Protein AF-0000000075757326 (afdb_homodimer)

Radius of gyration: 32.88 Å; Cα contacts (8 Å, |Δi|>4): 2123; chains: 2; bounding box: 96×133×119 Å

Solvent-accessible surface area (backbone atoms only — not comparable to full-atom values): 61876 Å² total; per-residue (Å²): 136,83,80,77,79,77,77,77,76,76,74,75,72,78,69,84,73,74,74,49,75,66,53,58,54,49,49,59,73,68,46,40,68,60,66,75,79,49,46,74,39,74,35,37,30,35,28,36,17,28,16,50,65,23,31,49,50,50,47,60,54,40,72,42,75,88,36,33,36,39,31,36,15,53,28,46,88,50,70,83,51,45,55,54,41,22,29,61,89,37,59,64,66,44,55,80,26,86,49,27,64,45,48,57,43,31,49,20,68,77,74,65,43,60,50,67,46,84,36,31,32,20,43,6,13,43,53,52,58,54,76,40,75,51,77,45,67,41,35,69,66,42,31,36,41,25,76,72,69,61,39,78,75,42,27,39,83,63,45,48,61,55,60,23,51,43,20,22,49,48,80,75,52,70,68,45,39,74,68,42,47,42,80,56,70,90,49,54,19,67,80,34,61,41,36,26,20,64,86,75,90,79,62,59,65,16,57,55,58,51,48,52,41,51,57,38,40,74,72,72,38,53,51,57,44,50,38,53,65,35,62,40,62,25,29,26,34,60,38,23,30,16,41,96,88,50,39,45,46,23,33,32,63,46,34,35,60,82,47,59,80,42,86,34,54,44,45,36,28,62,25,34,67,52,24,52,36,69,42,81,33,80,40,99,67,92,59,73,40,78,40,66,42,29,35,35,31,33,82,41,96,88,46,61,44,43,33,32,23,72,65,42,73,44,80,32,48,47,86,74,44,34,39,49,22,36,33,64,46,11,34,18,43,61,73,64,27,53,75,32,52,33,68,72,75,40,87,43,85,52,49,43,55,47,69,64,73,51,73,49,75,49,76,44,82,48,58,76,82,46,50,45,44,68,51,36,38,34,28,28,26,45,53,68,70,41,48,92,44,27,67,62,51,49,51,45,65,75,66,38,47,65,60,53,25,46,50,32,30,73,69,43,6,40,92,46,46,68,64,43,32,53,51,48,50,51,49,49,51,38,39,73,69,55,36,59,45,35,38,37,35,42,37,62,46,83,71,25,32,37,38,39,40,35,38,76,50,88,60,41,22,18,52,41,51,82,67,82,76,73,80,76,83,71,76,81,82,61,76,50,49,87,62,58,72,30,31,29,51,43,68,56,86,62,84,75,69,79,70,74,92,79,74,83,71,69,90,76,97,62,72,83,76,80,89,89,78,87,69,86,73,79,72,80,81,77,83,90,75,78,73,63,59,64,52,53,54,47,31,63,74,61,67,58,76,79,79,68,83,69,73,84,77,75,82,80,78,134,136,82,79,77,78,77,77,75,76,76,74,77,71,79,67,84,72,74,72,49,75,66,52,57,55,50,49,59,73,66,46,40,67,59,66,76,79,50,47,75,38,75,34,38,30,35,28,36,17,28,16,51,66,23,30,49,50,51,46,60,53,39,70,43,73,89,35,33,37,39,32,36,16,53,27,46,87,51,71,82,52,46,54,54,40,22,29,61,89,37,59,64,66,46,55,81,25,87,47,27,65,43,48,56,43,31,49,21,66,77,74,66,43,62,51,67,47,82,38,31,32,19,43,6,14,44,53,52,58,53,78,40,76,53,77,45,67,41,34,69,66,42,30,36,42,24,77,74,69,61,39,80,76,42,26,41,81,64,44,46,61,55,60,22,51,43,22,23,49,49,79,75,53,71,69,44,40,73,69,44,47,42,81,56,69,88,49,54,20,68,80,32,61,41,36,24,20,63,86,74,88,80,64,59,66,17,56,54,57,50,48,52,41,51,56,38,40,76,71,69,38,55,52,56,44,50,38,54,65,36,64,40,61,26,30,26,35,62,39,22,30,15,41,95,89,50,39,44,47,22,33,32,64,46,34,35,62,81,48,59,80,42,87,35,53,44,46,35,28,62,26,35,67,52,24,51,37,70,42,81,33,82,41,91,71,92,50,74,42,76,41,64,42,28,35,34,32,31,81,42,97,88,46,61,44,45,33,32,23,72,66,42,74,45,79,31,48,48,88,75,43,36,37,49,22,37,33,65,46,11,34,19,43,60,72,63,26,54,75,35,52,35,68,72,76,39,87,42,86,52,45,41,54,47,68,64,74,50,72,49,75,50,75,43,82,48,59,77,82,45,49,44,44,67,50,35,37,34,29,28,24,44,53,66,70,41,49,92,45,27,66,60,52,49,50,47,64,73,68,39,48,64,59,52,26,45,50,32,30,74,70,42,6,39,92,46,45,69,65,43,32,53,52,50,50,50,50,50,50,39,41,72,68,54,35,58,45,35,38,36,35,43,36,59,46,82,69,24,33,37,38,39,39,36,38,77,52,87,62,41,25,18,54,40,51,81,68,77,78,74,76,77,82,70,77,81,80,61,75,51,46,89,63,62,74,34,31,31,52,44,70,60,88,67,87,80,19,73,47,76,86,76,74,77,85,80,87,74,86,74,76,78,84,73,52,34,75,76,75,83,84,69,88,71,81,72,81,86,73,77,73,58,56,63,52,52,52,47,29,61,73,60,68,59,77,78,81,72,78,72,74,84,79,75,84,72,84,123

Structure (mmCIF, N/CA/C/O backbone):
data_AF-0000000075757326-model_v1
#
loop_
_entity.id
_entity.type
_entity.pdbx_description
1 polymer 'glucose oxidase'
#
loop_
_atom_site.group_PDB
_atom_site.id
_atom_site.type_symbol
_atom_site.label_atom_id
_atom_site.label_alt_id
_atom_site.label_comp_id
_atom_site.label_asym_id
_atom_site.label_entity_id
_atom_site.label_seq_id
_atom_site.pdbx_PDB_ins_code
_atom_site.Cartn_x
_atom_site.Cartn_y
_atom_site.Cartn_z
_atom_site.occupancy
_atom_site.B_iso_or_equiv
_atom_site.auth_seq_id
_atom_site.auth_comp_id
_atom_site.auth_asym_id
_atom_site.auth_atom_id
_atom_site.pdbx_PDB_model_num
ATOM 1 N N . MET A 1 1 ? 18.641 56.812 50.531 1 30.91 1 MET A N 1
ATOM 2 C CA . MET A 1 1 ? 19.438 55.875 49.781 1 30.91 1 MET A CA 1
ATOM 3 C C . MET A 1 1 ? 18.578 54.719 49.281 1 30.91 1 MET A C 1
ATOM 5 O O . MET A 1 1 ? 18.234 53.812 50.062 1 30.91 1 MET A O 1
ATOM 9 N N . ASN A 1 2 ? 17.531 54.969 48.5 1 35.75 2 ASN A N 1
ATOM 10 C CA . ASN A 1 2 ? 16.469 54.156 47.875 1 35.75 2 ASN A CA 1
ATOM 11 C C . ASN A 1 2 ? 17.047 53.094 46.969 1 35.75 2 ASN A C 1
ATOM 13 O O . ASN A 1 2 ? 17.75 53.406 46 1 35.75 2 ASN A O 1
ATOM 17 N N . SER A 1 3 ? 17.344 51.906 47.5 1 34.06 3 SER A N 1
ATOM 18 C CA . SER A 1 3 ? 17.875 50.688 46.875 1 34.06 3 SER A CA 1
ATOM 19 C C . SER A 1 3 ? 17.016 50.25 45.688 1 34.06 3 SER A C 1
ATOM 21 O O . SER A 1 3 ? 15.828 49.969 45.844 1 34.06 3 SER A O 1
ATOM 23 N N . LEU A 1 4 ? 17.281 50.812 44.469 1 35.19 4 LEU A N 1
ATOM 24 C CA . LEU A 1 4 ? 16.766 50.375 43.188 1 35.19 4 LEU A CA 1
ATOM 25 C C . LEU A 1 4 ? 17.016 48.875 42.969 1 35.19 4 LEU A C 1
ATOM 27 O O . LEU A 1 4 ? 18.172 48.438 42.906 1 35.19 4 LEU A O 1
ATOM 31 N N . ILE A 1 5 ? 16.156 48 43.469 1 34.69 5 ILE A N 1
ATOM 32 C CA . ILE A 1 5 ? 16.156 46.562 43.219 1 34.69 5 ILE A CA 1
ATOM 33 C C . ILE A 1 5 ? 16.031 46.344 41.719 1 34.69 5 ILE A C 1
ATOM 35 O O . ILE A 1 5 ? 15.008 46.688 41.094 1 34.69 5 ILE A O 1
ATOM 39 N N . LEU A 1 6 ? 17.109 46.344 40.906 1 31.98 6 LEU A N 1
ATOM 40 C CA . LEU A 1 6 ? 17.203 45.906 39.531 1 31.98 6 LEU A CA 1
ATOM 41 C C . LEU A 1 6 ? 16.734 44.469 39.375 1 31.98 6 LEU A C 1
ATOM 43 O O . LEU A 1 6 ? 17.375 43.562 39.938 1 31.98 6 LEU A O 1
ATOM 47 N N . SER A 1 7 ? 15.445 44.219 39.281 1 30.33 7 SER A N 1
ATOM 48 C CA . SER A 1 7 ? 14.914 42.906 38.875 1 30.33 7 SER A CA 1
ATOM 49 C C . SER A 1 7 ? 15.508 42.438 37.562 1 30.33 7 SER A C 1
ATOM 51 O O . SER A 1 7 ? 15.344 43.094 36.531 1 30.33 7 SER A O 1
ATOM 53 N N . LEU A 1 8 ? 16.594 41.781 37.531 1 30.27 8 LEU A N 1
ATOM 54 C CA . LEU A 1 8 ? 17.156 41.094 36.406 1 30.27 8 LEU A CA 1
ATOM 55 C C . LEU A 1 8 ? 16.156 40.094 35.812 1 30.27 8 LEU A C 1
ATOM 57 O O . LEU A 1 8 ? 15.734 39.156 36.5 1 30.27 8 LEU A O 1
ATOM 61 N N . PHE A 1 9 ? 15.297 40.5 34.938 1 31.66 9 PHE A N 1
ATOM 62 C CA . PHE A 1 9 ? 14.523 39.625 34.062 1 31.66 9 PHE A CA 1
ATOM 63 C C . PHE A 1 9 ? 15.445 38.688 33.281 1 31.66 9 PHE A C 1
ATOM 65 O O . PHE A 1 9 ? 16.25 39.125 32.469 1 31.66 9 PHE A O 1
ATOM 72 N N . PHE A 1 10 ? 15.844 37.594 33.875 1 30.41 10 PHE A N 1
ATOM 73 C CA . PHE A 1 10 ? 16.469 36.5 33.125 1 30.41 10 PHE A CA 1
ATOM 74 C C . PHE A 1 10 ? 15.609 36.094 31.922 1 30.41 10 PHE A C 1
ATOM 76 O O . PHE A 1 10 ? 14.492 35.625 32.094 1 30.41 10 PHE A O 1
ATOM 83 N N . ILE A 1 11 ? 15.727 36.75 30.828 1 30.27 11 ILE A N 1
ATOM 84 C CA . ILE A 1 11 ? 15.266 36.281 29.547 1 30.27 11 ILE A CA 1
ATOM 85 C C . ILE A 1 11 ? 15.82 34.875 29.297 1 30.27 11 ILE A C 1
ATOM 87 O O . ILE A 1 11 ? 17.031 34.688 29.172 1 30.27 11 ILE A O 1
ATOM 91 N N . SER A 1 12 ? 15.211 33.875 29.844 1 31.25 12 SER A N 1
ATOM 92 C CA . SER A 1 12 ? 15.5 32.5 29.422 1 31.25 12 SER A CA 1
ATOM 93 C C . SER A 1 12 ? 15.5 32.406 27.891 1 31.25 12 SER A C 1
ATOM 95 O O . SER A 1 12 ? 14.461 32.562 27.25 1 31.25 12 SER A O 1
ATOM 97 N N . ALA A 1 13 ? 16.531 32.812 27.266 1 33.31 13 ALA A N 1
ATOM 98 C CA . ALA A 1 13 ? 16.75 32.438 25.875 1 33.31 13 ALA A CA 1
ATOM 99 C C . ALA A 1 13 ? 16.516 30.938 25.688 1 33.31 13 ALA A C 1
ATOM 101 O O . ALA A 1 13 ? 17.297 30.109 26.172 1 33.31 13 ALA A O 1
ATOM 102 N N . ALA A 1 14 ? 15.328 30.531 25.5 1 35.59 14 ALA A N 1
ATOM 103 C CA . ALA A 1 14 ? 15.117 29.188 24.953 1 35.59 14 ALA A CA 1
ATOM 104 C C . ALA A 1 14 ? 16 28.938 23.734 1 35.59 14 ALA A C 1
ATOM 106 O O . ALA A 1 14 ? 15.75 29.484 22.656 1 35.59 14 ALA A O 1
ATOM 107 N N . ALA A 1 15 ? 17.297 28.641 23.844 1 34.75 15 ALA A N 1
ATOM 108 C CA . ALA A 1 15 ? 18.188 28.172 22.781 1 34.75 15 ALA A CA 1
ATOM 109 C C . ALA A 1 15 ? 17.547 27.062 21.969 1 34.75 15 ALA A C 1
ATOM 111 O O . ALA A 1 15 ? 16.938 26.141 22.516 1 34.75 15 ALA A O 1
ATOM 112 N N . SER A 1 16 ? 17.266 27.297 20.719 1 41.59 16 SER A N 1
ATOM 113 C CA . SER A 1 16 ? 16.875 26.297 19.719 1 41.59 16 SER A CA 1
ATOM 114 C C . SER A 1 16 ? 17.75 25.047 19.812 1 41.59 16 SER A C 1
ATOM 116 O O . SER A 1 16 ? 18.922 25.078 19.453 1 41.59 16 SER A O 1
ATOM 118 N N . GLN A 1 17 ? 17.625 24.203 20.797 1 42.41 17 GLN A N 1
ATOM 119 C CA . GLN A 1 17 ? 18.453 23 20.984 1 42.41 17 GLN A CA 1
ATOM 120 C C . GLN A 1 17 ? 18.359 22.078 19.781 1 42.41 17 GLN A C 1
ATOM 122 O O . GLN A 1 17 ? 17.281 21.547 19.469 1 42.41 17 GLN A O 1
ATOM 127 N N . SER A 1 18 ? 19.172 22.312 18.781 1 49.62 18 SER A N 1
ATOM 128 C CA . SER A 1 18 ? 19.406 21.25 17.812 1 49.62 18 SER A CA 1
ATOM 129 C C . SER A 1 18 ? 19.719 19.922 18.5 1 49.62 18 SER A C 1
ATOM 131 O O . SER A 1 18 ? 20.578 19.859 19.375 1 49.62 18 SER A O 1
ATOM 133 N N . TYR A 1 19 ? 18.75 19.125 18.484 1 57.66 19 TYR A N 1
ATOM 134 C CA . TYR A 1 19 ? 19.016 17.828 19.125 1 57.66 19 TYR A CA 1
ATOM 135 C C . TYR A 1 19 ? 20.141 17.094 18.406 1 57.66 19 TYR A C 1
ATOM 137 O O . TYR A 1 19 ? 20.188 17.062 17.172 1 57.66 19 TYR A O 1
ATOM 145 N N . LEU A 1 20 ? 21.156 16.75 19.094 1 56.41 20 LEU A N 1
ATOM 146 C CA . LEU A 1 20 ? 22.297 16 18.594 1 56.41 20 LEU A CA 1
ATOM 147 C C . LEU A 1 20 ? 21.875 14.633 18.078 1 56.41 20 LEU A C 1
ATOM 149 O O . LEU A 1 20 ? 20.859 14.086 18.531 1 56.41 20 LEU A O 1
ATOM 153 N N . PRO A 1 21 ? 22.5 14.203 17 1 57.59 21 PRO A N 1
ATOM 154 C CA . PRO A 1 21 ? 22.266 12.836 16.547 1 57.59 21 PRO A CA 1
ATOM 155 C C . PRO A 1 21 ? 22.172 11.828 17.688 1 57.59 21 PRO A C 1
ATOM 157 O O . PRO A 1 21 ? 21.406 10.867 17.609 1 57.59 21 PRO A O 1
ATOM 160 N N . SER A 1 22 ? 22.781 12.148 18.75 1 54.59 22 SER A N 1
ATOM 161 C CA . SER A 1 22 ? 22.766 11.242 19.906 1 54.59 22 SER A CA 1
ATOM 162 C C . SER A 1 22 ? 21.391 11.195 20.547 1 54.59 22 SER A C 1
ATOM 164 O O . SER A 1 22 ? 20.969 10.148 21.047 1 54.59 22 SER A O 1
ATOM 166 N N . GLU A 1 23 ? 20.75 12.281 20.5 1 61.53 23 GLU A N 1
ATOM 167 C CA . GLU A 1 23 ? 19.422 12.32 21.109 1 61.53 23 GLU A CA 1
ATOM 168 C C . GLU A 1 23 ? 18.406 11.547 20.281 1 61.53 23 GLU A C 1
ATOM 170 O O . GLU A 1 23 ? 17.5 10.914 20.828 1 61.53 23 GLU A O 1
ATOM 175 N N . GLN A 1 24 ? 18.656 11.516 19.078 1 67.88 24 GLN A N 1
ATOM 176 C CA . GLN A 1 24 ? 17.797 10.742 18.203 1 67.88 24 GLN A CA 1
ATOM 177 C C . GLN A 1 24 ? 17.922 9.242 18.469 1 67.88 24 GLN A C 1
ATOM 179 O O . GLN A 1 24 ? 16.938 8.508 18.422 1 67.88 24 GLN A O 1
ATOM 184 N N . ILE A 1 25 ? 19.047 8.844 18.734 1 64.94 25 ILE A N 1
ATOM 185 C CA . ILE A 1 25 ? 19.328 7.449 19.078 1 64.94 25 ILE A CA 1
ATOM 186 C C . ILE A 1 25 ? 18.656 7.109 20.406 1 64.94 25 ILE A C 1
ATOM 188 O O . ILE A 1 25 ? 18.078 6.031 20.562 1 64.94 25 ILE A O 1
ATOM 192 N N . ASP A 1 26 ? 18.594 8.055 21.219 1 73 26 ASP A N 1
ATOM 193 C CA . ASP A 1 26 ? 18.047 7.816 22.562 1 73 26 ASP A CA 1
ATOM 194 C C . ASP A 1 26 ? 16.531 7.652 22.516 1 73 26 ASP A C 1
ATOM 196 O O . ASP A 1 26 ? 15.984 6.785 23.188 1 73 26 ASP A O 1
ATOM 200 N N . VAL A 1 27 ? 15.945 8.305 21.656 1 84.44 27 VAL A N 1
ATOM 201 C CA . VAL A 1 27 ? 14.492 8.188 21.562 1 84.44 27 VAL A CA 1
ATOM 202 C C . VAL A 1 27 ? 14.109 6.797 21.062 1 84.44 27 VAL A C 1
ATOM 204 O O . VAL A 1 27 ? 13.195 6.168 21.594 1 84.44 27 VAL A O 1
ATOM 207 N N . GLN A 1 28 ? 14.859 6.316 20.188 1 86.44 28 GLN A N 1
ATOM 208 C CA . GLN A 1 28 ? 14.594 4.996 19.625 1 86.44 28 GLN A CA 1
ATOM 209 C C . GLN A 1 28 ? 14.672 3.91 20.688 1 86.44 28 GLN A C 1
ATOM 211 O O . GLN A 1 28 ? 13.828 3.008 20.719 1 86.44 28 GLN A O 1
ATOM 216 N N . SER A 1 29 ? 15.562 4.031 21.562 1 87.38 29 SER A N 1
ATOM 217 C CA . SER A 1 29 ? 15.789 3.023 22.594 1 87.38 29 SER A CA 1
ATOM 218 C C . SER A 1 29 ? 14.695 3.07 23.656 1 87.38 29 SER A C 1
ATOM 220 O O . SER A 1 29 ? 14.492 2.1 24.391 1 87.38 29 SER A O 1
ATOM 222 N N . SER A 1 30 ? 14.031 4.176 23.734 1 92.94 30 SER A N 1
ATOM 223 C CA . SER A 1 30 ? 12.992 4.348 24.75 1 92.94 30 SER A CA 1
ATOM 224 C C . SER A 1 30 ? 11.648 3.84 24.25 1 92.94 30 SER A C 1
ATOM 226 O O . SER A 1 30 ? 10.719 3.652 25.031 1 92.94 30 SER A O 1
ATOM 228 N N . LEU A 1 31 ? 11.531 3.576 23.016 1 96.56 31 LEU A N 1
ATOM 229 C CA . LEU A 1 31 ? 10.281 3.137 22.406 1 96.56 31 LEU A CA 1
ATOM 230 C C . LEU A 1 31 ? 10.07 1.641 22.609 1 96.56 31 LEU A C 1
ATOM 232 O O . LEU A 1 31 ? 11.023 0.86 22.562 1 96.56 31 LEU A O 1
ATOM 236 N N . LEU A 1 32 ? 8.867 1.3 22.875 1 97.31 32 LEU A N 1
ATOM 237 C CA . LEU A 1 32 ? 8.5 -0.107 23 1 97.31 32 LEU A CA 1
ATOM 238 C C . LEU A 1 32 ? 8.141 -0.688 21.625 1 97.31 32 LEU A C 1
ATOM 240 O O . LEU A 1 32 ? 7.605 0.017 20.766 1 97.31 32 LEU A O 1
ATOM 244 N N . SER A 1 33 ? 8.461 -1.974 21.422 1 95.81 33 SER A N 1
ATOM 245 C CA . SER A 1 33 ? 8.062 -2.674 20.219 1 95.81 33 SER A CA 1
ATOM 246 C C . SER A 1 33 ? 7.461 -4.039 20.531 1 95.81 33 SER A C 1
ATOM 248 O O . SER A 1 33 ? 6.891 -4.691 19.656 1 95.81 33 SER A O 1
ATOM 250 N N . ASP A 1 34 ? 7.609 -4.477 21.766 1 96 34 ASP A N 1
ATOM 251 C CA . ASP A 1 34 ? 7.016 -5.723 22.234 1 96 34 ASP A CA 1
ATOM 252 C C . ASP A 1 34 ? 5.656 -5.477 22.875 1 96 34 ASP A C 1
ATOM 254 O O . ASP A 1 34 ? 5.574 -4.871 23.953 1 96 34 ASP A O 1
ATOM 258 N N . PRO A 1 35 ? 4.586 -5.965 22.266 1 97.44 35 PRO A N 1
ATOM 259 C CA . PRO A 1 35 ? 3.242 -5.695 22.781 1 97.44 35 PRO A CA 1
ATOM 260 C C . PRO A 1 35 ? 3.025 -6.262 24.188 1 97.44 35 PRO A C 1
ATOM 262 O O . PRO A 1 35 ? 2.174 -5.766 24.922 1 97.44 35 PRO A O 1
ATOM 265 N N . ASN A 1 36 ? 3.787 -7.258 24.547 1 96.31 36 ASN A N 1
ATOM 266 C CA . ASN A 1 36 ? 3.625 -7.895 25.859 1 96.31 36 ASN A CA 1
ATOM 267 C C . ASN A 1 36 ? 3.996 -6.945 26.984 1 96.31 36 ASN A C 1
ATOM 269 O O . ASN A 1 36 ? 3.639 -7.18 28.141 1 96.31 36 ASN A O 1
ATOM 273 N N . GLN A 1 37 ? 4.66 -5.949 26.656 1 97.25 37 GLN A N 1
ATOM 274 C CA . GLN A 1 37 ? 5.09 -4.996 27.688 1 97.25 37 GLN A CA 1
ATOM 275 C C . GLN A 1 37 ? 3.93 -4.125 28.141 1 97.25 37 GLN A C 1
ATOM 277 O O . GLN A 1 37 ? 4.004 -3.492 29.203 1 97.25 37 GLN A O 1
ATOM 282 N N . VAL A 1 38 ? 2.865 -4.074 27.312 1 98.31 38 VAL A N 1
ATOM 283 C CA . VAL A 1 38 ? 1.761 -3.203 27.703 1 98.31 38 VAL A CA 1
ATOM 284 C C . VAL A 1 38 ? 0.472 -4.016 27.797 1 98.31 38 VAL A C 1
ATOM 286 O O . VAL A 1 38 ? -0.519 -3.557 28.375 1 98.31 38 VAL A O 1
ATOM 289 N N . ALA A 1 39 ? 0.442 -5.219 27.25 1 98.44 39 ALA A N 1
ATOM 290 C CA . ALA A 1 39 ? -0.746 -6.066 27.234 1 98.44 39 ALA A CA 1
ATOM 291 C C . ALA A 1 39 ? -1.291 -6.273 28.641 1 98.44 39 ALA A C 1
ATOM 293 O O . ALA A 1 39 ? -0.538 -6.598 29.562 1 98.44 39 ALA A O 1
ATOM 294 N N . GLY A 1 40 ? -2.568 -6.055 28.828 1 98.56 40 GLY A N 1
ATOM 295 C CA . GLY A 1 40 ? -3.25 -6.324 30.094 1 98.56 40 GLY A CA 1
ATOM 296 C C . GLY A 1 40 ? -3.074 -5.219 31.109 1 98.56 40 GLY A C 1
ATOM 297 O O . GLY A 1 40 ? -3.701 -5.238 32.156 1 98.56 40 GLY A O 1
ATOM 298 N N . LYS A 1 41 ? -2.303 -4.219 30.828 1 98.56 41 LYS A N 1
ATOM 299 C CA . LYS A 1 41 ? -2.045 -3.135 31.781 1 98.56 41 LYS A CA 1
ATOM 300 C C . LYS A 1 41 ? -3.139 -2.072 31.719 1 98.56 41 LYS A C 1
ATOM 302 O O . LYS A 1 41 ? -4.004 -2.121 30.828 1 98.56 41 LYS A O 1
ATOM 307 N N . THR A 1 42 ? -3.107 -1.177 32.688 1 98.75 42 THR A N 1
ATOM 308 C CA . THR A 1 42 ? -4.027 -0.045 32.75 1 98.75 42 THR A CA 1
ATOM 309 C C . THR A 1 42 ? -3.262 1.268 32.875 1 98.75 42 THR A C 1
ATOM 311 O O . THR A 1 42 ? -2.357 1.382 33.719 1 98.75 42 THR A O 1
ATOM 314 N N . VAL A 1 43 ? -3.559 2.197 32.125 1 98.88 43 VAL A N 1
ATOM 315 C CA . VAL A 1 43 ? -3.006 3.547 32.188 1 98.88 43 VAL A CA 1
ATOM 316 C C . VAL A 1 43 ? -4.141 4.566 32.281 1 98.88 43 VAL A C 1
ATOM 318 O O . VAL A 1 43 ? -5.316 4.207 32.219 1 98.88 43 VAL A O 1
ATOM 321 N N . ASP A 1 44 ? -3.77 5.848 32.5 1 98.81 44 ASP A N 1
ATOM 322 C CA . ASP A 1 44 ? -4.809 6.871 32.625 1 98.81 44 ASP A CA 1
ATOM 323 C C . ASP A 1 44 ? -5.445 7.141 31.25 1 98.81 44 ASP A C 1
ATOM 325 O O . ASP A 1 44 ? -6.672 7.184 31.141 1 98.81 44 ASP A O 1
ATOM 329 N N . TYR A 1 45 ? -4.59 7.332 30.219 1 98.88 45 TYR A N 1
ATOM 330 C CA . TYR A 1 45 ? -5.074 7.621 28.875 1 98.88 45 TYR A CA 1
ATOM 331 C C . TYR A 1 45 ? -4.391 6.727 27.844 1 98.88 45 TYR A C 1
ATOM 333 O O . TYR A 1 45 ? -3.188 6.473 27.938 1 98.88 45 TYR A O 1
ATOM 341 N N . ILE A 1 46 ? -5.113 6.242 26.891 1 98.94 46 ILE A N 1
ATOM 342 C CA . ILE A 1 46 ? -4.586 5.562 25.719 1 98.94 46 ILE A CA 1
ATOM 343 C C . ILE A 1 46 ? -4.836 6.414 24.469 1 98.94 46 ILE A C 1
ATOM 345 O O . ILE A 1 46 ? -5.938 6.938 24.281 1 98.94 46 ILE A O 1
ATOM 349 N N . ILE A 1 47 ? -3.83 6.59 23.703 1 98.94 47 ILE A N 1
ATOM 350 C CA . ILE A 1 47 ? -3.951 7.324 22.453 1 98.94 47 ILE A CA 1
ATOM 351 C C . ILE A 1 47 ? -3.672 6.387 21.266 1 98.94 47 ILE A C 1
ATOM 353 O O . ILE A 1 47 ? -2.584 5.812 21.172 1 98.94 47 ILE A O 1
ATOM 357 N N . ALA A 1 48 ? -4.641 6.223 20.406 1 98.88 48 ALA A N 1
ATOM 358 C CA . ALA A 1 48 ? -4.469 5.465 19.172 1 98.88 48 ALA A CA 1
ATOM 359 C C . ALA A 1 48 ? -3.91 6.348 18.062 1 98.88 48 ALA A C 1
ATOM 361 O O . ALA A 1 48 ? -4.629 7.172 17.5 1 98.88 48 ALA A O 1
ATOM 362 N N . GLY A 1 49 ? -2.641 6.121 17.766 1 98.81 49 GLY A N 1
ATOM 363 C CA . GLY A 1 49 ? -1.983 6.91 16.734 1 98.81 49 GLY A CA 1
ATOM 364 C C . GLY A 1 49 ? -0.975 7.895 17.297 1 98.81 49 GLY A C 1
ATOM 365 O O . GLY A 1 49 ? -1.312 8.719 18.141 1 98.81 49 GLY A O 1
ATOM 366 N N . GLY A 1 50 ? 0.199 7.789 16.844 1 98.75 50 GLY A N 1
ATOM 367 C CA . GLY A 1 50 ? 1.266 8.703 17.219 1 98.75 50 GLY A CA 1
ATOM 368 C C . GLY A 1 50 ? 1.582 9.727 16.141 1 98.75 50 GLY A C 1
ATOM 369 O O . GLY A 1 50 ? 2.752 9.984 15.852 1 98.75 50 GLY A O 1
ATOM 370 N N . GLY A 1 51 ? 0.541 10.242 15.477 1 98.5 51 GLY A N 1
ATOM 371 C CA . GLY A 1 51 ? 0.7 11.344 14.539 1 98.5 51 GLY A CA 1
ATOM 372 C C . GLY A 1 51 ? 0.732 12.703 15.219 1 98.5 51 GLY A C 1
ATOM 373 O O . GLY A 1 51 ? 1.073 12.805 16.406 1 98.5 51 GLY A O 1
ATOM 374 N N . LEU A 1 52 ? 0.394 13.742 14.477 1 98.12 52 LEU A N 1
ATOM 375 C CA . LEU A 1 52 ? 0.45 15.117 14.961 1 98.12 52 LEU A CA 1
ATOM 376 C C . LEU A 1 52 ? -0.432 15.297 16.188 1 98.12 52 LEU A C 1
ATOM 378 O O . LEU A 1 52 ? 0.045 15.719 17.25 1 98.12 52 LEU A O 1
ATOM 382 N N . THR A 1 53 ? -1.675 14.906 16.078 1 98.12 53 THR A N 1
ATOM 383 C CA . THR A 1 53 ? -2.625 15.109 17.156 1 98.12 53 THR A CA 1
ATOM 384 C C . THR A 1 53 ? -2.264 14.242 18.359 1 98.12 53 THR A C 1
ATOM 386 O O . THR A 1 53 ? -2.232 14.727 19.5 1 98.12 53 THR A O 1
ATOM 389 N N . GLY A 1 54 ? -1.915 12.992 18.109 1 98.75 54 GLY A N 1
ATOM 390 C CA . GLY A 1 54 ? -1.624 12.062 19.188 1 98.75 54 GLY A CA 1
ATOM 391 C C . GLY A 1 54 ? -0.416 12.469 20.016 1 98.75 54 GLY A C 1
ATOM 392 O O . GLY A 1 54 ? -0.472 12.477 21.234 1 98.75 54 GLY A O 1
ATOM 393 N N . LEU A 1 55 ? 0.61 12.852 19.375 1 98.75 55 LEU A N 1
ATOM 394 C CA . LEU A 1 55 ? 1.838 13.195 20.078 1 98.75 55 LEU A CA 1
ATOM 395 C C . LEU A 1 55 ? 1.696 14.523 20.812 1 98.75 55 LEU A C 1
ATOM 397 O O . LEU A 1 55 ? 2.268 14.719 21.875 1 98.75 55 LEU A O 1
ATOM 401 N N . THR A 1 56 ? 0.928 15.484 20.219 1 98.38 56 THR A N 1
ATOM 402 C CA . THR A 1 56 ? 0.668 16.766 20.891 1 98.38 56 THR A CA 1
ATOM 403 C C . THR A 1 56 ? -0.083 16.547 22.203 1 98.38 56 THR A C 1
ATOM 405 O O . THR A 1 56 ? 0.328 17.047 23.25 1 98.38 56 THR A O 1
ATOM 408 N N . VAL A 1 57 ? -1.109 15.734 22.141 1 98.5 57 VAL A N 1
ATOM 409 C CA . VAL A 1 57 ? -1.938 15.477 23.312 1 98.5 57 VAL A CA 1
ATOM 410 C C . VAL A 1 57 ? -1.133 14.703 24.344 1 98.5 57 VAL A C 1
ATOM 412 O O . VAL A 1 57 ? -1.208 14.992 25.547 1 98.5 57 VAL A O 1
ATOM 415 N N . ALA A 1 58 ? -0.386 13.734 23.875 1 98.81 58 ALA A N 1
ATOM 416 C CA . ALA A 1 58 ? 0.445 12.953 24.781 1 98.81 58 ALA A CA 1
ATOM 417 C C . ALA A 1 58 ? 1.418 13.844 25.547 1 98.81 58 ALA A C 1
ATOM 419 O O . ALA A 1 58 ? 1.559 13.727 26.766 1 98.81 58 ALA A O 1
ATOM 420 N N . ALA A 1 59 ? 2.055 14.75 24.812 1 98.38 59 ALA A N 1
ATOM 421 C CA . ALA A 1 59 ? 3.02 15.664 25.438 1 98.38 59 ALA A CA 1
ATOM 422 C C . ALA A 1 59 ? 2.344 16.562 26.453 1 98.38 59 ALA A C 1
ATOM 424 O O . ALA A 1 59 ? 2.881 16.781 27.547 1 98.38 59 ALA A O 1
ATOM 425 N N . LYS A 1 60 ? 1.18 17.047 26.156 1 98 60 LYS A N 1
ATOM 426 C CA . LYS A 1 60 ? 0.483 17.969 27.047 1 98 60 LYS A CA 1
ATOM 427 C C . LYS A 1 60 ? -0.06 17.25 28.281 1 98 60 LYS A C 1
ATOM 429 O O . LYS A 1 60 ? 0.054 17.75 29.406 1 98 60 LYS A O 1
ATOM 434 N N . LEU A 1 61 ? -0.603 16.078 28.078 1 98.5 61 LEU A N 1
ATOM 435 C CA . LEU A 1 61 ? -1.156 15.32 29.188 1 98.5 61 LEU A CA 1
ATOM 436 C C . LEU A 1 61 ? -0.059 14.922 30.172 1 98.5 61 LEU A C 1
ATOM 438 O O . LEU A 1 61 ? -0.254 14.992 31.391 1 98.5 61 LEU A O 1
ATOM 442 N N . THR A 1 62 ? 1.096 14.602 29.766 1 98.62 62 THR A N 1
ATOM 443 C CA . THR A 1 62 ? 2.139 14.031 30.609 1 98.62 62 THR A CA 1
ATOM 444 C C . THR A 1 62 ? 2.943 15.133 31.297 1 98.62 62 THR A C 1
ATOM 446 O O . THR A 1 62 ? 3.871 14.852 32.062 1 98.62 62 THR A O 1
ATOM 449 N N . GLU A 1 63 ? 2.633 16.422 30.969 1 97.88 63 GLU A N 1
ATOM 450 C CA . GLU A 1 63 ? 3.188 17.5 31.797 1 97.88 63 GLU A CA 1
ATOM 451 C C . GLU A 1 63 ? 2.873 17.281 33.281 1 97.88 63 GLU A C 1
ATOM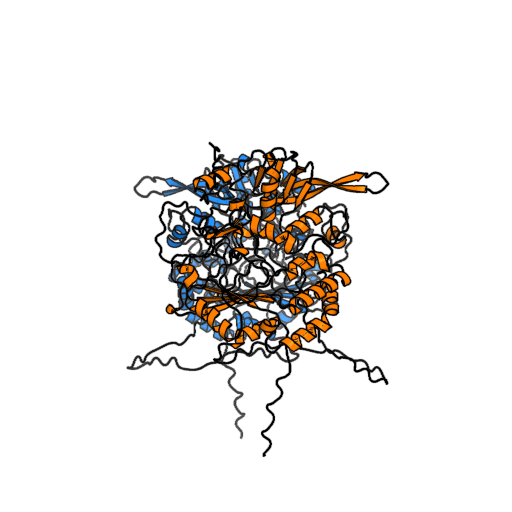 453 O O . GLU A 1 63 ? 3.648 17.688 34.125 1 97.88 63 GLU A O 1
ATOM 458 N N . ASN A 1 64 ? 1.743 16.703 33.5 1 98.44 64 ASN A N 1
ATOM 459 C CA . ASN A 1 64 ? 1.407 16.266 34.844 1 98.44 64 ASN A CA 1
ATOM 460 C C . ASN A 1 64 ? 1.968 14.875 35.125 1 98.44 64 ASN A C 1
ATOM 462 O O . ASN A 1 64 ? 1.512 13.883 34.562 1 98.44 64 ASN A O 1
ATOM 466 N N . PRO A 1 65 ? 2.883 14.773 35.969 1 98 65 PRO A N 1
ATOM 467 C CA . PRO A 1 65 ? 3.566 13.5 36.188 1 98 65 PRO A CA 1
ATOM 468 C C . PRO A 1 65 ? 2.637 12.422 36.75 1 98 65 PRO A C 1
ATOM 470 O O . PRO A 1 65 ? 2.992 11.242 36.781 1 98 65 PRO A O 1
ATOM 473 N N . ASN A 1 66 ? 1.45 12.781 37.219 1 98.12 66 ASN A N 1
ATOM 474 C CA . ASN A 1 66 ? 0.514 11.82 37.812 1 98.12 66 ASN A CA 1
ATOM 475 C C . ASN A 1 66 ? -0.393 11.211 36.75 1 98.12 66 ASN A C 1
ATOM 477 O O . ASN A 1 66 ? -1.216 10.344 37.031 1 98.12 66 ASN A O 1
ATOM 481 N N . ILE A 1 67 ? -0.255 11.641 35.531 1 98.75 67 ILE A N 1
ATOM 482 C CA . ILE A 1 67 ? -1.063 11.133 34.438 1 98.75 67 ILE A CA 1
ATOM 483 C C . ILE A 1 67 ? -0.216 10.219 33.562 1 98.75 67 ILE A C 1
ATOM 485 O O . ILE A 1 67 ? 0.761 10.664 32.938 1 98.75 67 ILE A O 1
ATOM 489 N N . THR A 1 68 ? -0.595 8.961 33.5 1 98.81 68 THR A N 1
ATOM 490 C CA . THR A 1 68 ? 0.114 8.008 32.656 1 98.81 68 THR A CA 1
ATOM 491 C C . THR A 1 68 ? -0.559 7.887 31.297 1 98.81 68 THR A C 1
ATOM 493 O O . THR A 1 68 ? -1.786 7.809 31.203 1 98.81 68 THR A O 1
ATOM 496 N N . VAL A 1 69 ? 0.287 7.926 30.234 1 98.94 69 VAL A N 1
ATOM 497 C CA . VAL A 1 69 ? -0.232 7.906 28.875 1 98.94 69 VAL A CA 1
ATOM 498 C C . VAL A 1 69 ? 0.471 6.816 28.078 1 98.94 69 VAL A C 1
ATOM 500 O O . VAL A 1 69 ? 1.692 6.664 28.156 1 98.94 69 VAL A O 1
ATOM 503 N N . LEU A 1 70 ? -0.286 6.02 27.328 1 98.94 70 LEU A N 1
ATOM 504 C CA . LEU A 1 70 ? 0.233 5.078 26.344 1 98.94 70 LEU A CA 1
ATOM 505 C C . LEU A 1 70 ? -0.186 5.477 24.938 1 98.94 70 LEU A C 1
ATOM 507 O O . LEU A 1 70 ? -1.379 5.605 24.656 1 98.94 70 LEU A O 1
ATOM 511 N N . VAL A 1 71 ? 0.795 5.73 24.078 1 98.94 71 VAL A N 1
ATOM 512 C CA . VAL A 1 71 ? 0.56 5.934 22.656 1 98.94 71 VAL A CA 1
ATOM 513 C C . VAL A 1 71 ? 0.825 4.633 21.891 1 98.94 71 VAL A C 1
ATOM 515 O O . VAL A 1 71 ? 1.857 3.99 22.094 1 98.94 71 VAL A O 1
ATOM 518 N N . ILE A 1 72 ? -0.063 4.211 21.047 1 98.94 72 ILE A N 1
ATOM 519 C CA . ILE A 1 72 ? 0.118 3.045 20.188 1 98.94 72 ILE A CA 1
ATOM 520 C C . ILE A 1 72 ? 0.188 3.488 18.734 1 98.94 72 ILE A C 1
ATOM 522 O O . ILE A 1 72 ? -0.75 4.102 18.219 1 98.94 72 ILE A O 1
ATOM 526 N N . GLU A 1 73 ? 1.283 3.211 18.094 1 98.75 73 GLU A N 1
ATOM 527 C CA . GLU A 1 73 ? 1.547 3.656 16.734 1 98.75 73 GLU A CA 1
ATOM 528 C C . GLU A 1 73 ? 1.876 2.477 15.82 1 98.75 73 GLU A C 1
ATOM 530 O O . GLU A 1 73 ? 2.703 1.63 16.172 1 98.75 73 GLU A O 1
ATOM 535 N N . ASN A 1 74 ? 1.167 2.438 14.656 1 97.75 74 ASN A N 1
ATOM 536 C CA . ASN A 1 74 ? 1.372 1.399 13.648 1 97.75 74 ASN A CA 1
ATOM 537 C C . ASN A 1 74 ? 2.801 1.412 13.109 1 97.75 74 ASN A C 1
ATOM 539 O O . ASN A 1 74 ? 3.41 0.356 12.93 1 97.75 74 ASN A O 1
ATOM 543 N N . GLY A 1 75 ? 3.266 2.572 12.805 1 97.94 75 GLY A N 1
ATOM 544 C CA . GLY A 1 75 ? 4.602 2.723 12.25 1 97.94 75 GLY A CA 1
ATOM 545 C C . GLY A 1 75 ? 5.676 2.844 13.312 1 97.94 75 GLY A C 1
ATOM 546 O O . GLY A 1 75 ? 5.508 2.361 14.438 1 97.94 75 GLY A O 1
ATOM 547 N N . PHE A 1 76 ? 6.844 3.434 12.969 1 97.69 76 PHE A N 1
ATOM 548 C CA . PHE A 1 76 ? 8.023 3.502 13.828 1 97.69 76 PHE A CA 1
ATOM 549 C C . PHE A 1 76 ? 8.578 4.922 13.867 1 97.69 76 PHE A C 1
ATOM 551 O O . PHE A 1 76 ? 7.93 5.859 13.398 1 97.69 76 PHE A O 1
ATOM 558 N N . TYR A 1 77 ? 9.672 5.125 14.609 1 97.38 77 TYR A N 1
ATOM 559 C CA . TYR A 1 77 ? 10.352 6.418 14.633 1 97.38 77 TYR A CA 1
ATOM 560 C C . TYR A 1 77 ? 11.203 6.609 13.391 1 97.38 77 TYR A C 1
ATOM 562 O O . TYR A 1 77 ? 12.219 5.926 13.211 1 97.38 77 TYR A O 1
ATOM 570 N N . GLU A 1 78 ? 10.789 7.59 12.539 1 96.44 78 GLU A N 1
ATOM 571 C CA . GLU A 1 78 ? 11.406 7.723 11.219 1 96.44 78 GLU A CA 1
ATOM 572 C C . GLU A 1 78 ? 12.016 9.109 11.031 1 96.44 78 GLU A C 1
ATOM 574 O O . GLU A 1 78 ? 12.602 9.398 9.984 1 96.44 78 GLU A O 1
ATOM 579 N N . SER A 1 79 ? 11.906 9.945 12.031 1 96 79 SER A N 1
ATOM 580 C CA . SER A 1 79 ? 12.297 11.352 11.914 1 96 79 SER A CA 1
ATOM 581 C C . SER A 1 79 ? 13.773 11.484 11.562 1 96 79 SER A C 1
ATOM 583 O O . SER A 1 79 ? 14.18 12.461 10.938 1 96 79 SER A O 1
ATOM 585 N N . ALA A 1 80 ? 14.57 10.484 11.938 1 92.88 80 ALA A N 1
ATOM 586 C CA . ALA A 1 80 ? 16.016 10.578 11.758 1 92.88 80 ALA A CA 1
ATOM 587 C C . ALA A 1 80 ? 16.469 9.742 10.555 1 92.88 80 ALA A C 1
ATOM 589 O O . ALA A 1 80 ? 17.594 9.258 10.516 1 92.88 80 ALA A O 1
ATOM 590 N N . ASP A 1 81 ? 15.594 9.562 9.586 1 91.62 81 ASP A N 1
ATOM 591 C CA . ASP A 1 81 ? 15.906 8.711 8.445 1 91.62 81 ASP A CA 1
ATOM 592 C C . ASP A 1 81 ? 16.594 9.508 7.336 1 91.62 81 ASP A C 1
ATOM 594 O O . ASP A 1 81 ? 16.375 9.25 6.148 1 91.62 81 ASP A O 1
ATOM 598 N N . GLY A 1 82 ? 17.25 10.562 7.688 1 93.31 82 GLY A N 1
ATOM 599 C CA . GLY A 1 82 ? 18.062 11.305 6.734 1 93.31 82 GLY A CA 1
ATOM 600 C C . GLY A 1 82 ? 17.25 12.281 5.902 1 93.31 82 GLY A C 1
ATOM 601 O O . GLY A 1 82 ? 16.141 12.672 6.293 1 93.31 82 GLY A O 1
ATOM 602 N N . ALA A 1 83 ? 17.812 12.633 4.73 1 94.25 83 ALA A N 1
ATOM 603 C CA . ALA A 1 83 ? 17.297 13.727 3.898 1 94.25 83 ALA A CA 1
ATOM 604 C C . ALA A 1 83 ? 15.938 13.375 3.305 1 94.25 83 ALA A C 1
ATOM 606 O O . ALA A 1 83 ? 15.109 14.258 3.07 1 94.25 83 ALA A O 1
ATOM 607 N N . ILE A 1 84 ? 15.727 12.102 3.148 1 94.88 84 ILE A N 1
ATOM 608 C CA . ILE A 1 84 ? 14.477 11.68 2.512 1 94.88 84 ILE A CA 1
ATOM 609 C C . ILE A 1 84 ? 13.289 12.148 3.348 1 94.88 84 ILE A C 1
ATOM 611 O O . ILE A 1 84 ? 12.211 12.414 2.811 1 94.88 84 ILE A O 1
ATOM 615 N N . ILE A 1 85 ? 13.461 12.305 4.699 1 96.31 85 ILE A N 1
ATOM 616 C CA . ILE A 1 85 ? 12.438 12.812 5.609 1 96.31 85 ILE A CA 1
ATOM 617 C C . ILE A 1 85 ? 12.789 14.234 6.043 1 96.31 85 ILE A C 1
ATOM 619 O O . ILE A 1 85 ? 11.953 15.133 5.984 1 96.31 85 ILE A O 1
ATOM 623 N N . GLU A 1 86 ? 14 14.539 6.312 1 96.75 86 GLU A N 1
ATOM 624 C CA . GLU A 1 86 ? 14.445 15.758 6.988 1 96.75 86 GLU A CA 1
ATOM 625 C C . GLU A 1 86 ? 14.461 16.938 6.031 1 96.75 86 GLU A C 1
ATOM 627 O O . GLU A 1 86 ? 14.242 18.078 6.445 1 96.75 86 GLU A O 1
ATOM 632 N N . ASP A 1 87 ? 14.75 16.656 4.785 1 96.69 87 ASP A N 1
ATOM 633 C CA . ASP A 1 87 ? 14.883 17.734 3.809 1 96.69 87 ASP A CA 1
ATOM 634 C C . ASP A 1 87 ? 13.562 18 3.088 1 96.69 87 ASP A C 1
ATOM 636 O O . ASP A 1 87 ? 13.133 17.188 2.266 1 96.69 87 ASP A O 1
ATOM 640 N N . LEU A 1 88 ? 12.992 19.109 3.244 1 96 88 LEU A N 1
ATOM 641 C CA . LEU A 1 88 ? 11.711 19.438 2.631 1 96 88 LEU A CA 1
ATOM 642 C C . LEU A 1 88 ? 11.852 19.594 1.121 1 96 88 LEU A C 1
ATOM 644 O O . LEU A 1 88 ? 10.859 19.547 0.39 1 96 88 LEU A O 1
ATOM 648 N N . ASN A 1 89 ? 13.078 19.828 0.675 1 93.31 89 ASN A N 1
ATOM 649 C CA . ASN A 1 89 ? 13.297 19.938 -0.764 1 93.31 89 ASN A CA 1
ATOM 650 C C . ASN A 1 89 ? 13.266 18.562 -1.44 1 93.31 89 ASN A C 1
ATOM 652 O O . ASN A 1 89 ? 13.18 18.484 -2.666 1 93.31 89 ASN A O 1
ATOM 656 N N . ALA A 1 90 ? 13.273 17.516 -0.672 1 93.5 90 ALA A N 1
ATOM 657 C CA . ALA A 1 90 ? 13.156 16.141 -1.189 1 93.5 90 ALA A CA 1
ATOM 658 C C . ALA A 1 90 ? 11.711 15.664 -1.144 1 93.5 90 ALA A C 1
ATOM 660 O O . ALA A 1 90 ? 11.453 14.461 -1.203 1 93.5 90 ALA A O 1
ATOM 661 N N . TYR A 1 91 ? 10.797 16.547 -1.1 1 92.19 91 TYR A N 1
ATOM 662 C CA . TYR A 1 91 ? 9.383 16.219 -0.995 1 92.19 91 TYR A CA 1
ATOM 663 C C . TYR A 1 91 ? 8.977 15.195 -2.051 1 92.19 91 TYR A C 1
ATOM 665 O O . TYR A 1 91 ? 9.281 15.367 -3.234 1 92.19 91 TYR A O 1
ATOM 673 N N . GLY A 1 92 ? 8.312 14.164 -1.584 1 91.69 92 GLY A N 1
ATOM 674 C CA . GLY A 1 92 ? 7.789 13.148 -2.482 1 91.69 92 GLY A CA 1
ATOM 675 C C . GLY A 1 92 ? 8.68 11.922 -2.584 1 91.69 92 GLY A C 1
ATOM 676 O O . GLY A 1 92 ? 8.219 10.844 -2.965 1 91.69 92 GLY A O 1
ATOM 677 N N . ASP A 1 93 ? 9.977 12.086 -2.271 1 92.06 93 ASP A N 1
ATOM 678 C CA . ASP A 1 93 ? 10.898 10.961 -2.363 1 92.06 93 ASP A CA 1
ATOM 679 C C . ASP A 1 93 ? 10.5 9.836 -1.414 1 92.06 93 ASP A C 1
ATOM 681 O O . ASP A 1 93 ? 10.727 8.656 -1.706 1 92.06 93 ASP A O 1
ATOM 685 N N . ILE A 1 94 ? 9.852 10.156 -0.325 1 95.62 94 ILE A N 1
ATOM 686 C CA . ILE A 1 94 ? 9.508 9.211 0.729 1 95.62 94 ILE A CA 1
ATOM 687 C C . ILE A 1 94 ? 8.242 8.445 0.345 1 95.62 94 ILE A C 1
ATOM 689 O O . ILE A 1 94 ? 7.902 7.441 0.976 1 95.62 94 ILE A O 1
ATOM 693 N N . PHE A 1 95 ? 7.547 8.93 -0.656 1 93.69 95 PHE A N 1
ATOM 694 C CA . PHE A 1 95 ? 6.336 8.234 -1.086 1 93.69 95 PHE A CA 1
ATOM 695 C C . PHE A 1 95 ? 6.664 6.82 -1.543 1 93.69 95 PHE A C 1
ATOM 697 O O . PHE A 1 95 ? 7.785 6.539 -1.965 1 93.69 95 PHE A O 1
ATOM 704 N N . ARG A 1 96 ? 5.703 5.871 -1.353 1 91.25 96 ARG A N 1
ATOM 705 C CA . ARG A 1 96 ? 5.789 4.488 -1.814 1 91.25 96 ARG A CA 1
ATOM 706 C C . ARG A 1 96 ? 6.715 3.672 -0.924 1 91.25 96 ARG A C 1
ATOM 708 O O . ARG A 1 96 ? 7.109 2.559 -1.284 1 91.25 96 ARG A O 1
ATOM 715 N N . THR A 1 97 ? 7.156 4.27 0.181 1 93.44 97 THR A N 1
ATOM 716 C CA . THR A 1 97 ? 7.934 3.531 1.169 1 93.44 97 THR A CA 1
ATOM 717 C C . THR A 1 97 ? 7.047 3.08 2.328 1 93.44 97 THR A C 1
ATOM 719 O O . THR A 1 97 ? 5.84 3.326 2.324 1 93.44 97 THR A O 1
ATOM 722 N N . THR A 1 98 ? 7.672 2.484 3.336 1 93.69 98 THR A N 1
ATOM 723 C CA . THR A 1 98 ? 6.945 1.992 4.5 1 93.69 98 THR A CA 1
ATOM 724 C C . THR A 1 98 ? 6.477 3.152 5.375 1 93.69 98 THR A C 1
ATOM 726 O O . THR A 1 98 ? 5.668 2.963 6.289 1 93.69 98 THR A O 1
ATOM 729 N N . VAL A 1 99 ? 6.883 4.387 5.082 1 97.56 99 VAL A N 1
ATOM 730 C CA . VAL A 1 99 ? 6.516 5.562 5.863 1 97.56 99 VAL A CA 1
ATOM 731 C C . VAL A 1 99 ? 5.297 6.238 5.238 1 97.56 99 VAL A C 1
ATOM 733 O O . VAL A 1 99 ? 4.848 7.285 5.715 1 97.56 99 VAL A O 1
ATOM 736 N N . ASP A 1 100 ? 4.801 5.625 4.164 1 97 100 ASP A N 1
ATOM 737 C CA . ASP A 1 100 ? 3.619 6.09 3.439 1 97 100 ASP A CA 1
ATOM 738 C C . ASP A 1 100 ? 2.537 5.012 3.41 1 97 100 ASP A C 1
ATOM 740 O O . ASP A 1 100 ? 2.707 3.969 2.775 1 97 100 ASP A O 1
ATOM 744 N N . HIS A 1 101 ? 1.405 5.273 4.09 1 95.88 101 HIS A N 1
ATOM 745 C CA . HIS A 1 101 ? 0.31 4.309 4.043 1 95.88 101 HIS A CA 1
ATOM 746 C C . HIS A 1 101 ? -0.198 4.117 2.617 1 95.88 101 HIS A C 1
ATOM 748 O O . HIS A 1 101 ? -0.501 2.996 2.207 1 95.88 101 HIS A O 1
ATOM 754 N N . ALA A 1 102 ? -0.255 5.227 1.872 1 94.38 102 ALA A N 1
ATOM 755 C CA . ALA A 1 102 ? -0.712 5.219 0.485 1 94.38 102 ALA A CA 1
ATOM 756 C C . ALA A 1 102 ? -2.051 4.5 0.352 1 94.38 102 ALA A C 1
ATOM 758 O O . ALA A 1 102 ? -2.189 3.582 -0.46 1 94.38 102 ALA A O 1
ATOM 759 N N . TYR A 1 103 ? -3.027 4.977 1.072 1 93.06 103 TYR A N 1
ATOM 760 C CA . TYR A 1 103 ? -4.336 4.34 1.017 1 93.06 103 TYR A CA 1
ATOM 761 C C . TYR A 1 103 ? -4.914 4.402 -0.392 1 93.06 103 TYR A C 1
ATOM 763 O O . TYR A 1 103 ? -5.016 5.484 -0.979 1 93.06 103 TYR A O 1
ATOM 771 N N . GLU A 1 104 ? -5.273 3.27 -0.954 1 91.62 104 GLU A N 1
ATOM 772 C CA . GLU A 1 104 ? -5.84 3.199 -2.299 1 91.62 104 GLU A CA 1
ATOM 773 C C . GLU A 1 104 ? -7.352 3.396 -2.273 1 91.62 104 GLU A C 1
ATOM 775 O O . GLU A 1 104 ? -8.055 2.736 -1.509 1 91.62 104 GLU A O 1
ATOM 780 N N . THR A 1 105 ? -7.852 4.266 -3.086 1 88.12 105 THR A N 1
ATOM 781 C CA . THR A 1 105 ? -9.289 4.52 -3.178 1 88.12 105 THR A CA 1
ATOM 782 C C . THR A 1 105 ? -9.984 3.422 -3.973 1 88.12 105 THR A C 1
ATOM 784 O O . THR A 1 105 ? -9.328 2.609 -4.625 1 88.12 105 THR A O 1
ATOM 787 N N . VAL A 1 106 ? -11.281 3.365 -3.877 1 83.25 106 VAL A N 1
ATOM 788 C CA . VAL A 1 106 ? -12.062 2.605 -4.84 1 83.25 106 VAL A CA 1
ATOM 789 C C . VAL A 1 106 ? -11.992 3.271 -6.211 1 83.25 106 VAL A C 1
ATOM 791 O O . VAL A 1 106 ? -11.633 4.449 -6.32 1 83.25 106 VAL A O 1
ATOM 794 N N . PRO A 1 107 ? -12.273 2.486 -7.238 1 78.88 107 PRO A N 1
ATOM 795 C CA . PRO A 1 107 ? -12.289 3.141 -8.547 1 78.88 107 PRO A CA 1
ATOM 796 C C . PRO A 1 107 ? -13.289 4.293 -8.617 1 78.88 107 PRO A C 1
ATOM 798 O O . PRO A 1 107 ? -14.43 4.156 -8.172 1 78.88 107 PRO A O 1
ATOM 801 N N . HIS A 1 108 ? -12.727 5.371 -9.102 1 75.94 108 HIS A N 1
ATOM 802 C CA . HIS A 1 108 ? -13.602 6.527 -9.297 1 75.94 108 HIS A CA 1
ATOM 803 C C . HIS A 1 108 ? -14.5 6.344 -10.516 1 75.94 108 HIS A C 1
ATOM 805 O O . HIS A 1 108 ? -14.062 5.809 -11.531 1 75.94 108 HIS A O 1
ATOM 811 N N . ALA A 1 109 ? -15.664 6.84 -10.375 1 66.81 109 ALA A N 1
ATOM 812 C CA . ALA A 1 109 ? -16.641 6.688 -11.445 1 66.81 109 ALA A CA 1
ATOM 813 C C . ALA A 1 109 ? -16.219 7.465 -12.688 1 66.81 109 ALA A C 1
ATOM 815 O O . ALA A 1 109 ? -16.531 7.062 -13.812 1 66.81 109 ALA A O 1
ATOM 816 N N . ILE A 1 110 ? -15.469 8.5 -12.461 1 64.69 110 ILE A N 1
ATOM 817 C CA . ILE A 1 110 ? -15.172 9.43 -13.555 1 64.69 110 ILE A CA 1
ATOM 818 C C . ILE A 1 110 ? -14.188 8.781 -14.523 1 64.69 110 ILE A C 1
ATOM 820 O O . ILE A 1 110 ? -14.227 9.039 -15.727 1 64.69 110 ILE A O 1
ATOM 824 N N . ASN A 1 111 ? -13.367 7.945 -14.109 1 66.38 111 ASN A N 1
ATOM 825 C CA . ASN A 1 111 ? -12.344 7.391 -15 1 66.38 111 ASN A CA 1
ATOM 826 C C . ASN A 1 111 ? -12.07 5.926 -14.688 1 66.38 111 ASN A C 1
ATOM 828 O O . ASN A 1 111 ? -11.211 5.301 -15.312 1 66.38 111 ASN A O 1
ATOM 832 N N . ASN A 1 112 ? -12.812 5.402 -13.688 1 74 112 ASN A N 1
ATOM 833 C CA . ASN A 1 112 ? -12.703 4.004 -13.289 1 74 112 ASN A CA 1
ATOM 834 C C . ASN A 1 112 ? -11.289 3.662 -12.828 1 74 112 ASN A C 1
ATOM 836 O O . ASN A 1 112 ? -10.781 2.582 -13.125 1 74 112 ASN A O 1
ATOM 840 N N . ARG A 1 113 ? -10.664 4.656 -12.273 1 77.44 113 ARG A N 1
ATOM 841 C CA . ARG A 1 113 ? -9.312 4.453 -11.773 1 77.44 113 ARG A CA 1
ATOM 842 C C . ARG A 1 113 ? -9.242 4.664 -10.266 1 77.44 113 ARG A C 1
ATOM 844 O O . ARG A 1 113 ? -10.109 5.328 -9.688 1 77.44 113 ARG A O 1
ATOM 851 N N . THR A 1 114 ? -8.312 4.043 -9.703 1 84.44 114 THR A N 1
ATOM 852 C CA . THR A 1 114 ? -8.031 4.266 -8.297 1 84.44 114 THR A CA 1
ATOM 853 C C . THR A 1 114 ? -6.938 5.32 -8.117 1 84.44 114 THR A C 1
ATOM 855 O O . THR A 1 114 ? -6.219 5.637 -9.07 1 84.44 114 THR A O 1
ATOM 858 N N . GLU A 1 115 ? -6.965 5.941 -7.004 1 85.94 115 GLU A N 1
ATOM 859 C CA . GLU A 1 115 ? -5.918 6.871 -6.59 1 85.94 115 GLU A CA 1
ATOM 860 C C . GLU A 1 115 ? -5.348 6.484 -5.227 1 85.94 115 GLU A C 1
ATOM 862 O O . GLU A 1 115 ? -5.941 5.68 -4.504 1 85.94 115 GLU A O 1
ATOM 867 N N . ASN A 1 116 ? -4.18 7.012 -4.973 1 89.62 116 ASN A N 1
ATOM 868 C CA . ASN A 1 116 ? -3.562 6.793 -3.666 1 89.62 116 ASN A CA 1
ATOM 869 C C . ASN A 1 116 ? -3.611 8.055 -2.807 1 89.62 116 ASN A C 1
ATOM 871 O O . ASN A 1 116 ? -3.221 9.133 -3.258 1 89.62 116 ASN A O 1
ATOM 875 N N . ILE A 1 117 ? -4.117 7.934 -1.635 1 92 117 ILE A N 1
ATOM 876 C CA . ILE A 1 117 ? -4.082 9.016 -0.658 1 92 117 ILE A CA 1
ATOM 877 C C . ILE A 1 117 ? -2.83 8.891 0.206 1 92 117 ILE A C 1
ATOM 879 O O . ILE A 1 117 ? -2.689 7.934 0.969 1 92 117 ILE A O 1
ATOM 883 N N . ARG A 1 118 ? -1.979 9.914 0.079 1 93.94 118 ARG A N 1
ATOM 884 C CA . ARG A 1 118 ? -0.741 9.914 0.851 1 93.94 118 ARG A CA 1
ATOM 885 C C . ARG A 1 118 ? -1.012 10.234 2.318 1 93.94 118 ARG A C 1
ATOM 887 O O . ARG A 1 118 ? -1.728 11.188 2.633 1 93.94 118 ARG A O 1
ATOM 894 N N . SER A 1 119 ? -0.52 9.383 3.154 1 95.94 119 SER A N 1
ATOM 895 C CA . SER A 1 119 ? -0.637 9.531 4.602 1 95.94 119 SER A CA 1
ATOM 896 C C . SER A 1 119 ? 0.58 8.953 5.316 1 95.94 119 SER A C 1
ATOM 898 O O . SER A 1 119 ? 1.023 7.844 5.004 1 95.94 119 SER A O 1
ATOM 900 N N . GLY A 1 120 ? 1.088 9.703 6.219 1 98.19 120 GLY A N 1
ATOM 901 C CA . GLY A 1 120 ? 2.293 9.273 6.91 1 98.19 120 GLY A CA 1
ATOM 902 C C . GLY A 1 120 ? 2.068 8.07 7.812 1 98.19 120 GLY A C 1
ATOM 903 O O . GLY A 1 120 ? 1.039 7.98 8.484 1 98.19 120 GLY A O 1
ATOM 904 N N . ASN A 1 121 ? 3.002 7.133 7.805 1 98.06 121 ASN A N 1
ATOM 905 C CA . ASN A 1 121 ? 3.049 5.965 8.672 1 98.06 121 ASN A CA 1
ATOM 906 C C . ASN A 1 121 ? 4.258 6.004 9.602 1 98.06 121 ASN A C 1
ATOM 908 O O . ASN A 1 121 ? 5.375 5.676 9.195 1 98.06 121 ASN A O 1
ATOM 912 N N . GLY A 1 122 ? 4.055 6.316 10.852 1 98.31 122 GLY A N 1
ATOM 913 C CA . GLY A 1 122 ? 5.105 6.453 11.844 1 98.31 122 GLY A CA 1
ATOM 914 C C . GLY A 1 122 ? 4.82 7.539 12.867 1 98.31 122 GLY A C 1
ATOM 915 O O . GLY A 1 122 ? 3.844 8.273 12.742 1 98.31 122 GLY A O 1
ATOM 916 N N . LEU A 1 123 ? 5.676 7.613 13.82 1 98.62 123 LEU A N 1
ATOM 917 C CA . LEU A 1 123 ? 5.586 8.695 14.797 1 98.62 123 LEU A CA 1
ATOM 918 C C . LEU A 1 123 ? 5.805 10.047 14.117 1 98.62 123 LEU A C 1
ATOM 920 O O . LEU A 1 123 ? 6.836 10.273 13.492 1 98.62 123 LEU A O 1
ATOM 924 N N . GLY A 1 124 ? 4.816 10.867 14.234 1 98.44 124 GLY A N 1
ATOM 925 C CA . GLY A 1 124 ? 4.766 12.125 13.508 1 98.44 124 GLY A CA 1
ATOM 926 C C . GLY A 1 124 ? 3.688 12.156 12.438 1 98.44 124 GLY A C 1
ATOM 927 O O . GLY A 1 124 ? 3.277 13.227 11.992 1 98.44 124 GLY A O 1
ATOM 928 N N . GLY A 1 125 ? 3.254 10.938 12.039 1 98.38 125 GLY A N 1
ATOM 929 C CA . GLY A 1 125 ? 2.186 10.836 11.055 1 98.38 125 GLY A CA 1
ATOM 930 C C . GLY A 1 125 ? 2.496 11.555 9.758 1 98.38 125 GLY A C 1
ATOM 931 O O . GLY A 1 125 ? 3.604 11.445 9.227 1 98.38 125 GLY A O 1
ATOM 932 N N . SER A 1 126 ? 1.506 12.281 9.289 1 98 126 SER A N 1
ATOM 933 C CA . SER A 1 126 ? 1.63 12.906 7.977 1 98 126 SER A CA 1
ATOM 934 C C . SER A 1 126 ? 2.631 14.055 8 1 98 126 SER A C 1
ATOM 936 O O . SER A 1 126 ? 3.07 14.523 6.949 1 98 126 SER A O 1
ATOM 938 N N . THR A 1 127 ? 3.088 14.5 9.141 1 98.38 127 THR A N 1
ATOM 939 C CA . THR A 1 127 ? 4.109 15.539 9.203 1 98.38 127 THR A CA 1
ATOM 940 C C . THR A 1 127 ? 5.469 14.992 8.773 1 98.38 127 THR A C 1
ATOM 942 O O . THR A 1 127 ? 6.395 15.75 8.5 1 98.38 127 THR A O 1
ATOM 945 N N . LEU A 1 128 ? 5.582 13.648 8.68 1 98.25 128 LEU A N 1
ATOM 946 C CA . LEU A 1 128 ? 6.801 13.008 8.195 1 98.25 128 LEU A CA 1
ATOM 947 C C . LEU A 1 128 ? 6.941 13.18 6.684 1 98.25 128 LEU A C 1
ATOM 949 O O . LEU A 1 128 ? 8.047 13.117 6.145 1 98.25 128 LEU A O 1
ATOM 953 N N . ILE A 1 129 ? 5.734 13.414 6.031 1 97.88 129 ILE A N 1
ATOM 954 C CA . ILE A 1 129 ? 5.824 13.219 4.59 1 97.88 129 ILE A CA 1
ATOM 955 C C . ILE A 1 129 ? 5.172 14.398 3.869 1 97.88 129 ILE A C 1
ATOM 957 O O . ILE A 1 129 ? 5.281 14.523 2.646 1 97.88 129 ILE A O 1
ATOM 961 N N . ASN A 1 130 ? 4.473 15.289 4.562 1 96.19 130 ASN A N 1
ATOM 962 C CA . ASN A 1 130 ? 3.791 16.391 3.904 1 96.19 130 ASN A CA 1
ATOM 963 C C . ASN A 1 130 ? 4.781 17.422 3.348 1 96.19 130 ASN A C 1
ATOM 965 O O . ASN A 1 130 ? 5.992 17.25 3.508 1 96.19 130 ASN A O 1
ATOM 969 N N . GLY A 1 131 ? 4.293 18.469 2.697 1 94.5 131 GLY A N 1
ATOM 970 C CA . GLY A 1 131 ? 5.133 19.453 2.029 1 94.5 131 GLY A CA 1
ATOM 971 C C . GLY A 1 131 ? 5.695 20.5 2.975 1 94.5 131 GLY A C 1
ATOM 972 O O . GLY A 1 131 ? 6.543 21.312 2.582 1 94.5 131 GLY A O 1
ATOM 973 N N . GLY A 1 132 ? 5.23 20.547 4.18 1 96 132 GLY A N 1
ATOM 974 C CA . GLY A 1 132 ? 5.805 21.391 5.223 1 96 132 GLY A CA 1
ATOM 975 C C . GLY A 1 132 ? 5.324 22.828 5.16 1 96 132 GLY A C 1
ATOM 976 O O . GLY A 1 132 ? 5.883 23.703 5.828 1 96 132 GLY A O 1
ATOM 977 N N . SER A 1 133 ? 4.316 23.141 4.312 1 94.88 133 SER A N 1
ATOM 978 C CA . SER A 1 133 ? 3.793 24.516 4.277 1 94.88 133 SER A CA 1
ATOM 979 C C . SER A 1 133 ? 3.211 24.906 5.629 1 94.88 133 SER A C 1
ATOM 981 O O . SER A 1 133 ? 2.426 24.172 6.219 1 94.88 133 SER A O 1
ATOM 983 N N . TRP A 1 134 ? 3.674 25.984 6.105 1 96.56 134 TRP A N 1
ATOM 984 C CA . TRP A 1 134 ? 3.197 26.516 7.379 1 96.56 134 TRP A CA 1
ATOM 985 C C . TRP A 1 134 ? 2.371 27.781 7.164 1 96.56 134 TRP A C 1
ATOM 987 O O . TRP A 1 134 ? 2.922 28.875 6.992 1 96.56 134 TRP A O 1
ATOM 997 N N . THR A 1 135 ? 1.072 27.656 7.094 1 93.69 135 THR A N 1
ATOM 998 C CA . THR A 1 135 ? 0.131 28.75 6.891 1 93.69 135 THR A CA 1
ATOM 999 C C . THR A 1 135 ? -1.071 28.609 7.816 1 93.69 135 THR A C 1
ATOM 1001 O O . THR A 1 135 ? -1.144 27.672 8.609 1 93.69 135 THR A O 1
ATOM 1004 N N . ARG A 1 136 ? -1.933 29.656 7.844 1 95 136 ARG A N 1
ATOM 1005 C CA . ARG A 1 136 ? -3.117 29.625 8.695 1 95 136 ARG A CA 1
ATOM 1006 C C . ARG A 1 136 ? -4.387 29.844 7.879 1 95 136 ARG A C 1
ATOM 1008 O O . ARG A 1 136 ? -4.34 30.438 6.797 1 95 136 ARG A O 1
ATOM 1015 N N . PRO A 1 137 ? -5.461 29.359 8.375 1 93.38 137 PRO A N 1
ATOM 1016 C CA . PRO A 1 137 ? -6.73 29.547 7.672 1 93.38 137 PRO A CA 1
ATOM 1017 C C . PRO A 1 137 ? -7.227 30.984 7.738 1 93.38 137 PRO A C 1
ATOM 1019 O O . PRO A 1 137 ? -6.719 31.781 8.531 1 93.38 137 PRO A O 1
ATOM 1022 N N . HIS A 1 138 ? -8.164 31.297 6.859 1 95.12 138 HIS A N 1
ATOM 1023 C CA . HIS A 1 138 ? -8.867 32.562 6.922 1 95.12 138 HIS A CA 1
ATOM 1024 C C . HIS A 1 138 ? -9.703 32.688 8.195 1 95.12 138 HIS A C 1
ATOM 1026 O O . HIS A 1 138 ? -10.328 31.703 8.617 1 95.12 138 HIS A O 1
ATOM 1032 N N . LYS A 1 139 ? -9.727 33.844 8.836 1 95.94 139 LYS A N 1
ATOM 1033 C CA . LYS A 1 139 ? -10.438 34.062 10.094 1 95.94 139 LYS A CA 1
ATOM 1034 C C . LYS A 1 139 ? -11.922 33.719 9.938 1 95.94 139 LYS A C 1
ATOM 1036 O O . LYS A 1 139 ? -12.555 33.219 10.867 1 95.94 139 LYS A O 1
ATOM 1041 N N . ALA A 1 140 ? -12.469 34 8.742 1 95 140 ALA A N 1
ATOM 1042 C CA . ALA A 1 140 ? -13.883 33.719 8.5 1 95 140 ALA A CA 1
ATOM 1043 C C . ALA A 1 140 ? -14.188 32.25 8.625 1 95 140 ALA A C 1
ATOM 1045 O O . ALA A 1 140 ? -15.273 31.859 9.07 1 95 140 ALA A O 1
ATOM 1046 N N . GLN A 1 141 ? -13.297 31.406 8.18 1 94.81 141 GLN A N 1
ATOM 1047 C CA . GLN A 1 141 ? -13.477 29.953 8.281 1 94.81 141 GLN A CA 1
ATOM 1048 C C . GLN A 1 141 ? -13.5 29.516 9.742 1 94.81 141 GLN A C 1
ATOM 1050 O O . GLN A 1 141 ? -14.375 28.734 10.141 1 94.81 141 GLN A O 1
ATOM 1055 N N . ILE A 1 142 ? -12.633 30.016 10.5 1 96 142 ILE A N 1
ATOM 1056 C CA . ILE A 1 142 ? -12.555 29.656 11.914 1 96 142 ILE A CA 1
ATOM 1057 C C . ILE A 1 142 ? -13.781 30.219 12.648 1 96 142 ILE A C 1
ATOM 1059 O O . ILE A 1 142 ? -14.406 29.5 13.438 1 96 142 ILE A O 1
ATOM 1063 N N . ASP A 1 143 ? -14.109 31.422 12.375 1 96.75 143 ASP A N 1
ATOM 1064 C CA . ASP A 1 143 ? -15.234 32.094 13.047 1 96.75 143 ASP A CA 1
ATOM 1065 C C . ASP A 1 143 ? -16.547 31.344 12.758 1 96.75 143 ASP A C 1
ATOM 1067 O O . ASP A 1 143 ? -17.469 31.375 13.578 1 96.75 143 ASP A O 1
ATOM 1071 N N . SER A 1 144 ? -16.625 30.703 11.672 1 95.62 144 SER A N 1
ATOM 1072 C CA . SER A 1 144 ? -17.859 30 11.297 1 95.62 144 SER A CA 1
ATOM 1073 C C . SER A 1 144 ? -18.125 28.828 12.242 1 95.62 144 SER A C 1
ATOM 1075 O O . SER A 1 144 ? -19.266 28.375 12.359 1 95.62 144 SER A O 1
ATOM 1077 N N . TRP A 1 145 ? -17.094 28.328 12.883 1 95.94 145 TRP A N 1
ATOM 1078 C CA . TRP A 1 145 ? -17.312 27.25 13.844 1 95.94 145 TRP A CA 1
ATOM 1079 C C . TRP A 1 145 ? -18.25 27.703 14.969 1 95.94 145 TRP A C 1
ATOM 1081 O O . TRP A 1 145 ? -19.078 26.922 15.438 1 95.94 145 TRP A O 1
ATOM 1091 N N . GLU A 1 146 ? -18.078 28.906 15.383 1 96.12 146 GLU A N 1
ATOM 1092 C CA . GLU A 1 146 ? -18.969 29.469 16.406 1 96.12 146 GLU A CA 1
ATOM 1093 C C . GLU A 1 146 ? -20.25 30.016 15.789 1 96.12 146 GLU A C 1
ATOM 1095 O O . GLU A 1 146 ? -21.359 29.641 16.219 1 96.12 146 GLU A O 1
ATOM 1100 N N . ARG A 1 147 ? -20.172 30.812 14.758 1 95.62 147 ARG A N 1
ATOM 1101 C CA . ARG A 1 147 ? -21.297 31.562 14.211 1 95.62 147 ARG A CA 1
ATOM 1102 C C . ARG A 1 147 ? -22.297 30.641 13.523 1 95.62 147 ARG A C 1
ATOM 1104 O O . ARG A 1 147 ? -23.5 30.844 13.617 1 95.62 147 ARG A O 1
ATOM 1111 N N . VAL A 1 148 ? -21.797 29.641 12.828 1 94.31 148 VAL A N 1
ATOM 1112 C CA . VAL A 1 148 ? -22.672 28.812 12.008 1 94.31 148 VAL A CA 1
ATOM 1113 C C . VAL A 1 148 ? -22.984 27.516 12.734 1 94.31 148 VAL A C 1
ATOM 1115 O O . VAL A 1 148 ? -24.125 27.047 12.719 1 94.31 148 VAL A O 1
ATOM 1118 N N . PHE A 1 149 ? -22 26.953 13.469 1 92.62 149 PHE A N 1
ATOM 1119 C CA . PHE A 1 149 ? -22.188 25.609 14 1 92.62 149 PHE A CA 1
ATOM 1120 C C . PHE A 1 149 ? -22.406 25.656 15.508 1 92.62 149 PHE A C 1
ATOM 1122 O O . PHE A 1 149 ? -22.656 24.625 16.141 1 92.62 149 PHE A O 1
ATOM 1129 N N . GLY A 1 150 ? -22.25 26.75 16.125 1 94.69 150 GLY A N 1
ATOM 1130 C CA . GLY A 1 150 ? -22.656 26.953 17.516 1 94.69 150 GLY A CA 1
ATOM 1131 C C . GLY A 1 150 ? -21.594 26.547 18.516 1 94.69 150 GLY A C 1
ATOM 1132 O O . GLY A 1 150 ? -21.875 26.438 19.719 1 94.69 150 GLY A O 1
ATOM 1133 N N . ASN A 1 151 ? -20.406 26.359 18.094 1 95.56 151 ASN A N 1
ATOM 1134 C CA . ASN A 1 151 ? -19.328 26 19.016 1 95.56 151 ASN A CA 1
ATOM 1135 C C . ASN A 1 151 ? -18.781 27.234 19.719 1 95.56 151 ASN A C 1
ATOM 1137 O O . ASN A 1 151 ? -17.766 27.797 19.297 1 95.56 151 ASN A O 1
ATOM 1141 N N . LYS A 1 152 ? -19.359 27.484 20.812 1 95.81 152 LYS A N 1
ATOM 1142 C CA . LYS A 1 152 ? -19.031 28.719 21.516 1 95.81 152 LYS A CA 1
ATOM 1143 C C . LYS A 1 152 ? -17.562 28.766 21.891 1 95.81 152 LYS A C 1
ATOM 1145 O O . LYS A 1 152 ? -17.016 27.812 22.453 1 95.81 152 LYS A O 1
ATOM 1150 N N . GLY A 1 153 ? -16.953 29.844 21.562 1 95.12 153 GLY A N 1
ATOM 1151 C CA . GLY A 1 153 ? -15.562 30.047 21.906 1 95.12 153 GLY A CA 1
ATOM 1152 C C . GLY A 1 153 ? -14.602 29.594 20.828 1 95.12 153 GLY A C 1
ATOM 1153 O O . GLY A 1 153 ? -13.414 29.922 20.875 1 95.12 153 GLY A O 1
ATOM 1154 N N . TRP A 1 154 ? -15.078 28.938 19.844 1 96.44 154 TRP A N 1
ATOM 1155 C CA . TRP A 1 154 ? -14.234 28.5 18.75 1 96.44 154 TRP A CA 1
ATOM 1156 C C . TRP A 1 154 ? -14.25 29.516 17.609 1 96.44 154 TRP A C 1
ATOM 1158 O O . TRP A 1 154 ? -14.953 29.328 16.609 1 96.44 154 TRP A O 1
ATOM 1168 N N . ASN A 1 155 ? -13.477 30.531 17.797 1 96.19 155 ASN A N 1
ATOM 1169 C CA . ASN A 1 155 ? -13.336 31.609 16.812 1 96.19 155 ASN A CA 1
ATOM 1170 C C . ASN A 1 155 ? -11.898 32.094 16.719 1 96.19 155 ASN A C 1
ATOM 1172 O O . ASN A 1 155 ? -11.039 31.656 17.484 1 96.19 155 ASN A O 1
ATOM 1176 N N . TRP A 1 156 ? -11.664 32.938 15.75 1 97.38 156 TRP A N 1
ATOM 1177 C CA . TRP A 1 156 ? -10.312 33.375 15.438 1 97.38 156 TRP A CA 1
ATOM 1178 C C . TRP A 1 156 ? -9.68 34.094 16.641 1 97.38 156 TRP A C 1
ATOM 1180 O O . TRP A 1 156 ? -8.539 33.781 17.016 1 97.38 156 TRP A O 1
ATOM 1190 N N . ASP A 1 157 ? -10.367 34.938 17.297 1 96.94 157 ASP A N 1
ATOM 1191 C CA . ASP A 1 157 ? -9.812 35.75 18.375 1 96.94 157 ASP A CA 1
ATOM 1192 C C . ASP A 1 157 ? -9.367 34.875 19.547 1 96.94 157 ASP A C 1
ATOM 1194 O O . ASP A 1 157 ? -8.367 35.188 20.203 1 96.94 157 ASP A O 1
ATOM 1198 N N . TYR A 1 158 ? -10.141 33.875 19.781 1 97 158 TYR A N 1
ATOM 1199 C CA . TYR A 1 158 ? -9.82 32.969 20.891 1 97 158 TYR A CA 1
ATOM 1200 C C . TYR A 1 158 ? -8.703 32.031 20.516 1 97 158 TYR A C 1
ATOM 1202 O O . TYR A 1 158 ? -7.887 31.641 21.359 1 97 158 TYR A O 1
ATOM 1210 N N . LEU A 1 159 ? -8.609 31.562 19.266 1 96.81 159 LEU A N 1
ATOM 1211 C CA . LEU A 1 159 ? -7.676 30.516 18.844 1 96.81 159 LEU A CA 1
ATOM 1212 C C . LEU A 1 159 ? -6.332 31.125 18.453 1 96.81 159 LEU A C 1
ATOM 1214 O O . LEU A 1 159 ? -5.297 30.469 18.562 1 96.81 159 LEU A O 1
ATOM 1218 N N . PHE A 1 160 ? -6.32 32.344 18.031 1 96.81 160 PHE A N 1
ATOM 1219 C CA . PHE A 1 160 ? -5.129 33 17.484 1 96.81 160 PHE A CA 1
ATOM 1220 C C . PHE A 1 160 ? -3.996 33 18.5 1 96.81 160 PHE A C 1
ATOM 1222 O O . PHE A 1 160 ? -2.863 32.625 18.172 1 96.81 160 PHE A O 1
ATOM 1229 N N . PRO A 1 161 ? -4.25 33.344 19.781 1 96.44 161 PRO A N 1
ATOM 1230 C CA . PRO A 1 161 ? -3.164 33.281 20.75 1 96.44 161 PRO A CA 1
ATOM 1231 C C . PRO A 1 161 ? -2.574 31.859 20.891 1 96.44 161 PRO A C 1
ATOM 1233 O O . PRO A 1 161 ? -1.375 31.719 21.141 1 96.44 161 PRO A O 1
ATOM 1236 N N . TYR A 1 162 ? -3.391 30.828 20.734 1 95.62 162 TYR A N 1
ATOM 1237 C CA . TYR A 1 162 ? -2.891 29.453 20.812 1 95.62 162 TYR A CA 1
ATOM 1238 C C . TYR A 1 162 ? -2.062 29.109 19.594 1 95.62 162 TYR A C 1
ATOM 1240 O O . TYR A 1 162 ? -1.084 28.359 19.688 1 95.62 162 TYR A O 1
ATOM 1248 N N . MET A 1 163 ? -2.455 29.672 18.469 1 96.69 163 MET A N 1
ATOM 1249 C CA . MET A 1 163 ? -1.656 29.484 17.25 1 96.69 163 MET A CA 1
ATOM 1250 C C . MET A 1 163 ? -0.264 30.078 17.422 1 96.69 163 MET A C 1
ATOM 1252 O O . MET A 1 163 ? 0.73 29.484 17.016 1 96.69 163 MET A O 1
ATOM 1256 N N . GLN A 1 164 ? -0.219 31.219 18.062 1 96.94 164 GLN A N 1
ATOM 1257 C CA . GLN A 1 164 ? 1.06 31.859 18.328 1 96.94 164 GLN A CA 1
ATOM 1258 C C . GLN A 1 164 ? 1.859 31.109 19.391 1 96.94 164 GLN A C 1
ATOM 1260 O O . GLN A 1 164 ? 3.072 30.938 19.25 1 96.94 164 GLN A O 1
ATOM 1265 N N . LYS A 1 165 ? 1.199 30.578 20.375 1 95.81 165 LYS A N 1
ATOM 1266 C CA . LYS A 1 165 ? 1.833 29.906 21.5 1 95.81 165 LYS A CA 1
ATOM 1267 C C . LYS A 1 165 ? 2.549 28.641 21.047 1 95.81 165 LYS A C 1
ATOM 1269 O O . LYS A 1 165 ? 3.553 28.234 21.641 1 95.81 165 LYS A O 1
ATOM 1274 N N . VAL A 1 166 ? 2.109 27.984 20.047 1 96.38 166 VAL A N 1
ATOM 1275 C CA . VAL A 1 166 ? 2.664 26.703 19.641 1 96.38 166 VAL A CA 1
ATOM 1276 C C . VAL A 1 166 ? 3.898 26.922 18.766 1 96.38 166 VAL A C 1
ATOM 1278 O O . VAL A 1 166 ? 4.777 26.062 18.688 1 96.38 166 VAL A O 1
ATOM 1281 N N . GLU A 1 167 ? 4.117 28.062 18.297 1 97 167 GLU A N 1
ATOM 1282 C CA . GLU A 1 167 ? 5.055 28.312 17.203 1 97 167 GLU A CA 1
ATOM 1283 C C . GLU A 1 167 ? 6.359 28.906 17.719 1 97 167 GLU A C 1
ATOM 1285 O O . GLU A 1 167 ? 6.348 29.734 18.641 1 97 167 GLU A O 1
ATOM 1290 N N . THR A 1 168 ? 7.449 28.484 17.219 1 98.06 168 THR A N 1
ATOM 1291 C CA . THR A 1 168 ? 8.734 29.172 17.234 1 98.06 168 THR A CA 1
ATOM 1292 C C . THR A 1 168 ? 9.141 29.594 15.836 1 98.06 168 THR A C 1
ATOM 1294 O O . THR A 1 168 ? 9.836 28.859 15.133 1 98.06 168 THR A O 1
ATOM 1297 N N . SER A 1 169 ? 8.719 30.797 15.531 1 98.06 169 SER A N 1
ATOM 1298 C CA . SER A 1 169 ? 8.898 31.297 14.172 1 98.06 169 SER A CA 1
ATOM 1299 C C . SER A 1 169 ? 10.227 32.031 14.023 1 98.06 169 SER A C 1
ATOM 1301 O O . SER A 1 169 ? 10.578 32.875 14.852 1 98.06 169 SER A O 1
ATOM 1303 N N . ARG A 1 170 ? 10.891 31.719 12.977 1 97.69 170 ARG A N 1
ATOM 1304 C CA . ARG A 1 170 ? 12.141 32.406 12.648 1 97.69 170 ARG A CA 1
ATOM 1305 C C . ARG A 1 170 ? 11.898 33.5 11.602 1 97.69 170 ARG A C 1
ATOM 1307 O O . ARG A 1 170 ? 11.492 33.219 10.477 1 97.69 170 ARG A O 1
ATOM 1314 N N . PRO A 1 171 ? 12.219 34.75 11.914 1 96.81 171 PRO A N 1
ATOM 1315 C CA . PRO A 1 171 ? 12.102 35.812 10.906 1 96.81 171 PRO A CA 1
ATOM 1316 C C . PRO A 1 171 ? 13.102 35.656 9.758 1 96.81 171 PRO A C 1
ATOM 1318 O O . PRO A 1 171 ? 14.156 35.031 9.938 1 96.81 171 PRO A O 1
ATOM 1321 N N . PRO A 1 172 ? 12.734 36.188 8.617 1 96.75 172 PRO A N 1
ATOM 1322 C CA . PRO A 1 172 ? 13.664 36.094 7.492 1 96.75 172 PRO A CA 1
ATOM 1323 C C . PRO A 1 172 ? 14.906 36.969 7.676 1 96.75 172 PRO A C 1
ATOM 1325 O O . PRO A 1 172 ? 14.836 38.031 8.289 1 96.75 172 PRO A O 1
ATOM 1328 N N . ASN A 1 173 ? 16.016 36.562 7.145 1 96.12 173 ASN A N 1
ATOM 1329 C CA . ASN A 1 173 ? 17.234 37.375 7.094 1 96.12 173 ASN A CA 1
ATOM 1330 C C . ASN A 1 173 ? 17.234 38.281 5.875 1 96.12 173 ASN A C 1
ATOM 1332 O O . ASN A 1 173 ? 16.281 38.312 5.098 1 96.12 173 ASN A O 1
ATOM 1336 N N . ASP A 1 174 ? 18.297 39 5.688 1 96 174 ASP A N 1
ATOM 1337 C CA . ASP A 1 174 ? 18.359 40 4.641 1 96 174 ASP A CA 1
ATOM 1338 C C . ASP A 1 174 ? 18.266 39.375 3.254 1 96 174 ASP A C 1
ATOM 1340 O O . ASP A 1 174 ? 17.609 39.906 2.365 1 96 174 ASP A O 1
ATOM 1344 N N . VAL A 1 175 ? 18.938 38.312 3.102 1 95.12 175 VAL A N 1
ATOM 1345 C CA . VAL A 1 175 ? 18.938 37.625 1.815 1 95.12 175 VAL A CA 1
ATOM 1346 C C . VAL A 1 175 ? 17.531 37.125 1.485 1 95.12 175 VAL A C 1
ATOM 1348 O O . VAL A 1 175 ? 17.078 37.25 0.345 1 95.12 175 VAL A O 1
ATOM 1351 N N . GLU A 1 176 ? 16.875 36.562 2.445 1 95.69 176 GLU A N 1
ATOM 1352 C CA . GLU A 1 176 ? 15.516 36.062 2.283 1 95.69 176 GLU A CA 1
ATOM 1353 C C . GLU A 1 176 ? 14.531 37.188 2.002 1 95.69 176 GLU A C 1
ATOM 1355 O O . GLU A 1 176 ? 13.648 37.062 1.147 1 95.69 176 GLU A O 1
ATOM 1360 N N . ILE A 1 177 ? 14.695 38.312 2.682 1 95.25 177 ILE A N 1
ATOM 1361 C CA . ILE A 1 177 ? 13.867 39.5 2.455 1 95.25 177 ILE A CA 1
ATOM 1362 C C . ILE A 1 177 ? 14.062 40 1.028 1 95.25 177 ILE A C 1
ATOM 1364 O O . ILE A 1 177 ? 13.094 40.281 0.329 1 95.25 177 ILE A O 1
ATOM 1368 N N . ALA A 1 178 ? 15.281 40.031 0.603 1 93.69 178 ALA A N 1
ATOM 1369 C CA . ALA A 1 178 ? 15.594 40.5 -0.747 1 93.69 178 ALA A CA 1
ATOM 1370 C C . ALA A 1 178 ? 14.969 39.594 -1.798 1 93.69 178 ALA A C 1
ATOM 1372 O O . ALA A 1 178 ? 14.594 40.031 -2.883 1 93.69 178 ALA A O 1
ATOM 1373 N N . ALA A 1 179 ? 14.836 38.344 -1.464 1 92.88 179 ALA A N 1
ATOM 1374 C CA . ALA A 1 179 ? 14.273 37.375 -2.389 1 92.88 179 ALA A CA 1
ATOM 1375 C C . ALA A 1 179 ? 12.758 37.5 -2.486 1 92.88 179 ALA A C 1
ATOM 1377 O O . ALA A 1 179 ? 12.141 37.031 -3.445 1 92.88 179 ALA A O 1
ATOM 1378 N N . GLY A 1 180 ? 12.156 38.094 -1.475 1 92.19 180 GLY A N 1
ATOM 1379 C CA . GLY A 1 180 ? 10.719 38.344 -1.566 1 92.19 180 GLY A CA 1
ATOM 1380 C C . GLY A 1 180 ? 9.953 37.812 -0.365 1 92.19 180 GLY A C 1
ATOM 1381 O O . GLY A 1 180 ? 8.727 37.938 -0.31 1 92.19 180 GLY A O 1
ATOM 1382 N N . HIS A 1 181 ? 10.641 37.219 0.597 1 95 181 HIS A N 1
ATOM 1383 C CA . HIS A 1 181 ? 9.953 36.812 1.811 1 95 181 HIS A CA 1
ATOM 1384 C C . HIS A 1 181 ? 9.43 38 2.596 1 95 181 HIS A C 1
ATOM 1386 O O . HIS A 1 181 ? 10.055 39.062 2.609 1 95 181 HIS A O 1
ATOM 1392 N N . TYR A 1 182 ? 8.312 37.812 3.184 1 95.38 182 TYR A N 1
ATOM 1393 C CA . TYR A 1 182 ? 7.664 38.844 3.986 1 95.38 182 TYR A CA 1
ATOM 1394 C C . TYR A 1 182 ? 7.219 38.312 5.336 1 95.38 182 TYR A C 1
ATOM 1396 O O . TYR A 1 182 ? 6.781 37.156 5.43 1 95.38 182 TYR A O 1
ATOM 1404 N N . TYR A 1 183 ? 7.371 39.156 6.352 1 96.69 183 TYR A N 1
ATOM 1405 C CA . TYR A 1 183 ? 7.16 38.688 7.719 1 96.69 183 TYR A CA 1
ATOM 1406 C C . TYR A 1 183 ? 6.551 39.781 8.578 1 96.69 183 TYR A C 1
ATOM 1408 O O . TYR A 1 183 ? 7.133 40.875 8.711 1 96.69 183 TYR A O 1
ATOM 1416 N N . ASP A 1 184 ? 5.352 39.562 9.094 1 97.5 184 ASP A N 1
ATOM 1417 C CA . ASP A 1 184 ? 4.723 40.406 10.102 1 97.5 184 ASP A CA 1
ATOM 1418 C C . ASP A 1 184 ? 4.84 39.812 11.492 1 97.5 184 ASP A C 1
ATOM 1420 O O . ASP A 1 184 ? 4.094 38.875 11.844 1 97.5 184 ASP A O 1
ATOM 1424 N N . SER A 1 185 ? 5.641 40.344 12.297 1 96.75 185 SER A N 1
ATOM 1425 C CA . SER A 1 185 ? 5.973 39.75 13.594 1 96.75 185 SER A CA 1
ATOM 1426 C C . SER A 1 185 ? 4.738 39.656 14.477 1 96.75 185 SER A C 1
ATOM 1428 O O . SER A 1 185 ? 4.664 38.781 15.344 1 96.75 185 SER A O 1
ATOM 1430 N N . ALA A 1 186 ? 3.766 40.5 14.281 1 96.69 186 ALA A N 1
ATOM 1431 C CA . ALA A 1 186 ? 2.566 40.5 15.117 1 96.69 186 ALA A CA 1
ATOM 1432 C C . ALA A 1 186 ? 1.747 39.219 14.906 1 96.69 186 ALA A C 1
ATOM 1434 O O . ALA A 1 186 ? 0.917 38.875 15.742 1 96.69 186 ALA A O 1
ATOM 1435 N N . CYS A 1 187 ? 1.975 38.562 13.844 1 97.56 187 CYS A N 1
ATOM 1436 C CA . CYS A 1 187 ? 1.158 37.406 13.492 1 97.56 187 CYS A CA 1
ATOM 1437 C C . CYS A 1 187 ? 1.832 36.125 13.93 1 97.56 187 CYS A C 1
ATOM 1439 O O . CYS A 1 187 ? 1.279 35.031 13.742 1 97.56 187 CYS A O 1
ATOM 1441 N N . HIS A 1 188 ? 2.979 36.156 14.531 1 98 188 HIS A N 1
ATOM 1442 C CA . HIS A 1 188 ? 3.754 34.938 14.797 1 98 188 HIS A CA 1
ATOM 1443 C C . HIS A 1 188 ? 4.125 34.844 16.266 1 98 188 HIS A C 1
ATOM 1445 O O . HIS A 1 188 ? 4.18 35.844 16.984 1 98 188 HIS A O 1
ATOM 1451 N N . GLY A 1 189 ? 4.176 33.562 16.75 1 97.75 189 GLY A N 1
ATOM 1452 C CA . GLY A 1 189 ? 4.836 33.281 18.016 1 97.75 189 GLY A CA 1
ATOM 1453 C C . GLY A 1 189 ? 6.293 32.906 17.859 1 97.75 189 GLY A C 1
ATOM 1454 O O . GLY A 1 189 ? 6.684 32.344 16.828 1 97.75 189 GLY A O 1
ATOM 1455 N N . THR A 1 190 ? 7.109 33.188 18.891 1 97.06 190 THR A N 1
ATOM 1456 C CA . THR A 1 190 ? 8.539 32.938 18.75 1 97.06 190 THR A CA 1
ATOM 1457 C C . THR A 1 190 ? 9.062 32.125 19.922 1 97.06 190 THR A C 1
ATOM 1459 O O . THR A 1 190 ? 10.273 31.938 20.078 1 97.06 190 THR A O 1
ATOM 1462 N N . ASN A 1 191 ? 8.219 31.625 20.766 1 96 191 ASN A N 1
ATOM 1463 C CA . ASN A 1 191 ? 8.641 30.922 21.969 1 96 191 ASN A CA 1
ATOM 1464 C C . ASN A 1 191 ? 7.824 29.656 22.203 1 96 191 ASN A C 1
ATOM 1466 O O . ASN A 1 191 ? 7.527 29.297 23.344 1 96 191 ASN A O 1
ATOM 1470 N N . GLY A 1 192 ? 7.395 28.984 21.188 1 96.81 192 GLY A N 1
ATOM 1471 C CA . GLY A 1 192 ? 6.59 27.781 21.297 1 96.81 192 GLY A CA 1
ATOM 1472 C C . GLY A 1 192 ? 7.375 26.5 21.016 1 96.81 192 GLY A C 1
ATOM 1473 O O . GLY A 1 192 ? 8.594 26.469 21.188 1 96.81 192 GLY A O 1
ATOM 1474 N N . THR A 1 193 ? 6.699 25.453 20.672 1 96.19 193 THR A N 1
ATOM 1475 C CA . THR A 1 193 ? 7.27 24.109 20.516 1 96.19 193 THR A CA 1
ATOM 1476 C C . THR A 1 193 ? 7.652 23.859 19.062 1 96.19 193 THR A C 1
ATOM 1478 O O . THR A 1 193 ? 8.734 23.328 18.797 1 96.19 193 THR A O 1
ATOM 1481 N N . VAL A 1 194 ? 6.844 24.25 18.141 1 97.94 194 VAL A N 1
ATOM 1482 C CA . VAL A 1 194 ? 6.98 23.844 16.75 1 97.94 194 VAL A CA 1
ATOM 1483 C C . VAL A 1 194 ? 7.781 24.891 15.984 1 97.94 194 VAL A C 1
ATOM 1485 O O . VAL A 1 194 ? 7.367 26.062 15.898 1 97.94 194 VAL A O 1
ATOM 1488 N N . HIS A 1 195 ? 8.859 24.516 15.398 1 98.38 195 HIS A N 1
ATOM 1489 C CA . HIS A 1 195 ? 9.719 25.438 14.648 1 98.38 195 HIS A CA 1
ATOM 1490 C C . HIS A 1 195 ? 9.164 25.688 13.25 1 98.38 195 HIS A C 1
ATOM 1492 O O . HIS A 1 195 ? 8.695 24.766 12.586 1 98.38 195 HIS A O 1
ATOM 1498 N N . SER A 1 196 ? 9.203 26.875 12.883 1 97.94 196 SER A N 1
ATOM 1499 C CA . SER A 1 196 ? 8.859 27.297 11.523 1 97.94 196 SER A CA 1
ATOM 1500 C C . SER A 1 196 ? 9.805 28.375 11.023 1 97.94 196 SER A C 1
ATOM 1502 O O . SER A 1 196 ? 10.383 29.125 11.812 1 97.94 196 SER A O 1
ATOM 1504 N N . GLY A 1 197 ? 9.992 28.391 9.719 1 96.94 197 GLY A N 1
ATOM 1505 C CA . GLY A 1 197 ? 10.867 29.375 9.094 1 96.94 197 GLY A CA 1
ATOM 1506 C C . GLY A 1 197 ? 10.906 29.25 7.586 1 96.94 197 GLY A C 1
ATOM 1507 O O . GLY A 1 197 ? 10.18 28.453 6.996 1 96.94 197 GLY A O 1
ATOM 1508 N N . PHE A 1 198 ? 11.75 30.062 7.02 1 96.25 198 PHE A N 1
ATOM 1509 C CA . PHE A 1 198 ? 11.82 30.125 5.566 1 96.25 198 PHE A CA 1
ATOM 1510 C C . PHE A 1 198 ? 12.867 29.156 5.035 1 96.25 198 PHE A C 1
ATOM 1512 O O . PHE A 1 198 ? 13.945 29 5.625 1 96.25 198 PHE A O 1
ATOM 1519 N N . ARG A 1 199 ? 12.5 28.484 3.963 1 94.19 199 ARG A N 1
ATOM 1520 C CA . ARG A 1 199 ? 13.461 27.609 3.299 1 94.19 199 ARG A CA 1
ATOM 1521 C C . ARG A 1 199 ? 14.617 28.422 2.715 1 94.19 199 ARG A C 1
ATOM 1523 O O . ARG A 1 199 ? 14.414 29.484 2.145 1 94.19 199 ARG A O 1
ATOM 1530 N N . ASN A 1 200 ? 15.797 27.906 2.955 1 95.25 200 ASN A N 1
ATOM 1531 C CA . ASN A 1 200 ? 17.016 28.531 2.445 1 95.25 200 ASN A CA 1
ATOM 1532 C C . ASN A 1 200 ? 18.141 27.5 2.305 1 95.25 200 ASN A C 1
ATOM 1534 O O . ASN A 1 200 ? 18.812 27.188 3.283 1 95.25 200 ASN A O 1
ATOM 1538 N N . THR A 1 201 ? 18.391 27.078 1.094 1 92.38 201 THR A N 1
ATOM 1539 C CA . THR A 1 201 ? 19.406 26.078 0.827 1 92.38 201 THR A CA 1
ATOM 1540 C C . THR A 1 201 ? 20.781 26.719 0.69 1 92.38 201 THR A C 1
ATOM 1542 O O . THR A 1 201 ? 21.797 26.031 0.566 1 92.38 201 THR A O 1
ATOM 1545 N N . GLY A 1 202 ? 20.781 28 0.733 1 93.19 202 GLY A N 1
ATOM 1546 C CA . GLY A 1 202 ? 22.016 28.719 0.48 1 93.19 202 GLY A CA 1
ATOM 1547 C C . GLY A 1 202 ? 22.234 29.031 -0.989 1 93.19 202 GLY A C 1
ATOM 1548 O O . GLY A 1 202 ? 23.094 29.859 -1.334 1 93.19 202 GLY A O 1
ATOM 1549 N N . GLU A 1 203 ? 21.453 28.453 -1.854 1 91.62 203 GLU A N 1
ATOM 1550 C CA . GLU A 1 203 ? 21.547 28.734 -3.287 1 91.62 203 GLU A CA 1
ATOM 1551 C C . GLU A 1 203 ? 20.797 30.016 -3.646 1 91.62 203 GLU A C 1
ATOM 1553 O O . GLU A 1 203 ? 20.047 30.547 -2.832 1 91.62 203 GLU A O 1
ATOM 1558 N N . VAL A 1 204 ? 21.047 30.438 -4.859 1 92.31 204 VAL A N 1
ATOM 1559 C CA . VAL A 1 204 ? 20.344 31.609 -5.355 1 92.31 204 VAL A CA 1
ATOM 1560 C C . VAL A 1 204 ? 18.875 31.297 -5.539 1 92.31 204 VAL A C 1
ATOM 1562 O O . VAL A 1 204 ? 18.5 30.172 -5.871 1 92.31 204 VAL A O 1
ATOM 1565 N N . TYR A 1 205 ? 18.062 32.312 -5.293 1 93.56 205 TYR A N 1
ATOM 1566 C CA . TYR A 1 205 ? 16.625 32.156 -5.539 1 93.56 205 TYR A CA 1
ATOM 1567 C C . TYR A 1 205 ? 16.328 32.219 -7.031 1 93.56 205 TYR A C 1
ATOM 1569 O O . TYR A 1 205 ? 16.906 33 -7.766 1 93.56 205 TYR A O 1
ATOM 1577 N N . SER A 1 206 ? 15.391 31.391 -7.453 1 91.81 206 SER A N 1
ATOM 1578 C CA . SER A 1 206 ? 14.992 31.344 -8.852 1 91.81 206 SER A CA 1
ATOM 1579 C C . SER A 1 206 ? 14.344 32.656 -9.289 1 91.81 206 SER A C 1
ATOM 1581 O O . SER A 1 206 ? 13.445 33.156 -8.609 1 91.81 206 SER A O 1
ATOM 1583 N N . PRO A 1 207 ? 14.711 33.156 -10.461 1 90.81 207 PRO A N 1
ATOM 1584 C CA . PRO A 1 207 ? 14.031 34.344 -10.977 1 90.81 207 PRO A CA 1
ATOM 1585 C C . PRO A 1 207 ? 12.562 34.094 -11.305 1 90.81 207 PRO A C 1
ATOM 1587 O O . PRO A 1 207 ? 11.789 35.031 -11.438 1 90.81 207 PRO A O 1
ATOM 1590 N N . ILE A 1 208 ? 12.195 32.844 -11.438 1 89.19 208 ILE A N 1
ATOM 1591 C CA . ILE A 1 208 ? 10.82 32.469 -11.773 1 89.19 208 ILE A CA 1
ATOM 1592 C C . ILE A 1 208 ? 9.891 32.875 -10.633 1 89.19 208 ILE A C 1
ATOM 1594 O O . ILE A 1 208 ? 8.75 33.281 -10.875 1 89.19 208 ILE A O 1
ATOM 1598 N N . ILE A 1 209 ? 10.391 32.812 -9.445 1 90.06 209 ILE A N 1
ATOM 1599 C CA . ILE A 1 209 ? 9.578 33.156 -8.281 1 90.06 209 ILE A CA 1
ATOM 1600 C C . ILE A 1 209 ? 9.25 34.656 -8.312 1 90.06 209 ILE A C 1
ATOM 1602 O O . ILE A 1 209 ? 8.102 35.031 -8.117 1 90.06 209 ILE A O 1
ATOM 1606 N N . LYS A 1 210 ? 10.227 35.375 -8.523 1 88.69 210 LYS A N 1
ATOM 1607 C CA . LYS A 1 210 ? 10.023 36.844 -8.625 1 88.69 210 LYS A CA 1
ATOM 1608 C C . LYS A 1 210 ? 9.109 37.188 -9.797 1 88.69 210 LYS A C 1
ATOM 1610 O O . LYS A 1 210 ? 8.266 38.062 -9.688 1 88.69 210 LYS A O 1
ATOM 1615 N N . ALA A 1 211 ? 9.344 36.531 -10.891 1 89.44 211 ALA A N 1
ATOM 1616 C CA . ALA A 1 211 ? 8.5 36.75 -12.062 1 89.44 211 ALA A CA 1
ATOM 1617 C C . ALA A 1 211 ? 7.043 36.438 -11.766 1 89.44 211 ALA A C 1
ATOM 1619 O O . ALA A 1 211 ? 6.137 37.125 -12.219 1 89.44 211 ALA A O 1
ATOM 1620 N N . PHE A 1 212 ? 6.848 35.375 -11.117 1 90.31 212 PHE A N 1
ATOM 1621 C CA . PHE A 1 212 ? 5.508 34.938 -10.734 1 90.31 212 PHE A CA 1
ATOM 1622 C C . PHE A 1 212 ? 4.828 36 -9.875 1 90.31 212 PHE A C 1
ATOM 1624 O O . PHE A 1 212 ? 3.688 36.375 -10.141 1 90.31 212 PHE A O 1
ATOM 1631 N N . MET A 1 213 ? 5.52 36.562 -8.883 1 91.81 213 MET A N 1
ATOM 1632 C CA . MET A 1 213 ? 4.973 37.562 -7.992 1 91.81 213 MET A CA 1
ATOM 1633 C C . MET A 1 213 ? 4.742 38.875 -8.734 1 91.81 213 MET A C 1
ATOM 1635 O O . MET A 1 213 ? 3.684 39.5 -8.602 1 91.81 213 MET A O 1
ATOM 1639 N N . ASN A 1 214 ? 5.715 39.219 -9.539 1 91.62 214 ASN A N 1
ATOM 1640 C CA . ASN A 1 214 ? 5.594 40.469 -10.289 1 91.62 214 ASN A CA 1
ATOM 1641 C C . ASN A 1 214 ? 4.414 40.406 -11.258 1 91.62 214 ASN A C 1
ATOM 1643 O O . ASN A 1 214 ? 3.658 41.375 -11.359 1 91.62 214 ASN A O 1
ATOM 1647 N N . SER A 1 215 ? 4.348 39.312 -11.961 1 91.62 215 SER A N 1
ATOM 1648 C CA . SER A 1 215 ? 3.256 39.156 -12.914 1 91.62 215 SER A CA 1
ATOM 1649 C C . SER A 1 215 ? 1.899 39.219 -12.219 1 91.62 215 SER A C 1
ATOM 1651 O O . SER A 1 215 ? 0.936 39.75 -12.758 1 91.62 215 SER A O 1
ATOM 1653 N N . SER A 1 216 ? 1.794 38.656 -11.062 1 92.25 216 SER A N 1
ATOM 1654 C CA . SER A 1 216 ? 0.56 38.688 -10.281 1 92.25 216 SER A CA 1
ATOM 1655 C C . SER A 1 216 ? 0.237 40.094 -9.812 1 92.25 216 SER A C 1
ATOM 1657 O O . SER A 1 216 ? -0.915 40.531 -9.875 1 92.25 216 SER A O 1
ATOM 1659 N N . GLU A 1 217 ? 1.219 40.75 -9.359 1 93.06 217 GLU A N 1
ATOM 1660 C CA . GLU A 1 217 ? 1.047 42.156 -8.914 1 93.06 217 GLU A CA 1
ATOM 1661 C C . GLU A 1 217 ? 0.531 43.031 -10.039 1 93.06 217 GLU A C 1
ATOM 1663 O O . GLU A 1 217 ? -0.322 43.906 -9.812 1 93.06 217 GLU A O 1
ATOM 1668 N N . GLU A 1 218 ? 1.01 42.812 -11.156 1 93.31 218 GLU A N 1
ATOM 1669 C CA . GLU A 1 218 ? 0.593 43.562 -12.328 1 93.31 218 GLU A CA 1
ATOM 1670 C C . GLU A 1 218 ? -0.881 43.344 -12.641 1 93.31 218 GLU A C 1
ATOM 1672 O O . GLU A 1 218 ? -1.533 44.188 -13.258 1 93.31 218 GLU A O 1
ATOM 1677 N N . ARG A 1 219 ? -1.326 42.219 -12.211 1 90.62 219 ARG A N 1
ATOM 1678 C CA . ARG A 1 219 ? -2.721 41.875 -12.477 1 90.62 219 ARG A CA 1
ATOM 1679 C C . ARG A 1 219 ? -3.611 42.281 -11.305 1 90.62 219 ARG A C 1
ATOM 1681 O O . ARG A 1 219 ? -4.781 41.875 -11.25 1 90.62 219 ARG A O 1
ATOM 1688 N N . GLY A 1 220 ? -3.021 42.938 -10.297 1 91.81 220 GLY A N 1
ATOM 1689 C CA . GLY A 1 220 ? -3.809 43.469 -9.203 1 91.81 220 GLY A CA 1
ATOM 1690 C C . GLY A 1 220 ? -3.906 42.562 -8.016 1 91.81 220 GLY A C 1
ATOM 1691 O O . GLY A 1 220 ? -4.676 42.812 -7.082 1 91.81 220 GLY A O 1
ATOM 1692 N N . VAL A 1 221 ? -3.221 41.5 -8.023 1 93.62 221 VAL A N 1
ATOM 1693 C CA . VAL A 1 221 ? -3.191 40.594 -6.902 1 93.62 221 VAL A CA 1
ATOM 1694 C C . VAL A 1 221 ? -2.127 41 -5.898 1 93.62 221 VAL A C 1
ATOM 1696 O O . VAL A 1 221 ? -0.972 41.25 -6.266 1 93.62 221 VAL A O 1
ATOM 1699 N N . PRO A 1 222 ? -2.52 41.188 -4.68 1 94.75 222 PRO A N 1
ATOM 1700 C CA . PRO A 1 222 ? -1.504 41.562 -3.699 1 94.75 222 PRO A CA 1
ATOM 1701 C C . PRO A 1 222 ? -0.393 40.531 -3.553 1 94.75 222 PRO A C 1
ATOM 1703 O O . PRO A 1 222 ? -0.656 39.344 -3.613 1 94.75 222 PRO A O 1
ATOM 1706 N N . THR A 1 223 ? 0.832 41 -3.395 1 95.12 223 THR A N 1
ATOM 1707 C CA . THR A 1 223 ? 1.978 40.125 -3.205 1 95.12 223 THR A CA 1
ATOM 1708 C C . THR A 1 223 ? 2.738 40.469 -1.934 1 95.12 223 THR A C 1
ATOM 1710 O O . THR A 1 223 ? 2.453 41.5 -1.306 1 95.12 223 THR A O 1
ATOM 1713 N N . LYS A 1 224 ? 3.66 39.625 -1.516 1 92.56 224 LYS A N 1
ATOM 1714 C CA . LYS A 1 224 ? 4.512 39.844 -0.351 1 92.56 224 LYS A CA 1
ATOM 1715 C C . LYS A 1 224 ? 3.674 40.094 0.898 1 92.56 224 LYS A C 1
ATOM 1717 O O . LYS A 1 224 ? 3.775 41.188 1.507 1 92.56 224 LYS A O 1
ATOM 1722 N N . LEU A 1 225 ? 2.957 39.062 1.227 1 93.44 225 LEU A N 1
ATOM 1723 C CA . LEU A 1 225 ? 2.029 39.094 2.354 1 93.44 225 LEU A CA 1
ATOM 1724 C C . LEU A 1 225 ? 2.398 38.031 3.381 1 93.44 225 LEU A C 1
ATOM 1726 O O . LEU A 1 225 ? 3.055 37.031 3.049 1 93.44 225 LEU A O 1
ATOM 1730 N N . ASP A 1 226 ? 2.072 38.312 4.613 1 96.44 226 ASP A N 1
ATOM 1731 C CA . ASP A 1 226 ? 2.1 37.281 5.637 1 96.44 226 ASP A CA 1
ATOM 1732 C C . ASP A 1 226 ? 0.737 36.594 5.77 1 96.44 226 ASP A C 1
ATOM 1734 O O . ASP A 1 226 ? -0.207 37.188 6.297 1 96.44 226 ASP A O 1
ATOM 1738 N N . PHE A 1 227 ? 0.631 35.375 5.34 1 95.31 227 PHE A N 1
ATOM 1739 C CA . PHE A 1 227 ? -0.627 34.625 5.258 1 95.31 227 PHE A CA 1
ATOM 1740 C C . PHE A 1 227 ? -1.066 34.156 6.637 1 95.31 227 PHE A C 1
ATOM 1742 O O . PHE A 1 227 ? -2.078 33.469 6.77 1 95.31 227 PHE A O 1
ATOM 1749 N N . HIS A 1 228 ? -0.358 34.531 7.723 1 96.62 228 HIS A N 1
ATOM 1750 C CA . HIS A 1 228 ? -0.668 34.062 9.07 1 96.62 228 HIS A CA 1
ATOM 1751 C C . HIS A 1 228 ? -1.548 35.062 9.812 1 96.62 228 HIS A C 1
ATOM 1753 O O . HIS A 1 228 ? -1.962 34.812 10.945 1 96.62 228 HIS A O 1
ATOM 1759 N N . CYS A 1 229 ? -1.903 36.156 9.203 1 96 229 CYS A N 1
ATOM 1760 C CA . CYS A 1 229 ? -2.551 37.25 9.898 1 96 229 CYS A CA 1
ATOM 1761 C C . CYS A 1 229 ? -4.059 37.219 9.695 1 96 229 CYS A C 1
ATOM 1763 O O . CYS A 1 229 ? -4.738 38.25 9.867 1 96 229 CYS A O 1
ATOM 1765 N N . GLY A 1 230 ? -4.57 36.125 9.242 1 95.44 230 GLY A N 1
ATOM 1766 C CA . GLY A 1 230 ? -6.012 35.938 9.273 1 95.44 230 GLY A CA 1
ATOM 1767 C C . GLY A 1 230 ? -6.664 36.125 7.914 1 95.44 230 GLY A C 1
ATOM 1768 O O . GLY A 1 230 ? -7.824 35.75 7.723 1 95.44 230 GLY A O 1
ATOM 1769 N N . VAL A 1 231 ? -5.965 36.656 6.91 1 94.44 231 VAL A N 1
ATOM 1770 C CA . VAL A 1 231 ? -6.504 36.844 5.57 1 94.44 231 VAL A CA 1
ATOM 1771 C C . VAL A 1 231 ? -5.484 36.375 4.531 1 94.44 231 VAL A C 1
ATOM 1773 O O . VAL A 1 231 ? -4.852 37.188 3.865 1 94.44 231 VAL A O 1
ATOM 1776 N N . PRO A 1 232 ? -5.434 35.062 4.266 1 94.06 232 PRO A N 1
ATOM 1777 C CA . PRO A 1 232 ? -4.441 34.562 3.324 1 94.06 232 PRO A CA 1
ATOM 1778 C C . PRO A 1 232 ? -4.891 34.656 1.87 1 94.06 232 PRO A C 1
ATOM 1780 O O . PRO A 1 232 ? -5.316 33.688 1.273 1 94.06 232 PRO A O 1
ATOM 1783 N N . ARG A 1 233 ? -4.918 35.812 1.273 1 93.56 233 ARG A N 1
ATOM 1784 C CA . ARG A 1 233 ? -5.18 36.062 -0.142 1 93.56 233 ARG A CA 1
ATOM 1785 C C . ARG A 1 233 ? -3.984 36.719 -0.806 1 93.56 233 ARG A C 1
ATOM 1787 O O . ARG A 1 233 ? -3.447 37.719 -0.283 1 93.56 233 ARG A O 1
ATOM 1794 N N . GLY A 1 234 ? -3.658 36.156 -1.933 1 95.56 234 GLY A N 1
ATOM 1795 C CA . GLY A 1 234 ? -2.584 36.75 -2.695 1 95.56 234 GLY A CA 1
ATOM 1796 C C . GLY A 1 234 ? -1.445 35.812 -2.998 1 95.56 234 GLY A C 1
ATOM 1797 O O . GLY A 1 234 ? -1.631 34.594 -2.982 1 95.56 234 GLY A O 1
ATOM 1798 N N . VAL A 1 235 ? -0.318 36.438 -3.477 1 95.19 235 VAL A N 1
ATOM 1799 C CA . VAL A 1 235 ? 0.849 35.625 -3.824 1 95.19 235 VAL A CA 1
ATOM 1800 C C . VAL A 1 235 ? 2.012 35.969 -2.896 1 95.19 235 VAL A C 1
ATOM 1802 O O . VAL A 1 235 ? 2.355 37.156 -2.736 1 95.19 235 VAL A O 1
ATOM 1805 N N . SER A 1 236 ? 2.57 35.031 -2.354 1 95.81 236 SER A N 1
ATOM 1806 C CA . SER A 1 236 ? 3.717 35.25 -1.48 1 95.81 236 SER A CA 1
ATOM 1807 C C . SER A 1 236 ? 4.52 33.969 -1.279 1 95.81 236 SER A C 1
ATOM 1809 O O . SER A 1 236 ? 4.004 32.875 -1.475 1 95.81 236 SER A O 1
ATOM 1811 N N . MET A 1 237 ? 5.789 34.156 -0.992 1 95.06 237 MET A N 1
ATOM 1812 C CA . MET A 1 237 ? 6.535 33.031 -0.418 1 95.06 237 MET A CA 1
ATOM 1813 C C . MET A 1 237 ? 6.105 32.781 1.022 1 95.06 237 MET A C 1
ATOM 1815 O O . MET A 1 237 ? 5.617 33.688 1.7 1 95.06 237 MET A O 1
ATOM 1819 N N . ILE A 1 238 ? 6.227 31.547 1.48 1 94.69 238 ILE A N 1
ATOM 1820 C CA . ILE A 1 238 ? 5.664 31.203 2.783 1 94.69 238 ILE A CA 1
ATOM 1821 C C . ILE A 1 238 ? 6.734 30.531 3.648 1 94.69 238 ILE A C 1
ATOM 1823 O O . ILE A 1 238 ? 7.684 29.953 3.127 1 94.69 238 ILE A O 1
ATOM 1827 N N . PRO A 1 239 ? 6.578 30.672 4.992 1 96.38 239 PRO A N 1
ATOM 1828 C CA . PRO A 1 239 ? 7.379 29.812 5.871 1 96.38 239 PRO A CA 1
ATOM 1829 C C . PRO A 1 239 ? 6.988 28.344 5.781 1 96.38 239 PRO A C 1
ATOM 1831 O O . PRO A 1 239 ? 5.922 28.016 5.25 1 96.38 239 PRO A O 1
ATOM 1834 N N . ASN A 1 240 ? 7.891 27.547 6.238 1 97.5 240 ASN A N 1
ATOM 1835 C CA . ASN A 1 240 ? 7.703 26.094 6.309 1 97.5 240 ASN A CA 1
ATOM 1836 C C . ASN A 1 240 ? 8.016 25.562 7.703 1 97.5 240 ASN A C 1
ATOM 1838 O O . ASN A 1 240 ? 8.586 26.266 8.531 1 97.5 240 ASN A O 1
ATOM 1842 N N . SER A 1 241 ? 7.547 24.359 7.984 1 97.62 241 SER A N 1
ATOM 1843 C CA . SER A 1 241 ? 7.867 23.672 9.234 1 97.62 241 SER A CA 1
ATOM 1844 C C . SER A 1 241 ? 9.305 23.156 9.227 1 97.62 241 SER A C 1
ATOM 1846 O O . SER A 1 241 ? 9.539 21.969 8.961 1 97.62 241 SER A O 1
ATOM 1848 N N . LEU A 1 242 ? 10.172 24.016 9.523 1 95.81 242 LEU A N 1
ATOM 1849 C CA . LEU A 1 242 ? 11.562 23.594 9.5 1 95.81 242 LEU A CA 1
ATOM 1850 C C . LEU A 1 242 ? 12.383 24.359 10.531 1 95.81 242 LEU A C 1
ATOM 1852 O O . LEU A 1 242 ? 12.008 25.469 10.93 1 95.81 242 LEU A O 1
ATOM 1856 N N . HIS A 1 243 ? 13.43 23.844 10.938 1 96.69 243 HIS A N 1
ATOM 1857 C CA . HIS A 1 243 ? 14.43 24.422 11.828 1 96.69 243 HIS A CA 1
ATOM 1858 C C . HIS A 1 243 ? 15.375 25.344 11.062 1 96.69 243 HIS A C 1
ATOM 1860 O O . HIS A 1 243 ? 15.344 25.391 9.828 1 96.69 243 HIS A O 1
ATOM 1866 N N . LYS A 1 244 ? 16.141 26.047 11.844 1 95.31 244 LYS A N 1
ATOM 1867 C CA . LYS A 1 244 ? 17.109 26.969 11.258 1 95.31 244 LYS A CA 1
ATOM 1868 C C . LYS A 1 244 ? 18.094 26.234 10.344 1 95.31 244 LYS A C 1
ATOM 1870 O O . LYS A 1 244 ? 18.516 26.766 9.32 1 95.31 244 LYS A O 1
ATOM 1875 N N . ASP A 1 245 ? 18.453 25 10.719 1 95.5 245 ASP A N 1
ATOM 1876 C CA . ASP A 1 245 ? 19.391 24.234 9.922 1 95.5 245 ASP A CA 1
ATOM 1877 C C . ASP A 1 245 ? 18.688 23.531 8.766 1 95.5 245 ASP A C 1
ATOM 1879 O O . ASP A 1 245 ? 19.266 22.656 8.117 1 95.5 245 ASP A O 1
ATOM 1883 N N . GLN A 1 246 ? 17.422 23.828 8.586 1 96.19 246 GLN A N 1
ATOM 1884 C CA . GLN A 1 246 ? 16.609 23.406 7.445 1 96.19 246 GLN A CA 1
ATOM 1885 C C . GLN A 1 246 ? 16.094 21.984 7.641 1 96.19 246 GLN A C 1
ATOM 1887 O O . GLN A 1 246 ? 15.555 21.375 6.711 1 96.19 246 GLN A O 1
ATOM 1892 N N . THR A 1 247 ? 16.266 21.438 8.836 1 97.19 247 THR A N 1
ATOM 1893 C CA . THR A 1 247 ? 15.688 20.141 9.156 1 97.19 247 THR A CA 1
ATOM 1894 C C . THR A 1 247 ? 14.18 20.25 9.359 1 97.19 247 THR A C 1
ATOM 1896 O O . THR A 1 247 ? 13.703 21.156 10.047 1 97.19 247 THR A O 1
ATOM 1899 N N . ARG A 1 248 ? 13.453 19.328 8.766 1 97.81 248 ARG A N 1
ATOM 1900 C CA . ARG A 1 248 ? 12 19.297 8.891 1 97.81 248 ARG A CA 1
ATOM 1901 C C . ARG A 1 248 ? 11.586 19.297 10.359 1 97.81 248 ARG A C 1
ATOM 1903 O O . ARG A 1 248 ? 12.18 18.594 11.18 1 97.81 248 ARG A O 1
ATOM 1910 N N . SER A 1 249 ? 10.625 20.094 10.633 1 97.88 249 SER A N 1
ATOM 1911 C CA . SER A 1 249 ? 9.977 20.109 11.938 1 97.88 249 SER A CA 1
ATOM 1912 C C . SER A 1 249 ? 8.75 19.188 11.961 1 97.88 249 SER A C 1
ATOM 1914 O O . SER A 1 249 ? 7.617 19.672 11.898 1 97.88 249 SER A O 1
ATOM 1916 N N . ASP A 1 250 ? 8.977 17.859 12.07 1 98 250 ASP A N 1
ATOM 1917 C CA . ASP A 1 250 ? 7.848 16.938 12.164 1 98 250 ASP A CA 1
ATOM 1918 C C . ASP A 1 250 ? 7.406 16.766 13.617 1 98 250 ASP A C 1
ATOM 1920 O O . ASP A 1 250 ? 8.125 17.156 14.539 1 98 250 ASP A O 1
ATOM 1924 N N . ALA A 1 251 ? 6.246 16.203 13.82 1 98.38 251 ALA A N 1
ATOM 1925 C CA . ALA A 1 251 ? 5.613 16.156 15.141 1 98.38 251 ALA A CA 1
ATOM 1926 C C . ALA A 1 251 ? 6.418 15.297 16.109 1 98.38 251 ALA A C 1
ATOM 1928 O O . ALA A 1 251 ? 6.438 15.555 17.312 1 98.38 251 ALA A O 1
ATOM 1929 N N . ALA A 1 252 ? 7.035 14.234 15.633 1 98.31 252 ALA A N 1
ATOM 1930 C CA . ALA A 1 252 ? 7.844 13.414 16.531 1 98.31 252 ALA A CA 1
ATOM 1931 C C . ALA A 1 252 ? 9.055 14.195 17.031 1 98.31 252 ALA A C 1
ATOM 1933 O O . ALA A 1 252 ? 9.414 14.109 18.219 1 98.31 252 ALA A O 1
ATOM 1934 N N . ARG A 1 253 ? 9.664 14.969 16.203 1 96.56 253 ARG A N 1
ATOM 1935 C CA . ARG A 1 253 ? 10.805 15.797 16.578 1 96.56 253 ARG A CA 1
ATOM 1936 C C . ARG A 1 253 ? 10.391 16.875 17.562 1 96.56 253 ARG A C 1
ATOM 1938 O O . ARG A 1 253 ? 11.125 17.188 18.5 1 96.56 253 ARG A O 1
ATOM 1945 N N . GLU A 1 254 ? 9.258 17.422 17.359 1 97.5 254 GLU A N 1
ATOM 1946 C CA . GLU A 1 254 ? 8.867 18.609 18.109 1 97.5 254 GLU A CA 1
ATOM 1947 C C . GLU A 1 254 ? 8.219 18.219 19.438 1 97.5 254 GLU A C 1
ATOM 1949 O O . GLU A 1 254 ? 8.375 18.922 20.438 1 97.5 254 GLU A O 1
ATOM 1954 N N . TRP A 1 255 ? 7.484 17.141 19.422 1 97.81 255 TRP A N 1
ATOM 1955 C CA . TRP A 1 255 ? 6.656 16.859 20.594 1 97.81 255 TRP A CA 1
ATOM 1956 C C . TRP A 1 255 ? 7.156 15.633 21.344 1 97.81 255 TRP A C 1
ATOM 1958 O O . TRP A 1 255 ? 7.012 15.539 22.562 1 97.81 255 TRP A O 1
ATOM 1968 N N . LEU A 1 256 ? 7.688 14.664 20.672 1 97.81 256 LEU A N 1
ATOM 1969 C CA . LEU A 1 256 ? 8.117 13.438 21.328 1 97.81 256 LEU A CA 1
ATOM 1970 C C . LEU A 1 256 ? 9.57 13.555 21.797 1 97.81 256 LEU A C 1
ATOM 1972 O O . LEU A 1 256 ? 9.867 13.32 22.969 1 97.81 256 LEU A O 1
ATOM 1976 N N . LEU A 1 257 ? 10.43 13.953 20.922 1 95.81 257 LEU A N 1
ATOM 1977 C CA . LEU A 1 257 ? 11.859 13.984 21.188 1 95.81 257 LEU A CA 1
ATOM 1978 C C . LEU A 1 257 ? 12.18 14.797 22.438 1 95.81 257 LEU A C 1
ATOM 1980 O O . LEU A 1 257 ? 12.938 14.352 23.297 1 95.81 257 LEU A O 1
ATOM 1984 N N . PRO A 1 258 ? 11.539 15.969 22.641 1 94.69 258 PRO A N 1
ATOM 1985 C CA . PRO A 1 258 ? 11.859 16.734 23.859 1 94.69 258 PRO A CA 1
ATOM 1986 C C . PRO A 1 258 ? 11.273 16.109 25.125 1 94.69 258 PRO A C 1
ATOM 1988 O O . PRO A 1 258 ? 11.656 16.484 26.234 1 94.69 258 PRO A O 1
ATOM 1991 N N . ASN A 1 259 ? 10.391 15.148 25.016 1 95.81 259 ASN A N 1
ATOM 1992 C CA . ASN A 1 259 ? 9.617 14.719 26.172 1 95.81 259 ASN A CA 1
ATOM 1993 C C . ASN A 1 259 ? 9.711 13.211 26.375 1 95.81 259 ASN A C 1
ATOM 1995 O O . ASN A 1 259 ? 9.086 12.664 27.297 1 95.81 259 ASN A O 1
ATOM 1999 N N . TYR A 1 260 ? 10.461 12.5 25.562 1 94.94 260 TYR A N 1
ATOM 2000 C CA . TYR A 1 260 ? 10.445 11.047 25.516 1 94.94 260 TYR A CA 1
ATOM 2001 C C . TYR A 1 260 ? 10.961 10.453 26.828 1 94.94 260 TYR A C 1
ATOM 2003 O O . TYR A 1 260 ? 10.711 9.289 27.141 1 94.94 260 TYR A O 1
ATOM 2011 N N . LYS A 1 261 ? 11.594 11.195 27.672 1 95.19 261 LYS A N 1
ATOM 2012 C CA . LYS A 1 261 ? 12.219 10.688 28.891 1 95.19 261 LYS A CA 1
ATOM 2013 C C . LYS A 1 261 ? 11.227 10.695 30.062 1 95.19 261 LYS A C 1
ATOM 2015 O O . LYS A 1 261 ? 11.531 10.18 31.141 1 95.19 261 LYS A O 1
ATOM 2020 N N . ARG A 1 262 ? 10.102 11.305 29.891 1 97.19 262 ARG A N 1
ATOM 2021 C CA . ARG A 1 262 ? 9.102 11.297 30.953 1 97.19 262 ARG A CA 1
ATOM 2022 C C . ARG A 1 262 ? 8.672 9.875 31.297 1 97.19 262 ARG A C 1
ATOM 2024 O O . ARG A 1 262 ? 8.234 9.125 30.422 1 97.19 262 ARG A O 1
ATOM 2031 N N . PRO A 1 263 ? 8.734 9.477 32.531 1 97.06 263 PRO A N 1
ATOM 2032 C CA . PRO A 1 263 ? 8.43 8.094 32.906 1 97.06 263 PRO A CA 1
ATOM 2033 C C . PRO A 1 263 ? 6.945 7.758 32.781 1 97.06 263 PRO A C 1
ATOM 2035 O O . PRO A 1 263 ? 6.574 6.582 32.719 1 97.06 263 PRO A O 1
ATOM 2038 N N . ASN A 1 264 ? 6.145 8.82 32.781 1 98.5 264 ASN A N 1
ATOM 2039 C CA . ASN A 1 264 ? 4.707 8.586 32.688 1 98.5 264 ASN A CA 1
ATOM 2040 C C . ASN A 1 264 ? 4.23 8.57 31.234 1 98.5 264 ASN A C 1
ATOM 2042 O O . ASN A 1 264 ? 3.027 8.602 30.969 1 98.5 264 ASN A O 1
ATOM 2046 N N . LEU A 1 265 ? 5.145 8.539 30.25 1 98.62 265 LEU A N 1
ATOM 2047 C CA . LEU A 1 265 ? 4.828 8.422 28.844 1 98.62 265 LEU A CA 1
ATOM 2048 C C . LEU A 1 265 ? 5.387 7.121 28.266 1 98.62 265 LEU A C 1
ATOM 2050 O O . LEU A 1 265 ? 6.594 6.875 28.328 1 98.62 265 LEU A O 1
ATOM 2054 N N . GLN A 1 266 ? 4.535 6.316 27.766 1 98.5 266 GLN A N 1
ATOM 2055 C CA . GLN A 1 266 ? 4.941 5.125 27.031 1 98.5 266 GLN A CA 1
ATOM 2056 C C . GLN A 1 266 ? 4.457 5.176 25.578 1 98.5 266 GLN A C 1
ATOM 2058 O O . GLN A 1 266 ? 3.332 5.598 25.312 1 98.5 266 GLN A O 1
ATOM 2063 N N . VAL A 1 267 ? 5.359 4.801 24.672 1 98.75 267 VAL A N 1
ATOM 2064 C CA . VAL A 1 267 ? 5.039 4.77 23.25 1 98.75 267 VAL A CA 1
ATOM 2065 C C . VAL A 1 267 ? 5.332 3.383 22.672 1 98.75 267 VAL A C 1
ATOM 2067 O O . VAL A 1 267 ? 6.477 2.928 22.688 1 98.75 267 VAL A O 1
ATOM 2070 N N . LEU A 1 268 ? 4.312 2.697 22.25 1 98.75 268 LEU A N 1
ATOM 2071 C CA . LEU A 1 268 ? 4.414 1.392 21.609 1 98.75 268 LEU A CA 1
ATOM 2072 C C . LEU A 1 268 ? 4.344 1.524 20.078 1 98.75 268 LEU A C 1
ATOM 2074 O O . LEU A 1 268 ? 3.373 2.061 19.547 1 98.75 268 LEU A O 1
ATOM 2078 N N . THR A 1 269 ? 5.379 1.053 19.391 1 98.5 269 THR A N 1
ATOM 2079 C CA . THR A 1 269 ? 5.453 1.157 17.938 1 98.5 269 THR A CA 1
ATOM 2080 C C . THR A 1 269 ? 5.223 -0.203 17.281 1 98.5 269 THR A C 1
ATOM 2082 O O . THR A 1 269 ? 5.262 -1.235 17.953 1 98.5 269 THR A O 1
ATOM 2085 N N . GLY A 1 270 ? 4.855 -0.173 15.977 1 97.75 270 GLY A N 1
ATOM 2086 C CA . GLY A 1 270 ? 4.684 -1.381 15.18 1 97.75 270 GLY A CA 1
ATOM 2087 C C . GLY A 1 270 ? 3.395 -2.119 15.492 1 97.75 270 GLY A C 1
ATOM 2088 O O . GLY A 1 270 ? 3.293 -3.326 15.266 1 97.75 270 GLY A O 1
ATOM 2089 N N . GLN A 1 271 ? 2.473 -1.445 16.156 1 97.88 271 GLN A N 1
ATOM 2090 C CA . GLN A 1 271 ? 1.179 -1.999 16.531 1 97.88 271 GLN A CA 1
ATOM 2091 C C . GLN A 1 271 ? 0.038 -1.082 16.109 1 97.88 271 GLN A C 1
ATOM 2093 O O . GLN A 1 271 ? 0.156 0.143 16.188 1 97.88 271 GLN A O 1
ATOM 2098 N N . PHE A 1 272 ? -1.041 -1.623 15.68 1 96.38 272 PHE A N 1
ATOM 2099 C CA . PHE A 1 272 ? -2.168 -0.755 15.367 1 96.38 272 PHE A CA 1
ATOM 2100 C C . PHE A 1 272 ? -3.365 -1.076 16.25 1 96.38 272 PHE A C 1
ATOM 2102 O O . PHE A 1 272 ? -3.508 -2.205 16.719 1 96.38 272 PHE A O 1
ATOM 2109 N N . VAL A 1 273 ? -4.199 -0.128 16.5 1 98.75 273 VAL A N 1
ATOM 2110 C CA . VAL A 1 273 ? -5.434 -0.282 17.266 1 98.75 273 VAL A CA 1
ATOM 2111 C C . VAL A 1 273 ? -6.57 -0.706 16.344 1 98.75 273 VAL A C 1
ATOM 2113 O O . VAL A 1 273 ? -6.82 -0.06 15.328 1 98.75 273 VAL A O 1
ATOM 2116 N N . GLY A 1 274 ? -7.199 -1.757 16.75 1 97.88 274 GLY A N 1
ATOM 2117 C CA . GLY A 1 274 ? -8.281 -2.271 15.914 1 97.88 274 GLY A CA 1
ATOM 2118 C C . GLY A 1 274 ? -9.656 -1.865 16.406 1 97.88 274 GLY A C 1
ATOM 2119 O O . GLY A 1 274 ? -10.562 -1.626 15.617 1 97.88 274 GLY A O 1
ATOM 2120 N N . LYS A 1 275 ? -9.844 -1.79 17.688 1 97.69 275 LYS A N 1
ATOM 2121 C CA . LYS A 1 275 ? -11.148 -1.386 18.203 1 97.69 275 LYS A CA 1
ATOM 2122 C C . LYS A 1 275 ? -11.031 -0.877 19.641 1 97.69 275 LYS A C 1
ATOM 2124 O O . LYS A 1 275 ? -10.055 -1.172 20.328 1 97.69 275 LYS A O 1
ATOM 2129 N N . VAL A 1 276 ? -11.992 -0.121 20.031 1 98.62 276 VAL A N 1
ATOM 2130 C CA . VAL A 1 276 ? -12.164 0.337 21.406 1 98.62 276 VAL A CA 1
ATOM 2131 C C . VAL A 1 276 ? -12.984 -0.685 22.188 1 98.62 276 VAL A C 1
ATOM 2133 O O . VAL A 1 276 ? -13.984 -1.206 21.688 1 98.62 276 VAL A O 1
ATOM 2136 N N . LEU A 1 277 ? -12.461 -1.009 23.328 1 98.25 277 LEU A N 1
ATOM 2137 C CA . LEU A 1 277 ? -13.227 -1.85 24.25 1 98.25 277 LEU A CA 1
ATOM 2138 C C . LEU A 1 277 ? -14.289 -1.032 24.969 1 98.25 277 LEU A C 1
ATOM 2140 O O . LEU A 1 277 ? -13.969 -0.047 25.641 1 98.25 277 LEU A O 1
ATOM 2144 N N . ILE A 1 278 ? -15.562 -1.441 24.906 1 96.06 278 ILE A N 1
ATOM 2145 C CA . ILE A 1 278 ? -16.672 -0.649 25.438 1 96.06 278 ILE A CA 1
ATOM 2146 C C . ILE A 1 278 ? -17.484 -1.489 26.422 1 96.06 278 ILE A C 1
ATOM 2148 O O . ILE A 1 278 ? -17.859 -2.623 26.109 1 96.06 278 ILE A O 1
ATOM 2152 N N . ASN A 1 279 ? -17.688 -0.969 27.531 1 92.94 279 ASN A N 1
ATOM 2153 C CA . ASN A 1 279 ? -18.578 -1.574 28.516 1 92.94 279 ASN A CA 1
ATOM 2154 C C . ASN A 1 279 ? -19.906 -0.84 28.578 1 92.94 279 ASN A C 1
ATOM 2156 O O . ASN A 1 279 ? -19.953 0.383 28.438 1 92.94 279 ASN A O 1
ATOM 2160 N N . GLN A 1 280 ? -20.891 -1.653 28.812 1 89 280 GLN A N 1
ATOM 2161 C CA . GLN A 1 280 ? -22.188 -1.056 29.109 1 89 280 GLN A CA 1
ATOM 2162 C C . GLN A 1 280 ? -22.234 -0.514 30.531 1 89 280 GLN A C 1
ATOM 2164 O O . GLN A 1 280 ? -21.719 -1.147 31.453 1 89 280 GLN A O 1
ATOM 2169 N N . THR A 1 281 ? -22.641 0.711 30.594 1 83.75 281 THR A N 1
ATOM 2170 C CA . THR A 1 281 ? -22.734 1.294 31.922 1 83.75 281 THR A CA 1
ATOM 2171 C C . THR A 1 281 ? -24.188 1.557 32.281 1 83.75 281 THR A C 1
ATOM 2173 O O . THR A 1 281 ? -25.031 1.713 31.422 1 83.75 281 THR A O 1
ATOM 2176 N N . THR A 1 282 ? -24.578 1.089 33.531 1 74.69 282 THR A N 1
ATOM 2177 C CA . THR A 1 282 ? -25.906 1.4 34.031 1 74.69 282 THR A CA 1
ATOM 2178 C C . THR A 1 282 ? -25.938 2.801 34.625 1 74.69 282 THR A C 1
ATOM 2180 O O . THR A 1 282 ? -25.109 3.139 35.5 1 74.69 282 THR A O 1
ATOM 2183 N N . ILE A 1 283 ? -26.203 3.711 33.906 1 60.53 283 ILE A N 1
ATOM 2184 C CA . ILE A 1 283 ? -26.391 5.012 34.531 1 60.53 283 ILE A CA 1
ATOM 2185 C C . ILE A 1 283 ? -27.688 5.008 35.344 1 60.53 283 ILE A C 1
ATOM 2187 O O . ILE A 1 283 ? -28.656 4.328 34.969 1 60.53 283 ILE A O 1
ATOM 2191 N N . SER A 1 284 ? -27.484 5.508 36.656 1 53.56 284 SER A N 1
ATOM 2192 C CA . SER A 1 284 ? -28.688 5.684 37.469 1 53.56 284 SER A CA 1
ATOM 2193 C C . SER A 1 284 ? -29.844 6.219 36.625 1 53.56 284 SER A C 1
ATOM 2195 O O . SER A 1 284 ? -29.703 7.238 35.969 1 53.56 284 SER A O 1
ATOM 2197 N N . GLY A 1 285 ? -30.828 5.305 36.469 1 56.06 285 GLY A N 1
ATOM 2198 C CA . GLY A 1 285 ? -32.031 5.305 35.656 1 56.06 285 GLY A CA 1
ATOM 2199 C C . GLY A 1 285 ? -31.891 4.516 34.375 1 56.06 285 GLY A C 1
ATOM 2200 O O . GLY A 1 285 ? -30.812 4.035 34.031 1 56.06 285 GLY A O 1
ATOM 2201 N N . HIS A 1 286 ? -32.938 4.246 33.344 1 53.16 286 HIS A N 1
ATOM 2202 C CA . HIS A 1 286 ? -33.25 3.264 32.312 1 53.16 286 HIS A CA 1
ATOM 2203 C C . HIS A 1 286 ? -32.188 3.252 31.234 1 53.16 286 HIS A C 1
ATOM 2205 O O . HIS A 1 286 ? -32.219 2.391 30.344 1 53.16 286 HIS A O 1
ATOM 2211 N N . LYS A 1 287 ? -31.422 4.391 31 1 56.81 287 LYS A N 1
ATOM 2212 C CA . LYS A 1 287 ? -30.719 4.273 29.719 1 56.81 287 LYS A CA 1
ATOM 2213 C C . LYS A 1 287 ? -29.328 3.686 29.922 1 56.81 287 LYS A C 1
ATOM 2215 O O . LYS A 1 287 ? -28.594 4.098 30.812 1 56.81 287 LYS A O 1
ATOM 2220 N N . THR A 1 288 ? -29.031 2.521 29.422 1 70.75 288 THR A N 1
ATOM 2221 C CA . THR A 1 288 ? -27.734 1.855 29.359 1 70.75 288 THR A CA 1
ATOM 2222 C C . THR A 1 288 ? -26.75 2.676 28.547 1 70.75 288 THR A C 1
ATOM 2224 O O . THR A 1 288 ? -27.078 3.164 27.469 1 70.75 288 THR A O 1
ATOM 2227 N N . GLY A 1 289 ? -25.703 3.406 29.344 1 85.06 289 GLY A N 1
ATOM 2228 C CA . GLY A 1 289 ? -24.656 4.109 28.625 1 85.06 289 GLY A CA 1
ATOM 2229 C C . GLY A 1 289 ? -23.5 3.209 28.234 1 85.06 289 GLY A C 1
ATOM 2230 O O . GLY A 1 289 ? -23.562 1.992 28.422 1 85.06 289 GLY A O 1
ATOM 2231 N N . HIS A 1 290 ? -22.672 3.705 27.406 1 91.25 290 HIS A N 1
ATOM 2232 C CA . HIS A 1 290 ? -21.469 3.004 26.969 1 91.25 290 HIS A CA 1
ATOM 2233 C C . HIS A 1 290 ? -20.219 3.781 27.344 1 91.25 290 HIS A C 1
ATOM 2235 O O . HIS A 1 290 ? -20.188 5.008 27.25 1 91.25 290 HIS A O 1
ATOM 2241 N N . LYS A 1 291 ? -19.281 3.033 27.906 1 94.19 291 LYS A N 1
ATOM 2242 C CA . LYS A 1 291 ? -18.031 3.648 28.297 1 94.19 291 LYS A CA 1
ATOM 2243 C C . LYS A 1 291 ? -16.828 2.926 27.672 1 94.19 291 LYS A C 1
ATOM 2245 O O . LYS A 1 291 ? -16.75 1.697 27.719 1 94.19 291 LYS A O 1
ATOM 2250 N N . ALA A 1 292 ? -15.953 3.684 27.109 1 97.19 292 ALA A N 1
ATOM 2251 C CA . ALA A 1 292 ? -14.688 3.133 26.625 1 97.19 292 ALA A CA 1
ATOM 2252 C C . ALA A 1 292 ? -13.773 2.768 27.797 1 97.19 292 ALA A C 1
ATOM 2254 O O . ALA A 1 292 ? -13.531 3.588 28.688 1 97.19 292 ALA A O 1
ATOM 2255 N N . VAL A 1 293 ? -13.156 1.561 27.797 1 98 293 VAL A N 1
ATOM 2256 C CA . VAL A 1 293 ? -12.375 1.124 28.953 1 98 293 VAL A CA 1
ATOM 2257 C C . VAL A 1 293 ? -10.984 0.687 28.5 1 98 293 VAL A C 1
ATOM 2259 O O . VAL A 1 293 ? -10.141 0.308 29.312 1 98 293 VAL A O 1
ATOM 2262 N N . GLY A 1 294 ? -10.75 0.693 27.266 1 98.75 294 GLY A N 1
ATOM 2263 C CA . GLY A 1 294 ? -9.469 0.301 26.703 1 98.75 294 GLY A CA 1
ATOM 2264 C C . GLY A 1 294 ? -9.508 0.114 25.203 1 98.75 294 GLY A C 1
ATOM 2265 O O . GLY A 1 294 ? -10.43 0.589 24.531 1 98.75 294 GLY A O 1
ATOM 2266 N N . VAL A 1 295 ? -8.43 -0.504 24.688 1 98.94 295 VAL A N 1
ATOM 2267 C CA . VAL A 1 295 ? -8.391 -0.799 23.25 1 98.94 295 VAL A CA 1
ATOM 2268 C C . VAL A 1 295 ? -7.863 -2.215 23.031 1 98.94 295 VAL A C 1
ATOM 2270 O O . VAL A 1 295 ? -7.172 -2.768 23.891 1 98.94 295 VAL A O 1
ATOM 2273 N N . ASN A 1 296 ? -8.312 -2.812 21.984 1 98.88 296 ASN A N 1
ATOM 2274 C CA . ASN A 1 296 ? -7.672 -3.977 21.375 1 98.88 296 ASN A CA 1
ATOM 2275 C C . ASN A 1 296 ? -6.699 -3.572 20.281 1 98.88 296 ASN A C 1
ATOM 2277 O O . ASN A 1 296 ? -7.039 -2.768 19.406 1 98.88 296 ASN A O 1
ATOM 2281 N N . PHE A 1 297 ? -5.457 -4.031 20.375 1 98.75 297 PHE A N 1
ATOM 2282 C CA . PHE A 1 297 ? -4.422 -3.676 19.422 1 98.75 297 PHE A CA 1
ATOM 2283 C C . PHE A 1 297 ? -3.611 -4.902 19.016 1 98.75 297 PHE A C 1
ATOM 2285 O O . PHE A 1 297 ? -3.711 -5.953 19.656 1 98.75 297 PHE A O 1
ATOM 2292 N N . GLY A 1 298 ? -2.881 -4.812 17.891 1 98.12 298 GLY A N 1
ATOM 2293 C CA . GLY A 1 298 ? -2.025 -5.902 17.453 1 98.12 298 GLY A CA 1
ATOM 2294 C C . GLY A 1 298 ? -1.546 -5.738 16.016 1 98.12 298 GLY A C 1
ATOM 2295 O O . GLY A 1 298 ? -1.575 -4.633 15.469 1 98.12 298 GLY A O 1
ATOM 2296 N N . THR A 1 299 ? -1.011 -6.812 15.453 1 96.94 299 THR A N 1
ATOM 2297 C CA . THR A 1 299 ? -0.504 -6.801 14.078 1 96.94 299 THR A CA 1
ATOM 2298 C C . THR A 1 299 ? -1.438 -7.57 13.156 1 96.94 299 THR A C 1
ATOM 2300 O O . THR A 1 299 ? -1.323 -7.473 11.93 1 96.94 299 THR A O 1
ATOM 2303 N N . ASN A 1 300 ? -2.33 -8.297 13.703 1 95.44 300 ASN A N 1
ATOM 2304 C CA . ASN A 1 300 ? -3.305 -9.117 12.992 1 95.44 300 ASN A CA 1
ATOM 2305 C C . ASN A 1 300 ? -4.477 -9.5 13.891 1 95.44 300 ASN A C 1
ATOM 2307 O O . ASN A 1 300 ? -4.348 -9.516 15.117 1 95.44 300 ASN A O 1
ATOM 2311 N N . LYS A 1 301 ? -5.598 -9.789 13.297 1 92.12 301 LYS A N 1
ATOM 2312 C CA . LYS A 1 301 ? -6.785 -10.148 14.062 1 92.12 301 LYS A CA 1
ATOM 2313 C C . LYS A 1 301 ? -6.516 -11.344 14.969 1 92.12 301 LYS A C 1
ATOM 2315 O O . LYS A 1 301 ? -7.145 -11.492 16.016 1 92.12 301 LYS A O 1
ATOM 2320 N N . HIS A 1 302 ? -5.48 -12.18 14.609 1 92.12 302 HIS A N 1
ATOM 2321 C CA . HIS A 1 302 ? -5.184 -13.367 15.406 1 92.12 302 HIS A CA 1
ATOM 2322 C C . HIS A 1 302 ? -3.961 -13.148 16.281 1 92.12 302 HIS A C 1
ATOM 2324 O O . HIS A 1 302 ? -3.576 -14.031 17.047 1 92.12 302 HIS A O 1
ATOM 2330 N N . VAL A 1 303 ? -3.322 -12.109 16.125 1 95.25 303 VAL A N 1
ATOM 2331 C CA . VAL A 1 303 ? -2.207 -11.68 16.969 1 95.25 303 VAL A CA 1
ATOM 2332 C C . VAL A 1 303 ? -2.512 -10.312 17.578 1 95.25 303 VAL A C 1
ATOM 2334 O O . VAL A 1 303 ? -2.066 -9.281 17.062 1 95.25 303 VAL A O 1
ATOM 2337 N N . ASN A 1 304 ? -3.232 -10.336 18.688 1 96.81 304 ASN A N 1
ATOM 2338 C CA . ASN A 1 304 ? -3.738 -9.086 19.25 1 96.81 304 ASN A CA 1
ATOM 2339 C C . ASN A 1 304 ? -3.783 -9.148 20.781 1 96.81 304 ASN A C 1
ATOM 2341 O O . ASN A 1 304 ? -3.643 -10.227 21.359 1 96.81 304 ASN A O 1
ATOM 2345 N N . PHE A 1 305 ? -3.932 -8.008 21.406 1 98.38 305 PHE A N 1
ATOM 2346 C CA . PHE A 1 305 ? -3.84 -7.793 22.844 1 98.38 305 PHE A CA 1
ATOM 2347 C C . PHE A 1 305 ? -4.824 -6.723 23.297 1 98.38 305 PHE A C 1
ATOM 2349 O O . PHE A 1 305 ? -5.293 -5.922 22.5 1 98.38 305 PHE A O 1
ATOM 2356 N N . ASN A 1 306 ? -5.129 -6.758 24.562 1 98.81 306 ASN A N 1
ATOM 2357 C CA . ASN A 1 306 ? -5.93 -5.703 25.172 1 98.81 306 ASN A CA 1
ATOM 2358 C C . ASN A 1 306 ? -5.105 -4.863 26.156 1 98.81 306 ASN A C 1
ATOM 2360 O O . ASN A 1 306 ? -4.188 -5.375 26.797 1 98.81 306 ASN A O 1
ATOM 2364 N N . VAL A 1 307 ? -5.371 -3.621 26.203 1 98.88 307 VAL A N 1
ATOM 2365 C CA . VAL A 1 307 ? -4.855 -2.705 27.219 1 98.88 307 VAL A CA 1
ATOM 2366 C C . VAL A 1 307 ? -5.969 -1.774 27.688 1 98.88 307 VAL A C 1
ATOM 2368 O O . VAL A 1 307 ? -6.906 -1.49 26.938 1 98.88 307 VAL A O 1
ATOM 2371 N N . TYR A 1 308 ? -5.844 -1.239 28.891 1 98.81 308 TYR A N 1
ATOM 2372 C CA . TYR A 1 308 ? -7 -0.595 29.5 1 98.81 308 TYR A CA 1
ATOM 2373 C C . TYR A 1 308 ? -6.68 0.843 29.891 1 98.81 308 TYR A C 1
ATOM 2375 O O . TYR A 1 308 ? -5.52 1.182 30.141 1 98.81 308 TYR A O 1
ATOM 2383 N N . ALA A 1 309 ? -7.73 1.685 29.906 1 98.69 309 ALA A N 1
ATOM 2384 C CA . ALA A 1 309 ? -7.633 3.098 30.266 1 98.69 309 ALA A CA 1
ATOM 2385 C C . ALA A 1 309 ? -8.531 3.422 31.469 1 98.69 309 ALA A C 1
ATOM 2387 O O . ALA A 1 309 ? -9.703 3.039 31.5 1 98.69 309 ALA A O 1
ATOM 2388 N N . LYS A 1 310 ? -8 4.176 32.375 1 98 310 LYS A N 1
ATOM 2389 C CA . LYS A 1 310 ? -8.773 4.613 33.531 1 98 310 LYS A CA 1
ATOM 2390 C C . LYS A 1 310 ? -9.719 5.75 33.156 1 98 310 LYS A C 1
ATOM 2392 O O . LYS A 1 310 ? -10.852 5.809 33.656 1 98 310 LYS A O 1
ATOM 2397 N N . HIS A 1 311 ? -9.266 6.668 32.344 1 97.31 311 HIS A N 1
ATOM 2398 C CA . HIS A 1 311 ? -10.039 7.871 32.062 1 97.31 311 HIS A CA 1
ATOM 2399 C C . HIS A 1 311 ? -10.594 7.855 30.641 1 97.31 311 HIS A C 1
ATOM 2401 O O . HIS A 1 311 ? -11.805 7.699 30.438 1 97.31 311 HIS A O 1
ATOM 2407 N N . GLU A 1 312 ? -9.695 8.023 29.594 1 97.62 312 GLU A N 1
ATOM 2408 C CA . GLU A 1 312 ? -10.227 8.172 28.234 1 97.62 312 GLU A CA 1
ATOM 2409 C C . GLU A 1 312 ? -9.352 7.426 27.234 1 97.62 312 GLU A C 1
ATOM 2411 O O . GLU A 1 312 ? -8.164 7.219 27.469 1 97.62 312 GLU A O 1
ATOM 2416 N N . VAL A 1 313 ? -9.984 7.008 26.219 1 98.62 313 VAL A N 1
ATOM 2417 C CA . VAL A 1 313 ? -9.344 6.578 24.969 1 98.62 313 VAL A CA 1
ATOM 2418 C C . VAL A 1 313 ? -9.461 7.676 23.922 1 98.62 313 VAL A C 1
ATOM 2420 O O . VAL A 1 313 ? -10.562 8.156 23.641 1 98.62 313 VAL A O 1
ATOM 2423 N N . LEU A 1 314 ? -8.344 8.102 23.406 1 98.62 314 LEU A N 1
ATOM 2424 C CA . LEU A 1 314 ? -8.328 9.141 22.375 1 98.62 314 LEU A CA 1
ATOM 2425 C C . LEU A 1 314 ? -7.977 8.555 21.016 1 98.62 314 LEU A C 1
ATOM 2427 O O . LEU A 1 314 ? -6.945 7.895 20.859 1 98.62 314 LEU A O 1
ATOM 2431 N N . LEU A 1 315 ? -8.805 8.766 20.047 1 98.5 315 LEU A N 1
ATOM 2432 C CA . LEU A 1 315 ? -8.539 8.312 18.688 1 98.5 315 LEU A CA 1
ATOM 2433 C C . LEU A 1 315 ? -7.855 9.406 17.875 1 98.5 315 LEU A C 1
ATOM 2435 O O . LEU A 1 315 ? -8.445 10.461 17.625 1 98.5 315 LEU A O 1
ATOM 2439 N N . ALA A 1 316 ? -6.66 9.172 17.484 1 98.56 316 ALA A N 1
ATOM 2440 C CA . ALA A 1 316 ? -5.844 10.07 16.688 1 98.56 316 ALA A CA 1
ATOM 2441 C C . ALA A 1 316 ? -5.148 9.312 15.555 1 98.56 316 ALA A C 1
ATOM 2443 O O . ALA A 1 316 ? -3.971 9.547 15.273 1 98.56 316 ALA A O 1
ATOM 2444 N N . ALA A 1 317 ? -5.855 8.391 14.961 1 97.75 317 ALA A N 1
ATOM 2445 C CA . ALA A 1 317 ? -5.277 7.492 13.969 1 97.75 317 ALA A CA 1
ATOM 2446 C C . ALA A 1 317 ? -5.488 8.031 12.555 1 97.75 317 ALA A C 1
ATOM 2448 O O . ALA A 1 317 ? -5.227 7.34 11.57 1 97.75 317 ALA A O 1
ATOM 2449 N N . GLY A 1 318 ? -5.945 9.258 12.438 1 95.12 318 GLY A N 1
ATOM 2450 C CA . GLY A 1 318 ? -6.172 9.859 11.133 1 95.12 318 GLY A CA 1
ATOM 2451 C C . GLY A 1 318 ? -7.609 9.742 10.664 1 95.12 318 GLY A C 1
ATOM 2452 O O . GLY A 1 318 ? -8.375 8.93 11.188 1 95.12 318 GLY A O 1
ATOM 2453 N N . SER A 1 319 ? -7.977 10.477 9.695 1 91.88 319 SER A N 1
ATOM 2454 C CA . SER A 1 319 ? -9.352 10.617 9.227 1 91.88 319 SER A CA 1
ATOM 2455 C C . SER A 1 319 ? -9.859 9.328 8.594 1 91.88 319 SER A C 1
ATOM 2457 O O . SER A 1 319 ? -11.062 9.055 8.602 1 91.88 319 SER A O 1
ATOM 2459 N N . ALA A 1 320 ? -8.969 8.539 8.109 1 91.31 320 ALA A N 1
ATOM 2460 C CA . ALA A 1 320 ? -9.383 7.301 7.457 1 91.31 320 ALA A CA 1
ATOM 2461 C C . ALA A 1 320 ? -9.492 6.16 8.469 1 91.31 320 ALA A C 1
ATOM 2463 O O . ALA A 1 320 ? -10.383 5.312 8.359 1 91.31 320 ALA A O 1
ATOM 2464 N N . VAL A 1 321 ? -8.672 6.16 9.453 1 96.5 321 VAL A N 1
ATOM 2465 C CA . VAL A 1 321 ? -8.523 4.977 10.297 1 96.5 321 VAL A CA 1
ATOM 2466 C C . VAL A 1 321 ? -9.344 5.148 11.57 1 96.5 321 VAL A C 1
ATOM 2468 O O . VAL A 1 321 ? -9.922 4.184 12.086 1 96.5 321 VAL A O 1
ATOM 2471 N N . SER A 1 322 ? -9.453 6.352 12.117 1 97.75 322 SER A N 1
ATOM 2472 C CA . SER A 1 322 ? -10.211 6.574 13.344 1 97.75 322 SER A CA 1
ATOM 2473 C C . SER A 1 322 ? -11.656 6.113 13.188 1 97.75 322 SER A C 1
ATOM 2475 O O . SER A 1 322 ? -12.188 5.414 14.055 1 97.75 322 SER A O 1
ATOM 2477 N N . PRO A 1 323 ? -12.352 6.496 12.031 1 96.69 323 PRO A N 1
ATOM 2478 C CA . PRO A 1 323 ? -13.719 5.984 11.852 1 96.69 323 PRO A CA 1
ATOM 2479 C C . PRO A 1 323 ? -13.766 4.461 11.758 1 96.69 323 PRO A C 1
ATOM 2481 O O . PRO A 1 323 ? -14.711 3.838 12.25 1 96.69 323 PRO A O 1
ATOM 2484 N N . ARG A 1 324 ? -12.766 3.891 11.141 1 95.75 324 ARG A N 1
ATOM 2485 C CA . ARG A 1 324 ? -12.719 2.438 11.031 1 95.75 324 ARG A CA 1
ATOM 2486 C C . ARG A 1 324 ? -12.648 1.785 12.406 1 95.75 324 ARG A C 1
ATOM 2488 O O . ARG A 1 324 ? -13.32 0.782 12.664 1 95.75 324 ARG A O 1
ATOM 2495 N N . ILE A 1 325 ? -11.82 2.35 13.281 1 98.12 325 ILE A N 1
ATOM 2496 C CA . ILE A 1 325 ? -11.719 1.848 14.648 1 98.12 325 ILE A CA 1
ATOM 2497 C C . ILE A 1 325 ? -13.078 1.926 15.336 1 98.12 325 ILE A C 1
ATOM 2499 O O . ILE A 1 325 ? -13.508 0.974 15.992 1 98.12 325 ILE A O 1
ATOM 2503 N N . LEU A 1 326 ? -13.773 3.023 15.148 1 98.19 326 LEU A N 1
ATOM 2504 C CA . LEU A 1 326 ? -15.102 3.184 15.742 1 98.19 326 LEU A CA 1
ATOM 2505 C C . LEU A 1 326 ? -16.062 2.141 15.195 1 98.19 326 LEU A C 1
ATOM 2507 O O . LEU A 1 326 ? -16.828 1.534 15.953 1 98.19 326 LEU A O 1
ATOM 2511 N N . GLU A 1 327 ? -16.016 1.954 13.914 1 97.5 327 GLU A N 1
ATOM 2512 C CA . GLU A 1 327 ? -16.906 0.985 13.281 1 97.5 327 GLU A CA 1
ATOM 2513 C C . GLU A 1 327 ? -16.672 -0.421 13.82 1 97.5 327 GLU A C 1
ATOM 2515 O O . GLU A 1 327 ? -17.609 -1.123 14.188 1 97.5 327 GLU A O 1
ATOM 2520 N N . TYR A 1 328 ? -15.469 -0.785 13.953 1 97.25 328 TYR A N 1
ATOM 2521 C CA . TYR A 1 328 ? -15.156 -2.104 14.492 1 97.25 328 TYR A CA 1
ATOM 2522 C C . TYR A 1 328 ? -15.492 -2.18 15.977 1 97.25 328 TYR A C 1
ATOM 2524 O O . TYR A 1 328 ? -15.531 -3.268 16.562 1 97.25 328 TYR A O 1
ATOM 2532 N N . SER A 1 329 ? -15.727 -1.059 16.641 1 98.06 329 SER A N 1
ATOM 2533 C CA . SER A 1 329 ? -16.109 -0.997 18.047 1 98.06 329 SER A CA 1
ATOM 2534 C C . SER A 1 329 ? -17.625 -1.062 18.203 1 98.06 329 SER A C 1
ATOM 2536 O O . SER A 1 329 ? -18.141 -0.959 19.328 1 98.06 329 SER A O 1
ATOM 2538 N N . GLY A 1 330 ? -18.359 -1.129 17.078 1 97.31 330 GLY A N 1
ATOM 2539 C CA . GLY A 1 330 ? -19.812 -1.183 17.109 1 97.31 330 GLY A CA 1
ATOM 2540 C C . GLY A 1 330 ? -20.469 0.186 17.031 1 97.31 330 GLY A C 1
ATOM 2541 O O . GLY A 1 330 ? -21.656 0.334 17.344 1 97.31 330 GLY A O 1
ATOM 2542 N N . ILE A 1 331 ? -19.734 1.189 16.688 1 97.31 331 ILE A N 1
ATOM 2543 C CA . ILE A 1 331 ? -20.25 2.553 16.578 1 97.31 331 ILE A CA 1
ATOM 2544 C C . ILE A 1 331 ? -20.297 2.955 15.102 1 97.31 331 ILE A C 1
ATOM 2546 O O . ILE A 1 331 ? -19.266 3.152 14.461 1 97.31 331 ILE A O 1
ATOM 2550 N N . GLY A 1 332 ? -21.406 3.033 14.5 1 96.5 332 GLY A N 1
ATOM 2551 C CA . GLY A 1 332 ? -21.562 3.365 13.094 1 96.5 332 GLY A CA 1
ATOM 2552 C C . GLY A 1 332 ? -22.922 3.01 12.531 1 96.5 332 GLY A C 1
ATOM 2553 O O . GLY A 1 332 ? -23.844 2.678 13.281 1 96.5 332 GLY A O 1
ATOM 2554 N N . LEU A 1 333 ? -23.031 3.09 11.273 1 94.94 333 LEU A N 1
ATOM 2555 C CA . LEU A 1 333 ? -24.281 2.799 10.578 1 94.94 333 LEU A CA 1
ATOM 2556 C C . LEU A 1 333 ? -24.547 1.298 10.555 1 94.94 333 LEU A C 1
ATOM 2558 O O . LEU A 1 333 ? -23.656 0.5 10.289 1 94.94 333 LEU A O 1
ATOM 2562 N N . LYS A 1 334 ? -25.719 0.903 10.766 1 95.44 334 LYS A N 1
ATOM 2563 C CA . LYS A 1 334 ? -26.109 -0.5 10.898 1 95.44 334 LYS A CA 1
ATOM 2564 C C . LYS A 1 334 ? -25.75 -1.286 9.633 1 95.44 334 LYS A C 1
ATOM 2566 O O . LYS A 1 334 ? -25.156 -2.363 9.711 1 95.44 334 LYS A O 1
ATOM 2571 N N . PRO A 1 335 ? -26.109 -0.703 8.43 1 91.94 335 PRO A N 1
ATOM 2572 C CA . PRO A 1 335 ? -25.797 -1.499 7.242 1 91.94 335 PRO A CA 1
ATOM 2573 C C . PRO A 1 335 ? -24.297 -1.775 7.098 1 91.94 335 PRO A C 1
ATOM 2575 O O . PRO A 1 335 ? -23.906 -2.863 6.672 1 91.94 335 PRO A O 1
ATOM 2578 N N . VAL A 1 336 ? -23.516 -0.81 7.438 1 92 336 VAL A N 1
ATOM 2579 C CA . VAL A 1 336 ? -22.062 -0.948 7.344 1 92 336 VAL A CA 1
ATOM 2580 C C . VAL A 1 336 ? -21.578 -1.987 8.352 1 92 336 VAL A C 1
ATOM 2582 O O . VAL A 1 336 ? -20.797 -2.883 8.008 1 92 336 VAL A O 1
ATOM 2585 N N . LEU A 1 337 ? -22.016 -1.904 9.547 1 95.94 337 LEU A N 1
ATOM 2586 C CA . LEU A 1 337 ? -21.578 -2.795 10.617 1 95.94 337 LEU A CA 1
ATOM 2587 C C . LEU A 1 337 ? -22.062 -4.219 10.367 1 95.94 337 LEU A C 1
ATOM 2589 O O . LEU A 1 337 ? -21.312 -5.176 10.562 1 95.94 337 LEU A O 1
ATOM 2593 N N . ASP A 1 338 ? -23.297 -4.375 9.875 1 94.81 338 ASP A N 1
ATOM 2594 C CA . ASP A 1 338 ? -23.844 -5.691 9.555 1 94.81 338 ASP A CA 1
ATOM 2595 C C . ASP A 1 338 ? -23 -6.383 8.477 1 94.81 338 ASP A C 1
ATOM 2597 O O . ASP A 1 338 ? -22.719 -7.578 8.578 1 94.81 338 ASP A O 1
ATOM 2601 N N . ALA A 1 339 ? -22.672 -5.645 7.551 1 88.06 339 ALA A N 1
ATOM 2602 C CA . ALA A 1 339 ? -21.875 -6.188 6.453 1 88.06 339 ALA A CA 1
ATOM 2603 C C . ALA A 1 339 ? -20.531 -6.699 6.949 1 88.06 339 ALA A C 1
ATOM 2605 O O . ALA A 1 339 ? -19.969 -7.633 6.375 1 88.06 339 ALA A O 1
ATOM 2606 N N . ALA A 1 340 ? -20.031 -6.141 8.023 1 90.75 340 ALA A N 1
ATOM 2607 C CA . ALA A 1 340 ? -18.734 -6.531 8.586 1 90.75 340 ALA A CA 1
ATOM 2608 C C . ALA A 1 340 ? -18.922 -7.551 9.711 1 90.75 340 ALA A C 1
ATOM 2610 O O . ALA A 1 340 ? -17.938 -7.992 10.32 1 90.75 340 ALA A O 1
ATOM 2611 N N . GLY A 1 341 ? -20.125 -7.816 10.055 1 92.5 341 GLY A N 1
ATOM 2612 C CA . GLY A 1 341 ? -20.406 -8.75 11.133 1 92.5 341 GLY A CA 1
ATOM 2613 C C . GLY A 1 341 ? -20.172 -8.164 12.508 1 92.5 341 GLY A C 1
ATOM 2614 O O . GLY A 1 341 ? -19.781 -8.875 13.438 1 92.5 341 GLY A O 1
ATOM 2615 N N . VAL A 1 342 ? -20.312 -6.867 12.656 1 95.75 342 VAL A N 1
ATOM 2616 C CA . VAL A 1 342 ? -20.094 -6.176 13.922 1 95.75 342 VAL A CA 1
ATOM 2617 C C . VAL A 1 342 ? -21.422 -5.758 14.531 1 95.75 342 VAL A C 1
ATOM 2619 O O . VAL A 1 342 ? -22.266 -5.148 13.852 1 95.75 342 VAL A O 1
ATOM 2622 N N . GLN A 1 343 ? -21.688 -6.066 15.773 1 95.94 343 GLN A N 1
ATOM 2623 C CA . GLN A 1 343 ? -22.906 -5.641 16.469 1 95.94 343 GLN A CA 1
ATOM 2624 C C . GLN A 1 343 ? -22.891 -4.137 16.719 1 95.94 343 GLN A C 1
ATOM 2626 O O . GLN A 1 343 ? -21.922 -3.605 17.281 1 95.94 343 GLN A O 1
ATOM 2631 N N . GLN A 1 344 ? -24.016 -3.52 16.359 1 96.5 344 GLN A N 1
ATOM 2632 C CA . GLN A 1 344 ? -24.109 -2.084 16.594 1 96.5 344 GLN A CA 1
ATOM 2633 C C . GLN A 1 344 ? -24.406 -1.784 18.062 1 96.5 344 GLN A C 1
ATOM 2635 O O . GLN A 1 344 ? -25.359 -2.326 18.625 1 96.5 344 GLN A O 1
ATOM 2640 N N . ILE A 1 345 ? -23.688 -0.946 18.625 1 94.19 345 ILE A N 1
ATOM 2641 C CA . ILE A 1 345 ? -23.906 -0.525 20 1 94.19 345 ILE A CA 1
ATOM 2642 C C . ILE A 1 345 ? -24.391 0.922 20.031 1 94.19 345 ILE A C 1
ATOM 2644 O O . ILE A 1 345 ? -25.188 1.301 20.891 1 94.19 345 ILE A O 1
ATOM 2648 N N . VAL A 1 346 ? -23.828 1.761 19.156 1 94.19 346 VAL A N 1
ATOM 2649 C CA . VAL A 1 346 ? -24.234 3.156 19.031 1 94.19 346 VAL A CA 1
ATOM 2650 C C . VAL A 1 346 ? -24.484 3.5 17.562 1 94.19 346 VAL A C 1
ATOM 2652 O O . VAL A 1 346 ? -23.641 3.207 16.703 1 94.19 346 VAL A O 1
ATOM 2655 N N . ASP A 1 347 ? -25.594 4.059 17.312 1 94.75 347 ASP A N 1
ATOM 2656 C CA . ASP A 1 347 ? -25.922 4.504 15.969 1 94.75 347 ASP A CA 1
ATOM 2657 C C . ASP A 1 347 ? -25.438 5.938 15.734 1 94.75 347 ASP A C 1
ATOM 2659 O O . ASP A 1 347 ? -26.078 6.891 16.188 1 94.75 347 ASP A O 1
ATOM 2663 N N . LEU A 1 348 ? -24.359 6.094 15.094 1 94.69 348 LEU A N 1
ATOM 2664 C CA . LEU A 1 348 ? -23.797 7.379 14.703 1 94.69 348 LEU A CA 1
ATOM 2665 C C . LEU A 1 348 ? -23.312 7.344 13.258 1 94.69 348 LEU A C 1
ATOM 2667 O O . LEU A 1 348 ? -22.922 6.289 12.758 1 94.69 348 LEU A O 1
ATOM 2671 N N . PRO A 1 349 ? -23.328 8.469 12.539 1 94.44 349 PRO A N 1
ATOM 2672 C CA . PRO A 1 349 ? -22.906 8.492 11.141 1 94.44 349 PRO A CA 1
ATOM 2673 C C . PRO A 1 349 ? -21.391 8.5 10.977 1 94.44 349 PRO A C 1
ATOM 2675 O O . PRO A 1 349 ? -20.828 9.438 10.406 1 94.44 349 PRO A O 1
ATOM 2678 N N . VAL A 1 350 ? -20.812 7.457 11.375 1 94.75 350 VAL A N 1
ATOM 2679 C CA . VAL A 1 350 ? -19.375 7.27 11.289 1 94.75 350 VAL A CA 1
ATOM 2680 C C . VAL A 1 350 ? -19 6.785 9.891 1 94.75 350 VAL A C 1
ATOM 2682 O O . VAL A 1 350 ? -19.734 5.996 9.281 1 94.75 350 VAL A O 1
ATOM 2685 N N . GLY A 1 351 ? -17.859 7.293 9.406 1 92.19 351 GLY A N 1
ATOM 2686 C CA . GLY A 1 351 ? -17.312 6.785 8.148 1 92.19 351 GLY A CA 1
ATOM 2687 C C . GLY A 1 351 ? -17.828 7.539 6.938 1 92.19 351 GLY A C 1
ATOM 2688 O O . GLY A 1 351 ? -17.609 7.113 5.801 1 92.19 351 GLY A O 1
ATOM 2689 N N . LEU A 1 352 ? -18.516 8.656 7.176 1 90.88 352 LEU A N 1
ATOM 2690 C CA . LEU A 1 352 ? -19.016 9.523 6.117 1 90.88 352 LEU A CA 1
ATOM 2691 C C . LEU A 1 352 ? -18.266 10.859 6.117 1 90.88 352 LEU A C 1
ATOM 2693 O O . LEU A 1 352 ? -17.453 11.125 7.004 1 90.88 352 LEU A O 1
ATOM 2697 N N . ASN A 1 353 ? -18.422 11.602 5.078 1 89.81 353 ASN A N 1
ATOM 2698 C CA . ASN A 1 353 ? -17.984 12.992 4.992 1 89.81 353 ASN A CA 1
ATOM 2699 C C . ASN A 1 353 ? -16.469 13.086 4.824 1 89.81 353 ASN A C 1
ATOM 2701 O O . ASN A 1 353 ? -15.836 14.016 5.34 1 89.81 353 ASN A O 1
ATOM 2705 N N . MET A 1 354 ? -15.852 12.062 4.266 1 88 354 MET A N 1
ATOM 2706 C CA . MET A 1 354 ? -14.422 12.164 3.969 1 88 354 MET A CA 1
ATOM 2707 C C . MET A 1 354 ? -14.172 13.18 2.855 1 88 354 MET A C 1
ATOM 2709 O O . MET A 1 354 ? -14.828 13.133 1.813 1 88 354 MET A O 1
ATOM 2713 N N . GLN A 1 355 ? -13.297 14.109 3.133 1 84.81 355 GLN A N 1
ATOM 2714 C CA . GLN A 1 355 ? -12.898 15.133 2.172 1 84.81 355 GLN A CA 1
ATOM 2715 C C . GLN A 1 355 ? -11.391 15.133 1.962 1 84.81 355 GLN A C 1
ATOM 2717 O O . GLN A 1 355 ? -10.625 14.984 2.918 1 84.81 355 GLN A O 1
ATOM 2722 N N . ASP A 1 356 ? -11.047 15.117 0.729 1 81.06 356 ASP A N 1
ATOM 2723 C CA . ASP A 1 356 ? -9.633 15.242 0.402 1 81.06 356 ASP A CA 1
ATOM 2724 C C . ASP A 1 356 ? -9.414 16.234 -0.742 1 81.06 356 ASP A C 1
ATOM 2726 O O . ASP A 1 356 ? -10.242 16.328 -1.651 1 81.06 356 ASP A O 1
ATOM 2730 N N . GLN A 1 357 ? -8.32 16.906 -0.575 1 77 357 GLN A N 1
ATOM 2731 C CA . GLN A 1 357 ? -7.961 17.844 -1.634 1 77 357 GLN A CA 1
ATOM 2732 C C . GLN A 1 357 ? -7.309 17.109 -2.809 1 77 357 GLN A C 1
ATOM 2734 O O . GLN A 1 357 ? -6.438 16.266 -2.613 1 77 357 GLN A O 1
ATOM 2739 N N . THR A 1 358 ? -7.859 17.438 -3.955 1 75.25 358 THR A N 1
ATOM 2740 C CA . THR A 1 358 ? -7.242 16.875 -5.152 1 75.25 358 THR A CA 1
ATOM 2741 C C . THR A 1 358 ? -6.16 17.812 -5.691 1 75.25 358 THR A C 1
ATOM 2743 O O . THR A 1 358 ? -6.324 19.031 -5.668 1 75.25 358 THR A O 1
ATOM 2746 N N . THR A 1 359 ? -5.121 17.219 -6.074 1 76.75 359 THR A N 1
ATOM 2747 C CA . THR A 1 359 ? -4.004 18 -6.602 1 76.75 359 THR A CA 1
ATOM 2748 C C . THR A 1 359 ? -3.623 17.516 -8 1 76.75 359 THR A C 1
ATOM 2750 O O . THR A 1 359 ? -3.637 16.312 -8.273 1 76.75 359 THR A O 1
ATOM 2753 N N . THR A 1 360 ? -3.453 18.5 -8.836 1 73.94 360 THR A N 1
ATOM 2754 C CA . THR A 1 360 ? -2.859 18.219 -10.141 1 73.94 360 THR A CA 1
ATOM 2755 C C . THR A 1 360 ? -1.599 19.047 -10.352 1 73.94 360 THR A C 1
ATOM 2757 O O . THR A 1 360 ? -1.388 20.047 -9.664 1 73.94 360 THR A O 1
ATOM 2760 N N . THR A 1 361 ? -0.719 18.516 -11.195 1 74.25 361 THR A N 1
ATOM 2761 C CA . THR A 1 361 ? 0.55 19.188 -11.445 1 74.25 361 THR A CA 1
ATOM 2762 C C . THR A 1 361 ? 0.699 19.547 -12.922 1 74.25 361 THR A C 1
ATOM 2764 O O . THR A 1 361 ? 0.394 18.719 -13.789 1 74.25 361 THR A O 1
ATOM 2767 N N . VAL A 1 362 ? 1.032 20.766 -13.102 1 69.81 362 VAL A N 1
ATOM 2768 C CA . VAL A 1 362 ? 1.449 21.203 -14.43 1 69.81 362 VAL A CA 1
ATOM 2769 C C . VAL A 1 362 ? 2.963 21.406 -14.453 1 69.81 362 VAL A C 1
ATOM 2771 O O . VAL A 1 362 ? 3.498 22.203 -13.688 1 69.81 362 VAL A O 1
ATOM 2774 N N . ALA A 1 363 ? 3.6 20.641 -15.32 1 73.56 363 ALA A N 1
ATOM 2775 C CA . ALA A 1 363 ? 5.059 20.719 -15.383 1 73.56 363 ALA A CA 1
ATOM 2776 C C . ALA A 1 363 ? 5.52 21.391 -16.672 1 73.56 363 ALA A C 1
ATOM 2778 O O . ALA A 1 363 ? 4.898 21.234 -17.719 1 73.56 363 ALA A O 1
ATOM 2779 N N . SER A 1 364 ? 6.504 22.25 -16.484 1 71.75 364 SER A N 1
ATOM 2780 C CA . SER A 1 364 ? 7.141 22.891 -17.625 1 71.75 364 SER A CA 1
ATOM 2781 C C . SER A 1 364 ? 8.656 22.75 -17.578 1 71.75 364 SER A C 1
ATOM 2783 O O . SER A 1 364 ? 9.234 22.625 -16.5 1 71.75 364 SER A O 1
ATOM 2785 N N . ARG A 1 365 ? 9.242 22.75 -18.719 1 76.25 365 ARG A N 1
ATOM 2786 C CA . ARG A 1 365 ? 10.703 22.734 -18.781 1 76.25 365 ARG A CA 1
ATOM 2787 C C . ARG A 1 365 ? 11.266 24.156 -18.672 1 76.25 365 ARG A C 1
ATOM 2789 O O . ARG A 1 365 ? 10.695 25.094 -19.219 1 76.25 365 ARG A O 1
ATOM 2796 N N . THR A 1 366 ? 12.266 24.266 -17.859 1 79.5 366 THR A N 1
ATOM 2797 C CA . THR A 1 366 ? 12.875 25.578 -17.688 1 79.5 366 THR A CA 1
ATOM 2798 C C . THR A 1 366 ? 14.32 25.578 -18.188 1 79.5 366 THR A C 1
ATOM 2800 O O . THR A 1 366 ? 14.977 24.531 -18.203 1 79.5 366 THR A O 1
ATOM 2803 N N . LYS A 1 367 ? 14.773 26.719 -18.688 1 83.62 367 LYS A N 1
ATOM 2804 C CA . LYS A 1 367 ? 16.188 26.922 -18.953 1 83.62 367 LYS A CA 1
ATOM 2805 C C . LYS A 1 367 ? 17 27 -17.656 1 83.62 367 LYS A C 1
ATOM 2807 O O . LYS A 1 367 ? 16.453 27.328 -16.609 1 83.62 367 LYS A O 1
ATOM 2812 N N . PRO A 1 368 ? 18.25 26.719 -17.828 1 85.06 368 PRO A N 1
ATOM 2813 C CA . PRO A 1 368 ? 19.109 26.766 -16.625 1 85.06 368 PRO A CA 1
ATOM 2814 C C . PRO A 1 368 ? 19.078 28.125 -15.945 1 85.06 368 PRO A C 1
ATOM 2816 O O . PRO A 1 368 ? 19.266 28.219 -14.727 1 85.06 368 PRO A O 1
ATOM 2819 N N . SER A 1 369 ? 18.828 29.156 -16.656 1 87.38 369 SER A N 1
ATOM 2820 C CA . SER A 1 369 ? 18.781 30.5 -16.094 1 87.38 369 SER A CA 1
ATOM 2821 C C . SER A 1 369 ? 17.609 30.656 -15.133 1 87.38 369 SER A C 1
ATOM 2823 O O . SER A 1 369 ? 17.562 31.594 -14.344 1 87.38 369 SER A O 1
ATOM 2825 N N . GLY A 1 370 ? 16.734 29.766 -15.227 1 86.94 370 GLY A N 1
ATOM 2826 C CA . GLY A 1 370 ? 15.57 29.797 -14.352 1 86.94 370 GLY A CA 1
ATOM 2827 C C . GLY A 1 370 ? 15.75 28.984 -13.094 1 86.94 370 GLY A C 1
ATOM 2828 O O . GLY A 1 370 ? 14.883 28.984 -12.211 1 86.94 370 GLY A O 1
ATOM 2829 N N . ASN A 1 371 ? 16.906 28.344 -12.969 1 86.62 371 ASN A N 1
ATOM 2830 C CA . ASN A 1 371 ? 17.125 27.469 -11.836 1 86.62 371 ASN A CA 1
ATOM 2831 C C . ASN A 1 371 ? 17.328 28.25 -10.539 1 86.62 371 ASN A C 1
ATOM 2833 O O . ASN A 1 371 ? 17.672 29.422 -10.57 1 86.62 371 ASN A O 1
ATOM 2837 N N . GLY A 1 372 ? 17.062 27.594 -9.375 1 89.75 372 GLY A N 1
ATOM 2838 C CA . GLY A 1 372 ? 17.234 28.172 -8.055 1 89.75 372 GLY A CA 1
ATOM 2839 C C . GLY A 1 372 ? 16.234 27.672 -7.035 1 89.75 372 GLY A C 1
ATOM 2840 O O . GLY A 1 372 ? 15.375 26.844 -7.359 1 89.75 372 GLY A O 1
ATOM 2841 N N . GLN A 1 373 ? 16.406 28.234 -5.828 1 91.56 373 GLN A N 1
ATOM 2842 C CA . GLN A 1 373 ? 15.492 27.828 -4.766 1 91.56 373 GLN A CA 1
ATOM 2843 C C . GLN A 1 373 ? 14.266 28.734 -4.719 1 91.56 373 GLN A C 1
ATOM 2845 O O . GLN A 1 373 ? 14.164 29.688 -5.488 1 91.56 373 GLN A O 1
ATOM 2850 N N . GLY A 1 374 ? 13.352 28.391 -3.83 1 90.25 374 GLY A N 1
ATOM 2851 C CA . GLY A 1 374 ? 12.188 29.234 -3.58 1 90.25 374 GLY A CA 1
ATOM 2852 C C . GLY A 1 374 ? 10.875 28.516 -3.828 1 90.25 374 GLY A C 1
ATOM 2853 O O . GLY A 1 374 ? 10.82 27.562 -4.625 1 90.25 374 GLY A O 1
ATOM 2854 N N . GLN A 1 375 ? 9.867 28.984 -3.131 1 90.31 375 GLN A N 1
ATOM 2855 C CA . GLN A 1 375 ? 8.492 28.516 -3.268 1 90.31 375 GLN A CA 1
ATOM 2856 C C . GLN A 1 375 ? 7.496 29.625 -2.957 1 90.31 375 GLN A C 1
ATOM 2858 O O . GLN A 1 375 ? 7.633 30.328 -1.952 1 90.31 375 GLN A O 1
ATOM 2863 N N . ALA A 1 376 ? 6.594 29.781 -3.879 1 92.62 376 ALA A N 1
ATOM 2864 C CA . ALA A 1 376 ? 5.539 30.766 -3.654 1 92.62 376 ALA A CA 1
ATOM 2865 C C . ALA A 1 376 ? 4.16 30.172 -3.893 1 92.62 376 ALA A C 1
ATOM 2867 O O . ALA A 1 376 ? 4.008 29.25 -4.711 1 92.62 376 ALA A O 1
ATOM 2868 N N . ILE A 1 377 ? 3.205 30.672 -3.176 1 93.5 377 ILE A N 1
ATOM 2869 C CA . ILE A 1 377 ? 1.831 30.188 -3.305 1 93.5 377 ILE A CA 1
ATOM 2870 C C . ILE A 1 377 ? 0.931 31.344 -3.756 1 93.5 377 ILE A C 1
ATOM 2872 O O . ILE A 1 377 ? 1.09 32.469 -3.303 1 93.5 377 ILE A O 1
ATOM 2876 N N . TYR A 1 378 ? 0.079 31.047 -4.664 1 93.25 378 TYR A N 1
ATOM 2877 C CA . TYR A 1 378 ? -1.048 31.906 -4.984 1 93.25 378 TYR A CA 1
ATOM 2878 C C . TYR A 1 378 ? -2.334 31.391 -4.352 1 93.25 378 TYR A C 1
ATOM 2880 O O . TYR A 1 378 ? -2.902 30.406 -4.812 1 93.25 378 TYR A O 1
ATOM 2888 N N . TYR A 1 379 ? -2.729 32.062 -3.303 1 93.81 379 TYR A N 1
ATOM 2889 C CA . TYR A 1 379 ? -4.066 31.812 -2.773 1 93.81 379 TYR A CA 1
ATOM 2890 C C . TYR A 1 379 ? -5.102 32.656 -3.512 1 93.81 379 TYR A C 1
ATOM 2892 O O . TYR 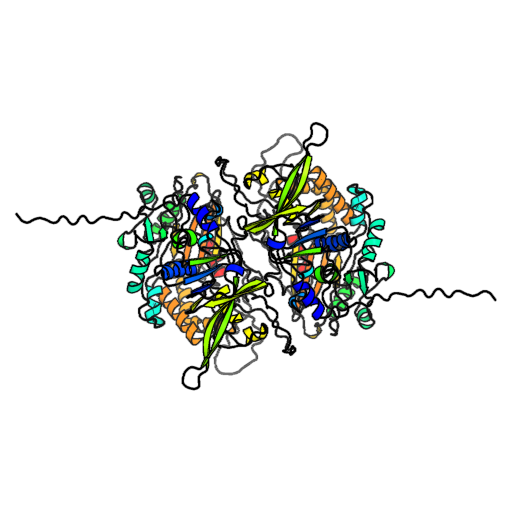A 1 379 ? -5.297 33.844 -3.188 1 93.81 379 TYR A O 1
ATOM 2900 N N . ALA A 1 380 ? -5.828 31.984 -4.375 1 92 380 ALA A N 1
ATOM 2901 C CA . ALA A 1 380 ? -6.738 32.688 -5.277 1 92 380 ALA A CA 1
ATOM 2902 C C . ALA A 1 380 ? -8.18 32.594 -4.793 1 92 380 ALA A C 1
ATOM 2904 O O . ALA A 1 380 ? -8.609 31.531 -4.328 1 92 380 ALA A O 1
ATOM 2905 N N . THR A 1 381 ? -8.828 33.719 -4.902 1 92 381 THR A N 1
ATOM 2906 C CA . THR A 1 381 ? -10.242 33.75 -4.547 1 92 381 THR A CA 1
ATOM 2907 C C . THR A 1 381 ? -11.086 33.094 -5.633 1 92 381 THR A C 1
ATOM 2909 O O . THR A 1 381 ? -10.578 32.719 -6.691 1 92 381 THR A O 1
ATOM 2912 N N . PHE A 1 382 ? -12.398 32.969 -5.273 1 91 382 PHE A N 1
ATOM 2913 C CA . PHE A 1 382 ? -13.367 32.406 -6.207 1 91 382 PHE A CA 1
ATOM 2914 C C . PHE A 1 382 ? -13.383 33.188 -7.512 1 91 382 PHE A C 1
ATOM 2916 O O . PHE A 1 382 ? -13.328 32.625 -8.594 1 91 382 PHE A O 1
ATOM 2923 N N . ASN A 1 383 ? -13.414 34.469 -7.43 1 90.38 383 ASN A N 1
ATOM 2924 C CA . ASN A 1 383 ? -13.453 35.312 -8.609 1 90.38 383 ASN A CA 1
ATOM 2925 C C . ASN A 1 383 ? -12.156 35.25 -9.406 1 90.38 383 ASN A C 1
ATOM 2927 O O . ASN A 1 383 ? -12.18 35.25 -10.633 1 90.38 383 ASN A O 1
ATOM 2931 N N . GLU A 1 384 ? -11.109 35.188 -8.719 1 87.94 384 GLU A N 1
ATOM 2932 C CA . GLU A 1 384 ? -9.82 35.094 -9.391 1 87.94 384 GLU A CA 1
ATOM 2933 C C . GLU A 1 384 ? -9.641 33.75 -10.07 1 87.94 384 GLU A C 1
ATOM 2935 O O . GLU A 1 384 ? -8.992 33.656 -11.109 1 87.94 384 GLU A O 1
ATOM 2940 N N . THR A 1 385 ? -10.188 32.719 -9.492 1 87.44 385 THR A N 1
ATOM 2941 C CA . THR A 1 385 ? -10.094 31.375 -10.031 1 87.44 385 THR A CA 1
ATOM 2942 C C . THR A 1 385 ? -10.898 31.25 -11.328 1 87.44 385 THR A C 1
ATOM 2944 O O . THR A 1 385 ? -10.406 30.703 -12.32 1 87.44 385 THR A O 1
ATOM 2947 N N . PHE A 1 386 ? -12.031 31.875 -11.32 1 88.81 386 PHE A N 1
ATOM 2948 C CA . PHE A 1 386 ? -12.93 31.656 -12.445 1 88.81 386 PHE A CA 1
ATOM 2949 C C . PHE A 1 386 ? -12.805 32.781 -13.477 1 88.81 386 PHE A C 1
ATOM 2951 O O . PHE A 1 386 ? -13.25 32.625 -14.617 1 88.81 386 PHE A O 1
ATOM 2958 N N . GLY A 1 387 ? -12.242 33.906 -13.117 1 89.62 387 GLY A N 1
ATOM 2959 C CA . GLY A 1 387 ? -12.047 35 -14.039 1 89.62 387 GLY A CA 1
ATOM 2960 C C . GLY A 1 387 ? -13.328 35.438 -14.742 1 89.62 387 GLY A C 1
ATOM 2961 O O . GLY A 1 387 ? -14.336 35.688 -14.094 1 89.62 387 GLY A O 1
ATOM 2962 N N . ASP A 1 388 ? -13.297 35.219 -16.031 1 86.94 388 ASP A N 1
ATOM 2963 C CA . ASP A 1 388 ? -14.414 35.625 -16.875 1 86.94 388 ASP A CA 1
ATOM 2964 C C . ASP A 1 388 ? -15.641 34.75 -16.641 1 86.94 388 ASP A C 1
ATOM 2966 O O . ASP A 1 388 ? -16.766 35.125 -16.984 1 86.94 388 ASP A O 1
ATOM 2970 N N . PHE A 1 389 ? -15.414 33.688 -16 1 89 389 PHE A N 1
ATOM 2971 C CA . PHE A 1 389 ? -16.516 32.781 -15.781 1 89 389 PHE A CA 1
ATOM 2972 C C . PHE A 1 389 ? -17.094 32.938 -14.383 1 89 389 PHE A C 1
ATOM 2974 O O . PHE A 1 389 ? -17.984 32.188 -13.977 1 89 389 PHE A O 1
ATOM 2981 N N . ALA A 1 390 ? -16.672 33.906 -13.609 1 90.06 390 ALA A N 1
ATOM 2982 C CA . ALA A 1 390 ? -17.094 34.125 -12.219 1 90.06 390 ALA A CA 1
ATOM 2983 C C . ALA A 1 390 ? -18.594 34.312 -12.125 1 90.06 390 ALA A C 1
ATOM 2985 O O . ALA A 1 390 ? -19.25 33.75 -11.25 1 90.06 390 ALA A O 1
ATOM 2986 N N . PRO A 1 391 ? -19.234 35.094 -13.055 1 91.88 391 PRO A N 1
ATOM 2987 C CA . PRO A 1 391 ? -20.688 35.281 -12.945 1 91.88 391 PRO A CA 1
ATOM 2988 C C . PRO A 1 391 ? -21.453 33.969 -13.094 1 91.88 391 PRO A C 1
ATOM 2990 O O . PRO A 1 391 ? -22.391 33.688 -12.336 1 91.88 391 PRO A O 1
ATOM 2993 N N . GLN A 1 392 ? -21.031 33.188 -14.039 1 89.94 392 GLN A N 1
ATOM 2994 C CA . GLN A 1 392 ? -21.656 31.875 -14.234 1 89.94 392 GLN A CA 1
ATOM 2995 C C . GLN A 1 392 ? -21.453 30.984 -13.016 1 89.94 392 GLN A C 1
ATOM 2997 O O . GLN A 1 392 ? -22.375 30.281 -12.594 1 89.94 392 GLN A O 1
ATOM 3002 N N . ALA A 1 393 ? -20.266 31.031 -12.484 1 89.62 393 ALA A N 1
ATOM 3003 C CA . ALA A 1 393 ? -19.953 30.203 -11.32 1 89.62 393 ALA A CA 1
ATOM 3004 C C . ALA A 1 393 ? -20.781 30.641 -10.109 1 89.62 393 ALA A C 1
ATOM 3006 O O . ALA A 1 393 ? -21.266 29.781 -9.359 1 89.62 393 ALA A O 1
ATOM 3007 N N . HIS A 1 394 ? -20.969 31.906 -9.938 1 91.31 394 HIS A N 1
ATOM 3008 C CA . HIS A 1 394 ? -21.797 32.406 -8.852 1 91.31 394 HIS A CA 1
ATOM 3009 C C . HIS A 1 394 ? -23.25 31.969 -9.016 1 91.31 394 HIS A C 1
ATOM 3011 O O . HIS A 1 394 ? -23.938 31.672 -8.023 1 91.31 394 HIS A O 1
ATOM 3017 N N . HIS A 1 395 ? -23.672 32 -10.242 1 91.56 395 HIS A N 1
ATOM 3018 C CA . HIS A 1 395 ? -25.031 31.547 -10.5 1 91.56 395 HIS A CA 1
ATOM 3019 C C . HIS A 1 395 ? -25.234 30.109 -10.055 1 91.56 395 HIS A C 1
ATOM 3021 O O . HIS A 1 395 ? -26.234 29.781 -9.422 1 91.56 395 HIS A O 1
ATOM 3027 N N . LEU A 1 396 ? -24.266 29.312 -10.367 1 88.31 396 LEU A N 1
ATOM 3028 C CA . LEU A 1 396 ? -24.344 27.906 -9.953 1 88.31 396 LEU A CA 1
ATOM 3029 C C . LEU A 1 396 ? -24.328 27.797 -8.43 1 88.31 396 LEU A C 1
ATOM 3031 O O . LEU A 1 396 ? -25.109 27.031 -7.855 1 88.31 396 LEU A O 1
ATOM 3035 N N . LEU A 1 397 ? -23.484 28.547 -7.766 1 88.75 397 LEU A N 1
ATOM 3036 C CA . LEU A 1 397 ? -23.375 28.547 -6.312 1 88.75 397 LEU A CA 1
ATOM 3037 C C . LEU A 1 397 ? -24.703 28.938 -5.664 1 88.75 397 LEU A C 1
ATOM 3039 O O . LEU A 1 397 ? -25.031 28.453 -4.586 1 88.75 397 LEU A O 1
ATOM 3043 N N . ASN A 1 398 ? -25.438 29.766 -6.324 1 91.75 398 ASN A N 1
ATOM 3044 C CA . ASN A 1 398 ? -26.641 30.312 -5.723 1 91.75 398 ASN A CA 1
ATOM 3045 C C . ASN A 1 398 ? -27.859 29.469 -6.047 1 91.75 398 ASN A C 1
ATOM 3047 O O . ASN A 1 398 ? -28.906 29.609 -5.398 1 91.75 398 ASN A O 1
ATOM 3051 N N . THR A 1 399 ? -27.719 28.531 -6.98 1 92.12 399 THR A N 1
ATOM 3052 C CA . THR A 1 399 ? -28.938 27.844 -7.422 1 92.12 399 THR A CA 1
ATOM 3053 C C . THR A 1 399 ? -28.828 26.344 -7.195 1 92.12 399 THR A C 1
ATOM 3055 O O . THR A 1 399 ? -29.844 25.641 -7.195 1 92.12 399 THR A O 1
ATOM 3058 N N . LYS A 1 400 ? -27.594 25.859 -7.043 1 92 400 LYS A N 1
ATOM 3059 C CA . LYS A 1 400 ? -27.453 24.422 -7.148 1 92 400 LYS A CA 1
ATOM 3060 C C . LYS A 1 400 ? -27.109 23.797 -5.789 1 92 400 LYS A C 1
ATOM 3062 O O . LYS A 1 400 ? -27 22.578 -5.672 1 92 400 LYS A O 1
ATOM 3067 N N . LEU A 1 401 ? -27.016 24.484 -4.73 1 92.5 401 LEU A N 1
ATOM 3068 C CA . LEU A 1 401 ? -26.531 23.969 -3.455 1 92.5 401 LEU A CA 1
ATOM 3069 C C . LEU A 1 401 ? -27.422 22.844 -2.951 1 92.5 401 LEU A C 1
ATOM 3071 O O . LEU A 1 401 ? -26.922 21.812 -2.473 1 92.5 401 LEU A O 1
ATOM 3075 N N . HIS A 1 402 ? -28.75 23.062 -3.039 1 93.75 402 HIS A N 1
ATOM 3076 C CA . HIS A 1 402 ? -29.672 22.016 -2.58 1 93.75 402 HIS A CA 1
ATOM 3077 C C . HIS A 1 402 ? -29.516 20.734 -3.389 1 93.75 402 HIS A C 1
ATOM 3079 O O . HIS A 1 402 ? -29.516 19.641 -2.828 1 93.75 402 HIS A O 1
ATOM 3085 N N . GLN A 1 403 ? -29.406 20.938 -4.641 1 92.06 403 GLN A N 1
ATOM 3086 C CA . GLN A 1 403 ? -29.219 19.781 -5.516 1 92.06 403 GLN A CA 1
ATOM 3087 C C . GLN A 1 403 ? -27.938 19.031 -5.176 1 92.06 403 GLN A C 1
ATOM 3089 O O . GLN A 1 403 ? -27.953 17.797 -5.074 1 92.06 403 GLN A O 1
ATOM 3094 N N . TRP A 1 404 ? -26.891 19.734 -5.012 1 90.88 404 TRP A N 1
ATOM 3095 C CA . TRP A 1 404 ? -25.594 19.125 -4.723 1 90.88 404 TRP A CA 1
ATOM 3096 C C . TRP A 1 404 ? -25.625 18.406 -3.377 1 90.88 404 TRP A C 1
ATOM 3098 O O . TRP A 1 404 ? -25.094 17.297 -3.24 1 90.88 404 TRP A O 1
ATOM 3108 N N . ALA A 1 405 ? -26.188 18.984 -2.389 1 92.5 405 ALA A N 1
ATOM 3109 C CA . ALA A 1 405 ? -26.297 18.375 -1.073 1 92.5 405 ALA A CA 1
ATOM 3110 C C . ALA A 1 405 ? -27.125 17.078 -1.148 1 92.5 405 ALA A C 1
ATOM 3112 O O . ALA A 1 405 ? -26.75 16.062 -0.57 1 92.5 405 ALA A O 1
ATOM 3113 N N . SER A 1 406 ? -28.203 17.156 -1.901 1 92.94 406 SER A N 1
ATOM 3114 C CA . SER A 1 406 ? -29.078 16 -2.049 1 92.94 406 SER A CA 1
ATOM 3115 C C . SER A 1 406 ? -28.375 14.852 -2.748 1 92.94 406 SER A C 1
ATOM 3117 O O . SER A 1 406 ? -28.5 13.695 -2.338 1 92.94 406 SER A O 1
ATOM 3119 N N . GLU A 1 407 ? -27.641 15.195 -3.734 1 87.75 407 GLU A N 1
ATOM 3120 C CA . GLU A 1 407 ? -26.891 14.18 -4.48 1 87.75 407 GLU A CA 1
ATOM 3121 C C . GLU A 1 407 ? -25.812 13.547 -3.621 1 87.75 407 GLU A C 1
ATOM 3123 O O . GLU A 1 407 ? -25.609 12.328 -3.666 1 87.75 407 GLU A O 1
ATOM 3128 N N . THR A 1 408 ? -25.141 14.328 -2.857 1 88.81 408 THR A N 1
ATOM 3129 C CA . THR A 1 408 ? -24.062 13.836 -1.99 1 88.81 408 THR A CA 1
ATOM 3130 C C . THR A 1 408 ? -24.609 12.852 -0.961 1 88.81 408 THR A C 1
ATOM 3132 O O . THR A 1 408 ? -24.031 11.797 -0.735 1 88.81 408 THR A O 1
ATOM 3135 N N . VAL A 1 409 ? -25.719 13.195 -0.4 1 91.06 409 VAL A N 1
ATOM 3136 C CA . VAL A 1 409 ? -26.328 12.328 0.597 1 91.06 409 VAL A CA 1
ATOM 3137 C C . VAL A 1 409 ? -26.844 11.047 -0.071 1 91.06 409 VAL A C 1
ATOM 3139 O O . VAL A 1 409 ? -26.656 9.953 0.453 1 91.06 409 VAL A O 1
ATOM 3142 N N . ALA A 1 410 ? -27.438 11.188 -1.249 1 89.44 410 ALA A N 1
ATOM 3143 C CA . ALA A 1 410 ? -27.953 10.039 -1.979 1 89.44 410 ALA A CA 1
ATOM 3144 C C . ALA A 1 410 ? -26.844 9.055 -2.332 1 89.44 410 ALA A C 1
ATOM 3146 O O . ALA A 1 410 ? -27.062 7.844 -2.352 1 89.44 410 ALA A O 1
ATOM 3147 N N . ARG A 1 411 ? -25.703 9.602 -2.48 1 83.44 411 ARG A N 1
ATOM 3148 C CA . ARG A 1 411 ? -24.578 8.766 -2.887 1 83.44 411 ARG A CA 1
ATOM 3149 C C . ARG A 1 411 ? -23.781 8.281 -1.673 1 83.44 411 ARG A C 1
ATOM 3151 O O . ARG A 1 411 ? -22.766 7.594 -1.817 1 83.44 411 ARG A O 1
ATOM 3158 N N . GLY A 1 412 ? -24.203 8.656 -0.543 1 86.56 412 GLY A N 1
ATOM 3159 C CA . GLY A 1 412 ? -23.625 8.109 0.678 1 86.56 412 GLY A CA 1
ATOM 3160 C C . GLY A 1 412 ? -22.5 8.953 1.238 1 86.56 412 GLY A C 1
ATOM 3161 O O . GLY A 1 412 ? -21.766 8.516 2.133 1 86.56 412 GLY A O 1
ATOM 3162 N N . GLY A 1 413 ? -22.312 10.148 0.716 1 88.25 413 GLY A N 1
ATOM 3163 C CA . GLY A 1 413 ? -21.219 10.992 1.15 1 88.25 413 GLY A CA 1
ATOM 3164 C C . GLY A 1 413 ? -21.484 11.688 2.473 1 88.25 413 GLY A C 1
ATOM 3165 O O . GLY A 1 413 ? -20.562 12.156 3.135 1 88.25 413 GLY A O 1
ATOM 3166 N N . PHE A 1 414 ? -22.75 11.836 2.832 1 91.25 414 PHE A N 1
ATOM 3167 C CA . PHE A 1 414 ? -23.188 12.469 4.074 1 91.25 414 PHE A CA 1
ATOM 3168 C C . PHE A 1 414 ? -24.531 11.898 4.523 1 91.25 414 PHE A C 1
ATOM 3170 O O . PHE A 1 414 ? -25.188 11.164 3.779 1 91.25 414 PHE A O 1
ATOM 3177 N N . HIS A 1 415 ? -25 12.227 5.727 1 91.88 415 HIS A N 1
ATOM 3178 C CA . HIS A 1 415 ? -26.141 11.508 6.262 1 91.88 415 HIS A CA 1
ATOM 3179 C C . HIS A 1 415 ? -27.391 12.383 6.266 1 91.88 415 HIS A C 1
ATOM 3181 O O . HIS A 1 415 ? -28.5 11.875 6.406 1 91.88 415 HIS A O 1
ATOM 3187 N N . ASN A 1 416 ? -27.188 13.734 6.129 1 94.44 416 ASN A N 1
ATOM 3188 C CA . ASN A 1 416 ? -28.297 14.672 6.344 1 94.44 416 ASN A CA 1
ATOM 3189 C C . ASN A 1 416 ? -28.25 15.828 5.352 1 94.44 416 ASN A C 1
ATOM 3191 O O . ASN A 1 416 ? -27.359 16.672 5.426 1 94.44 416 ASN A O 1
ATOM 3195 N N . VAL A 1 417 ? -29.297 15.961 4.527 1 94.94 417 VAL A N 1
ATOM 3196 C CA . VAL A 1 417 ? -29.312 16.938 3.447 1 94.94 417 VAL A CA 1
ATOM 3197 C C . VAL A 1 417 ? -29.344 18.359 4.035 1 94.94 417 VAL A C 1
ATOM 3199 O O . VAL A 1 417 ? -28.609 19.234 3.596 1 94.94 417 VAL A O 1
ATOM 3202 N N . THR A 1 418 ? -30.172 18.578 5.035 1 96.69 418 THR A N 1
ATOM 3203 C CA . THR A 1 418 ? -30.328 19.891 5.637 1 96.69 418 THR A CA 1
ATOM 3204 C C . THR A 1 418 ? -29.016 20.359 6.27 1 96.69 418 THR A C 1
ATOM 3206 O O . THR A 1 418 ? -28.578 21.5 6.062 1 96.69 418 THR A O 1
ATOM 3209 N N . ALA A 1 419 ? -28.406 19.5 6.988 1 94.75 419 ALA A N 1
ATOM 3210 C CA . ALA A 1 419 ? -27.141 19.828 7.641 1 94.75 419 ALA A CA 1
ATOM 3211 C C . ALA A 1 419 ? -26.062 20.125 6.609 1 94.75 419 ALA A C 1
ATOM 3213 O O . ALA A 1 419 ? -25.281 21.062 6.781 1 94.75 419 ALA A O 1
ATOM 3214 N N . LEU A 1 420 ? -26.047 19.344 5.531 1 93.94 420 LEU A N 1
ATOM 3215 C CA . LEU A 1 420 ? -25.047 19.547 4.5 1 93.94 420 LEU A CA 1
ATOM 3216 C C . LEU A 1 420 ? -25.281 20.859 3.752 1 93.94 420 LEU A C 1
ATOM 3218 O O . LEU A 1 420 ? -24.328 21.547 3.377 1 93.94 420 LEU A O 1
ATOM 3222 N N . GLU A 1 421 ? -26.531 21.125 3.553 1 93.62 421 GLU A N 1
ATOM 3223 C CA . GLU A 1 421 ? -26.859 22.375 2.889 1 93.62 421 GLU A CA 1
ATOM 3224 C C . GLU A 1 421 ? -26.406 23.578 3.709 1 93.62 421 GLU A C 1
ATOM 3226 O O . GLU A 1 421 ? -25.953 24.578 3.152 1 93.62 421 GLU A O 1
ATOM 3231 N N . ILE A 1 422 ? -26.562 23.516 4.996 1 95 422 ILE A N 1
ATOM 3232 C CA . ILE A 1 422 ? -26.062 24.578 5.871 1 95 422 ILE A CA 1
ATOM 3233 C C . ILE A 1 422 ? -24.562 24.734 5.688 1 95 422 ILE A C 1
ATOM 3235 O O . ILE A 1 422 ? -24.062 25.859 5.598 1 95 422 ILE A O 1
ATOM 3239 N N . GLN A 1 423 ? -23.844 23.672 5.609 1 93.69 423 GLN A N 1
ATOM 3240 C CA . GLN A 1 423 ? -22.406 23.734 5.379 1 93.69 423 GLN A CA 1
ATOM 3241 C C . GLN A 1 423 ? -22.078 24.359 4.027 1 93.69 423 GLN A C 1
ATOM 3243 O O . GLN A 1 423 ? -21.188 25.203 3.926 1 93.69 423 GLN A O 1
ATOM 3248 N N . TYR A 1 424 ? -22.844 23.953 3.021 1 93.44 424 TYR A N 1
ATOM 3249 C CA . TYR A 1 424 ? -22.609 24.469 1.682 1 93.44 424 TYR A CA 1
ATOM 3250 C C . TYR A 1 424 ? -22.906 25.969 1.623 1 93.44 424 TYR A C 1
ATOM 3252 O O . TYR A 1 424 ? -22.219 26.719 0.93 1 93.44 424 TYR A O 1
ATOM 3260 N N . GLN A 1 425 ? -23.922 26.328 2.301 1 95 425 GLN A N 1
ATOM 3261 C CA . GLN A 1 425 ? -24.234 27.766 2.373 1 95 425 GLN A CA 1
ATOM 3262 C C . GLN A 1 425 ? -23.109 28.531 3.057 1 95 425 GLN A C 1
ATOM 3264 O O . GLN A 1 425 ? -22.75 29.625 2.627 1 95 425 GLN A O 1
ATOM 3269 N N . ASN A 1 426 ? -22.625 27.984 4.07 1 94.5 426 ASN A N 1
ATOM 3270 C CA . ASN A 1 426 ? -21.469 28.594 4.734 1 94.5 426 ASN A CA 1
ATOM 3271 C C . ASN A 1 426 ? -20.281 28.719 3.785 1 94.5 426 ASN A C 1
ATOM 3273 O O . ASN A 1 426 ? -19.594 29.75 3.785 1 94.5 426 ASN A O 1
ATOM 3277 N N . TYR A 1 427 ? -20.047 27.688 2.977 1 92.5 427 TYR A N 1
ATOM 3278 C CA . TYR A 1 427 ? -18.969 27.734 1.992 1 92.5 427 TYR A CA 1
ATOM 3279 C C . TYR A 1 427 ? -19.203 28.844 0.978 1 92.5 427 TYR A C 1
ATOM 3281 O O . TYR A 1 427 ? -18.281 29.562 0.607 1 92.5 427 TYR A O 1
ATOM 3289 N N . ARG A 1 428 ? -20.422 28.891 0.539 1 91.81 428 ARG A N 1
ATOM 3290 C CA . ARG A 1 428 ? -20.75 29.969 -0.388 1 91.81 428 ARG A CA 1
ATOM 3291 C C . ARG A 1 428 ? -20.469 31.328 0.227 1 91.81 428 ARG A C 1
ATOM 3293 O O . ARG A 1 428 ? -19.938 32.219 -0.44 1 91.81 428 ARG A O 1
ATOM 3300 N N . ASP A 1 429 ? -20.828 31.484 1.444 1 93.56 429 ASP A N 1
ATOM 3301 C CA . ASP A 1 429 ? -20.594 32.75 2.125 1 93.56 429 ASP A CA 1
ATOM 3302 C C . ASP A 1 429 ? -19.094 33.062 2.215 1 93.56 429 ASP A C 1
ATOM 3304 O O . ASP A 1 429 ? -18.688 34.219 2.045 1 93.56 429 ASP A O 1
ATOM 3308 N N . TRP A 1 430 ? -18.281 32.031 2.51 1 93.69 430 TRP A N 1
ATOM 3309 C CA . TRP A 1 430 ? -16.828 32.188 2.494 1 93.69 430 TRP A CA 1
ATOM 3310 C C . TRP A 1 430 ? -16.359 32.719 1.142 1 93.69 430 TRP A C 1
ATOM 3312 O O . TRP A 1 430 ? -15.555 33.656 1.073 1 93.69 430 TRP A O 1
ATOM 3322 N N . LEU A 1 431 ? -16.859 32.062 0.126 1 91.06 431 LEU A N 1
ATOM 3323 C CA . LEU A 1 431 ? -16.422 32.406 -1.226 1 91.06 431 LEU A CA 1
ATOM 3324 C C . LEU A 1 431 ? -16.859 33.812 -1.598 1 91.06 431 LEU A C 1
ATOM 3326 O O . LEU A 1 431 ? -16.109 34.531 -2.283 1 91.06 431 LEU A O 1
ATOM 3330 N N . ASN A 1 432 ? -17.984 34.188 -1.097 1 89.25 432 ASN A N 1
ATOM 3331 C CA . ASN A 1 432 ? -18.469 35.562 -1.309 1 89.25 432 ASN A CA 1
ATOM 3332 C C . ASN A 1 432 ? -17.609 36.594 -0.558 1 89.25 432 ASN A C 1
ATOM 3334 O O . ASN A 1 432 ? -17.469 37.719 -0.994 1 89.25 432 ASN A O 1
ATOM 3338 N N . ASP A 1 433 ? -17.062 36.156 0.511 1 87.75 433 ASP A N 1
ATOM 3339 C CA . ASP A 1 433 ? -16.219 37 1.33 1 87.75 433 ASP A CA 1
ATOM 3340 C C . ASP A 1 433 ? -14.758 36.938 0.885 1 87.75 433 ASP A C 1
ATOM 3342 O O . ASP A 1 433 ? -13.852 37.312 1.645 1 87.75 433 ASP A O 1
ATOM 3346 N N . GLU A 1 434 ? -14.516 36.375 -0.227 1 88.31 434 GLU A N 1
ATOM 3347 C CA . GLU A 1 434 ? -13.227 36.344 -0.895 1 88.31 434 GLU A CA 1
ATOM 3348 C C . GLU A 1 434 ? -12.234 35.469 -0.121 1 88.31 434 GLU A C 1
ATOM 3350 O O . GLU A 1 434 ? -11.047 35.75 -0.067 1 88.31 434 GLU A O 1
ATOM 3355 N N . VAL A 1 435 ? -12.82 34.5 0.539 1 90.62 435 VAL A N 1
ATOM 3356 C CA . VAL A 1 435 ? -11.961 33.438 1.082 1 90.62 435 VAL A CA 1
ATOM 3357 C C . VAL A 1 435 ? -11.352 32.625 -0.059 1 90.62 435 VAL A C 1
ATOM 3359 O O . VAL A 1 435 ? -11.992 32.438 -1.09 1 90.62 435 VAL A O 1
ATOM 3362 N N . VAL A 1 436 ? -10.18 32.125 0.154 1 89.06 436 VAL A N 1
ATOM 3363 C CA . VAL A 1 436 ? -9.383 31.438 -0.854 1 89.06 436 VAL A CA 1
ATOM 3364 C C . VAL A 1 436 ? -10.125 30.188 -1.319 1 89.06 436 VAL A C 1
ATOM 3366 O O . VAL A 1 436 ? -10.711 29.469 -0.508 1 89.06 436 VAL A O 1
ATOM 3369 N N . MET A 1 437 ? -10.039 29.984 -2.621 1 85.5 437 MET A N 1
ATOM 3370 C CA . MET A 1 437 ? -10.641 28.797 -3.213 1 85.5 437 MET A CA 1
ATOM 3371 C C . MET A 1 437 ? -9.57 27.844 -3.75 1 85.5 437 MET A C 1
ATOM 3373 O O . MET A 1 437 ? -9.641 26.641 -3.533 1 85.5 437 MET A O 1
ATOM 3377 N N . THR A 1 438 ? -8.641 28.422 -4.418 1 85.06 438 THR A N 1
ATOM 3378 C CA . THR A 1 438 ? -7.629 27.609 -5.086 1 85.06 438 THR A CA 1
ATOM 3379 C C . THR A 1 438 ? -6.23 28.016 -4.625 1 85.06 438 THR A C 1
ATOM 3381 O O . THR A 1 438 ? -5.965 29.188 -4.367 1 85.06 438 THR A O 1
ATOM 3384 N N . ASP A 1 439 ? -5.438 27 -4.52 1 86.56 439 ASP A N 1
ATOM 3385 C CA . ASP A 1 439 ? -4.027 27.203 -4.215 1 86.56 439 ASP A CA 1
ATOM 3386 C C . ASP A 1 439 ? -3.145 26.781 -5.387 1 86.56 439 ASP A C 1
ATOM 3388 O O . ASP A 1 439 ? -3.268 25.672 -5.895 1 86.56 439 ASP A O 1
ATOM 3392 N N . LEU A 1 440 ? -2.35 27.656 -5.832 1 82.5 440 LEU A N 1
ATOM 3393 C CA . LEU A 1 440 ? -1.323 27.375 -6.832 1 82.5 440 LEU A CA 1
ATOM 3394 C C . LEU A 1 440 ? 0.072 27.5 -6.23 1 82.5 440 LEU A C 1
ATOM 3396 O O . LEU A 1 440 ? 0.466 28.578 -5.789 1 82.5 440 LEU A O 1
ATOM 3400 N N . MET A 1 441 ? 0.703 26.406 -6.18 1 81.31 441 MET A N 1
ATOM 3401 C CA . MET A 1 441 ? 2.053 26.422 -5.625 1 81.31 441 MET A CA 1
ATOM 3402 C C . MET A 1 441 ? 3.098 26.328 -6.73 1 81.31 441 MET A C 1
ATOM 3404 O O . MET A 1 441 ? 3.113 25.359 -7.488 1 81.31 441 MET A O 1
ATOM 3408 N N . GLU A 1 442 ? 3.92 27.297 -6.805 1 78.56 442 GLU A N 1
ATOM 3409 C CA . GLU A 1 442 ? 5.031 27.312 -7.75 1 78.56 442 GLU A CA 1
ATOM 3410 C C . GLU A 1 442 ? 6.348 26.969 -7.059 1 78.56 442 GLU A C 1
ATOM 3412 O O . GLU A 1 442 ? 6.746 27.641 -6.105 1 78.56 442 GLU A O 1
ATOM 3417 N N . ALA A 1 443 ? 6.902 25.891 -7.504 1 75.88 443 ALA A N 1
ATOM 3418 C CA . ALA A 1 443 ? 8.211 25.484 -6.992 1 75.88 443 ALA A CA 1
ATOM 3419 C C . ALA A 1 443 ? 9.117 25.016 -8.117 1 75.88 443 ALA A C 1
ATOM 3421 O O . ALA A 1 443 ? 8.789 24.062 -8.828 1 75.88 443 ALA A O 1
ATOM 3422 N N . PRO A 1 444 ? 10.234 25.656 -8.297 1 67.12 444 PRO A N 1
ATOM 3423 C CA . PRO A 1 444 ? 11.188 25.172 -9.297 1 67.12 444 PRO A CA 1
ATOM 3424 C C . PRO A 1 444 ? 11.805 23.828 -8.922 1 67.12 444 PRO A C 1
ATOM 3426 O O . PRO A 1 444 ? 12.078 23.578 -7.746 1 67.12 444 PRO A O 1
ATOM 3429 N N . SER A 1 445 ? 11.75 22.875 -9.805 1 63.78 445 SER A N 1
ATOM 3430 C CA . SER A 1 445 ? 12.422 21.578 -9.68 1 63.78 445 SER A CA 1
ATOM 3431 C C . SER A 1 445 ? 13.25 21.266 -10.914 1 63.78 445 SER A C 1
ATOM 3433 O O . SER A 1 445 ? 12.75 20.672 -11.867 1 63.78 445 SER A O 1
ATOM 3435 N N . PRO A 1 446 ? 14.438 21.719 -10.969 1 56.69 446 PRO A N 1
ATOM 3436 C CA . PRO A 1 446 ? 15.227 21.422 -12.172 1 56.69 446 PRO A CA 1
ATOM 3437 C C . PRO A 1 446 ? 15.195 19.953 -12.539 1 56.69 446 PRO A C 1
ATOM 3439 O O .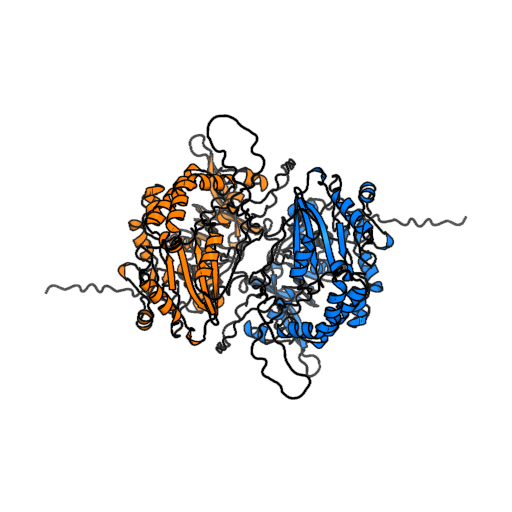 PRO A 1 446 ? 15.219 19.078 -11.656 1 56.69 446 PRO A O 1
ATOM 3442 N N . PRO A 1 447 ? 15.156 19.766 -13.875 1 54.34 447 PRO A N 1
ATOM 3443 C CA . PRO A 1 447 ? 15.234 20.734 -14.969 1 54.34 447 PRO A CA 1
ATOM 3444 C C . PRO A 1 447 ? 13.883 21.359 -15.305 1 54.34 447 PRO A C 1
ATOM 3446 O O . PRO A 1 447 ? 13.711 21.938 -16.375 1 54.34 447 PRO A O 1
ATOM 3449 N N . GLY A 1 448 ? 13.047 21.203 -14.391 1 58.28 448 GLY A N 1
ATOM 3450 C CA . GLY A 1 448 ? 11.742 21.766 -14.688 1 58.28 448 GLY A CA 1
ATOM 3451 C C . GLY A 1 448 ? 11.141 22.531 -13.523 1 58.28 448 GLY A C 1
ATOM 3452 O O . GLY A 1 448 ? 11.852 22.922 -12.594 1 58.28 448 GLY A O 1
ATOM 3453 N N . THR A 1 449 ? 10.008 23.25 -13.828 1 55.34 449 THR A N 1
ATOM 3454 C CA . THR A 1 449 ? 9.18 23.828 -12.781 1 55.34 449 THR A CA 1
ATOM 3455 C C . THR A 1 449 ? 7.773 23.25 -12.812 1 55.34 449 THR A C 1
ATOM 3457 O O . THR A 1 449 ? 7.348 22.688 -13.828 1 55.34 449 THR A O 1
ATOM 3460 N N . GLY A 1 450 ? 7.258 23.125 -11.57 1 56.31 450 GLY A N 1
ATOM 3461 C CA . GLY A 1 450 ? 5.895 22.625 -11.477 1 56.31 450 GLY A CA 1
ATOM 3462 C C . GLY A 1 450 ? 4.977 23.531 -10.68 1 56.31 450 GLY A C 1
ATOM 3463 O O . GLY A 1 450 ? 5.43 24.266 -9.797 1 56.31 450 GLY A O 1
ATOM 3464 N N . ILE A 1 451 ? 3.719 23.672 -11.188 1 56.03 451 ILE A N 1
ATOM 3465 C CA . ILE A 1 451 ? 2.656 24.328 -10.422 1 56.03 451 ILE A CA 1
ATOM 3466 C C . ILE A 1 451 ? 1.645 23.281 -9.953 1 56.03 451 ILE A C 1
ATOM 3468 O O . ILE A 1 451 ? 1.03 22.594 -10.773 1 56.03 451 ILE A O 1
ATOM 3472 N N . ASP A 1 452 ? 1.608 23.141 -8.672 1 61.06 452 ASP A N 1
ATOM 3473 C CA . ASP A 1 452 ? 0.562 22.312 -8.086 1 61.06 452 ASP A CA 1
ATOM 3474 C C . ASP A 1 452 ? -0.713 23.125 -7.848 1 61.06 452 ASP A C 1
ATOM 3476 O O . ASP A 1 452 ? -0.665 24.219 -7.293 1 61.06 452 ASP A O 1
ATOM 3480 N N . VAL A 1 453 ? -1.794 22.594 -8.328 1 57.16 453 VAL A N 1
ATOM 3481 C CA . VAL A 1 453 ? -3.092 23.234 -8.148 1 57.16 453 VAL A CA 1
ATOM 3482 C C . VAL A 1 453 ? -3.973 22.375 -7.242 1 57.16 453 VAL A C 1
ATOM 3484 O O . VAL A 1 453 ? -4.16 21.188 -7.5 1 57.16 453 VAL A O 1
ATOM 3487 N N . SER A 1 454 ? -4.355 22.953 -6.207 1 61.22 454 SER A N 1
ATOM 3488 C CA . SER A 1 454 ? -5.246 22.25 -5.281 1 61.22 454 SER A CA 1
ATOM 3489 C C . SER A 1 454 ? -6.543 23.031 -5.082 1 61.22 454 SER A C 1
ATOM 3491 O O . SER A 1 454 ? -6.535 24.266 -5.031 1 61.22 454 SER A O 1
ATOM 3493 N N . ALA A 1 455 ? -7.664 22.312 -5.16 1 53.38 455 ALA A N 1
ATOM 3494 C CA . ALA A 1 455 ? -8.969 22.938 -4.945 1 53.38 455 ALA A CA 1
ATOM 3495 C C . ALA A 1 455 ? -9.805 22.125 -3.959 1 53.38 455 ALA A C 1
ATOM 3497 O O . ALA A 1 455 ? -9.68 20.906 -3.889 1 53.38 455 ALA A O 1
ATOM 3498 N N . PRO A 1 456 ? -10.43 22.953 -3.1 1 50.22 456 PRO A N 1
ATOM 3499 C CA . PRO A 1 456 ? -11.336 22.219 -2.207 1 50.22 456 PRO A CA 1
ATOM 3500 C C . PRO A 1 456 ? -12.391 21.406 -2.965 1 50.22 456 PRO A C 1
ATOM 3502 O O . PRO A 1 456 ? -12.828 21.828 -4.043 1 50.22 456 PRO A O 1
ATOM 3505 N N . THR A 1 457 ? -12.484 20.156 -2.467 1 47.94 457 THR A N 1
ATOM 3506 C CA . THR A 1 457 ? -13.516 19.344 -3.109 1 47.94 457 THR A CA 1
ATOM 3507 C C . THR A 1 457 ? -14.836 19.469 -2.359 1 47.94 457 THR A C 1
ATOM 3509 O O . THR A 1 457 ? -14.875 19.375 -1.131 1 47.94 457 THR A O 1
ATOM 3512 N N . ILE A 1 458 ? -15.82 19.891 -3.008 1 41.94 458 ILE A N 1
ATOM 3513 C CA . ILE A 1 458 ? -17.172 19.891 -2.482 1 41.94 458 ILE A CA 1
ATOM 3514 C C . ILE A 1 458 ? -17.672 18.438 -2.363 1 41.94 458 ILE A C 1
ATOM 3516 O O . ILE A 1 458 ? -18.578 18.156 -1.571 1 41.94 458 ILE A O 1
ATOM 3520 N N . GLU A 1 459 ? -16.922 17.578 -2.986 1 41.75 459 GLU A N 1
ATOM 3521 C CA . GLU A 1 459 ? -17.375 16.188 -2.998 1 41.75 459 GLU A CA 1
ATOM 3522 C C . GLU A 1 459 ? -17.047 15.492 -1.685 1 41.75 459 GLU A C 1
ATOM 3524 O O . GLU A 1 459 ? -16.016 15.781 -1.064 1 41.75 459 GLU A O 1
ATOM 3529 N N . ARG A 1 460 ? -18.109 14.891 -1.151 1 59.25 460 ARG A N 1
ATOM 3530 C CA . ARG A 1 460 ? -17.984 14.086 0.059 1 59.25 460 ARG A CA 1
ATOM 3531 C C . ARG A 1 460 ? -18.094 12.594 -0.261 1 59.25 460 ARG A C 1
ATOM 3533 O O . ARG A 1 460 ? -18.891 12.195 -1.12 1 59.25 460 ARG A O 1
ATOM 3540 N N . GLU A 1 461 ? -17.125 11.844 0.25 1 50.56 461 GLU A N 1
ATOM 3541 C CA . GLU A 1 461 ? -17.141 10.414 -0.057 1 50.56 461 GLU A CA 1
ATOM 3542 C C . GLU A 1 461 ? -17.391 9.578 1.197 1 50.56 461 GLU A C 1
ATOM 3544 O O . GLU A 1 461 ? -17.188 10.062 2.316 1 50.56 461 GLU A O 1
ATOM 3549 N N . SER A 1 462 ? -18.188 8.508 0.999 1 51.06 462 SER A N 1
ATOM 3550 C CA . SER A 1 462 ? -18.297 7.5 2.051 1 51.06 462 SER A CA 1
ATOM 3551 C C . SER A 1 462 ? -17.141 6.516 2.008 1 51.06 462 SER A C 1
ATOM 3553 O O . SER A 1 462 ? -16.609 6.227 0.935 1 51.06 462 SER A O 1
ATOM 3555 N N . ARG A 1 463 ? -16.672 6.234 3.104 1 46.31 463 ARG A N 1
ATOM 3556 C CA . ARG A 1 463 ? -15.672 5.172 3.18 1 46.31 463 ARG A CA 1
ATOM 3557 C C . ARG A 1 463 ? -16.312 3.809 2.928 1 46.31 463 ARG A C 1
ATOM 3559 O O . ARG A 1 463 ? -16.359 2.967 3.828 1 46.31 463 ARG A O 1
ATOM 3566 N N . LYS A 1 464 ? -17.5 3.668 2.033 1 46.06 464 LYS A N 1
ATOM 3567 C CA . LYS A 1 464 ? -18.219 2.402 1.998 1 46.06 464 LYS A CA 1
ATOM 3568 C C . LYS A 1 464 ? -17.453 1.35 1.203 1 46.06 464 LYS A C 1
ATOM 3570 O O . LYS A 1 464 ? -16.766 1.677 0.241 1 46.06 464 LYS A O 1
ATOM 3575 N N . ARG A 1 465 ? -17.312 0.09 1.828 1 38.5 465 ARG A N 1
ATOM 3576 C CA . ARG A 1 465 ? -17 -1.164 1.153 1 38.5 465 ARG A CA 1
ATOM 3577 C C . ARG A 1 465 ? -18.047 -1.506 0.104 1 38.5 465 ARG A C 1
ATOM 3579 O O . ARG A 1 465 ? -19.25 -1.37 0.353 1 38.5 465 ARG A O 1
ATOM 3586 N N . SER A 1 466 ? -17.766 -1.563 -1.064 1 30.23 466 SER A N 1
ATOM 3587 C CA . SER A 1 466 ? -18.719 -1.899 -2.123 1 30.23 466 SER A CA 1
ATOM 3588 C C . SER A 1 466 ? -19.297 -3.293 -1.919 1 30.23 466 SER A C 1
ATOM 3590 O O . SER A 1 466 ? -18.594 -4.293 -2.037 1 30.23 466 SER A O 1
ATOM 3592 N N . ARG A 1 467 ? -20.047 -3.688 -0.933 1 31.58 467 ARG A N 1
ATOM 3593 C CA . ARG A 1 467 ? -20.672 -5 -1.068 1 31.58 467 ARG A CA 1
ATOM 3594 C C . ARG A 1 467 ? -21.75 -4.98 -2.145 1 31.58 467 ARG A C 1
ATOM 3596 O O . ARG A 1 467 ? -22.641 -4.117 -2.135 1 31.58 467 ARG A O 1
ATOM 3603 N N . ASP A 1 468 ? -21.469 -5.5 -3.26 1 28.45 468 ASP A N 1
ATOM 3604 C CA . ASP A 1 468 ? -22.656 -5.883 -4.031 1 28.45 468 ASP A CA 1
ATOM 3605 C C . ASP A 1 468 ? -23.594 -6.758 -3.205 1 28.45 468 ASP A C 1
ATOM 3607 O O . ASP A 1 468 ? -23.172 -7.801 -2.684 1 28.45 468 ASP A O 1
ATOM 3611 N N . ASP A 1 469 ? -24.531 -6.258 -2.574 1 28.28 469 ASP A N 1
ATOM 3612 C CA . ASP A 1 469 ? -25.609 -6.785 -1.756 1 28.28 469 ASP A CA 1
ATOM 3613 C C . ASP A 1 469 ? -26.328 -7.938 -2.463 1 28.28 469 ASP A C 1
ATOM 3615 O O . ASP A 1 469 ? -27.328 -7.73 -3.148 1 28.28 469 ASP A O 1
ATOM 3619 N N . ASP A 1 470 ? -25.719 -8.969 -3.129 1 28.02 470 ASP A N 1
ATOM 3620 C CA . ASP A 1 470 ? -26.781 -9.961 -3.328 1 28.02 470 ASP A CA 1
ATOM 3621 C C . ASP A 1 470 ? -27.266 -10.516 -1.992 1 28.02 470 ASP A C 1
ATOM 3623 O O . ASP A 1 470 ? -26.5 -10.656 -1.047 1 28.02 470 ASP A O 1
ATOM 3627 N N . GLY A 1 471 ? -28.578 -10.555 -1.62 1 26.66 471 GLY A N 1
ATOM 3628 C CA . GLY A 1 471 ? -29.484 -10.906 -0.541 1 26.66 471 GLY A CA 1
ATOM 3629 C C . GLY A 1 471 ? -29.172 -12.25 0.09 1 26.66 471 GLY A C 1
ATOM 3630 O O . GLY A 1 471 ? -30.031 -12.859 0.716 1 26.66 471 GLY A O 1
ATOM 3631 N N . GLU A 1 472 ? -28.188 -13.125 -0.368 1 28.86 472 GLU A N 1
ATOM 3632 C CA . GLU A 1 472 ? -28.422 -14.391 0.322 1 28.86 472 GLU A CA 1
ATOM 3633 C C . GLU A 1 472 ? -28.109 -14.273 1.81 1 28.86 472 GLU A C 1
ATOM 3635 O O . GLU A 1 472 ? -27.141 -13.625 2.193 1 28.86 472 GLU A O 1
ATOM 3640 N N . GLN A 1 473 ? -29.109 -14.57 2.67 1 26.31 473 GLN A N 1
ATOM 3641 C CA . GLN A 1 473 ? -29.203 -14.68 4.121 1 26.31 473 GLN A CA 1
ATOM 3642 C C . GLN A 1 473 ? -28.062 -15.492 4.699 1 26.31 473 GLN A C 1
ATOM 3644 O O . GLN A 1 473 ? -27.953 -16.703 4.461 1 26.31 473 GLN A O 1
ATOM 3649 N N . ASP A 1 474 ? -26.891 -14.961 4.84 1 28 474 ASP A N 1
ATOM 3650 C CA . ASP A 1 474 ? -25.781 -15.672 5.469 1 28 474 ASP A CA 1
ATOM 3651 C C . ASP A 1 474 ? -26.109 -16.016 6.922 1 28 474 ASP A C 1
ATOM 3653 O O . ASP A 1 474 ? -26.859 -15.297 7.578 1 28 474 ASP A O 1
ATOM 3657 N N . ASP A 1 475 ? -25.922 -17.297 7.266 1 27.69 475 ASP A N 1
ATOM 3658 C CA . ASP A 1 475 ? -25.984 -17.844 8.617 1 27.69 475 ASP A CA 1
ATOM 3659 C C . ASP A 1 475 ? -25.141 -17.016 9.578 1 27.69 475 ASP A C 1
ATOM 3661 O O . ASP A 1 475 ? -23.969 -16.703 9.289 1 27.69 475 ASP A O 1
ATOM 3665 N N . PRO A 1 476 ? -25.75 -16.375 10.648 1 29.3 476 PRO A N 1
ATOM 3666 C CA . PRO A 1 476 ? -25.25 -15.461 11.68 1 29.3 476 PRO A CA 1
ATOM 3667 C C . PRO A 1 476 ? -23.984 -15.977 12.367 1 29.3 476 PRO A C 1
ATOM 3669 O O . PRO A 1 476 ? -23.406 -15.273 13.195 1 29.3 476 PRO A O 1
ATOM 3672 N N . SER A 1 477 ? -23.828 -17.234 12.5 1 26.92 477 SER A N 1
ATOM 3673 C CA . SER A 1 477 ? -22.875 -17.688 13.492 1 26.92 477 SER A CA 1
ATOM 3674 C C . SER A 1 477 ? -21.438 -17.422 13.039 1 26.92 477 SER A C 1
ATOM 3676 O O . SER A 1 477 ? -20.484 -17.828 13.703 1 26.92 477 SER A O 1
ATOM 3678 N N . SER A 1 478 ? -21.25 -17.109 11.727 1 25.22 478 SER A N 1
ATOM 3679 C CA . SER A 1 478 ? -19.844 -17.141 11.32 1 25.22 478 SER A CA 1
ATOM 3680 C C . SER A 1 478 ? -19.125 -15.875 11.758 1 25.22 478 SER A C 1
ATOM 3682 O O . SER A 1 478 ? -19.672 -14.773 11.68 1 25.22 478 SER A O 1
ATOM 3684 N N . PRO A 1 479 ? -18.031 -16.047 12.609 1 27.22 479 PRO A N 1
ATOM 3685 C CA . PRO A 1 479 ? -17.281 -14.922 13.164 1 27.22 479 PRO A CA 1
ATOM 3686 C C . PRO A 1 479 ? -16.953 -13.852 12.117 1 27.22 479 PRO A C 1
ATOM 3688 O O . PRO A 1 479 ? -16.859 -14.164 10.922 1 27.22 479 PRO A O 1
ATOM 3691 N N . PRO A 1 480 ? -17.203 -12.578 12.492 1 26.38 480 PRO A N 1
ATOM 3692 C CA . PRO A 1 480 ? -17.156 -11.391 11.641 1 26.38 480 PRO A CA 1
ATOM 3693 C C . PRO A 1 480 ? -15.828 -11.25 10.898 1 26.38 480 PRO A C 1
ATOM 3695 O O . PRO A 1 480 ? -14.766 -11.375 11.508 1 26.38 480 PRO A O 1
ATOM 3698 N N . GLN A 1 481 ? -15.703 -11.734 9.672 1 24.59 481 GLN A N 1
ATOM 3699 C CA . GLN A 1 481 ? -14.539 -11.516 8.812 1 24.59 481 GLN A CA 1
ATOM 3700 C C . GLN A 1 481 ? -14.211 -10.031 8.688 1 24.59 481 GLN A C 1
ATOM 3702 O O . GLN A 1 481 ? -15.109 -9.203 8.508 1 24.59 481 GLN A O 1
ATOM 3707 N N . LYS A 1 482 ? -12.969 -9.648 9.156 1 26.55 482 LYS A N 1
ATOM 3708 C CA . LYS A 1 482 ? -12.453 -8.281 9.125 1 26.55 482 LYS A CA 1
ATOM 3709 C C . LYS A 1 482 ? -12.523 -7.699 7.715 1 26.55 482 LYS A C 1
ATOM 3711 O O . LYS A 1 482 ? -11.875 -8.203 6.793 1 26.55 482 LYS A O 1
ATOM 3716 N N . LYS A 1 483 ? -13.594 -7.066 7.449 1 28.25 483 LYS A N 1
ATOM 3717 C CA . LYS A 1 483 ? -13.977 -6.438 6.188 1 28.25 483 LYS A CA 1
ATOM 3718 C C . LYS A 1 483 ? -13.125 -5.207 5.906 1 28.25 483 LYS A C 1
ATOM 3720 O O . LYS A 1 483 ? -12.922 -4.371 6.789 1 28.25 483 LYS A O 1
ATOM 3725 N N . GLN A 1 484 ? -12.281 -5.367 4.93 1 25.34 484 GLN A N 1
ATOM 3726 C CA . GLN A 1 484 ? -11.391 -4.348 4.383 1 25.34 484 GLN A CA 1
ATOM 3727 C C . GLN A 1 484 ? -12.164 -3.088 4.004 1 25.34 484 GLN A C 1
ATOM 3729 O O . GLN A 1 484 ? -13.266 -3.172 3.445 1 25.34 484 GLN A O 1
ATOM 3734 N N . SER A 1 485 ? -11.883 -2.047 4.629 1 26.08 485 SER A N 1
ATOM 3735 C CA . SER A 1 485 ? -12.461 -0.729 4.387 1 26.08 485 SER A CA 1
ATOM 3736 C C . SER A 1 485 ? -12.234 -0.279 2.949 1 26.08 485 SER A C 1
ATOM 3738 O O . SER A 1 485 ? -11.094 -0.151 2.506 1 26.08 485 SER A O 1
ATOM 3740 N N . GLU A 1 486 ? -13.023 -0.831 2.117 1 27.92 486 GLU A N 1
ATOM 3741 C CA . GLU A 1 486 ? -12.945 -0.305 0.758 1 27.92 486 GLU A CA 1
ATOM 3742 C C . GLU A 1 486 ? -13.414 1.146 0.701 1 27.92 486 GLU A C 1
ATOM 3744 O O . GLU A 1 486 ? -14.383 1.519 1.362 1 27.92 486 GLU A O 1
ATOM 3749 N N . TRP A 1 487 ? -12.523 1.965 0.444 1 26.38 487 TRP A N 1
ATOM 3750 C CA . TRP A 1 487 ? -12.812 3.373 0.199 1 26.38 487 TRP A CA 1
ATOM 3751 C C . TRP A 1 487 ? -13.773 3.535 -0.974 1 26.38 487 TRP A C 1
ATOM 3753 O O . TRP A 1 487 ? -13.562 2.955 -2.041 1 26.38 487 TRP A O 1
ATOM 3763 N N . ALA A 1 488 ? -14.945 3.717 -0.686 1 26.56 488 ALA A N 1
ATOM 3764 C CA . ALA A 1 488 ? -16.062 3.846 -1.622 1 26.56 488 ALA A CA 1
ATOM 3765 C C . ALA A 1 488 ? -15.766 4.91 -2.676 1 26.56 488 ALA A C 1
ATOM 3767 O O . ALA A 1 488 ? -14.906 5.77 -2.479 1 26.56 488 ALA A O 1
ATOM 3768 N N . ASN A 1 489 ? -16.656 4.852 -3.75 1 25.33 489 ASN A N 1
ATOM 3769 C CA . ASN A 1 489 ? -16.734 5.516 -5.047 1 25.33 489 ASN A CA 1
ATOM 3770 C C . ASN A 1 489 ? -16.844 7.031 -4.895 1 25.33 489 ASN A C 1
ATOM 3772 O O . ASN A 1 489 ? -17.656 7.523 -4.117 1 25.33 489 ASN A O 1
ATOM 3776 N N . PHE A 1 490 ? -15.773 7.586 -5.191 1 24.52 490 PHE A N 1
ATOM 3777 C CA . PHE A 1 490 ? -15.844 9.016 -5.469 1 24.52 490 PHE A CA 1
ATOM 3778 C C . PHE A 1 490 ? -16.766 9.297 -6.648 1 24.52 490 PHE A C 1
ATOM 3780 O O . PHE A 1 490 ? -16.531 8.805 -7.758 1 24.52 490 PHE A O 1
ATOM 3787 N N . THR A 1 491 ? -18.016 9.297 -6.453 1 24.44 491 THR A N 1
ATOM 3788 C CA . THR A 1 491 ? -18.875 9.703 -7.562 1 24.44 491 THR A CA 1
ATOM 3789 C C . THR A 1 491 ? -18.578 11.141 -7.984 1 24.44 491 THR A C 1
ATOM 3791 O O . THR A 1 491 ? -18.688 12.062 -7.172 1 24.44 491 THR A O 1
ATOM 3794 N N . THR A 1 492 ? -17.75 11.227 -8.922 1 23.45 492 THR A N 1
ATOM 3795 C CA . THR A 1 492 ? -17.734 12.555 -9.531 1 23.45 492 THR A CA 1
ATOM 3796 C C . THR A 1 492 ? -19.125 12.945 -10 1 23.45 492 THR A C 1
ATOM 3798 O O . THR A 1 492 ? -19.875 12.109 -10.516 1 23.45 492 THR A O 1
ATOM 3801 N N . LEU A 1 493 ? -19.734 13.875 -9.406 1 23.41 493 LEU A N 1
ATOM 3802 C CA . LEU A 1 493 ? -21 14.43 -9.844 1 23.41 493 LEU A CA 1
ATOM 3803 C C . LEU A 1 493 ? -21 14.688 -11.352 1 23.41 493 LEU A C 1
ATOM 3805 O O . LEU A 1 493 ? -20.422 15.68 -11.812 1 23.41 493 LEU A O 1
ATOM 3809 N N . SER A 1 494 ? -20.641 13.734 -12.133 1 21.8 494 SER A N 1
ATOM 3810 C CA . SER A 1 494 ? -20.875 14.047 -13.539 1 21.8 494 SER A CA 1
ATOM 3811 C C . SER A 1 494 ? -22.375 14.195 -13.82 1 21.8 494 SER A C 1
ATOM 3813 O O . SER A 1 494 ? -23.203 13.617 -13.109 1 21.8 494 SER A O 1
ATOM 3815 N N . ASP A 1 495 ? -22.734 15.234 -14.57 1 22.05 495 ASP A N 1
ATOM 3816 C CA . ASP A 1 495 ? -24.062 15.5 -15.133 1 22.05 495 ASP A CA 1
ATOM 3817 C C . ASP A 1 495 ? -24.625 14.266 -15.836 1 22.05 495 ASP A C 1
ATOM 3819 O O . ASP A 1 495 ? -23.984 13.719 -16.75 1 22.05 495 ASP A O 1
ATOM 3823 N N . SER A 1 496 ? -25.312 13.422 -15.117 1 22.2 496 SER A N 1
ATOM 3824 C CA . SER A 1 496 ? -26.094 12.336 -15.695 1 22.2 496 SER A CA 1
ATOM 3825 C C . SER A 1 496 ? -27.016 12.836 -16.812 1 22.2 496 SER A C 1
ATOM 3827 O O . SER A 1 496 ? -28.188 13.141 -16.562 1 22.2 496 SER A O 1
ATOM 3829 N N . SER A 1 497 ? -26.594 13.531 -17.781 1 22.17 497 SER A N 1
ATOM 3830 C CA . SER A 1 497 ? -27.594 13.844 -18.797 1 22.17 497 SER A CA 1
ATOM 3831 C C . SER A 1 497 ? -28.062 12.586 -19.531 1 22.17 497 SER A C 1
ATOM 3833 O O . SER A 1 497 ? -28.609 12.656 -20.625 1 22.17 497 SER A O 1
ATOM 3835 N N . SER A 1 498 ? -28.031 11.367 -19 1 19.61 498 SER A N 1
ATOM 3836 C CA . SER A 1 498 ? -28.703 10.477 -19.938 1 19.61 498 SER A CA 1
ATOM 3837 C C . SER A 1 498 ? -30.203 10.734 -19.969 1 19.61 498 SER A C 1
ATOM 3839 O O . SER A 1 498 ? -30.859 10.727 -18.922 1 19.61 498 SER A O 1
ATOM 3841 N N . GLY A 1 499 ? -30.828 11.438 -20.984 1 21.22 499 GLY A N 1
ATOM 3842 C CA . GLY A 1 499 ? -32.156 11.711 -21.5 1 21.22 499 GLY A CA 1
ATOM 3843 C C . GLY A 1 499 ? -33.031 10.461 -21.609 1 21.22 499 GLY A C 1
ATOM 3844 O O . GLY A 1 499 ? -34.031 10.469 -22.312 1 21.22 499 GLY A O 1
ATOM 3845 N N . GLY A 1 500 ? -33.219 9.469 -20.922 1 20.92 500 GLY A N 1
ATOM 3846 C CA . GLY A 1 500 ? -34.344 8.75 -21.453 1 20.92 500 GLY A CA 1
ATOM 3847 C C . GLY A 1 500 ? -35.656 9.5 -21.266 1 20.92 500 GLY A C 1
ATOM 3848 O O . GLY A 1 500 ? -35.688 10.562 -20.625 1 20.92 500 GLY A O 1
ATOM 3849 N N . ASP A 1 501 ? -37.031 8.836 -21.328 1 21.28 501 ASP A N 1
ATOM 3850 C CA . ASP A 1 501 ? -38.438 9.133 -21.562 1 21.28 501 ASP A CA 1
ATOM 3851 C C . ASP A 1 501 ? -39 9.984 -20.438 1 21.28 501 ASP A C 1
ATOM 3853 O O . ASP A 1 501 ? -39.062 9.555 -19.281 1 21.28 501 ASP A O 1
ATOM 3857 N N . GLN A 1 502 ? -38.844 11.344 -20.453 1 20.86 502 GLN A N 1
ATOM 3858 C CA . GLN A 1 502 ? -39.719 12.492 -20.375 1 20.86 502 GLN A CA 1
ATOM 3859 C C . GLN A 1 502 ? -40.938 12.336 -21.312 1 20.86 502 GLN A C 1
ATOM 3861 O O . GLN A 1 502 ? -40.781 12.422 -22.531 1 20.86 502 GLN A O 1
ATOM 3866 N N . PRO A 1 503 ? -42.031 11.555 -21.047 1 23.86 503 PRO A N 1
ATOM 3867 C CA . PRO A 1 503 ? -43.375 11.719 -21.547 1 23.86 503 PRO A CA 1
ATOM 3868 C C . PRO A 1 503 ? -43.938 13.117 -21.297 1 23.86 503 PRO A C 1
ATOM 3870 O O . PRO A 1 503 ? -43.438 13.844 -20.422 1 23.86 503 PRO A O 1
ATOM 3873 N N . GLU A 1 504 ? -45.094 13.523 -22.141 1 21.81 504 GLU A N 1
ATOM 3874 C CA . GLU A 1 504 ? -45.875 14.75 -22.328 1 21.81 504 GLU A CA 1
ATOM 3875 C C . GLU A 1 504 ? -46.594 15.141 -21.031 1 21.81 504 GLU A C 1
ATOM 3877 O O . GLU A 1 504 ? -47.375 14.352 -20.469 1 21.81 504 GLU A O 1
ATOM 3882 N N . PRO A 1 505 ? -46.219 15.617 -19.922 1 23.33 505 PRO A N 1
ATOM 3883 C CA . PRO A 1 505 ? -47.312 16.375 -19.312 1 23.33 505 PRO A CA 1
ATOM 3884 C C . PRO A 1 505 ? -47.875 17.438 -20.25 1 23.33 505 PRO A C 1
ATOM 3886 O O . PRO A 1 505 ? -47.125 17.969 -21.094 1 23.33 505 PRO A O 1
ATOM 3889 N N . ASP A 1 506 ? -49.219 17.484 -20.797 1 22.98 506 ASP A N 1
ATOM 3890 C CA . ASP A 1 506 ? -50.219 18.344 -21.391 1 22.98 506 ASP A CA 1
ATOM 3891 C C . ASP A 1 506 ? -50.344 19.672 -20.625 1 22.98 506 ASP A C 1
ATOM 3893 O O . ASP A 1 506 ? -50.594 20.719 -21.219 1 22.98 506 ASP A O 1
ATOM 3897 N N . ALA A 1 507 ? -51.375 19.969 -19.781 1 21.66 507 ALA A N 1
ATOM 3898 C CA . ALA A 1 507 ? -51.812 21.359 -19.891 1 21.66 507 ALA A CA 1
ATOM 3899 C C . ALA A 1 507 ? -50.594 22.297 -20 1 21.66 507 ALA A C 1
ATOM 3901 O O . ALA A 1 507 ? -50.438 23.031 -20.984 1 21.66 507 ALA A O 1
ATOM 3902 N N . ASP A 1 508 ? -50.375 23.672 -19.344 1 20.92 508 ASP A N 1
ATOM 3903 C CA . ASP A 1 508 ? -49.562 24.844 -19.672 1 20.92 508 ASP A CA 1
ATOM 3904 C C . ASP A 1 508 ? -48.094 24.516 -19.609 1 20.92 508 ASP A C 1
ATOM 3906 O O . ASP A 1 508 ? -47.344 24.828 -20.531 1 20.92 508 ASP A O 1
ATOM 3910 N N . GLY A 1 509 ? -47.375 25.094 -18.578 1 22.27 509 GLY A N 1
ATOM 3911 C CA . GLY A 1 509 ? -45.969 25.438 -18.578 1 22.27 509 GLY A CA 1
ATOM 3912 C C . GLY A 1 509 ? -45.062 24.25 -18.797 1 22.27 509 GLY A C 1
ATOM 3913 O O . GLY A 1 509 ? -44.688 23.547 -17.844 1 22.27 509 GLY A O 1
ATOM 3914 N N . ASP A 1 510 ? -44.938 23.688 -19.891 1 20.17 510 ASP A N 1
ATOM 3915 C CA . ASP A 1 510 ? -44.688 22.422 -20.562 1 20.17 510 ASP A CA 1
ATOM 3916 C C . ASP A 1 510 ? -43.219 22.016 -20.438 1 20.17 510 ASP A C 1
ATOM 3918 O O . ASP A 1 510 ? -42.344 22.875 -20.281 1 20.17 510 ASP A O 1
ATOM 3922 N N . ILE A 1 511 ? -42.938 20.75 -20.625 1 23.12 511 ILE A N 1
ATOM 3923 C CA . ILE A 1 511 ? -41.844 19.859 -20.234 1 23.12 511 ILE A CA 1
ATOM 3924 C C . ILE A 1 511 ? -40.625 20.094 -21.125 1 23.12 511 ILE A C 1
ATOM 3926 O O . ILE A 1 511 ? -39.5 19.75 -20.75 1 23.12 511 ILE A O 1
ATOM 3930 N N . PRO A 1 512 ? -40.438 20.875 -22.344 1 21.72 512 PRO A N 1
ATOM 3931 C CA . PRO A 1 512 ? -39.812 20.062 -23.391 1 21.72 512 PRO A CA 1
ATOM 3932 C C . PRO A 1 512 ? -38.312 19.906 -23.188 1 21.72 512 PRO A C 1
ATOM 3934 O O . PRO A 1 512 ? -37.562 20.891 -23.219 1 21.72 512 PRO A O 1
ATOM 3937 N N . MET A 1 513 ? -37.844 19.266 -22.328 1 21.36 513 MET A N 1
ATOM 3938 C CA . MET A 1 513 ? -36.406 19.062 -22.188 1 21.36 513 MET A CA 1
ATOM 3939 C C . MET A 1 513 ? -35.875 18.328 -23.406 1 21.36 513 MET A C 1
ATOM 3941 O O . MET A 1 513 ? -36.031 17.109 -23.516 1 21.36 513 MET A O 1
ATOM 3945 N N . ASP A 1 514 ? -35.906 18.812 -24.703 1 19.3 514 ASP A N 1
ATOM 3946 C CA . ASP A 1 514 ? -35.438 18.203 -25.953 1 19.3 514 ASP A CA 1
ATOM 3947 C C . ASP A 1 514 ? -34.031 17.688 -25.812 1 19.3 514 ASP A C 1
ATOM 3949 O O . ASP A 1 514 ? -33.469 17.656 -24.719 1 19.3 514 ASP A O 1
ATOM 3953 N N . ASP A 1 515 ? -33 18.156 -27.031 1 19.88 515 ASP A N 1
ATOM 3954 C CA . ASP A 1 515 ? -32.375 17.641 -28.234 1 19.88 515 ASP A CA 1
ATOM 3955 C C . ASP A 1 515 ? -31 17.062 -27.938 1 19.88 515 ASP A C 1
ATOM 3957 O O . ASP A 1 515 ? -30.422 17.344 -26.875 1 19.88 515 ASP A O 1
ATOM 3961 N N . GLU A 1 516 ? -30 16.828 -29.219 1 20.11 516 GLU A N 1
ATOM 3962 C CA . GLU A 1 516 ? -29.047 15.836 -29.703 1 20.11 516 GLU A CA 1
ATOM 3963 C C . GLU A 1 516 ? -27.719 15.93 -28.953 1 20.11 516 GLU A C 1
ATOM 3965 O O . GLU A 1 516 ? -27.453 16.922 -28.281 1 20.11 516 GLU A O 1
ATOM 3970 N N . THR A 1 517 ? -26.438 15.328 -29.828 1 21.66 517 THR A N 1
ATOM 3971 C CA . THR A 1 517 ? -25.297 14.445 -29.562 1 21.66 517 THR A CA 1
ATOM 3972 C C . THR A 1 517 ? -24.062 15.258 -29.188 1 21.66 517 THR A C 1
ATOM 3974 O O . THR A 1 517 ? -22.938 14.766 -29.297 1 21.66 517 THR A O 1
ATOM 3977 N N . TYR A 1 518 ? -24.156 16.375 -28.844 1 19.22 518 TYR A N 1
ATOM 3978 C CA . TYR A 1 518 ? -22.844 17 -28.719 1 19.22 518 TYR A CA 1
ATOM 3979 C C . TYR A 1 518 ? -21.906 16.172 -27.844 1 19.22 518 TYR A C 1
ATOM 3981 O O . TYR A 1 518 ? -22.188 15.977 -26.656 1 19.22 518 TYR A O 1
ATOM 3989 N N . LYS A 1 519 ? -21.078 15.32 -28.75 1 22.44 519 LYS A N 1
ATOM 3990 C CA . LYS A 1 519 ? -19.859 14.711 -28.234 1 22.44 519 LYS A CA 1
ATOM 3991 C C . LYS A 1 519 ? -18.781 15.758 -28.016 1 22.44 519 LYS A C 1
ATOM 3993 O O . LYS A 1 519 ? -18.422 16.484 -28.938 1 22.44 519 LYS A O 1
ATOM 3998 N N . PRO A 1 520 ? -18.266 16.219 -27.109 1 22.03 520 PRO A N 1
ATOM 3999 C CA . PRO A 1 520 ? -17.297 17.312 -26.984 1 22.03 520 PRO A CA 1
ATOM 4000 C C . PRO A 1 520 ? -15.867 16.859 -27.312 1 22.03 520 PRO A C 1
ATOM 4002 O O . PRO A 1 520 ? -15.297 16.031 -26.625 1 22.03 520 PRO A O 1
ATOM 4005 N N . TYR A 1 521 ? -15.398 16.203 -28.688 1 23.16 521 TYR A N 1
ATOM 4006 C CA . TYR A 1 521 ? -14.008 15.758 -28.641 1 23.16 521 TYR A CA 1
ATOM 4007 C C . TYR A 1 521 ? -13.055 16.906 -28.938 1 23.16 521 TYR A C 1
ATOM 4009 O O . TYR A 1 521 ? -11.852 16.703 -29.094 1 23.16 521 TYR A O 1
ATOM 4017 N N . LYS A 1 522 ? -13 18.031 -28.594 1 21.05 522 LYS A N 1
ATOM 4018 C CA . LYS A 1 522 ? -12.062 19 -29.156 1 21.05 522 LYS A CA 1
ATOM 4019 C C . LYS A 1 522 ? -10.672 18.812 -28.562 1 21.05 522 LYS A C 1
ATOM 4021 O O . LYS A 1 522 ? -10.492 18.875 -27.359 1 21.05 522 LYS A O 1
ATOM 4026 N N . ILE A 1 523 ? -9.602 17.984 -28.797 1 22.38 523 ILE A N 1
ATOM 4027 C CA . ILE A 1 523 ? -8.43 18.438 -28.062 1 22.38 523 ILE A CA 1
ATOM 4028 C C . ILE A 1 523 ? -7.871 19.703 -28.703 1 22.38 523 ILE A C 1
ATOM 4030 O O . ILE A 1 523 ? -6.973 20.344 -28.156 1 22.38 523 ILE A O 1
ATOM 4034 N N . ALA A 1 524 ? -8.148 20.5 -29.484 1 22.23 524 ALA A N 1
ATOM 4035 C CA . ALA A 1 524 ? -7.254 20.938 -30.547 1 22.23 524 ALA A CA 1
ATOM 4036 C C . ALA A 1 524 ? -6.164 21.859 -30 1 22.23 524 ALA A C 1
ATOM 4038 O O . ALA A 1 524 ? -6.402 23.047 -29.75 1 22.23 524 ALA A O 1
ATOM 4039 N N . ASN A 1 525 ? -5.348 21.859 -28.781 1 22.59 525 ASN A N 1
ATOM 4040 C CA . ASN A 1 525 ? -4.559 23.078 -28.656 1 22.59 525 ASN A CA 1
ATOM 4041 C C . ASN A 1 525 ? -3.469 23.156 -29.719 1 22.59 525 ASN A C 1
ATOM 4043 O O . ASN A 1 525 ? -2.572 22.297 -29.75 1 22.59 525 ASN A O 1
ATOM 4047 N N . THR A 1 526 ? -3.617 23.688 -30.812 1 23 526 THR A N 1
ATOM 4048 C CA . THR A 1 526 ? -2.613 23.969 -31.828 1 23 526 THR A CA 1
ATOM 4049 C C . THR A 1 526 ? -1.443 24.75 -31.234 1 23 526 THR A C 1
ATOM 4051 O O . THR A 1 526 ? -0.286 24.344 -31.375 1 23 526 THR A O 1
ATOM 4054 N N . SER A 1 527 ? -1.236 26.141 -31.672 1 21.8 527 SER A N 1
ATOM 4055 C CA . SER A 1 527 ? -0.093 27.031 -31.859 1 21.8 527 SER A CA 1
ATOM 4056 C C . SER A 1 527 ? 0.537 27.422 -30.516 1 21.8 527 SER A C 1
ATOM 4058 O O . SER A 1 527 ? -0.05 27.172 -29.453 1 21.8 527 SER A O 1
ATOM 4060 N N . GLY A 1 528 ? 1.565 28.641 -30.453 1 23.02 528 GLY A N 1
ATOM 4061 C CA . GLY A 1 528 ? 2.598 29.281 -29.656 1 23.02 528 GLY A CA 1
ATOM 4062 C C . GLY A 1 528 ? 2.102 29.766 -28.297 1 23.02 528 GLY A C 1
ATOM 4063 O O . GLY A 1 528 ? 2.871 30.297 -27.5 1 23.02 528 GLY A O 1
ATOM 4064 N N . GLU A 1 529 ? 0.794 30.188 -28.25 1 23.44 529 GLU A N 1
ATOM 4065 C CA . GLU A 1 529 ? 0.538 31.078 -27.109 1 23.44 529 GLU A CA 1
ATOM 4066 C C . GLU A 1 529 ? 0.395 30.281 -25.812 1 23.44 529 GLU A C 1
ATOM 4068 O O . GLU A 1 529 ? -0.387 29.328 -25.734 1 23.44 529 GLU A O 1
ATOM 4073 N N . THR A 1 530 ? 1.342 30.328 -24.875 1 25.91 530 THR A N 1
ATOM 4074 C CA . THR A 1 530 ? 1.673 29.766 -23.578 1 25.91 530 THR A CA 1
ATOM 4075 C C . THR A 1 530 ? 0.469 29.828 -22.641 1 25.91 530 THR A C 1
ATOM 4077 O O . THR A 1 530 ? 0.432 29.141 -21.625 1 25.91 530 THR A O 1
ATOM 4080 N N . ASP A 1 531 ? -0.41 30.828 -22.719 1 25.81 531 ASP A N 1
ATOM 4081 C CA . ASP A 1 531 ? -1.064 31.234 -21.484 1 25.81 531 ASP A CA 1
ATOM 4082 C C . ASP A 1 5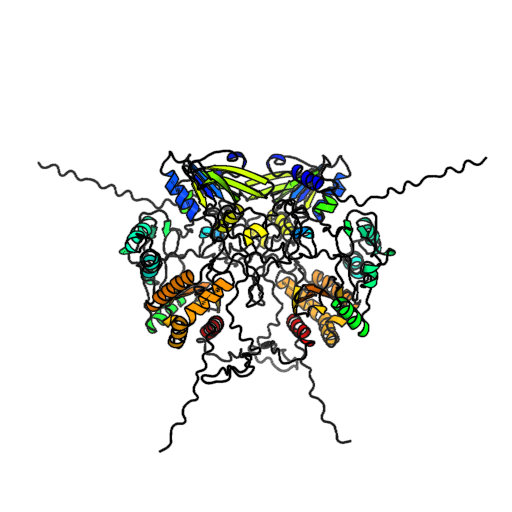31 ? -2.172 30.266 -21.094 1 25.81 531 ASP A C 1
ATOM 4084 O O . ASP A 1 531 ? -2.375 29.984 -19.906 1 25.81 531 ASP A O 1
ATOM 4088 N N . SER A 1 532 ? -3.133 30.016 -22.016 1 29.39 532 SER A N 1
ATOM 4089 C CA . SER A 1 532 ? -4.508 29.719 -21.641 1 29.39 532 SER A CA 1
ATOM 4090 C C . SER A 1 532 ? -4.68 28.234 -21.312 1 29.39 532 SER A C 1
ATOM 4092 O O . SER A 1 532 ? -5.805 27.75 -21.172 1 29.39 532 SER A O 1
ATOM 4094 N N . SER A 1 533 ? -3.625 27.5 -21.375 1 31.03 533 SER A N 1
ATOM 4095 C CA . SER A 1 533 ? -3.846 26.062 -21.375 1 31.03 533 SER A CA 1
ATOM 4096 C C . SER A 1 533 ? -4.207 25.562 -19.969 1 31.03 533 SER A C 1
ATOM 4098 O O . SER A 1 533 ? -4.953 24.594 -19.828 1 31.03 533 SER A O 1
ATOM 4100 N N . VAL A 1 534 ? -3.699 26.266 -19.109 1 28.89 534 VAL A N 1
ATOM 4101 C CA . VAL A 1 534 ? -3.98 25.766 -17.75 1 28.89 534 VAL A CA 1
ATOM 4102 C C . VAL A 1 534 ? -5.473 25.891 -17.469 1 28.89 534 VAL A C 1
ATOM 4104 O O . VAL A 1 534 ? -6.062 25.016 -16.828 1 28.89 534 VAL A O 1
ATOM 4107 N N . TRP A 1 535 ? -6.02 26.969 -18.094 1 27.75 535 TRP A N 1
ATOM 4108 C CA . TRP A 1 535 ? -7.43 27.234 -17.844 1 27.75 535 TRP A CA 1
ATOM 4109 C C . TRP A 1 535 ? -8.32 26.172 -18.453 1 27.75 535 TRP A C 1
ATOM 4111 O O . TRP A 1 535 ? -9.336 25.781 -17.875 1 27.75 535 TRP A O 1
ATOM 4121 N N . SER A 1 536 ? -7.867 25.734 -19.547 1 31.66 536 SER A N 1
ATOM 4122 C CA . SER A 1 536 ? -8.734 24.781 -20.25 1 31.66 536 SER A CA 1
ATOM 4123 C C . SER A 1 536 ? -8.859 23.469 -19.469 1 31.66 536 SER A C 1
ATOM 4125 O O . SER A 1 536 ? -9.945 22.906 -19.375 1 31.66 536 SER A O 1
ATOM 4127 N N . THR A 1 537 ? -7.773 23.234 -18.859 1 31.5 537 THR A N 1
ATOM 4128 C CA . THR A 1 537 ? -7.789 21.984 -18.109 1 31.5 537 THR A CA 1
ATOM 4129 C C . THR A 1 537 ? -8.617 22.125 -16.844 1 31.5 537 THR A C 1
ATOM 4131 O O . THR A 1 537 ? -9.398 21.25 -16.5 1 31.5 537 THR A O 1
ATOM 4134 N N . MET A 1 538 ? -8.492 23.359 -16.328 1 29.42 538 MET A N 1
ATOM 4135 C CA . MET A 1 538 ? -9.297 23.578 -15.141 1 29.42 538 MET A CA 1
ATOM 4136 C C . MET A 1 538 ? -10.781 23.625 -15.484 1 29.42 538 MET A C 1
ATOM 4138 O O . MET A 1 538 ? -11.617 23.219 -14.68 1 29.42 538 MET A O 1
ATOM 4142 N N . ARG A 1 539 ? -11.039 24.172 -16.688 1 32.69 539 ARG A N 1
ATOM 4143 C CA . ARG A 1 539 ? -12.43 24.234 -17.125 1 32.69 539 ARG A CA 1
ATOM 4144 C C . ARG A 1 539 ? -13.039 22.844 -17.234 1 32.69 539 ARG A C 1
ATOM 4146 O O . ARG A 1 539 ? -14.211 22.641 -16.891 1 32.69 539 ARG A O 1
ATOM 4153 N N . GLY A 1 540 ? -12.227 22 -17.781 1 32.41 540 GLY A N 1
ATOM 4154 C CA . GLY A 1 540 ? -12.68 20.625 -17.891 1 32.41 540 GLY A CA 1
ATOM 4155 C C . GLY A 1 540 ? -13.008 20 -16.547 1 32.41 540 GLY A C 1
ATOM 4156 O O . GLY A 1 540 ? -14.039 19.344 -16.391 1 32.41 540 GLY A O 1
ATOM 4157 N N . TYR A 1 541 ? -12.031 20.344 -15.719 1 30.48 541 TYR A N 1
ATOM 4158 C CA . TYR A 1 541 ? -12.242 19.766 -14.391 1 30.48 541 TYR A CA 1
ATOM 4159 C C . TYR A 1 541 ? -13.453 20.391 -13.719 1 30.48 541 TYR A C 1
ATOM 4161 O O . TYR A 1 541 ? -14.172 19.734 -12.969 1 30.48 541 TYR A O 1
ATOM 4169 N N . LEU A 1 542 ? -13.516 21.812 -14.078 1 28.97 542 LEU A N 1
ATOM 4170 C CA . LEU A 1 542 ? -14.609 22.5 -13.391 1 28.97 542 LEU A CA 1
ATOM 4171 C C . LEU A 1 542 ? -15.883 22.469 -14.227 1 28.97 542 LEU A C 1
ATOM 4173 O O . LEU A 1 542 ? -16.859 23.156 -13.906 1 28.97 542 LEU A O 1
ATOM 4177 N N . GLY A 1 543 ? -16.188 21.562 -15.039 1 29.56 543 GLY A N 1
ATOM 4178 C CA . GLY A 1 543 ? -17.391 21.344 -15.828 1 29.56 543 GLY A CA 1
ATOM 4179 C C . GLY A 1 543 ? -17.938 22.609 -16.438 1 29.56 543 GLY A C 1
ATOM 4180 O O . GLY A 1 543 ? -19.125 22.688 -16.75 1 29.56 543 GLY A O 1
ATOM 4181 N N . LEU A 1 544 ? -17.172 23.719 -16.453 1 26 544 LEU A N 1
ATOM 4182 C CA . LEU A 1 544 ? -17.75 24.969 -16.891 1 26 544 LEU A CA 1
ATOM 4183 C C . LEU A 1 544 ? -17.797 25.047 -18.422 1 26 544 LEU A C 1
ATOM 4185 O O . LEU A 1 544 ? -16.766 25.125 -19.078 1 26 544 LEU A O 1
ATOM 4189 N N . THR A 1 545 ? -18.672 24.359 -19.156 1 28.16 545 THR A N 1
ATOM 4190 C CA . THR A 1 545 ? -18.875 24.422 -20.594 1 28.16 545 THR A CA 1
ATOM 4191 C C . THR A 1 545 ? -19.547 25.734 -21 1 28.16 545 THR A C 1
ATOM 4193 O O . THR A 1 545 ? -20.719 25.953 -20.688 1 28.16 545 THR A O 1
ATOM 4196 N N . GLY A 1 546 ? -18.984 26.938 -20.828 1 21.84 546 GLY A N 1
ATOM 4197 C CA . GLY A 1 546 ? -19.719 28.141 -21.188 1 21.84 546 GLY A CA 1
ATOM 4198 C C . GLY A 1 546 ? -19.969 28.25 -22.688 1 21.84 546 GLY A C 1
ATOM 4199 O O . GLY A 1 546 ? -19.125 27.859 -23.484 1 21.84 546 GLY A O 1
ATOM 4200 N N . ARG A 1 547 ? -21.281 28.375 -23.156 1 24.14 547 ARG A N 1
ATOM 4201 C CA . ARG A 1 547 ? -21.938 28.547 -24.438 1 24.14 547 ARG A CA 1
ATOM 4202 C C . ARG A 1 547 ? -21.406 29.766 -25.172 1 24.14 547 ARG A C 1
ATOM 4204 O O . ARG A 1 547 ? -21.656 29.953 -26.359 1 24.14 547 ARG A O 1
ATOM 4211 N N . GLY A 1 548 ? -21 30.828 -24.531 1 22.44 548 GLY A N 1
ATOM 4212 C CA . GLY A 1 548 ? -21.516 32.094 -25 1 22.44 548 GLY A CA 1
ATOM 4213 C C . GLY A 1 548 ? -20.734 32.688 -26.141 1 22.44 548 GLY A C 1
ATOM 4214 O O . GLY A 1 548 ? -20.828 33.906 -26.422 1 22.44 548 GLY A O 1
ATOM 4215 N N . SER A 1 549 ? -19.844 32.062 -26.875 1 23.31 549 SER A N 1
ATOM 4216 C CA . SER A 1 549 ? -19.25 33.062 -27.75 1 23.31 549 SER A CA 1
ATOM 4217 C C . SER A 1 549 ? -20.25 33.562 -28.797 1 23.31 549 SER A C 1
ATOM 4219 O O . SER A 1 549 ? -20.703 32.781 -29.641 1 23.31 549 SER A O 1
ATOM 4221 N N . THR A 1 550 ? -21.141 34.5 -28.469 1 23.67 550 THR A N 1
ATOM 4222 C CA . THR A 1 550 ? -21.984 35.219 -29.422 1 23.67 550 THR A CA 1
ATOM 4223 C C . THR A 1 550 ? -21.156 35.719 -30.609 1 23.67 550 THR A C 1
ATOM 4225 O O . THR A 1 550 ? -20.047 36.25 -30.422 1 23.67 550 THR A O 1
ATOM 4228 N N . PRO A 1 551 ? -21.469 35.312 -31.828 1 25.19 551 PRO A N 1
ATOM 4229 C CA . PRO A 1 551 ? -20.781 35.719 -33.062 1 25.19 551 PRO A CA 1
ATOM 4230 C C . PRO A 1 551 ? -20.609 37.219 -33.188 1 25.19 551 PRO A C 1
ATOM 4232 O O . PRO A 1 551 ? -21.391 38 -32.594 1 25.19 551 PRO A O 1
ATOM 4235 N N . PRO A 1 552 ? -19.422 37.75 -33.5 1 24.02 552 PRO A N 1
ATOM 4236 C CA . PRO A 1 552 ? -19.188 39.188 -33.656 1 24.02 552 PRO A CA 1
ATOM 4237 C C . PRO A 1 552 ? -20.266 39.875 -34.5 1 24.02 552 PRO A C 1
ATOM 4239 O O . PRO A 1 552 ? -20.797 39.281 -35.438 1 24.02 552 PRO A O 1
ATOM 4242 N N . GLU A 1 553 ? -21.219 40.656 -33.875 1 23.38 553 GLU A N 1
ATOM 4243 C CA . GLU A 1 553 ? -22.219 41.5 -34.562 1 23.38 553 GLU A CA 1
ATOM 4244 C C . GLU A 1 553 ? -21.594 42.25 -35.75 1 23.38 553 GLU A C 1
ATOM 4246 O O . GLU A 1 553 ? -20.484 42.75 -35.625 1 23.38 553 GLU A O 1
ATOM 4251 N N . GLN A 1 554 ? -22.031 41.938 -36.969 1 24.06 554 GLN A N 1
ATOM 4252 C CA . GLN A 1 554 ? -21.766 42.562 -38.25 1 24.06 554 GLN A CA 1
ATOM 4253 C C . GLN A 1 554 ? -21.875 44.062 -38.156 1 24.06 554 GLN A C 1
ATOM 4255 O O . GLN A 1 554 ? -22.828 44.594 -37.594 1 24.06 554 GLN A O 1
ATOM 4260 N N . PRO A 1 555 ? -20.75 44.875 -38.156 1 24.73 555 PRO A N 1
ATOM 4261 C CA . PRO A 1 555 ? -20.812 46.344 -38.188 1 24.73 555 PRO A CA 1
ATOM 4262 C C . PRO A 1 555 ? -21.859 46.875 -39.156 1 24.73 555 PRO A C 1
ATOM 4264 O O . PRO A 1 555 ? -22 46.344 -40.281 1 24.73 555 PRO A O 1
ATOM 4267 N N . GLU A 1 556 ? -23.078 47.281 -38.719 1 21.66 556 GLU A N 1
ATOM 4268 C CA . GLU A 1 556 ? -24.109 48 -39.469 1 21.66 556 GLU A CA 1
ATOM 4269 C C . GLU A 1 556 ? -23.516 49.094 -40.344 1 21.66 556 GLU A C 1
ATOM 4271 O O . GLU A 1 556 ? -22.672 49.875 -39.875 1 21.66 556 GLU A O 1
ATOM 4276 N N . GLU A 1 557 ? -23.562 49 -41.656 1 24.17 557 GLU A N 1
ATOM 4277 C CA . GLU A 1 557 ? -23.312 50 -42.719 1 24.17 557 GLU A CA 1
ATOM 4278 C C . GLU A 1 557 ? -24 51.312 -42.375 1 24.17 557 GLU A C 1
ATOM 4280 O O . GLU A 1 557 ? -25.125 51.344 -41.906 1 24.17 557 GLU A O 1
ATOM 4285 N N . LEU A 1 558 ? -23.453 52.594 -42.594 1 20.73 558 LEU A N 1
ATOM 4286 C CA . LEU A 1 558 ? -24.156 53.719 -43.188 1 20.73 558 LEU A CA 1
ATOM 4287 C C . LEU A 1 558 ? -24.578 53.406 -44.625 1 20.73 558 LEU A C 1
ATOM 4289 O O . LEU A 1 558 ? -23.812 52.844 -45.375 1 20.73 558 LEU A O 1
ATOM 4293 N N . MET B 1 1 ? -2.643 -77.75 -5.391 1 31.34 1 MET B N 1
ATOM 4294 C CA . MET B 1 1 ? -3.412 -76.75 -4.633 1 31.34 1 MET B CA 1
ATOM 4295 C C . MET B 1 1 ? -2.666 -75.438 -4.551 1 31.34 1 MET B C 1
ATOM 4297 O O . MET B 1 1 ? -1.711 -75.312 -3.785 1 31.34 1 MET B O 1
ATOM 4301 N N . ASN B 1 2 ? -2.367 -74.812 -5.707 1 35.59 2 ASN B N 1
ATOM 4302 C CA . ASN B 1 2 ? -1.65 -73.562 -6.027 1 35.59 2 ASN B CA 1
ATOM 4303 C C . ASN B 1 2 ? -2.307 -72.375 -5.379 1 35.59 2 ASN B C 1
ATOM 4305 O O . ASN B 1 2 ? -3.477 -72.062 -5.637 1 35.59 2 ASN B O 1
ATOM 4309 N N . SER B 1 3 ? -1.934 -72 -4.145 1 34.69 3 SER B N 1
ATOM 4310 C CA . SER B 1 3 ? -2.373 -70.938 -3.311 1 34.69 3 SER B CA 1
ATOM 4311 C C . SER B 1 3 ? -2.209 -69.562 -4.039 1 34.69 3 SER B C 1
ATOM 4313 O O . SER B 1 3 ? -1.096 -69.188 -4.406 1 34.69 3 SER B O 1
ATOM 4315 N N . LEU B 1 4 ? -3.205 -69.188 -4.863 1 36.66 4 LEU B N 1
ATOM 4316 C CA . LEU B 1 4 ? -3.365 -67.812 -5.457 1 36.66 4 LEU B CA 1
ATOM 4317 C C . LEU B 1 4 ? -3.32 -66.75 -4.387 1 36.66 4 LEU B C 1
ATOM 4319 O O . LEU B 1 4 ? -4.18 -66.688 -3.5 1 36.66 4 LEU B O 1
ATOM 4323 N N . ILE B 1 5 ? -2.123 -66.312 -3.977 1 36.09 5 ILE B N 1
ATOM 4324 C CA . ILE B 1 5 ? -1.917 -65.125 -3.113 1 36.09 5 ILE B CA 1
ATOM 4325 C C . ILE B 1 5 ? -2.564 -63.906 -3.74 1 36.09 5 ILE B C 1
ATOM 4327 O O . ILE B 1 5 ? -2.154 -63.438 -4.816 1 36.09 5 ILE B O 1
ATOM 4331 N N . LEU B 1 6 ? -3.879 -63.656 -3.584 1 32.94 6 LEU B N 1
ATOM 4332 C CA . LEU B 1 6 ? -4.578 -62.406 -3.906 1 32.94 6 LEU B CA 1
ATOM 4333 C C . LEU B 1 6 ? -3.939 -61.219 -3.197 1 32.94 6 LEU B C 1
ATOM 4335 O O . LEU B 1 6 ? -3.953 -61.156 -1.966 1 32.94 6 LEU B O 1
ATOM 4339 N N . SER B 1 7 ? -2.871 -60.688 -3.768 1 31.12 7 SER B N 1
ATOM 4340 C CA . SER B 1 7 ? -2.328 -59.406 -3.305 1 31.12 7 SER B CA 1
ATOM 4341 C C . SER B 1 7 ? -3.393 -58.312 -3.318 1 31.12 7 SER B C 1
ATOM 4343 O O . SER B 1 7 ? -3.967 -58 -4.367 1 31.12 7 SER B O 1
ATOM 4345 N N . LEU B 1 8 ? -4.129 -58.094 -2.295 1 31.08 8 LEU B N 1
ATOM 4346 C CA . LEU B 1 8 ? -5.02 -56.969 -2.064 1 31.08 8 LEU B CA 1
ATOM 4347 C C . LEU B 1 8 ? -4.266 -55.656 -2.209 1 31.08 8 LEU B C 1
ATOM 4349 O O . LEU B 1 8 ? -3.336 -55.375 -1.447 1 31.08 8 LEU B O 1
ATOM 4353 N N . PHE B 1 9 ? -4.137 -55.125 -3.389 1 32.62 9 PHE B N 1
ATOM 4354 C CA . PHE B 1 9 ? -3.736 -53.75 -3.611 1 32.62 9 PHE B CA 1
ATOM 4355 C C . PHE B 1 9 ? -4.656 -52.781 -2.863 1 32.62 9 PHE B C 1
ATOM 4357 O O . PHE B 1 9 ? -5.852 -52.719 -3.15 1 32.62 9 PHE B O 1
ATOM 4364 N N . PHE B 1 10 ? -4.395 -52.531 -1.586 1 32.19 10 PHE B N 1
ATOM 4365 C CA . PHE B 1 10 ? -5.035 -51.438 -0.879 1 32.19 10 PHE B CA 1
ATOM 4366 C C . PHE B 1 10 ? -4.887 -50.125 -1.656 1 32.19 10 PHE B C 1
ATOM 4368 O O . PHE B 1 10 ? -3.773 -49.625 -1.841 1 32.19 10 PHE B O 1
ATOM 4375 N N . ILE B 1 11 ? -5.738 -49.844 -2.584 1 31.28 11 ILE B N 1
ATOM 4376 C CA . ILE B 1 11 ? -5.922 -48.531 -3.139 1 31.28 11 ILE B CA 1
ATOM 4377 C C . ILE B 1 11 ? -6.141 -47.531 -2.008 1 31.28 11 ILE B C 1
ATOM 4379 O O . ILE B 1 11 ? -7.141 -47.594 -1.29 1 31.28 11 ILE B O 1
ATOM 4383 N N . SER B 1 12 ? -5.094 -47.094 -1.396 1 31.78 12 SER B N 1
ATOM 4384 C CA . SER B 1 12 ? -5.211 -45.938 -0.516 1 31.78 12 SER B CA 1
ATOM 4385 C C . SER B 1 12 ? -5.984 -44.812 -1.188 1 31.78 12 SER B C 1
ATOM 4387 O O . SER B 1 12 ? -5.516 -44.219 -2.168 1 31.78 12 SER B O 1
ATOM 4389 N N . ALA B 1 13 ? -7.25 -44.938 -1.24 1 34.25 13 ALA B N 1
ATOM 4390 C CA . ALA B 1 13 ? -8.062 -43.781 -1.559 1 34.25 13 ALA B CA 1
ATOM 4391 C C . ALA B 1 13 ? -7.602 -42.562 -0.762 1 34.25 13 ALA B C 1
ATOM 4393 O O . ALA B 1 13 ? -7.801 -42.469 0.453 1 34.25 13 ALA B O 1
ATOM 4394 N N . ALA B 1 14 ? -6.652 -41.844 -1.231 1 36.38 14 ALA B N 1
ATOM 4395 C CA . ALA B 1 14 ? -6.422 -40.5 -0.712 1 36.38 14 ALA B CA 1
ATOM 4396 C C . ALA B 1 14 ? -7.719 -39.719 -0.686 1 36.38 14 ALA B C 1
ATOM 4398 O O . ALA B 1 14 ? -8.188 -39.25 -1.727 1 36.38 14 ALA B O 1
ATOM 4399 N N . ALA B 1 15 ? -8.648 -39.875 0.25 1 36.12 15 ALA B N 1
ATOM 4400 C CA . ALA B 1 15 ? -9.82 -39.031 0.515 1 36.12 15 ALA B CA 1
ATOM 4401 C C . ALA B 1 15 ? -9.453 -37.562 0.55 1 36.12 15 ALA B C 1
ATOM 4403 O O . ALA B 1 15 ? -8.453 -37.188 1.171 1 36.12 15 ALA B O 1
ATOM 4404 N N . SER B 1 16 ? -9.945 -36.781 -0.35 1 42.44 16 SER B N 1
ATOM 4405 C CA . SER B 1 16 ? -9.922 -35.312 -0.34 1 42.44 16 SER B CA 1
ATOM 4406 C C . SER B 1 16 ? -10.289 -34.75 1.035 1 42.44 16 SER B C 1
ATOM 4408 O O . SER B 1 16 ? -11.445 -34.812 1.443 1 42.44 16 SER B O 1
ATOM 4410 N N . GLN B 1 17 ? -9.469 -34.844 2.039 1 42.94 17 GLN B N 1
ATOM 4411 C CA . GLN B 1 17 ? -9.766 -34.406 3.395 1 42.94 17 GLN B CA 1
ATOM 4412 C C . GLN B 1 17 ? -10.094 -32.906 3.418 1 42.94 17 GLN B C 1
ATOM 4414 O O . GLN B 1 17 ? -9.242 -32.062 3.111 1 42.94 17 GLN B O 1
ATOM 4419 N N . SER B 1 18 ? -11.336 -32.562 3.182 1 50.25 18 SER B N 1
ATOM 4420 C CA . SER B 1 18 ? -11.781 -31.234 3.576 1 50.25 18 SER B CA 1
ATOM 4421 C C . SER B 1 18 ? -11.367 -30.922 5.012 1 50.25 18 SER B C 1
ATOM 4423 O O . SER B 1 18 ? -11.609 -31.703 5.922 1 50.25 18 SER B O 1
ATOM 4425 N N . TYR B 1 19 ? -10.383 -30.141 5.082 1 58.03 19 TYR B N 1
ATOM 4426 C CA . TYR B 1 19 ? -9.969 -29.781 6.438 1 58.03 19 TYR B CA 1
ATOM 4427 C C . TYR B 1 19 ? -11.086 -29.062 7.18 1 58.03 19 TYR B C 1
ATOM 4429 O O . TYR B 1 19 ? -11.742 -28.188 6.621 1 58.03 19 TYR B O 1
ATOM 4437 N N . LEU B 1 20 ? -11.469 -29.562 8.273 1 56.53 20 LEU B N 1
ATOM 4438 C CA . LEU B 1 20 ? -12.484 -28.984 9.148 1 56.53 20 LEU B CA 1
ATOM 4439 C C . LEU B 1 20 ? -12.07 -27.609 9.641 1 56.53 20 LEU B C 1
ATOM 4441 O O . LEU B 1 20 ? -10.875 -27.312 9.734 1 56.53 20 LEU B O 1
ATOM 4445 N N . PRO B 1 21 ? -13.047 -26.719 9.719 1 57.53 21 PRO B N 1
ATOM 4446 C CA . PRO B 1 21 ? -12.766 -25.422 10.336 1 57.53 21 PRO B CA 1
ATOM 4447 C C . PRO B 1 21 ? -11.859 -25.531 11.562 1 57.53 21 PRO B C 1
ATOM 4449 O O . PRO B 1 21 ? -11.039 -24.641 11.812 1 57.53 21 PRO B O 1
ATOM 4452 N N . SER B 1 22 ? -11.891 -26.641 12.164 1 54.91 22 SER B N 1
ATOM 4453 C CA . SER B 1 22 ? -11.086 -26.844 13.367 1 54.91 22 SER B CA 1
ATOM 4454 C C . SER B 1 22 ? -9.602 -26.938 13.023 1 54.91 22 SER B C 1
ATOM 4456 O O . SER B 1 22 ? -8.75 -26.469 13.797 1 54.91 22 SER B O 1
ATOM 4458 N N . GLU B 1 23 ? -9.375 -27.469 11.906 1 62.19 23 GLU B N 1
ATOM 4459 C CA . GLU B 1 23 ? -7.977 -27.609 11.508 1 62.19 23 GLU B CA 1
ATOM 4460 C C . GLU B 1 23 ? -7.379 -26.25 11.117 1 62.19 23 GLU B C 1
ATOM 4462 O O . GLU B 1 23 ? -6.199 -26 11.375 1 62.19 23 GLU B O 1
ATOM 4467 N N . GLN B 1 24 ? -8.195 -25.469 10.68 1 67.75 24 GLN B N 1
ATOM 4468 C CA . GLN B 1 24 ? -7.742 -24.109 10.344 1 67.75 24 GLN B CA 1
ATOM 4469 C C . GLN B 1 24 ? -7.371 -23.328 11.594 1 67.75 24 GLN B C 1
ATOM 4471 O O . GLN B 1 24 ? -6.406 -22.562 11.586 1 67.75 24 GLN B O 1
ATOM 4476 N N . ILE B 1 25 ? -8.062 -23.516 12.586 1 64.81 25 ILE B N 1
ATOM 4477 C CA . ILE B 1 25 ? -7.785 -22.891 13.875 1 64.81 25 ILE B CA 1
ATOM 4478 C C . ILE B 1 25 ? -6.473 -23.438 14.438 1 64.81 25 ILE B C 1
ATOM 4480 O O . ILE B 1 25 ? -5.66 -22.688 14.977 1 64.81 25 ILE B O 1
ATOM 4484 N N . ASP B 1 26 ? -6.246 -24.625 14.148 1 72.75 26 ASP B N 1
ATOM 4485 C CA . ASP B 1 26 ? -5.07 -25.281 14.711 1 72.75 26 ASP B CA 1
ATOM 4486 C C . ASP B 1 26 ? -3.791 -24.781 14.039 1 72.75 26 ASP B C 1
ATOM 4488 O O . ASP B 1 26 ? -2.777 -24.562 14.703 1 72.75 26 ASP B O 1
ATOM 4492 N N . VAL B 1 27 ? -3.873 -24.484 12.852 1 84.81 27 VAL B N 1
ATOM 4493 C CA . VAL B 1 27 ? -2.686 -24 12.156 1 84.81 27 VAL B CA 1
ATOM 4494 C C . VAL B 1 27 ? -2.285 -22.641 12.695 1 84.81 27 VAL B C 1
ATOM 4496 O O . VAL B 1 27 ? -1.104 -22.375 12.938 1 84.81 27 VAL B O 1
ATOM 4499 N N . GLN B 1 28 ? -3.225 -21.875 12.977 1 86.25 28 GLN B N 1
ATOM 4500 C CA . GLN B 1 28 ? -2.975 -20.531 13.5 1 86.25 28 GLN B CA 1
ATOM 4501 C C . GLN B 1 28 ? -2.234 -20.594 14.828 1 86.25 28 GLN B C 1
ATOM 4503 O O . GLN B 1 28 ? -1.306 -19.812 15.062 1 86.25 28 GLN B O 1
ATOM 4508 N N . SER B 1 29 ? -2.559 -21.5 15.625 1 87.5 29 SER B N 1
ATOM 4509 C CA . SER B 1 29 ? -1.975 -21.609 16.953 1 87.5 29 SER B CA 1
ATOM 4510 C C . SER B 1 29 ? -0.545 -22.141 16.891 1 87.5 29 SER B C 1
ATOM 4512 O O . SER B 1 29 ? 0.229 -21.969 17.844 1 87.5 29 SER B O 1
ATOM 4514 N N . SER B 1 30 ? -0.227 -22.766 15.812 1 92.94 30 SER B N 1
ATOM 4515 C CA . SER B 1 30 ? 1.101 -23.359 15.656 1 92.94 30 SER B CA 1
ATOM 4516 C C . SER B 1 30 ? 2.09 -22.344 15.086 1 92.94 30 SER B C 1
ATOM 4518 O O . SER B 1 30 ? 3.303 -22.562 15.133 1 92.94 30 SER B O 1
ATOM 4520 N N . LEU B 1 31 ? 1.624 -21.266 14.609 1 96.62 31 LEU B N 1
ATOM 4521 C CA . LEU B 1 31 ? 2.459 -20.234 13.992 1 96.62 31 LEU B CA 1
ATOM 4522 C C . LEU B 1 31 ? 3.1 -19.344 15.039 1 96.62 31 LEU B C 1
ATOM 4524 O O . LEU B 1 31 ? 2.471 -19.016 16.047 1 96.62 31 LEU B O 1
ATOM 4528 N N . LEU B 1 32 ? 4.301 -19.016 14.797 1 97.38 32 LEU B N 1
ATOM 4529 C CA . LEU B 1 32 ? 5.004 -18.062 15.664 1 97.38 32 LEU B CA 1
ATOM 4530 C C . LEU B 1 32 ? 4.754 -16.625 15.219 1 97.38 32 LEU B C 1
ATOM 4532 O O . LEU B 1 32 ? 4.578 -16.359 14.023 1 97.38 32 LEU B O 1
ATOM 4536 N N . SER B 1 33 ? 4.707 -15.711 16.188 1 95.88 33 SER B N 1
ATOM 4537 C CA . SER B 1 33 ? 4.586 -14.289 15.883 1 95.88 33 SER B CA 1
ATOM 4538 C C . SER B 1 33 ? 5.57 -13.461 16.703 1 95.88 33 SER B C 1
ATOM 4540 O O . SER B 1 33 ? 5.762 -12.273 16.422 1 95.88 33 SER B O 1
ATOM 4542 N N . ASP B 1 34 ? 6.18 -14.078 17.688 1 96.06 34 ASP B N 1
ATOM 4543 C CA . ASP B 1 34 ? 7.207 -13.438 18.516 1 96.06 34 ASP B CA 1
ATOM 4544 C C . ASP B 1 34 ? 8.602 -13.727 17.969 1 96.06 34 ASP B C 1
ATOM 4546 O O . ASP B 1 34 ? 9.07 -14.867 18.016 1 96.06 34 ASP B O 1
ATOM 4550 N N . PRO B 1 35 ? 9.289 -12.711 17.453 1 97.5 35 PRO B N 1
ATOM 4551 C CA . PRO B 1 35 ? 10.602 -12.93 16.844 1 97.5 35 PRO B CA 1
ATOM 4552 C C . PRO B 1 35 ? 11.625 -13.5 17.828 1 97.5 35 PRO B C 1
ATOM 4554 O O . PRO B 1 35 ? 12.586 -14.148 17.406 1 97.5 35 PRO B O 1
ATOM 4557 N N . ASN B 1 36 ? 11.414 -13.281 19.109 1 96.31 36 ASN B N 1
ATOM 4558 C CA . ASN B 1 36 ? 12.359 -13.742 20.109 1 96.31 36 ASN B CA 1
ATOM 4559 C C . ASN B 1 36 ? 12.398 -15.266 20.188 1 96.31 36 ASN B C 1
ATOM 4561 O O . ASN B 1 36 ? 13.336 -15.844 20.75 1 96.31 36 ASN B O 1
ATOM 4565 N N . GLN B 1 37 ? 11.438 -15.852 19.656 1 97.31 37 GLN B N 1
ATOM 4566 C CA . GLN B 1 37 ? 11.367 -17.312 19.703 1 97.31 37 GLN B CA 1
ATOM 4567 C C . GLN B 1 37 ? 12.359 -17.938 18.719 1 97.31 37 GLN B C 1
ATOM 4569 O O . GLN B 1 37 ? 12.68 -19.125 18.828 1 97.31 37 GLN B O 1
ATOM 4574 N N . VAL B 1 38 ? 12.812 -17.125 17.734 1 98.31 38 VAL B N 1
ATOM 4575 C CA . VAL B 1 38 ? 13.719 -17.719 16.75 1 98.31 38 VAL B CA 1
ATOM 4576 C C . VAL B 1 38 ? 15.031 -16.922 16.719 1 98.31 38 VAL B C 1
ATOM 4578 O O . VAL B 1 38 ? 16.031 -17.391 16.172 1 98.31 38 VAL B O 1
ATOM 4581 N N . ALA B 1 39 ? 15.062 -15.734 17.281 1 98.44 39 ALA B N 1
ATOM 4582 C CA . ALA B 1 39 ? 16.25 -14.875 17.281 1 98.44 39 ALA B CA 1
ATOM 4583 C C . ALA B 1 39 ? 17.469 -15.602 17.844 1 98.44 39 ALA B C 1
ATOM 4585 O O . ALA B 1 39 ? 17.391 -16.219 18.906 1 98.44 39 ALA B O 1
ATOM 4586 N N . GLY B 1 40 ? 18.547 -15.586 17.125 1 98.56 40 GLY B N 1
ATOM 4587 C CA . GLY B 1 40 ? 19.812 -16.125 17.594 1 98.56 40 GLY B CA 1
ATOM 4588 C C . GLY B 1 40 ? 19.922 -17.625 17.391 1 98.56 40 GLY B C 1
ATOM 4589 O O . GLY B 1 40 ? 20.984 -18.219 17.609 1 98.56 40 GLY B O 1
ATOM 4590 N N . LYS B 1 41 ? 18.906 -18.281 16.938 1 98.56 41 LYS B N 1
ATOM 4591 C CA . LYS B 1 41 ? 18.906 -19.734 16.781 1 98.56 41 LYS B CA 1
ATOM 4592 C C . LYS B 1 41 ? 19.531 -20.141 15.438 1 98.56 41 LYS B C 1
ATOM 4594 O O . LYS B 1 41 ? 19.812 -19.281 14.602 1 98.56 41 LYS B O 1
ATOM 4599 N N . THR B 1 42 ? 19.781 -21.438 15.305 1 98.75 42 THR B N 1
ATOM 4600 C CA . THR B 1 42 ? 20.297 -22.016 14.07 1 98.75 42 THR B CA 1
ATOM 4601 C C . THR B 1 42 ? 19.422 -23.172 13.594 1 98.75 42 THR B C 1
ATOM 4603 O O . THR B 1 42 ? 19.078 -24.047 14.383 1 98.75 42 THR B O 1
ATOM 4606 N N . VAL B 1 43 ? 19.062 -23.172 12.406 1 98.88 43 VAL B N 1
ATOM 4607 C CA . VAL B 1 43 ? 18.312 -24.234 11.766 1 98.88 43 VAL B CA 1
ATOM 4608 C C . VAL B 1 43 ? 19.047 -24.719 10.523 1 98.88 43 VAL B C 1
ATOM 4610 O O . VAL B 1 43 ? 20.062 -24.125 10.133 1 98.88 43 VAL B O 1
ATOM 4613 N N . ASP B 1 44 ? 18.547 -25.812 9.906 1 98.81 44 ASP B N 1
ATOM 4614 C CA . ASP B 1 44 ? 19.219 -26.312 8.703 1 98.81 44 ASP B CA 1
ATOM 4615 C C . ASP B 1 44 ? 18.984 -25.375 7.52 1 98.81 44 ASP B C 1
ATOM 4617 O O . ASP B 1 44 ? 19.938 -25.031 6.812 1 98.81 44 ASP B O 1
ATOM 4621 N N . TYR B 1 45 ? 17.703 -24.984 7.316 1 98.88 45 TYR B N 1
ATOM 4622 C CA . TYR B 1 45 ? 17.359 -24.109 6.207 1 98.88 45 TYR B CA 1
ATOM 4623 C C . TYR B 1 45 ? 16.484 -22.953 6.68 1 98.88 45 TYR B C 1
ATOM 4625 O O . TYR B 1 45 ? 15.594 -23.141 7.516 1 98.88 45 TYR B O 1
ATOM 4633 N N . ILE B 1 46 ? 16.719 -21.781 6.195 1 98.94 46 ILE B N 1
ATOM 4634 C CA . ILE B 1 46 ? 15.852 -20.625 6.363 1 98.94 46 ILE B CA 1
ATOM 4635 C C . ILE B 1 46 ? 15.219 -20.25 5.023 1 98.94 46 ILE B C 1
ATOM 4637 O O . ILE B 1 46 ? 15.906 -20.203 4 1 98.94 46 ILE B O 1
ATOM 4641 N N . ILE B 1 47 ? 13.953 -20.062 5.027 1 98.94 47 ILE B N 1
ATOM 4642 C CA . ILE B 1 47 ? 13.242 -19.625 3.83 1 98.94 47 ILE B CA 1
ATOM 4643 C C . ILE B 1 47 ? 12.633 -18.25 4.059 1 98.94 47 ILE B C 1
ATOM 4645 O O . ILE B 1 47 ? 11.828 -18.062 4.969 1 98.94 47 ILE B O 1
ATOM 4649 N N . ALA B 1 48 ? 13.039 -17.297 3.26 1 98.88 48 ALA B N 1
ATOM 4650 C CA . ALA B 1 48 ? 12.445 -15.961 3.277 1 98.88 48 ALA B CA 1
ATOM 4651 C C . ALA B 1 48 ? 11.211 -15.898 2.385 1 98.88 48 ALA B C 1
ATOM 4653 O O . ALA B 1 48 ? 11.32 -15.867 1.158 1 98.88 48 ALA B O 1
ATOM 4654 N N . GLY B 1 49 ? 10.07 -15.836 3.041 1 98.81 49 GLY B N 1
ATOM 4655 C CA . GLY B 1 49 ? 8.812 -15.789 2.307 1 98.81 49 GLY B CA 1
ATOM 4656 C C . GLY B 1 49 ? 8.023 -17.078 2.398 1 98.81 49 GLY B C 1
ATOM 4657 O O . GLY B 1 49 ? 8.531 -18.156 2.068 1 98.81 49 GLY B O 1
ATOM 4658 N N . GLY B 1 50 ? 6.848 -16.969 2.844 1 98.81 50 GLY B N 1
ATOM 4659 C CA . GLY B 1 50 ? 5.938 -18.094 2.93 1 98.81 50 GLY B CA 1
ATOM 4660 C C . GLY B 1 50 ? 4.883 -18.094 1.837 1 98.81 50 GLY B C 1
ATOM 4661 O O . GLY B 1 50 ? 3.705 -18.344 2.104 1 98.81 50 GLY B O 1
ATOM 4662 N N . GLY B 1 51 ? 5.285 -17.703 0.622 1 98.5 51 GLY B N 1
ATOM 4663 C CA . GLY B 1 51 ? 4.41 -17.812 -0.538 1 98.5 51 GLY B CA 1
ATOM 4664 C C . GLY B 1 51 ? 4.398 -19.203 -1.146 1 98.5 51 GLY B C 1
ATOM 4665 O O . GLY B 1 51 ? 4.68 -20.188 -0.462 1 98.5 51 GLY B O 1
ATOM 4666 N N . LEU B 1 52 ? 4.047 -19.297 -2.422 1 98.06 52 LEU B N 1
ATOM 4667 C CA . LEU B 1 52 ? 3.91 -20.562 -3.125 1 98.06 52 LEU B CA 1
ATOM 4668 C C . LEU B 1 52 ? 5.219 -21.344 -3.094 1 98.06 52 LEU B C 1
ATOM 4670 O O . LEU B 1 52 ? 5.254 -22.484 -2.629 1 98.06 52 LEU B O 1
ATOM 4674 N N . THR B 1 53 ? 6.285 -20.703 -3.512 1 98.12 53 THR B N 1
ATOM 4675 C CA . THR B 1 53 ? 7.574 -21.375 -3.605 1 98.12 53 THR B CA 1
ATOM 4676 C C . THR B 1 53 ? 8.094 -21.734 -2.217 1 98.12 53 THR B C 1
ATOM 4678 O O . THR B 1 53 ? 8.523 -22.875 -1.984 1 98.12 53 THR B O 1
ATOM 4681 N N . GLY B 1 54 ? 7.988 -20.812 -1.281 1 98.75 54 GLY B N 1
ATOM 4682 C CA . GLY B 1 54 ? 8.523 -21.031 0.054 1 98.75 54 GLY B CA 1
ATOM 4683 C C . GLY B 1 54 ? 7.84 -22.172 0.79 1 98.75 54 GLY B C 1
ATOM 4684 O O . GLY B 1 54 ? 8.508 -23.031 1.364 1 98.75 54 GLY B O 1
ATOM 4685 N N . LEU B 1 55 ? 6.57 -22.219 0.725 1 98.75 55 LEU B N 1
ATOM 4686 C CA . LEU B 1 55 ? 5.836 -23.234 1.459 1 98.75 55 LEU B CA 1
ATOM 4687 C C . LEU B 1 55 ? 5.996 -24.609 0.799 1 98.75 55 LEU B C 1
ATOM 4689 O O . LEU B 1 55 ? 6.023 -25.625 1.482 1 98.75 55 LEU B O 1
ATOM 4693 N N . THR B 1 56 ? 6.105 -24.656 -0.554 1 98.31 56 THR B N 1
ATOM 4694 C CA . THR B 1 56 ? 6.348 -25.906 -1.26 1 98.31 56 THR B CA 1
ATOM 4695 C C . THR B 1 56 ? 7.688 -26.516 -0.844 1 98.31 56 THR B C 1
ATOM 4697 O O . THR B 1 56 ? 7.754 -27.688 -0.472 1 98.31 56 THR B O 1
ATOM 4700 N N . VAL B 1 57 ? 8.695 -25.688 -0.829 1 98.5 57 VAL B N 1
ATOM 4701 C CA . VAL B 1 57 ? 10.039 -26.141 -0.49 1 98.5 57 VAL B CA 1
ATOM 4702 C C . VAL B 1 57 ? 10.086 -26.562 0.979 1 98.5 57 VAL B C 1
ATOM 4704 O O . VAL B 1 57 ? 10.68 -27.578 1.322 1 98.5 57 VAL B O 1
ATOM 4707 N N . ALA B 1 58 ? 9.469 -25.75 1.809 1 98.81 58 ALA B N 1
ATOM 4708 C CA . ALA B 1 58 ? 9.43 -26.078 3.232 1 98.81 58 ALA B CA 1
ATOM 4709 C C . ALA B 1 58 ? 8.789 -27.453 3.467 1 98.81 58 ALA B C 1
ATOM 4711 O O . ALA B 1 58 ? 9.32 -28.266 4.223 1 98.81 58 ALA B O 1
ATOM 4712 N N . ALA B 1 59 ? 7.676 -27.688 2.797 1 98.38 59 ALA B N 1
ATOM 4713 C CA . ALA B 1 59 ? 6.969 -28.969 2.945 1 98.38 59 ALA B CA 1
ATOM 4714 C C . ALA B 1 59 ? 7.832 -30.125 2.471 1 98.38 59 ALA B C 1
ATOM 4716 O O . ALA B 1 59 ? 7.883 -31.172 3.125 1 98.38 59 ALA B O 1
ATOM 4717 N N . LYS B 1 60 ? 8.523 -29.953 1.397 1 98 60 LYS B N 1
ATOM 4718 C CA . LYS B 1 60 ? 9.328 -31.031 0.824 1 98 60 LYS B CA 1
ATOM 4719 C C . LYS B 1 60 ? 10.578 -31.297 1.66 1 98 60 LYS B C 1
ATOM 4721 O O . LYS B 1 60 ? 10.922 -32.438 1.918 1 98 60 LYS B O 1
ATOM 4726 N N . LEU B 1 61 ? 11.211 -30.234 2.107 1 98.56 61 LEU B N 1
ATOM 4727 C CA . LEU B 1 61 ? 12.414 -30.391 2.91 1 98.56 61 LEU B CA 1
ATOM 4728 C C . LEU B 1 61 ? 12.102 -31.078 4.23 1 98.56 61 LEU B C 1
ATOM 4730 O O . LEU B 1 61 ? 12.867 -31.938 4.684 1 98.56 61 LEU B O 1
ATOM 4734 N N . THR B 1 62 ? 11.008 -30.859 4.844 1 98.62 62 THR B N 1
ATOM 4735 C CA . THR B 1 62 ? 10.711 -31.312 6.195 1 98.62 62 THR B CA 1
ATOM 4736 C C . THR B 1 62 ? 10.133 -32.719 6.168 1 98.62 62 THR B C 1
ATOM 4738 O O . THR B 1 62 ? 9.82 -33.312 7.215 1 98.62 62 THR B O 1
ATOM 4741 N N . GLU B 1 63 ? 9.914 -33.281 4.945 1 97.88 63 GLU B N 1
ATOM 4742 C CA . GLU B 1 63 ? 9.609 -34.719 4.871 1 97.88 63 GLU B CA 1
ATOM 4743 C C . GLU B 1 63 ? 10.672 -35.531 5.582 1 97.88 63 GLU B C 1
ATOM 4745 O O . GLU B 1 63 ? 10.375 -36.625 6.121 1 97.88 63 GLU B O 1
ATOM 4750 N N . ASN B 1 64 ? 11.859 -35.031 5.52 1 98.44 64 ASN B N 1
ATOM 4751 C CA . ASN B 1 64 ? 12.93 -35.625 6.324 1 98.44 64 ASN B CA 1
ATOM 4752 C C . ASN B 1 64 ? 12.953 -35.031 7.734 1 98.44 64 ASN B C 1
ATOM 4754 O O . ASN B 1 64 ? 13.273 -33.844 7.922 1 98.44 64 ASN B O 1
ATOM 4758 N N . PRO B 1 65 ? 12.648 -35.781 8.688 1 98 65 PRO B N 1
ATOM 4759 C CA . PRO B 1 65 ? 12.5 -35.25 10.047 1 98 65 PRO B CA 1
ATOM 4760 C C . PRO B 1 65 ? 13.812 -34.719 10.609 1 98 65 PRO B C 1
ATOM 4762 O O . PRO B 1 65 ? 13.812 -34.031 11.625 1 98 65 PRO B O 1
ATOM 4765 N N . ASN B 1 66 ? 14.953 -35 10 1 98.12 66 ASN B N 1
ATOM 4766 C CA . ASN B 1 66 ? 16.25 -34.531 10.484 1 98.12 66 ASN B CA 1
ATOM 4767 C C . ASN B 1 66 ? 16.609 -33.156 9.93 1 98.12 66 ASN B C 1
ATOM 4769 O O . ASN B 1 66 ? 17.656 -32.594 10.266 1 98.12 66 ASN B O 1
ATOM 4773 N N . ILE B 1 67 ? 15.781 -32.625 9.102 1 98.75 67 ILE B N 1
ATOM 4774 C CA . ILE B 1 67 ? 16.016 -31.312 8.5 1 98.75 67 ILE B CA 1
ATOM 4775 C C . ILE B 1 67 ? 15.094 -30.281 9.141 1 98.75 67 ILE B C 1
ATOM 4777 O O . ILE B 1 67 ? 13.867 -30.375 9.016 1 98.75 67 ILE B O 1
ATOM 4781 N N . THR B 1 68 ? 15.672 -29.328 9.82 1 98.81 68 THR B N 1
ATOM 4782 C CA . THR B 1 68 ? 14.891 -28.266 10.438 1 98.81 68 THR B CA 1
ATOM 4783 C C . THR B 1 68 ? 14.789 -27.062 9.508 1 98.81 68 THR B C 1
ATOM 4785 O O . THR B 1 68 ? 15.773 -26.656 8.898 1 98.81 68 THR B O 1
ATOM 4788 N N . VAL B 1 69 ? 13.539 -26.562 9.391 1 98.94 69 VAL B N 1
ATOM 4789 C CA . VAL B 1 69 ? 13.281 -25.453 8.469 1 98.94 69 VAL B CA 1
ATOM 4790 C C . VAL B 1 69 ? 12.555 -24.328 9.203 1 98.94 69 VAL B C 1
ATOM 4792 O O . VAL B 1 69 ? 11.625 -24.578 9.969 1 98.94 69 VAL B O 1
ATOM 4795 N N . LEU B 1 70 ? 13 -23.094 9.016 1 98.94 70 LEU B N 1
ATOM 4796 C CA . LEU B 1 70 ? 12.297 -21.906 9.469 1 98.94 70 LEU B CA 1
ATOM 4797 C C . LEU B 1 70 ? 11.828 -21.062 8.273 1 98.94 70 LEU B C 1
ATOM 4799 O O . LEU B 1 70 ? 12.641 -20.672 7.434 1 98.94 70 LEU B O 1
ATOM 4803 N N . VAL B 1 71 ? 10.523 -20.859 8.172 1 98.94 71 VAL B N 1
ATOM 4804 C CA . VAL B 1 71 ? 9.945 -19.938 7.207 1 98.94 71 VAL B CA 1
ATOM 4805 C C . VAL B 1 71 ? 9.648 -18.594 7.887 1 98.94 71 VAL B C 1
ATOM 4807 O O . VAL B 1 71 ? 9.055 -18.562 8.969 1 98.94 71 VAL B O 1
ATOM 4810 N N . ILE B 1 72 ? 10.062 -17.5 7.316 1 98.94 72 ILE B N 1
ATOM 4811 C CA . ILE B 1 72 ? 9.758 -16.172 7.812 1 98.94 72 ILE B CA 1
ATOM 4812 C C . ILE B 1 72 ? 8.852 -15.445 6.816 1 98.94 72 ILE B C 1
ATOM 4814 O O . ILE B 1 72 ? 9.219 -15.266 5.652 1 98.94 72 ILE B O 1
ATOM 4818 N N . GLU B 1 73 ? 7.691 -15.07 7.258 1 98.75 73 GLU B N 1
ATOM 4819 C CA . GLU B 1 73 ? 6.672 -14.461 6.406 1 98.75 73 GLU B CA 1
ATOM 4820 C C . GLU B 1 73 ? 6.219 -13.117 6.957 1 98.75 73 GLU B C 1
ATOM 4822 O O . GLU B 1 73 ? 5.918 -12.992 8.148 1 98.75 73 GLU B O 1
ATOM 4827 N N . ASN B 1 74 ? 6.223 -12.086 6.047 1 97.81 74 ASN B N 1
ATOM 4828 C CA . ASN B 1 74 ? 5.789 -10.734 6.387 1 97.81 74 ASN B CA 1
ATOM 4829 C C . ASN B 1 74 ? 4.332 -10.711 6.844 1 97.81 74 ASN B C 1
ATOM 4831 O O . ASN B 1 74 ? 3.99 -10.023 7.809 1 97.81 74 ASN B O 1
ATOM 4835 N N . GLY B 1 75 ? 3.514 -11.383 6.117 1 97.94 75 GLY B N 1
ATOM 4836 C CA . GLY B 1 75 ? 2.092 -11.414 6.418 1 97.94 75 GLY B CA 1
ATOM 4837 C C . GLY B 1 75 ? 1.715 -12.508 7.402 1 97.94 75 GLY B C 1
ATOM 4838 O O . GLY B 1 75 ? 2.543 -12.938 8.211 1 97.94 75 GLY B O 1
ATOM 4839 N N . PHE B 1 76 ? 0.434 -12.938 7.398 1 97.69 76 PHE B N 1
ATOM 4840 C CA . PHE B 1 76 ? -0.121 -13.875 8.367 1 97.69 76 PHE B CA 1
ATOM 4841 C C . PHE B 1 76 ? -0.9 -14.984 7.668 1 97.69 76 PHE B C 1
ATOM 4843 O O . PHE B 1 76 ? -0.827 -15.125 6.445 1 97.69 76 PHE B O 1
ATOM 4850 N N . TYR B 1 77 ? -1.489 -15.906 8.445 1 97.38 77 TYR B N 1
ATOM 4851 C CA . TYR B 1 77 ? -2.348 -16.953 7.887 1 97.38 77 TYR B CA 1
ATOM 4852 C C . TYR B 1 77 ? -3.734 -16.406 7.574 1 97.38 77 TYR B C 1
ATOM 4854 O O . TYR B 1 77 ? -4.5 -16.062 8.484 1 97.38 77 TYR B O 1
ATOM 4862 N N . GLU B 1 78 ? -4.059 -16.344 6.246 1 96.44 78 GLU B N 1
ATOM 4863 C CA . GLU B 1 78 ? -5.266 -15.641 5.82 1 96.44 78 GLU B CA 1
ATOM 4864 C C . GLU B 1 78 ? -6.199 -16.562 5.047 1 96.44 78 GLU B C 1
ATOM 4866 O O . GLU B 1 78 ? -7.281 -16.156 4.629 1 96.44 78 GLU B O 1
ATOM 4871 N N . SER B 1 79 ? -5.809 -17.812 4.906 1 96 79 SER B N 1
ATOM 4872 C CA . SER B 1 79 ? -6.527 -18.75 4.051 1 96 79 SER B CA 1
ATOM 4873 C C . SER B 1 79 ? -7.961 -18.953 4.535 1 96 79 SER B C 1
ATOM 4875 O O . SER B 1 79 ? -8.852 -19.25 3.738 1 96 79 SER B O 1
ATOM 4877 N N . ALA B 1 80 ? -8.188 -18.75 5.82 1 92.88 80 ALA B N 1
ATOM 4878 C CA . ALA B 1 80 ? -9.5 -19.016 6.398 1 92.88 80 ALA B CA 1
ATOM 4879 C C . ALA B 1 80 ? -10.281 -17.734 6.625 1 92.88 80 ALA B C 1
ATOM 4881 O O . ALA B 1 80 ? -11.125 -17.656 7.523 1 92.88 80 ALA B O 1
ATOM 4882 N N . ASP B 1 81 ? -10.008 -16.719 5.836 1 91.56 81 ASP B N 1
ATOM 4883 C CA . ASP B 1 81 ? -10.641 -15.422 6.039 1 91.56 81 ASP B CA 1
ATOM 4884 C C . ASP B 1 81 ? -11.961 -15.328 5.273 1 91.56 81 ASP B C 1
ATOM 4886 O O . ASP B 1 81 ? -12.305 -14.266 4.754 1 91.56 81 ASP B O 1
ATOM 4890 N N . GLY B 1 82 ? -12.586 -16.438 5.051 1 93.19 82 GLY B N 1
ATOM 4891 C CA . GLY B 1 82 ? -13.914 -16.438 4.461 1 93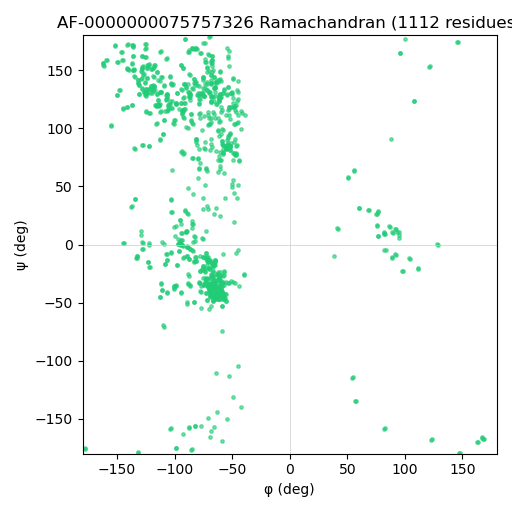.19 82 GLY B CA 1
ATOM 4892 C C . GLY B 1 82 ? -13.898 -16.297 2.949 1 93.19 82 GLY B C 1
ATOM 4893 O O . GLY B 1 82 ? -12.875 -16.562 2.309 1 93.19 82 GLY B O 1
ATOM 4894 N N . ALA B 1 83 ? -15.031 -15.852 2.4 1 94.25 83 ALA B N 1
ATOM 4895 C CA . ALA B 1 83 ? -15.297 -15.859 0.963 1 94.25 83 ALA B CA 1
ATOM 4896 C C . ALA B 1 83 ? -14.391 -14.875 0.23 1 94.25 83 ALA B C 1
ATOM 4898 O O . ALA B 1 83 ? -14.031 -15.102 -0.93 1 94.25 83 ALA B O 1
ATOM 4899 N N . ILE B 1 84 ? -13.984 -13.867 0.944 1 94.88 84 ILE B N 1
ATOM 4900 C CA . ILE B 1 84 ? -13.172 -12.836 0.296 1 94.88 84 ILE B CA 1
ATOM 4901 C C . ILE B 1 84 ? -11.883 -13.453 -0.224 1 94.88 84 ILE B C 1
ATOM 4903 O O . ILE B 1 84 ? -11.32 -12.992 -1.217 1 94.88 84 ILE B O 1
ATOM 4907 N N . ILE B 1 85 ? -11.383 -14.555 0.423 1 96.31 85 ILE B N 1
ATOM 4908 C CA . ILE B 1 85 ? -10.195 -15.289 -0.004 1 96.31 85 ILE B CA 1
ATOM 4909 C C . ILE B 1 85 ? -10.609 -16.625 -0.621 1 96.31 85 ILE B C 1
ATOM 4911 O O . ILE B 1 85 ? -10.156 -16.984 -1.712 1 96.31 85 ILE B O 1
ATOM 4915 N N . GLU B 1 86 ? -11.539 -17.328 -0.094 1 96.75 86 GLU B N 1
ATOM 4916 C CA . GLU B 1 86 ? -11.867 -18.719 -0.394 1 96.75 86 GLU B CA 1
ATOM 4917 C C . GLU B 1 86 ? -12.648 -18.828 -1.7 1 96.75 86 GLU B C 1
ATOM 4919 O O . GLU B 1 86 ? -12.531 -19.828 -2.412 1 96.75 86 GLU B O 1
ATOM 4924 N N . ASP B 1 87 ? -13.445 -17.828 -1.966 1 96.69 87 ASP B N 1
ATOM 4925 C CA . ASP B 1 87 ? -14.312 -17.891 -3.141 1 96.69 87 ASP B CA 1
ATOM 4926 C C . ASP B 1 87 ? -13.648 -17.219 -4.344 1 96.69 87 ASP B C 1
ATOM 4928 O O . ASP B 1 87 ? -13.516 -16 -4.395 1 96.69 87 ASP B O 1
ATOM 4932 N N . LEU B 1 88 ? -13.367 -17.938 -5.348 1 95.94 88 LEU B N 1
ATOM 4933 C CA . LEU B 1 88 ? -12.695 -17.422 -6.535 1 95.94 88 LEU B CA 1
ATOM 4934 C C . LEU B 1 88 ? -13.625 -16.484 -7.312 1 95.94 88 LEU B C 1
ATOM 4936 O O . LEU B 1 88 ? -13.164 -15.695 -8.133 1 95.94 88 LEU B O 1
ATOM 4940 N N . ASN B 1 89 ? -14.922 -16.625 -7.07 1 93.31 89 ASN B N 1
ATOM 4941 C CA . ASN B 1 89 ? -15.852 -15.727 -7.742 1 93.31 89 ASN B CA 1
ATOM 4942 C C . ASN B 1 89 ? -15.844 -14.328 -7.121 1 93.31 89 ASN B C 1
ATOM 4944 O O . ASN B 1 89 ? -16.375 -13.383 -7.699 1 93.31 89 ASN B O 1
ATOM 4948 N N . ALA B 1 90 ? -15.211 -14.18 -5.988 1 93.56 90 ALA B N 1
ATOM 4949 C CA . ALA B 1 90 ? -15.055 -12.883 -5.336 1 93.56 90 ALA B CA 1
ATOM 4950 C C . ALA B 1 90 ? -13.719 -12.242 -5.707 1 93.56 90 ALA B C 1
ATOM 4952 O O . ALA B 1 90 ? -13.242 -11.336 -5.016 1 93.56 90 ALA B O 1
ATOM 4953 N N . TYR B 1 91 ? -13.148 -12.641 -6.777 1 92.31 91 TYR B N 1
ATOM 4954 C CA . TYR B 1 91 ? -11.844 -12.156 -7.219 1 92.31 91 TYR B CA 1
ATOM 4955 C C . TYR B 1 91 ? -11.797 -10.633 -7.215 1 92.31 91 TYR B C 1
ATOM 4957 O O . TYR B 1 91 ? -12.695 -9.977 -7.754 1 92.31 91 TYR B O 1
ATOM 4965 N N . GLY B 1 92 ? -10.766 -10.109 -6.602 1 91.81 92 GLY B N 1
ATOM 4966 C CA . GLY B 1 92 ? -10.539 -8.672 -6.586 1 91.81 92 GLY B CA 1
ATOM 4967 C C . GLY B 1 92 ? -11.031 -8.008 -5.316 1 91.81 92 GLY B C 1
ATOM 4968 O O . GLY B 1 92 ? -10.586 -6.91 -4.973 1 91.81 92 GLY B O 1
ATOM 4969 N N . ASP B 1 93 ? -11.984 -8.648 -4.625 1 92.12 93 ASP B N 1
ATOM 4970 C CA . ASP B 1 93 ? -12.531 -8.062 -3.402 1 92.12 93 ASP B CA 1
ATOM 4971 C C . ASP B 1 93 ? -11.438 -7.887 -2.346 1 92.12 93 ASP B C 1
ATOM 4973 O O . ASP B 1 93 ? -11.492 -6.953 -1.542 1 92.12 93 ASP B O 1
ATOM 4977 N N . ILE B 1 94 ? -10.43 -8.719 -2.367 1 95.56 94 ILE B N 1
ATOM 4978 C CA . ILE B 1 94 ? -9.383 -8.75 -1.354 1 95.56 94 ILE B CA 1
ATOM 4979 C C . ILE B 1 94 ? -8.352 -7.668 -1.645 1 95.56 94 ILE B C 1
ATOM 4981 O O . ILE B 1 94 ? -7.504 -7.367 -0.799 1 95.56 94 ILE B O 1
ATOM 4985 N N . PHE B 1 95 ? -8.391 -7.109 -2.836 1 93.75 95 PHE B N 1
ATOM 4986 C CA . PHE B 1 95 ? -7.441 -6.055 -3.17 1 93.75 95 PHE B CA 1
ATOM 4987 C C . PHE B 1 95 ? -7.594 -4.871 -2.225 1 93.75 95 PHE B C 1
ATOM 4989 O O . PHE B 1 95 ? -8.672 -4.645 -1.67 1 93.75 95 PHE B O 1
ATOM 4996 N N . ARG B 1 96 ? -6.465 -4.148 -1.947 1 91.31 96 ARG B N 1
ATOM 4997 C CA . ARG B 1 96 ? -6.434 -2.924 -1.155 1 91.31 96 ARG B CA 1
ATOM 4998 C C . ARG B 1 96 ? -6.555 -3.23 0.333 1 91.31 96 ARG B C 1
ATOM 5000 O O . ARG B 1 96 ? -6.785 -2.33 1.142 1 91.31 96 ARG B O 1
ATOM 5007 N N . THR B 1 97 ? -6.512 -4.512 0.676 1 93.5 97 THR B N 1
ATOM 5008 C CA . THR B 1 97 ? -6.48 -4.906 2.08 1 93.5 97 THR B CA 1
ATOM 5009 C C . THR B 1 97 ? -5.051 -5.215 2.521 1 93.5 97 THR B C 1
ATOM 5011 O O . THR B 1 97 ? -4.113 -5.086 1.733 1 93.5 97 THR B O 1
ATOM 5014 N N . THR B 1 98 ? -4.918 -5.68 3.756 1 93.69 98 THR B N 1
ATOM 5015 C CA . THR B 1 98 ? -3.607 -6.004 4.309 1 93.69 98 THR B CA 1
ATOM 5016 C C . THR B 1 98 ? -3.057 -7.281 3.68 1 93.69 98 THR B C 1
ATOM 5018 O O . THR B 1 98 ? -1.878 -7.602 3.846 1 93.69 98 THR B O 1
ATOM 5021 N N . VAL B 1 99 ? -3.834 -7.992 2.867 1 97.56 99 VAL B N 1
ATOM 5022 C CA . VAL B 1 99 ? -3.416 -9.234 2.232 1 97.56 99 VAL B CA 1
ATOM 5023 C C . VAL B 1 99 ? -2.895 -8.953 0.827 1 97.56 99 VAL B C 1
ATOM 5025 O O . VAL B 1 99 ? -2.541 -9.875 0.09 1 97.56 99 VAL B O 1
ATOM 5028 N N . ASP B 1 100 ? -2.867 -7.664 0.482 1 96.94 100 ASP B N 1
ATOM 5029 C CA . ASP B 1 100 ? -2.377 -7.172 -0.801 1 96.94 100 ASP B CA 1
ATOM 5030 C C . ASP B 1 100 ? -1.238 -6.172 -0.606 1 96.94 100 ASP B C 1
ATOM 5032 O O . ASP B 1 100 ? -1.452 -5.074 -0.093 1 96.94 100 ASP B O 1
ATOM 5036 N N . HIS B 1 101 ? -0.025 -6.547 -1.028 1 95.94 101 HIS B N 1
ATOM 5037 C CA . HIS B 1 101 ? 1.088 -5.609 -0.925 1 95.94 101 HIS B CA 1
ATOM 5038 C C . HIS B 1 101 ? 0.828 -4.352 -1.749 1 95.94 101 HIS B C 1
ATOM 5040 O O . HIS B 1 101 ? 1.136 -3.24 -1.311 1 95.94 101 HIS B O 1
ATOM 5046 N N . ALA B 1 102 ? 0.235 -4.555 -2.936 1 94.31 102 ALA B N 1
ATOM 5047 C CA . ALA B 1 102 ? -0.089 -3.461 -3.844 1 94.31 102 ALA B CA 1
ATOM 5048 C C . ALA B 1 102 ? 1.125 -2.566 -4.078 1 94.31 102 ALA B C 1
ATOM 5050 O O . ALA B 1 102 ? 1.051 -1.349 -3.9 1 94.31 102 ALA B O 1
ATOM 5051 N N . TYR B 1 103 ? 2.188 -3.152 -4.559 1 93.12 103 TYR B N 1
ATOM 5052 C CA . TYR B 1 103 ? 3.398 -2.375 -4.801 1 93.12 103 TYR B CA 1
ATOM 5053 C C . TYR B 1 103 ? 3.146 -1.278 -5.828 1 93.12 103 TYR B C 1
ATOM 5055 O O . TYR B 1 103 ? 2.666 -1.552 -6.93 1 93.12 103 TYR B O 1
ATOM 5063 N N . GLU B 1 104 ? 3.434 -0.048 -5.488 1 91.56 104 GLU B N 1
ATOM 5064 C CA . GLU B 1 104 ? 3.232 1.087 -6.383 1 91.56 104 GLU B CA 1
ATOM 5065 C C . GLU B 1 104 ? 4.449 1.305 -7.277 1 91.56 104 GLU B C 1
ATOM 5067 O O . GLU B 1 104 ? 5.582 1.372 -6.789 1 91.56 104 GLU B O 1
ATOM 5072 N N . THR B 1 105 ? 4.25 1.429 -8.547 1 88.12 105 THR B N 1
ATOM 5073 C CA . THR B 1 105 ? 5.328 1.668 -9.5 1 88.12 105 THR B CA 1
ATOM 5074 C C . THR B 1 105 ? 5.766 3.129 -9.469 1 88.12 105 THR B C 1
ATOM 5076 O O . THR B 1 105 ? 5.082 3.973 -8.875 1 88.12 105 THR B O 1
ATOM 5079 N N . VAL B 1 106 ? 6.898 3.412 -10.039 1 83.31 106 VAL B N 1
ATOM 5080 C CA . VAL B 1 106 ? 7.242 4.789 -10.375 1 83.31 106 VAL B CA 1
ATOM 5081 C C . VAL B 1 106 ? 6.32 5.297 -11.477 1 83.31 106 VAL B C 1
ATOM 5083 O O . VAL B 1 106 ? 5.691 4.504 -12.18 1 83.31 106 VAL B O 1
ATOM 5086 N N . PRO B 1 107 ? 6.219 6.613 -11.57 1 78.94 107 PRO B N 1
ATOM 5087 C CA . PRO B 1 107 ? 5.41 7.105 -12.688 1 78.94 107 PRO B CA 1
ATOM 5088 C C . PRO B 1 107 ? 5.922 6.625 -14.039 1 78.94 107 PRO B C 1
ATOM 5090 O O . PRO B 1 107 ? 7.125 6.68 -14.305 1 78.94 107 PRO B O 1
ATOM 5093 N N . HIS B 1 108 ? 4.969 6.125 -14.766 1 76 108 HIS B N 1
ATOM 5094 C CA . HIS B 1 108 ? 5.312 5.699 -16.109 1 76 108 HIS B CA 1
ATOM 5095 C C . HIS B 1 108 ? 5.484 6.895 -17.047 1 76 108 HIS B C 1
ATOM 5097 O O . HIS B 1 108 ? 4.734 7.871 -16.953 1 76 108 HIS B O 1
ATOM 5103 N N . ALA B 1 109 ? 6.398 6.738 -17.906 1 66.88 109 ALA B N 1
ATOM 5104 C CA . ALA B 1 109 ? 6.707 7.832 -18.828 1 66.88 109 ALA B CA 1
ATOM 5105 C C . ALA B 1 109 ? 5.543 8.094 -19.781 1 66.88 109 ALA B C 1
ATOM 5107 O O . ALA B 1 109 ? 5.324 9.227 -20.203 1 66.88 109 ALA B O 1
ATOM 5108 N N . ILE B 1 110 ? 4.781 7.062 -20.031 1 64.56 110 ILE B N 1
ATOM 5109 C CA . ILE B 1 110 ? 3.76 7.141 -21.062 1 64.56 110 ILE B CA 1
ATOM 5110 C C . ILE B 1 110 ? 2.607 8.023 -20.594 1 64.56 110 ILE B C 1
ATOM 5112 O O . ILE B 1 110 ? 1.972 8.711 -21.406 1 64.56 110 ILE B O 1
ATOM 5116 N N . ASN B 1 111 ? 2.342 8.102 -19.391 1 66.25 111 ASN B N 1
ATOM 5117 C CA . ASN B 1 111 ? 1.182 8.852 -18.922 1 66.25 111 ASN B CA 1
ATOM 5118 C C . ASN B 1 111 ? 1.462 9.539 -17.594 1 66.25 111 ASN B C 1
ATOM 5120 O O . ASN B 1 111 ? 0.581 10.195 -17.031 1 66.25 111 ASN B O 1
ATOM 5124 N N . ASN B 1 112 ? 2.711 9.367 -17.094 1 73.88 112 ASN B N 1
ATOM 5125 C CA . ASN B 1 112 ? 3.156 9.992 -15.859 1 73.88 112 ASN B CA 1
ATOM 5126 C C . ASN B 1 112 ? 2.303 9.555 -14.672 1 73.88 112 ASN B C 1
ATOM 5128 O O . ASN B 1 112 ? 1.981 10.367 -13.805 1 73.88 112 ASN B O 1
ATOM 5132 N N . ARG B 1 113 ? 1.835 8.344 -14.781 1 77.38 113 ARG B N 1
ATOM 5133 C CA . ARG B 1 113 ? 1.014 7.805 -13.703 1 77.38 113 ARG B CA 1
ATOM 5134 C C . ARG B 1 113 ? 1.672 6.582 -13.07 1 77.38 113 ARG B C 1
ATOM 5136 O O . ARG B 1 113 ? 2.514 5.934 -13.695 1 77.38 113 ARG B O 1
ATOM 5143 N N . THR B 1 114 ? 1.327 6.371 -11.883 1 84.38 114 THR B N 1
ATOM 5144 C CA . THR B 1 114 ? 1.751 5.156 -11.195 1 84.38 114 THR B CA 1
ATOM 5145 C C . THR B 1 114 ? 0.683 4.074 -11.312 1 84.38 114 THR B C 1
ATOM 5147 O O . THR B 1 114 ? -0.469 4.359 -11.641 1 84.38 114 THR B O 1
ATOM 5150 N N . GLU B 1 115 ? 1.119 2.881 -11.211 1 86 115 GLU B N 1
ATOM 5151 C CA . GLU B 1 115 ? 0.241 1.717 -11.141 1 86 115 GLU B CA 1
ATOM 5152 C C . GLU B 1 115 ? 0.551 0.87 -9.906 1 86 115 GLU B C 1
ATOM 5154 O O . GLU B 1 115 ? 1.601 1.036 -9.281 1 86 115 GLU B O 1
ATOM 5159 N N . ASN B 1 116 ? -0.419 0.054 -9.562 1 89.56 116 ASN B N 1
ATOM 5160 C CA . ASN B 1 116 ? -0.219 -0.873 -8.453 1 89.56 116 ASN B CA 1
ATOM 5161 C C . ASN B 1 116 ? -0.045 -2.307 -8.945 1 89.56 116 ASN B C 1
ATOM 5163 O O . ASN B 1 116 ? -0.855 -2.799 -9.734 1 89.56 116 ASN B O 1
ATOM 5167 N N . ILE B 1 117 ? 1.007 -2.932 -8.539 1 92.06 117 ILE B N 1
ATOM 5168 C CA . ILE B 1 117 ? 1.212 -4.352 -8.805 1 92.06 117 ILE B CA 1
ATOM 5169 C C . ILE B 1 117 ? 0.646 -5.18 -7.656 1 92.06 117 ILE B C 1
ATOM 5171 O O . ILE B 1 117 ? 1.146 -5.117 -6.531 1 92.06 117 ILE B O 1
ATOM 5175 N N . ARG B 1 118 ? -0.368 -5.984 -8 1 93.94 118 ARG B N 1
ATOM 5176 C CA . ARG B 1 118 ? -1.005 -6.832 -6.996 1 93.94 118 ARG B CA 1
ATOM 5177 C C . ARG B 1 118 ? -0.111 -8.008 -6.633 1 93.94 118 ARG B C 1
ATOM 5179 O O . ARG B 1 118 ? 0.412 -8.695 -7.512 1 93.94 118 ARG B O 1
ATOM 5186 N N . SER B 1 119 ? 0.106 -8.156 -5.371 1 96.06 119 SER B N 1
ATOM 5187 C CA . SER B 1 119 ? 0.9 -9.25 -4.824 1 96.06 119 SER B CA 1
ATOM 5188 C C . SER B 1 119 ? 0.393 -9.664 -3.445 1 96.06 119 SER B C 1
ATOM 5190 O O . SER B 1 119 ? 0.134 -8.82 -2.59 1 96.06 119 SER B O 1
ATOM 5192 N N . GLY B 1 120 ? 0.257 -10.914 -3.271 1 98.19 120 GLY B N 1
ATOM 5193 C CA . GLY B 1 120 ? -0.284 -11.414 -2.016 1 98.19 120 GLY B CA 1
ATOM 5194 C C . GLY B 1 120 ? 0.647 -11.195 -0.838 1 98.19 120 GLY B C 1
ATOM 5195 O O . GLY B 1 120 ? 1.863 -11.359 -0.964 1 98.19 120 GLY B O 1
ATOM 5196 N N . ASN B 1 121 ? 0.096 -10.805 0.298 1 98.06 121 ASN B N 1
ATOM 5197 C CA . ASN B 1 121 ? 0.781 -10.656 1.577 1 98.06 121 ASN B CA 1
ATOM 5198 C C . ASN B 1 121 ? 0.243 -11.633 2.619 1 98.06 121 ASN B C 1
ATOM 5200 O O . ASN B 1 121 ? -0.799 -11.383 3.23 1 98.06 121 ASN B O 1
ATOM 5204 N N . GLY B 1 122 ? 0.966 -12.68 2.898 1 98.31 122 GLY B N 1
ATOM 5205 C CA . GLY B 1 122 ? 0.57 -13.727 3.824 1 98.31 122 GLY B CA 1
ATOM 5206 C C . GLY B 1 122 ? 1.062 -15.102 3.412 1 98.31 122 GLY B C 1
ATOM 5207 O O . GLY B 1 122 ? 1.63 -15.266 2.33 1 98.31 122 GLY B O 1
ATOM 5208 N N . LEU B 1 123 ? 0.821 -16.031 4.27 1 98.62 123 LEU B N 1
ATOM 5209 C CA . LEU B 1 123 ? 1.132 -17.422 3.934 1 98.62 123 LEU B CA 1
ATOM 5210 C C . LEU B 1 123 ? 0.288 -17.891 2.756 1 98.62 123 LEU B C 1
ATOM 5212 O O . LEU B 1 123 ? -0.943 -17.859 2.811 1 98.62 123 LEU B O 1
ATOM 5216 N N . GLY B 1 124 ? 0.967 -18.281 1.729 1 98.44 124 GLY B N 1
ATOM 5217 C CA . GLY B 1 124 ? 0.344 -18.578 0.452 1 98.44 124 GLY B CA 1
ATOM 5218 C C . GLY B 1 124 ? 0.69 -17.594 -0.638 1 98.44 124 GLY B C 1
ATOM 5219 O O . GLY B 1 124 ? 0.55 -17.891 -1.826 1 98.44 124 GLY B O 1
ATOM 5220 N N . GLY B 1 125 ? 1.127 -16.391 -0.195 1 98.38 125 GLY B N 1
ATOM 5221 C CA . GLY B 1 125 ? 1.536 -15.367 -1.146 1 98.38 125 GLY B CA 1
ATOM 5222 C C . GLY B 1 125 ? 0.446 -15.008 -2.137 1 98.38 125 GLY B C 1
ATOM 5223 O O . GLY B 1 125 ? -0.711 -14.82 -1.754 1 98.38 125 GLY B O 1
ATOM 5224 N N . SER B 1 126 ? 0.845 -14.922 -3.385 1 98 126 SER B N 1
ATOM 5225 C CA . SER B 1 126 ? -0.078 -14.43 -4.406 1 98 126 SER B CA 1
ATOM 5226 C C . SER B 1 126 ? -1.17 -15.453 -4.699 1 98 126 SER B C 1
ATOM 5228 O O . SER B 1 126 ? -2.182 -15.133 -5.32 1 98 126 SER B O 1
ATOM 5230 N N . THR B 1 127 ? -1.073 -16.672 -4.223 1 98.38 127 THR B N 1
ATOM 5231 C CA . THR B 1 127 ? -2.139 -17.656 -4.41 1 98.38 127 THR B CA 1
ATOM 5232 C C . THR B 1 127 ? -3.344 -17.312 -3.537 1 98.38 127 THR B C 1
ATOM 5234 O O . THR B 1 127 ? -4.434 -17.844 -3.738 1 98.38 127 THR B O 1
ATOM 5237 N N . LEU B 1 128 ? -3.17 -16.375 -2.578 1 98.19 128 LEU B N 1
ATOM 5238 C CA . LEU B 1 128 ? -4.273 -15.898 -1.746 1 98.19 128 LEU B CA 1
ATOM 5239 C C . LEU B 1 128 ? -5.195 -14.977 -2.537 1 98.19 128 LEU B C 1
ATOM 5241 O O . LEU B 1 128 ? -6.367 -14.82 -2.188 1 98.19 128 LEU B O 1
ATOM 5245 N N . ILE B 1 129 ? -4.586 -14.383 -3.633 1 97.88 129 ILE B N 1
ATOM 5246 C CA . ILE B 1 129 ? -5.352 -13.258 -4.156 1 97.88 129 ILE B CA 1
ATOM 5247 C C . ILE B 1 129 ? -5.461 -13.375 -5.676 1 97.88 129 ILE B C 1
ATOM 5249 O O . ILE B 1 129 ? -6.203 -12.617 -6.309 1 97.88 129 ILE B O 1
ATOM 5253 N N . ASN B 1 130 ? -4.734 -14.289 -6.316 1 96.19 130 ASN B N 1
ATOM 5254 C CA . ASN B 1 130 ? -4.773 -14.398 -7.773 1 96.19 130 ASN B CA 1
ATOM 5255 C C . ASN B 1 130 ? -6.125 -14.914 -8.258 1 96.19 130 ASN B C 1
ATOM 5257 O O . ASN B 1 130 ? -7.008 -15.211 -7.453 1 96.19 130 ASN B O 1
ATOM 5261 N N . GLY B 1 131 ? -6.305 -15.047 -9.57 1 94.44 131 GLY B N 1
ATOM 5262 C CA . GLY B 1 131 ? -7.578 -15.43 -10.172 1 94.44 131 GLY B CA 1
ATOM 5263 C C . GLY B 1 131 ? -7.82 -16.922 -10.156 1 94.44 131 GLY B C 1
ATOM 5264 O O . GLY B 1 131 ? -8.914 -17.375 -10.484 1 94.44 131 GLY B O 1
ATOM 5265 N N . GLY B 1 132 ? -6.832 -17.703 -9.836 1 95.94 132 GLY B N 1
ATOM 5266 C CA . GLY B 1 132 ? -6.984 -19.125 -9.633 1 95.94 132 GLY B CA 1
ATOM 5267 C C . GLY B 1 132 ? -6.965 -19.922 -10.922 1 95.94 132 GLY B C 1
ATOM 5268 O O . GLY B 1 132 ? -7.305 -21.109 -10.93 1 95.94 132 GLY B O 1
ATOM 5269 N N . SER B 1 133 ? -6.633 -19.297 -12.078 1 94.75 133 SER B N 1
ATOM 5270 C CA . SER B 1 133 ? -6.547 -20.047 -13.32 1 94.75 133 SER B CA 1
ATOM 5271 C C . SER B 1 133 ? -5.477 -21.125 -13.242 1 94.75 133 SER B C 1
ATOM 5273 O O . SER B 1 133 ? -4.348 -20.859 -12.828 1 94.75 133 SER B O 1
ATOM 5275 N N . TRP B 1 134 ? -5.875 -22.297 -13.539 1 96.5 134 TRP B N 1
ATOM 5276 C CA . TRP B 1 134 ? -4.965 -23.438 -13.523 1 96.5 134 TRP B CA 1
ATOM 5277 C C . TRP B 1 134 ? -4.695 -23.938 -14.945 1 96.5 134 TRP B C 1
ATOM 5279 O O . TRP B 1 134 ? -5.508 -24.656 -15.523 1 96.5 134 TRP B O 1
ATOM 5289 N N . THR B 1 135 ? -3.613 -23.484 -15.547 1 93.69 135 THR B N 1
ATOM 5290 C CA . THR B 1 135 ? -3.203 -23.844 -16.891 1 93.69 135 THR B CA 1
ATOM 5291 C C . THR B 1 135 ? -1.703 -24.125 -16.953 1 93.69 135 THR B C 1
ATOM 5293 O O . THR B 1 135 ? -1.014 -24.047 -15.93 1 93.69 135 THR B O 1
ATOM 5296 N N . ARG B 1 136 ? -1.238 -24.641 -18.109 1 95.06 136 ARG B N 1
ATOM 5297 C CA . ARG B 1 136 ? 0.179 -24.938 -18.281 1 95.06 136 ARG B CA 1
ATOM 5298 C C . ARG B 1 136 ? 0.761 -24.203 -19.484 1 95.06 136 ARG B C 1
ATOM 5300 O O . ARG B 1 136 ? 0.033 -23.844 -20.406 1 95.06 136 ARG B O 1
ATOM 5307 N N . PRO B 1 137 ? 2.025 -23.953 -19.438 1 93.31 137 PRO B N 1
ATOM 5308 C CA . PRO B 1 137 ? 2.67 -23.281 -20.562 1 93.31 137 PRO B CA 1
ATOM 5309 C C . PRO B 1 137 ? 2.768 -24.172 -21.797 1 93.31 137 PRO B C 1
ATOM 5311 O O . PRO B 1 137 ? 2.555 -25.375 -21.719 1 93.31 137 PRO B O 1
ATOM 5314 N N . HIS B 1 138 ? 3.023 -23.516 -22.938 1 95.12 138 HIS B N 1
ATOM 5315 C CA . HIS B 1 138 ? 3.334 -24.25 -24.172 1 95.12 138 HIS B CA 1
ATOM 5316 C C . HIS B 1 138 ? 4.645 -25.016 -24.031 1 95.12 138 HIS B C 1
ATOM 5318 O O . HIS B 1 138 ? 5.609 -24.516 -23.453 1 95.12 138 HIS B O 1
ATOM 5324 N N . LYS B 1 139 ? 4.695 -26.25 -24.562 1 95.88 139 LYS B N 1
ATOM 5325 C CA . LYS B 1 139 ? 5.879 -27.094 -24.453 1 95.88 139 LYS B CA 1
ATOM 5326 C C . LYS B 1 139 ? 7.102 -26.422 -25.047 1 95.88 139 LYS B C 1
ATOM 5328 O O . LYS B 1 139 ? 8.219 -26.578 -24.547 1 95.88 139 LYS B O 1
ATOM 5333 N N . ALA B 1 140 ? 6.887 -25.609 -26.109 1 94.94 140 ALA B N 1
ATOM 5334 C CA . ALA B 1 140 ? 7.996 -24.922 -26.75 1 94.94 140 ALA B CA 1
ATOM 5335 C C . ALA B 1 140 ? 8.672 -23.953 -25.797 1 94.94 140 ALA B C 1
ATOM 5337 O O . ALA B 1 140 ? 9.891 -23.75 -25.859 1 94.94 140 ALA B O 1
ATOM 5338 N N . GLN B 1 141 ? 7.914 -23.297 -24.953 1 94.69 141 GLN B N 1
ATOM 5339 C CA . GLN B 1 141 ? 8.461 -22.359 -23.984 1 94.69 141 GLN B CA 1
ATOM 5340 C C . GLN B 1 141 ? 9.328 -23.094 -22.953 1 94.69 141 GLN B C 1
ATOM 5342 O O . GLN B 1 141 ? 10.445 -22.656 -22.656 1 94.69 141 GLN B O 1
ATOM 5347 N N . ILE B 1 142 ? 8.875 -24.188 -22.5 1 96.06 142 ILE B N 1
ATOM 5348 C CA . ILE B 1 142 ? 9.609 -24.969 -21.531 1 96.06 142 ILE B CA 1
ATOM 5349 C C . ILE B 1 142 ? 10.859 -25.562 -22.188 1 96.06 142 ILE B C 1
ATOM 5351 O O . ILE B 1 142 ? 11.953 -25.5 -21.609 1 96.06 142 ILE B O 1
ATOM 5355 N N . ASP B 1 143 ? 10.695 -26.094 -23.344 1 96.69 143 ASP B N 1
ATOM 5356 C CA . ASP B 1 143 ? 11.805 -26.734 -24.047 1 96.69 143 ASP B CA 1
ATOM 5357 C C . ASP B 1 143 ? 12.922 -25.734 -24.328 1 96.69 143 ASP B C 1
ATOM 5359 O O . ASP B 1 143 ? 14.094 -26.109 -24.422 1 96.69 143 ASP B O 1
ATOM 5363 N N . SER B 1 144 ? 12.602 -24.5 -24.453 1 95.56 144 SER B N 1
ATOM 5364 C CA . SER B 1 144 ? 13.602 -23.484 -24.75 1 95.56 144 SER B CA 1
ATOM 5365 C C . SER B 1 144 ? 14.586 -23.312 -23.594 1 95.56 144 SER B C 1
ATOM 5367 O O . SER B 1 144 ? 15.703 -22.812 -23.797 1 95.56 144 SER B O 1
ATOM 5369 N N . TRP B 1 145 ? 14.18 -23.672 -22.422 1 96 145 TRP B N 1
ATOM 5370 C CA . TRP B 1 145 ? 15.102 -23.594 -21.297 1 96 145 TRP B CA 1
ATOM 5371 C C . TRP B 1 145 ? 16.328 -24.469 -21.531 1 96 145 TRP B C 1
ATOM 5373 O O . TRP B 1 145 ? 17.453 -24.078 -21.188 1 96 145 TRP B O 1
ATOM 5383 N N . GLU B 1 146 ? 16.125 -25.609 -22.094 1 96.19 146 GLU B N 1
ATOM 5384 C CA . GLU B 1 146 ? 17.234 -26.484 -22.438 1 96.19 146 GLU B CA 1
ATOM 5385 C C . GLU B 1 146 ? 17.859 -26.094 -23.781 1 96.19 146 GLU B C 1
ATOM 5387 O O . GLU B 1 146 ? 19.062 -25.891 -23.859 1 96.19 146 GLU B O 1
ATOM 5392 N N . ARG B 1 147 ? 17.062 -25.922 -24.812 1 95.69 147 ARG B N 1
ATOM 5393 C CA . ARG B 1 147 ? 17.531 -25.766 -26.188 1 95.69 147 ARG B CA 1
ATOM 5394 C C . ARG B 1 147 ? 18.234 -24.422 -26.375 1 95.69 147 ARG B C 1
ATOM 5396 O O . ARG B 1 147 ? 19.234 -24.344 -27.078 1 95.69 147 ARG B O 1
ATOM 5403 N N . VAL B 1 148 ? 17.719 -23.391 -25.75 1 94.38 148 VAL B N 1
ATOM 5404 C CA . VAL B 1 148 ? 18.219 -22.047 -26.016 1 94.38 148 VAL B CA 1
ATOM 5405 C C . VAL B 1 148 ? 19.172 -21.625 -24.906 1 94.38 148 VAL B C 1
ATOM 5407 O O . VAL B 1 148 ? 20.219 -21.031 -25.156 1 94.38 148 VAL B O 1
ATOM 5410 N N . PHE B 1 149 ? 18.859 -22 -23.641 1 92.69 149 PHE B N 1
ATOM 5411 C CA . PHE B 1 149 ? 19.609 -21.438 -22.531 1 92.69 149 PHE B CA 1
ATOM 5412 C C . PHE B 1 149 ? 20.562 -22.484 -21.938 1 92.69 149 PHE B C 1
ATOM 5414 O O . PHE B 1 149 ? 21.328 -22.172 -21.016 1 92.69 149 PHE B O 1
ATOM 5421 N N . GLY B 1 150 ? 20.484 -23.688 -22.328 1 94.69 150 GLY B N 1
ATOM 5422 C CA . GLY B 1 150 ? 21.469 -24.703 -22 1 94.69 150 GLY B CA 1
ATOM 5423 C C . GLY B 1 150 ? 21.203 -25.391 -20.672 1 94.69 150 GLY B C 1
ATOM 5424 O O . GLY B 1 150 ? 22.062 -26.109 -20.156 1 94.69 150 GLY B O 1
ATOM 5425 N N . ASN B 1 151 ? 20.047 -25.266 -20.156 1 95.5 151 ASN B N 1
ATOM 5426 C CA . ASN B 1 151 ? 19.703 -25.938 -18.906 1 95.5 151 ASN B CA 1
ATOM 5427 C C . ASN B 1 151 ? 19.312 -27.391 -19.141 1 95.5 151 ASN B C 1
ATOM 5429 O O . ASN B 1 151 ? 18.125 -27.703 -19.234 1 95.5 151 ASN B O 1
ATOM 5433 N N . LYS B 1 152 ? 20.281 -28.188 -19.078 1 95.75 152 LYS B N 1
ATOM 5434 C CA . LYS B 1 152 ? 20.078 -29.578 -19.438 1 95.75 152 LYS B CA 1
ATOM 5435 C C . LYS B 1 152 ? 19.031 -30.234 -18.531 1 95.75 152 LYS B C 1
ATOM 5437 O O . LYS B 1 152 ? 19.094 -30.109 -17.312 1 95.75 152 LYS B O 1
ATOM 5442 N N . GLY B 1 153 ? 18.109 -30.859 -19.141 1 95.12 153 GLY B N 1
ATOM 5443 C CA . GLY B 1 153 ? 17.078 -31.578 -18.406 1 95.12 153 GLY B CA 1
ATOM 5444 C C . GLY B 1 153 ? 15.852 -30.734 -18.125 1 95.12 153 GLY B C 1
ATOM 5445 O O . GLY B 1 153 ? 14.812 -31.266 -17.734 1 95.12 153 GLY B O 1
ATOM 5446 N N . TRP B 1 154 ? 15.898 -29.5 -18.391 1 96.44 154 TRP B N 1
ATOM 5447 C CA . TRP B 1 154 ? 14.75 -28.625 -18.188 1 96.44 154 TRP B CA 1
ATOM 5448 C C . TRP B 1 154 ? 13.938 -28.484 -19.469 1 96.44 154 TRP B C 1
ATOM 5450 O O . TRP B 1 154 ? 14.062 -27.5 -20.188 1 96.44 154 TRP B O 1
ATOM 5460 N N . ASN B 1 155 ? 13.148 -29.484 -19.719 1 96.19 155 ASN B N 1
ATOM 5461 C CA . ASN B 1 155 ? 12.273 -29.531 -20.891 1 96.19 155 ASN B CA 1
ATOM 5462 C C . ASN B 1 155 ? 10.914 -30.141 -20.547 1 96.19 155 ASN B C 1
ATOM 5464 O O . ASN B 1 155 ? 10.703 -30.609 -19.422 1 96.19 155 ASN B O 1
ATOM 5468 N N . TRP B 1 156 ? 10.031 -30.078 -21.5 1 97.44 156 TRP B N 1
ATOM 5469 C CA . TRP B 1 156 ? 8.641 -30.484 -21.281 1 97.44 156 TRP B CA 1
ATOM 5470 C C . TRP B 1 156 ? 8.555 -31.938 -20.859 1 97.44 156 TRP B C 1
ATOM 5472 O O . TRP B 1 156 ? 7.879 -32.281 -19.891 1 97.44 156 TRP B O 1
ATOM 5482 N N . ASP B 1 157 ? 9.258 -32.812 -21.484 1 96.94 157 ASP B N 1
ATOM 5483 C CA . ASP B 1 157 ? 9.148 -34.25 -21.25 1 96.94 157 ASP B CA 1
ATOM 5484 C C . ASP B 1 157 ? 9.586 -34.594 -19.844 1 96.94 157 ASP B C 1
ATOM 5486 O O . ASP B 1 157 ? 9.016 -35.5 -19.219 1 96.94 157 ASP B O 1
ATOM 5490 N N . TYR B 1 158 ? 10.594 -33.906 -19.406 1 96.94 158 TYR B N 1
ATOM 5491 C CA . TYR B 1 158 ? 11.109 -34.188 -18.078 1 96.94 158 TYR B CA 1
ATOM 5492 C C . TYR B 1 158 ? 10.227 -33.531 -17.016 1 96.94 158 TYR B C 1
ATOM 5494 O O . TYR B 1 158 ? 10.062 -34.094 -15.914 1 96.94 158 TYR B O 1
ATOM 5502 N N . LEU B 1 159 ? 9.609 -32.375 -17.234 1 96.75 159 LEU B N 1
ATOM 5503 C CA . LEU B 1 159 ? 8.875 -31.625 -16.234 1 96.75 159 LEU B CA 1
ATOM 5504 C C . LEU B 1 159 ? 7.418 -32.062 -16.172 1 96.75 159 LEU B C 1
ATOM 5506 O O . LEU B 1 159 ? 6.777 -31.953 -15.125 1 96.75 159 LEU B O 1
ATOM 5510 N N . PHE B 1 160 ? 6.895 -32.594 -17.219 1 96.75 160 PHE B N 1
ATOM 5511 C CA . PHE B 1 160 ? 5.48 -32.938 -17.344 1 96.75 160 PHE B CA 1
ATOM 5512 C C . PHE B 1 160 ? 5.059 -33.906 -16.266 1 96.75 160 PHE B C 1
ATOM 5514 O O . PHE B 1 160 ? 4.043 -33.719 -15.594 1 96.75 160 PHE B O 1
ATOM 5521 N N . PRO B 1 161 ? 5.84 -34.969 -16.016 1 96.25 161 PRO B N 1
ATOM 5522 C CA . PRO B 1 161 ? 5.449 -35.875 -14.93 1 96.25 161 PRO B CA 1
ATOM 5523 C C . PRO B 1 161 ? 5.367 -35.188 -13.578 1 96.25 161 PRO B C 1
ATOM 5525 O O . PRO B 1 161 ? 4.535 -35.531 -12.742 1 96.25 161 PRO B O 1
ATOM 5528 N N . TYR B 1 162 ? 6.223 -34.188 -13.344 1 95.62 162 TYR B N 1
ATOM 5529 C CA . TYR B 1 162 ? 6.184 -33.438 -12.086 1 95.62 162 TYR B CA 1
ATOM 5530 C C . TYR B 1 162 ? 4.957 -32.531 -12.023 1 95.62 162 TYR B C 1
ATOM 5532 O O . TYR B 1 162 ? 4.375 -32.344 -10.953 1 95.62 162 TYR B O 1
ATOM 5540 N N . MET B 1 163 ? 4.582 -32.031 -13.172 1 96.69 163 MET B N 1
ATOM 5541 C CA . MET B 1 163 ? 3.354 -31.234 -13.234 1 96.69 163 MET B CA 1
ATOM 5542 C C . MET B 1 163 ? 2.141 -32.094 -12.867 1 96.69 163 MET B C 1
ATOM 5544 O O . MET B 1 163 ? 1.257 -31.641 -12.141 1 96.69 163 MET B O 1
ATOM 5548 N N . GLN B 1 164 ? 2.15 -33.312 -13.336 1 96.94 164 GLN B N 1
ATOM 5549 C CA . GLN B 1 164 ? 1.068 -34.219 -13.008 1 96.94 164 GLN B CA 1
ATOM 5550 C C . GLN B 1 164 ? 1.123 -34.656 -11.547 1 96.94 164 GLN B C 1
ATOM 5552 O O . GLN B 1 164 ? 0.09 -34.719 -10.875 1 96.94 164 GLN B O 1
ATOM 5557 N N . LYS B 1 165 ? 2.297 -34.844 -11.031 1 95.75 165 LYS B N 1
ATOM 5558 C CA . LYS B 1 165 ? 2.508 -35.344 -9.68 1 95.75 165 LYS B CA 1
ATOM 5559 C C . LYS B 1 165 ? 1.995 -34.344 -8.641 1 95.75 165 LYS B C 1
ATOM 5561 O O . LYS B 1 165 ? 1.562 -34.75 -7.555 1 95.75 165 LYS B O 1
ATOM 5566 N N . VAL B 1 166 ? 2.012 -33.094 -8.891 1 96.31 166 VAL B N 1
ATOM 5567 C CA . VAL B 1 166 ? 1.652 -32.094 -7.902 1 96.31 166 VAL B CA 1
ATOM 5568 C C . VAL B 1 166 ? 0.135 -31.938 -7.859 1 96.31 166 VAL B C 1
ATOM 5570 O O . VAL B 1 166 ? -0.422 -31.516 -6.84 1 96.31 166 VAL B O 1
ATOM 5573 N N . GLU B 1 167 ? -0.559 -32.406 -8.789 1 96.88 167 GLU B N 1
ATOM 5574 C CA . GLU B 1 167 ? -1.95 -32.031 -9.023 1 96.88 167 GLU B CA 1
ATOM 5575 C C . GLU B 1 167 ? -2.904 -33.125 -8.523 1 96.88 167 GLU B C 1
ATOM 5577 O O . GLU B 1 167 ? -2.629 -34.312 -8.656 1 96.88 167 GLU B O 1
ATOM 5582 N N . THR B 1 168 ? -3.951 -32.719 -7.91 1 98 168 THR B N 1
ATOM 5583 C CA . THR B 1 168 ? -5.168 -33.5 -7.738 1 98 168 THR B CA 1
ATOM 5584 C C . THR B 1 168 ? -6.324 -32.906 -8.523 1 98 168 THR B C 1
ATOM 5586 O O . THR B 1 168 ? -7.078 -32.094 -7.988 1 98 168 THR B O 1
ATOM 5589 N N . SER B 1 169 ? -6.418 -33.375 -9.727 1 98 169 SER B N 1
ATOM 5590 C CA . SER B 1 169 ? -7.375 -32.781 -10.656 1 98 169 SER B CA 1
ATOM 5591 C C . SER B 1 169 ? -8.727 -33.5 -10.562 1 98 169 SER B C 1
ATOM 5593 O O . SER B 1 169 ? -8.805 -34.719 -10.578 1 98 169 SER B O 1
ATOM 5595 N N . ARG B 1 170 ? -9.734 -32.719 -10.531 1 97.69 170 ARG B N 1
ATOM 5596 C CA . ARG B 1 170 ? -11.102 -33.219 -10.547 1 97.69 170 ARG B CA 1
ATOM 5597 C C . ARG B 1 170 ? -11.695 -33.156 -11.945 1 97.69 170 ARG B C 1
ATOM 5599 O O . ARG B 1 170 ? -11.844 -32.062 -12.508 1 97.69 170 ARG B O 1
ATOM 5606 N N . PRO B 1 171 ? -12.109 -34.281 -12.5 1 96.88 171 PRO B N 1
ATOM 5607 C CA . PRO B 1 171 ? -12.773 -34.25 -13.805 1 96.88 171 PRO B CA 1
ATOM 5608 C C . PRO B 1 171 ? -14.141 -33.562 -13.742 1 96.88 171 PRO B C 1
ATOM 5610 O O . PRO B 1 171 ? -14.773 -33.531 -12.688 1 96.88 171 PRO B O 1
ATOM 5613 N N . PRO B 1 172 ? -14.547 -33.062 -14.891 1 96.81 172 PRO B N 1
ATOM 5614 C CA . PRO B 1 172 ? -15.867 -32.406 -14.906 1 96.81 172 PRO B CA 1
ATOM 5615 C C . PRO B 1 172 ? -17.016 -33.406 -14.797 1 96.81 172 PRO B C 1
ATOM 5617 O O . PRO B 1 172 ? -16.891 -34.531 -15.289 1 96.81 172 PRO B O 1
ATOM 5620 N N . ASN B 1 173 ? -18.094 -33 -14.188 1 96.12 173 ASN B N 1
ATOM 5621 C CA . ASN B 1 173 ? -19.328 -33.812 -14.172 1 96.12 173 ASN B CA 1
ATOM 5622 C C . ASN B 1 173 ? -20.172 -33.562 -15.422 1 96.12 173 ASN B C 1
ATOM 5624 O O . ASN B 1 173 ? -19.781 -32.781 -16.297 1 96.12 173 ASN B O 1
ATOM 5628 N N . ASP B 1 174 ? -21.312 -34.156 -15.484 1 96.06 174 ASP B N 1
ATOM 5629 C CA . ASP B 1 174 ? -22.141 -34.094 -16.688 1 96.06 174 ASP B CA 1
ATOM 5630 C C . ASP B 1 174 ? -22.625 -32.688 -16.969 1 96.06 174 ASP B C 1
ATOM 5632 O O . ASP B 1 174 ? -22.641 -32.25 -18.125 1 96.06 174 ASP B O 1
ATOM 5636 N N . VAL B 1 175 ? -22.984 -32.031 -15.953 1 95.19 175 VAL B N 1
ATOM 5637 C CA . VAL B 1 175 ? -23.484 -30.656 -16.094 1 95.19 175 VAL B CA 1
ATOM 5638 C C . VAL B 1 175 ? -22.359 -29.766 -16.625 1 95.19 175 VAL B C 1
ATOM 5640 O O . VAL B 1 175 ? -22.594 -28.938 -17.516 1 95.19 175 VAL B O 1
ATOM 5643 N N . GLU B 1 176 ? -21.203 -29.922 -16.094 1 95.69 176 GLU B N 1
ATOM 5644 C CA . GLU B 1 176 ? -20.047 -29.141 -16.516 1 95.69 176 GLU B CA 1
ATOM 5645 C C . GLU B 1 176 ? -19.641 -29.453 -17.953 1 95.69 176 GLU B C 1
ATOM 5647 O O . GLU B 1 176 ? -19.312 -28.562 -18.719 1 95.69 176 GLU B O 1
ATOM 5652 N N . ILE B 1 177 ? -19.703 -30.719 -18.312 1 95.19 177 ILE B N 1
ATOM 5653 C CA . ILE B 1 177 ? -19.406 -31.141 -19.688 1 95.19 177 ILE B CA 1
ATOM 5654 C C . ILE B 1 177 ? -20.422 -30.516 -20.641 1 95.19 177 ILE B C 1
ATOM 5656 O O . ILE B 1 177 ? -20.047 -30 -21.703 1 95.19 177 ILE B O 1
ATOM 5660 N N . ALA B 1 178 ? -21.641 -30.531 -20.266 1 93.62 178 ALA B N 1
ATOM 5661 C CA . ALA B 1 178 ? -22.703 -29.969 -21.094 1 93.62 178 ALA B CA 1
ATOM 5662 C C . ALA B 1 178 ? -22.5 -28.469 -21.281 1 93.62 178 ALA B C 1
ATOM 5664 O O . ALA B 1 178 ? -22.844 -27.906 -22.328 1 93.62 178 ALA B O 1
ATOM 5665 N N . ALA B 1 179 ? -21.922 -27.844 -20.312 1 92.75 179 ALA B N 1
ATOM 5666 C CA . ALA B 1 179 ? -21.688 -26.406 -20.359 1 92.75 179 ALA B CA 1
ATOM 5667 C C . ALA B 1 179 ? -20.516 -26.062 -21.281 1 92.75 179 ALA B C 1
ATOM 5669 O O . ALA B 1 179 ? -20.375 -24.922 -21.719 1 92.75 179 ALA B O 1
ATOM 5670 N N . GLY B 1 180 ? -19.656 -27.031 -21.5 1 92 180 GLY B N 1
ATOM 5671 C CA . GLY B 1 180 ? -18.578 -26.781 -22.453 1 92 180 GLY B CA 1
ATOM 5672 C C . GLY B 1 180 ? -17.203 -27.109 -21.891 1 92 180 GLY B C 1
ATOM 5673 O O . GLY B 1 180 ? -16.188 -26.922 -22.562 1 92 180 GLY B O 1
ATOM 5674 N N . HIS B 1 181 ? -17.156 -27.562 -20.641 1 95 181 HIS B N 1
ATOM 5675 C CA . HIS B 1 181 ? -15.867 -27.969 -20.094 1 95 181 HIS B CA 1
ATOM 5676 C C . HIS B 1 181 ? -15.32 -29.203 -20.828 1 95 181 HIS B C 1
ATOM 5678 O O . HIS B 1 181 ? -16.094 -30.062 -21.25 1 95 181 HIS B O 1
ATOM 5684 N N . TYR B 1 182 ? -14.047 -29.219 -20.969 1 95.38 182 TYR B N 1
ATOM 5685 C CA . TYR B 1 182 ? -13.359 -30.328 -21.641 1 95.38 182 TYR B CA 1
ATOM 5686 C C . TYR B 1 182 ? -12.172 -30.797 -20.812 1 95.38 182 TYR B C 1
ATOM 5688 O O . TYR B 1 182 ? -11.484 -30 -20.172 1 95.38 182 TYR B O 1
ATOM 5696 N N . TYR B 1 183 ? -11.977 -32.125 -20.812 1 96.75 183 TYR B N 1
ATOM 5697 C CA . TYR B 1 183 ? -10.992 -32.75 -19.922 1 96.75 183 TYR B CA 1
ATOM 5698 C C . TYR B 1 183 ? -10.328 -33.938 -20.594 1 96.75 183 TYR B C 1
ATOM 5700 O O . TYR B 1 183 ? -11 -34.875 -21 1 96.75 183 TYR B O 1
ATOM 5708 N N . ASP B 1 184 ? -9.016 -33.844 -20.797 1 97.5 184 ASP B N 1
ATOM 5709 C CA . ASP B 1 184 ? -8.188 -34.969 -21.219 1 97.5 184 ASP B CA 1
ATOM 5710 C C . ASP B 1 184 ? -7.434 -35.594 -20.047 1 97.5 184 ASP B C 1
ATOM 5712 O O . ASP B 1 184 ? -6.426 -35.031 -19.594 1 97.5 184 ASP B O 1
ATOM 5716 N N . SER B 1 185 ? -7.812 -36.719 -19.609 1 96.81 185 SER B N 1
ATOM 5717 C CA . SER B 1 185 ? -7.285 -37.312 -18.391 1 96.81 185 SER B CA 1
ATOM 5718 C C . SER B 1 185 ? -5.785 -37.562 -18.5 1 96.81 185 SER B C 1
ATOM 5720 O O . SER B 1 185 ? -5.078 -37.562 -17.5 1 96.81 185 SER B O 1
ATOM 5722 N N . ALA B 1 186 ? -5.301 -37.75 -19.703 1 96.75 186 ALA B N 1
ATOM 5723 C CA . ALA B 1 186 ? -3.885 -38.062 -19.906 1 96.75 186 ALA B CA 1
ATOM 5724 C C . ALA B 1 186 ? -3.012 -36.875 -19.531 1 96.75 186 ALA B C 1
ATOM 5726 O O . ALA B 1 186 ? -1.812 -37.031 -19.281 1 96.75 186 ALA B O 1
ATOM 5727 N N . CYS B 1 187 ? -3.57 -35.75 -19.469 1 97.5 187 CYS B N 1
ATOM 5728 C CA . CYS B 1 187 ? -2.797 -34.531 -19.25 1 97.5 187 CYS B CA 1
ATOM 5729 C C . CYS B 1 187 ? -2.814 -34.125 -17.781 1 97.5 187 CYS B C 1
ATOM 5731 O O . CYS B 1 187 ? -2.189 -33.156 -17.375 1 97.5 187 CYS B O 1
ATOM 5733 N N . HIS B 1 188 ? -3.469 -34.875 -16.906 1 98 188 HIS B N 1
ATOM 5734 C CA . HIS B 1 188 ? -3.686 -34.438 -15.539 1 98 188 HIS B CA 1
ATOM 5735 C C . HIS B 1 188 ? -3.221 -35.5 -14.547 1 98 188 HIS B C 1
ATOM 5737 O O . HIS B 1 188 ? -3.154 -36.688 -14.883 1 98 188 HIS B O 1
ATOM 5743 N N . GLY B 1 189 ? -2.707 -35 -13.391 1 97.75 189 GLY B N 1
ATOM 5744 C CA . GLY B 1 189 ? -2.543 -35.875 -12.227 1 97.75 189 GLY B CA 1
ATOM 5745 C C . GLY B 1 189 ? -3.738 -35.844 -11.289 1 97.75 189 GLY B C 1
ATOM 5746 O O . GLY B 1 189 ? -4.445 -34.844 -11.211 1 97.75 189 GLY B O 1
ATOM 5747 N N . THR B 1 190 ? -3.959 -36.969 -10.57 1 97.06 190 THR B N 1
ATOM 5748 C CA . THR B 1 190 ? -5.148 -37.031 -9.727 1 97.06 190 THR B CA 1
ATOM 5749 C C . THR B 1 190 ? -4.781 -37.469 -8.305 1 97.06 190 THR B C 1
ATOM 5751 O O . THR B 1 190 ? -5.66 -37.719 -7.48 1 97.06 190 THR B O 1
ATOM 5754 N N . ASN B 1 191 ? -3.533 -37.5 -7.973 1 96 191 ASN B N 1
ATOM 5755 C CA . ASN B 1 191 ? -3.105 -38 -6.664 1 96 191 ASN B CA 1
ATOM 5756 C C . ASN B 1 191 ? -2.006 -37.125 -6.074 1 96 191 ASN B C 1
ATOM 5758 O O . ASN B 1 191 ? -1.1 -37.625 -5.406 1 96 191 ASN B O 1
ATOM 5762 N N . GLY B 1 192 ? -2.012 -35.844 -6.348 1 96.75 192 GLY B N 1
ATOM 5763 C CA . GLY B 1 192 ? -0.996 -34.938 -5.848 1 96.75 192 GLY B CA 1
ATOM 5764 C C . GLY B 1 192 ? -1.48 -34.094 -4.691 1 96.75 192 GLY B C 1
ATOM 5765 O O . GLY B 1 192 ? -2.395 -34.469 -3.965 1 96.75 192 GLY B O 1
ATOM 5766 N N . THR B 1 193 ? -0.839 -32.969 -4.449 1 96.06 193 THR B N 1
ATOM 5767 C CA . THR B 1 193 ? -1.063 -32.125 -3.293 1 96.06 193 THR B CA 1
ATOM 5768 C C . THR B 1 193 ? -2.059 -31.016 -3.627 1 96.06 193 THR B C 1
ATOM 5770 O O . THR B 1 193 ? -2.963 -30.719 -2.84 1 96.06 193 THR B O 1
ATOM 5773 N N . VAL B 1 194 ? -1.961 -30.438 -4.77 1 97.94 194 VAL B N 1
ATOM 5774 C CA . VAL B 1 194 ? -2.688 -29.203 -5.102 1 97.94 194 VAL B CA 1
ATOM 5775 C C . VAL B 1 194 ? -3.992 -29.562 -5.812 1 97.94 194 VAL B C 1
ATOM 5777 O O . VAL B 1 194 ? -3.979 -30.172 -6.883 1 97.94 19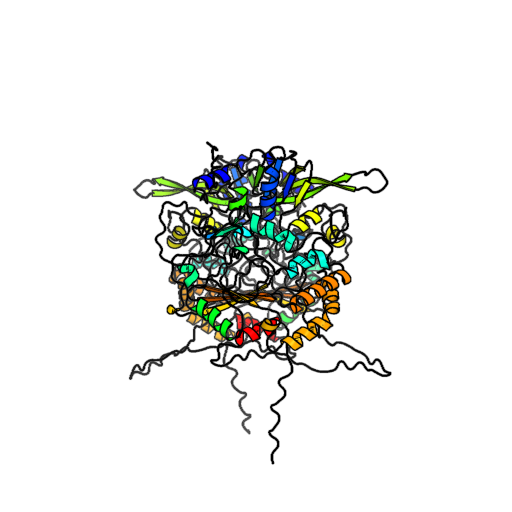4 VAL B O 1
ATOM 5780 N N . HIS B 1 195 ? -5.082 -29.156 -5.281 1 98.31 195 HIS B N 1
ATOM 5781 C CA . HIS B 1 195 ? -6.395 -29.422 -5.852 1 98.31 195 HIS B CA 1
ATOM 5782 C C . HIS B 1 195 ? -6.707 -28.484 -7.004 1 98.31 195 HIS B C 1
ATOM 5784 O O . HIS B 1 195 ? -6.434 -27.281 -6.918 1 98.31 195 HIS B O 1
ATOM 5790 N N . SER B 1 196 ? -7.223 -29.016 -8.008 1 97.88 196 SER B N 1
ATOM 5791 C CA . SER B 1 196 ? -7.727 -28.25 -9.141 1 97.88 196 SER B CA 1
ATOM 5792 C C . SER B 1 196 ? -9.031 -28.844 -9.672 1 97.88 196 SER B C 1
ATOM 5794 O O . SER B 1 196 ? -9.281 -30.047 -9.523 1 97.88 196 SER B O 1
ATOM 5796 N N . GLY B 1 197 ? -9.844 -27.969 -10.227 1 96.94 197 GLY B N 1
ATOM 5797 C CA . GLY B 1 197 ? -11.117 -28.391 -10.781 1 96.94 197 GLY B CA 1
ATOM 5798 C C . GLY B 1 197 ? -11.898 -27.266 -11.43 1 96.94 197 GLY B C 1
ATOM 5799 O O . GLY B 1 197 ? -11.398 -26.141 -11.523 1 96.94 197 GLY B O 1
ATOM 5800 N N . PHE B 1 198 ? -13.07 -27.609 -11.844 1 96.31 198 PHE B N 1
ATOM 5801 C CA . PHE B 1 198 ? -13.875 -26.641 -12.57 1 96.31 198 PHE B CA 1
ATOM 5802 C C . PHE B 1 198 ? -14.781 -25.859 -11.609 1 96.31 198 PHE B C 1
ATOM 5804 O O . PHE B 1 198 ? -15.344 -26.438 -10.68 1 96.31 198 PHE B O 1
ATOM 5811 N N . ARG B 1 199 ? -14.859 -24.578 -11.867 1 94.19 199 ARG B N 1
ATOM 5812 C CA . ARG B 1 199 ? -15.773 -23.75 -11.086 1 94.19 199 ARG B CA 1
ATOM 5813 C C . ARG B 1 199 ? -17.219 -24.156 -11.352 1 94.19 199 ARG B C 1
ATOM 5815 O O . ARG B 1 199 ? -17.609 -24.406 -12.492 1 94.19 199 ARG B O 1
ATOM 5822 N N . ASN B 1 200 ? -17.969 -24.266 -10.273 1 95.31 200 ASN B N 1
ATOM 5823 C CA . ASN B 1 200 ? -19.375 -24.609 -10.336 1 95.31 200 ASN B CA 1
ATOM 5824 C C . ASN B 1 200 ? -20.141 -24.094 -9.117 1 95.31 200 ASN B C 1
ATOM 5826 O O . ASN B 1 200 ? -20.109 -24.734 -8.055 1 95.31 200 ASN B O 1
ATOM 5830 N N . THR B 1 201 ? -20.844 -23.016 -9.281 1 92.38 201 THR B N 1
ATOM 5831 C CA . THR B 1 201 ? -21.594 -22.406 -8.188 1 92.38 201 THR B CA 1
ATOM 5832 C C . THR B 1 201 ? -22.953 -23.062 -8.016 1 92.38 201 THR B C 1
ATOM 5834 O O . THR B 1 201 ? -23.688 -22.766 -7.07 1 92.38 201 THR B O 1
ATOM 5837 N N . GLY B 1 202 ? -23.234 -23.938 -8.914 1 93.12 202 GLY B N 1
ATOM 5838 C CA . GLY B 1 202 ? -24.562 -24.547 -8.922 1 93.12 202 GLY B CA 1
ATOM 5839 C C . GLY B 1 202 ? -25.562 -23.766 -9.75 1 93.12 202 GLY B C 1
ATOM 5840 O O . GLY B 1 202 ? -26.641 -24.281 -10.078 1 93.12 202 GLY B O 1
ATOM 5841 N N . GLU B 1 203 ? -25.219 -22.578 -10.141 1 91.5 203 GLU B N 1
ATOM 5842 C CA . GLU B 1 203 ? -26.078 -21.766 -11 1 91.5 203 GLU B CA 1
ATOM 5843 C C . GLU B 1 203 ? -25.953 -22.188 -12.461 1 91.5 203 GLU B C 1
ATOM 5845 O O . GLU B 1 203 ? -25.047 -22.938 -12.828 1 91.5 203 GLU B O 1
ATOM 5850 N N . VAL B 1 204 ? -26.875 -21.672 -13.234 1 92.44 204 VAL B N 1
ATOM 5851 C CA . VAL B 1 204 ? -26.844 -21.938 -14.664 1 92.44 204 VAL B CA 1
ATOM 5852 C C . VAL B 1 204 ? -25.641 -21.234 -15.289 1 92.44 204 VAL B C 1
ATOM 5854 O O . VAL B 1 204 ? -25.234 -20.172 -14.836 1 92.44 204 VAL B O 1
ATOM 5857 N N . TYR B 1 205 ? -25.078 -21.906 -16.312 1 93.56 205 TYR B N 1
ATOM 5858 C CA . TYR B 1 205 ? -23.984 -21.266 -17.031 1 93.56 205 TYR B CA 1
ATOM 5859 C C . TYR B 1 205 ? -24.5 -20.172 -17.953 1 93.56 205 TYR B C 1
ATOM 5861 O O . TYR B 1 205 ? -25.547 -20.328 -18.578 1 93.56 205 TYR B O 1
ATOM 5869 N N . SER B 1 206 ? -23.75 -19.125 -18.062 1 91.69 206 SER B N 1
ATOM 5870 C CA . SER B 1 206 ? -24.109 -18 -18.922 1 91.69 206 SER B CA 1
ATOM 5871 C C . SER B 1 206 ? -24.109 -18.406 -20.391 1 91.69 206 SER B C 1
ATOM 5873 O O . SER B 1 206 ? -23.156 -19.016 -20.875 1 91.69 206 SER B O 1
ATOM 5875 N N . PRO B 1 207 ? -25.141 -18 -21.109 1 90.81 207 PRO B N 1
ATOM 5876 C CA . PRO B 1 207 ? -25.141 -18.266 -22.562 1 90.81 207 PRO B CA 1
ATOM 5877 C C . PRO B 1 207 ? -24.031 -17.516 -23.297 1 90.81 207 PRO B C 1
ATOM 5879 O O . PRO B 1 207 ? -23.688 -17.875 -24.422 1 90.81 207 PRO B O 1
ATOM 5882 N N . ILE B 1 208 ? -23.484 -16.5 -22.656 1 89.19 208 ILE B N 1
ATOM 5883 C CA . ILE B 1 208 ? -22.438 -15.695 -23.266 1 89.19 208 ILE B CA 1
ATOM 5884 C C . ILE B 1 208 ? -21.188 -16.547 -23.469 1 89.19 208 ILE B C 1
ATOM 5886 O O . ILE B 1 208 ? -20.453 -16.375 -24.453 1 89.19 208 ILE B O 1
ATOM 5890 N N . ILE B 1 209 ? -20.984 -17.469 -22.578 1 90 209 ILE B N 1
ATOM 5891 C CA . ILE B 1 209 ? -19.797 -18.328 -22.672 1 90 209 ILE B CA 1
ATOM 5892 C C . ILE B 1 209 ? -19.906 -19.219 -23.906 1 90 209 ILE B C 1
ATOM 5894 O O . ILE B 1 209 ? -18.953 -19.344 -24.672 1 90 209 ILE B O 1
ATOM 5898 N N . LYS B 1 210 ? -21 -19.797 -24.016 1 88.62 210 LYS B N 1
ATOM 5899 C CA . LYS B 1 210 ? -21.234 -20.625 -25.188 1 88.62 210 LYS B CA 1
ATOM 5900 C C . LYS B 1 210 ? -21.156 -19.812 -26.484 1 88.62 210 LYS B C 1
ATOM 5902 O O . LYS B 1 210 ? -20.609 -20.281 -27.484 1 88.62 210 LYS B O 1
ATOM 5907 N N . ALA B 1 211 ? -21.75 -18.656 -26.438 1 89.44 211 ALA B N 1
ATOM 5908 C CA . ALA B 1 211 ? -21.703 -17.797 -27.609 1 89.44 211 ALA B CA 1
ATOM 5909 C C . ALA B 1 211 ? -20.281 -17.438 -27.969 1 89.44 211 ALA B C 1
ATOM 5911 O O . ALA B 1 211 ? -19.922 -17.359 -29.156 1 89.44 211 ALA B O 1
ATOM 5912 N N . PHE B 1 212 ? -19.516 -17.141 -27 1 90.25 212 PHE B N 1
ATOM 5913 C CA . PHE B 1 212 ? -18.109 -16.797 -27.188 1 90.25 212 PHE B CA 1
ATOM 5914 C C . PHE B 1 212 ? -17.375 -17.953 -27.859 1 90.25 212 PHE B C 1
ATOM 5916 O O . PHE B 1 212 ? -16.656 -17.75 -28.844 1 90.25 212 PHE B O 1
ATOM 5923 N N . MET B 1 213 ? -17.578 -19.188 -27.422 1 91.81 213 MET B N 1
ATOM 5924 C CA . MET B 1 213 ? -16.922 -20.359 -27.969 1 91.81 213 MET B CA 1
ATOM 5925 C C . MET B 1 213 ? -17.422 -20.656 -29.391 1 91.81 213 MET B C 1
ATOM 5927 O O . MET B 1 213 ? -16.625 -20.906 -30.297 1 91.81 213 MET B O 1
ATOM 5931 N N . ASN B 1 214 ? -18.719 -20.547 -29.531 1 91.56 214 ASN B N 1
ATOM 5932 C CA . ASN B 1 214 ? -19.297 -20.812 -30.844 1 91.56 214 ASN B CA 1
ATOM 5933 C C . ASN B 1 214 ? -18.797 -19.812 -31.891 1 91.56 214 ASN B C 1
ATOM 5935 O O . ASN B 1 214 ? -18.453 -20.203 -33 1 91.56 214 ASN B O 1
ATOM 5939 N N . SER B 1 215 ? -18.844 -18.562 -31.469 1 91.69 215 SER B N 1
ATOM 5940 C CA . SER B 1 215 ? -18.391 -17.531 -32.406 1 91.69 215 SER B CA 1
ATOM 5941 C C . SER B 1 215 ? -16.922 -17.719 -32.781 1 91.69 215 SER B C 1
ATOM 5943 O O . SER B 1 215 ? -16.531 -17.469 -33.906 1 91.69 215 SER B O 1
ATOM 5945 N N . SER B 1 216 ? -16.109 -18.141 -31.875 1 92.19 216 SER B N 1
ATOM 5946 C CA . SER B 1 216 ? -14.695 -18.422 -32.125 1 92.19 216 SER B CA 1
ATOM 5947 C C . SER B 1 216 ? -14.531 -19.625 -33.062 1 92.19 216 SER B C 1
ATOM 5949 O O . SER B 1 216 ? -13.719 -19.594 -34 1 92.19 216 SER B O 1
ATOM 5951 N N . GLU B 1 217 ? -15.273 -20.609 -32.812 1 93.06 217 GLU B N 1
ATOM 5952 C CA . GLU B 1 217 ? -15.234 -21.812 -33.656 1 93.06 217 GLU B CA 1
ATOM 5953 C C . GLU B 1 217 ? -15.594 -21.484 -35.094 1 93.06 217 GLU B C 1
ATOM 5955 O O . GLU B 1 217 ? -14.984 -22.016 -36.031 1 93.06 217 GLU B O 1
ATOM 5960 N N . GLU B 1 218 ? -16.516 -20.656 -35.25 1 93.31 218 GLU B N 1
ATOM 5961 C CA . GLU B 1 218 ? -16.938 -20.234 -36.562 1 93.31 218 GLU B CA 1
ATOM 5962 C C . GLU B 1 218 ? -15.828 -19.5 -37.312 1 93.31 218 GLU B C 1
ATOM 5964 O O . GLU B 1 218 ? -15.805 -19.484 -38.531 1 93.31 218 GLU B O 1
ATOM 5969 N N . ARG B 1 219 ? -14.977 -18.953 -36.562 1 90.5 219 ARG B N 1
ATOM 5970 C CA . ARG B 1 219 ? -13.875 -18.219 -37.156 1 90.5 219 ARG B CA 1
ATOM 5971 C C . ARG B 1 219 ? -12.641 -19.094 -37.312 1 90.5 219 ARG B C 1
ATOM 5973 O O . ARG B 1 219 ? -11.555 -18.594 -37.594 1 90.5 219 ARG B O 1
ATOM 5980 N N . GLY B 1 220 ? -12.773 -20.375 -36.969 1 91.69 220 GLY B N 1
ATOM 5981 C CA . GLY B 1 220 ? -11.695 -21.328 -37.219 1 91.69 220 GLY B CA 1
ATOM 5982 C C . GLY B 1 220 ? -10.789 -21.516 -36.031 1 91.69 220 GLY B C 1
ATOM 5983 O O . GLY B 1 220 ? -9.734 -22.156 -36.125 1 91.69 220 GLY B O 1
ATOM 5984 N N . VAL B 1 221 ? -11.117 -20.984 -34.938 1 93.5 221 VAL B N 1
ATOM 5985 C CA . VAL B 1 221 ? -10.344 -21.172 -33.719 1 93.5 221 VAL B CA 1
ATOM 5986 C C . VAL B 1 221 ? -10.82 -22.422 -33 1 93.5 221 VAL B C 1
ATOM 5988 O O . VAL B 1 221 ? -12.016 -22.594 -32.75 1 93.5 221 VAL B O 1
ATOM 5991 N N . PRO B 1 222 ? -9.898 -23.297 -32.688 1 94.62 222 PRO B N 1
ATOM 5992 C CA . PRO B 1 222 ? -10.336 -24.5 -31.984 1 94.62 222 PRO B CA 1
ATOM 5993 C C . PRO B 1 222 ? -10.93 -24.172 -30.609 1 94.62 222 PRO B C 1
ATOM 5995 O O . PRO B 1 222 ? -10.453 -23.266 -29.922 1 94.62 222 PRO B O 1
ATOM 5998 N N . THR B 1 223 ? -11.977 -24.891 -30.234 1 95 223 THR B N 1
ATOM 5999 C CA . THR B 1 223 ? -12.617 -24.703 -28.938 1 95 223 THR B CA 1
ATOM 6000 C C . THR B 1 223 ? -12.688 -26.031 -28.188 1 95 223 THR B C 1
ATOM 6002 O O . THR B 1 223 ? -12.383 -27.094 -28.75 1 95 223 THR B O 1
ATOM 6005 N N . LYS B 1 224 ? -13.031 -25.984 -26.906 1 92.5 224 LYS B N 1
ATOM 6006 C CA . LYS B 1 224 ? -13.195 -27.156 -26.062 1 92.5 224 LYS B CA 1
ATOM 6007 C C . LYS B 1 224 ? -11.93 -28.016 -26.047 1 92.5 224 LYS B C 1
ATOM 6009 O O . LYS B 1 224 ? -11.961 -29.188 -26.453 1 92.5 224 LYS B O 1
ATOM 6014 N N . LEU B 1 225 ? -10.93 -27.375 -25.531 1 93.31 225 LEU B N 1
ATOM 6015 C CA . LEU B 1 225 ? -9.594 -27.969 -25.469 1 93.31 225 LEU B CA 1
ATOM 6016 C C . LEU B 1 225 ? -9.117 -28.078 -24.016 1 93.31 225 LEU B C 1
ATOM 6018 O O . LEU B 1 225 ? -9.586 -27.328 -23.156 1 93.31 225 LEU B O 1
ATOM 6022 N N . ASP B 1 226 ? -8.289 -29.062 -23.781 1 96.38 226 ASP B N 1
ATOM 6023 C CA . ASP B 1 226 ? -7.539 -29.094 -22.531 1 96.38 226 ASP B CA 1
ATOM 6024 C C . ASP B 1 226 ? -6.184 -28.422 -22.688 1 96.38 226 ASP B C 1
ATOM 6026 O O . ASP B 1 226 ? -5.281 -28.953 -23.328 1 96.38 226 ASP B O 1
ATOM 6030 N N . PHE B 1 227 ? -6.012 -27.266 -22.078 1 95.31 227 PHE B N 1
ATOM 6031 C CA . PHE B 1 227 ? -4.832 -26.422 -22.234 1 95.31 227 PHE B CA 1
ATOM 6032 C C . PHE B 1 227 ? -3.654 -26.969 -21.453 1 95.31 227 PHE B C 1
ATOM 6034 O O . PHE B 1 227 ? -2.586 -26.359 -21.406 1 95.31 227 PHE B O 1
ATOM 6041 N N . HIS B 1 228 ? -3.785 -28.172 -20.828 1 96.56 228 HIS B N 1
ATOM 6042 C CA . HIS B 1 228 ? -2.734 -28.734 -19.984 1 96.56 228 HIS B CA 1
ATOM 6043 C C . HIS B 1 228 ? -1.868 -29.719 -20.766 1 96.56 228 HIS B C 1
ATOM 6045 O O . HIS B 1 228 ? -0.895 -30.25 -20.234 1 96.56 228 HIS B O 1
ATOM 6051 N N . CYS B 1 229 ? -2.141 -29.906 -22.031 1 95.94 229 CYS B N 1
ATOM 6052 C CA . CYS B 1 229 ? -1.521 -30.984 -22.797 1 95.94 229 CYS B CA 1
ATOM 6053 C C . CYS B 1 229 ? -0.366 -30.453 -23.641 1 95.94 229 CYS B C 1
ATOM 6055 O O . CYS B 1 229 ? 0.031 -31.078 -24.609 1 95.94 229 CYS B O 1
ATOM 6057 N N . GLY B 1 230 ? 0.088 -29.297 -23.359 1 95.38 230 GLY B N 1
ATOM 6058 C CA . GLY B 1 230 ? 1.342 -28.844 -23.938 1 95.38 230 GLY B CA 1
ATOM 6059 C C . GLY B 1 230 ? 1.151 -27.844 -25.062 1 95.38 230 GLY B C 1
ATOM 6060 O O . GLY B 1 230 ? 2.105 -27.188 -25.484 1 95.38 230 GLY B O 1
ATOM 6061 N N . VAL B 1 231 ? -0.061 -27.656 -25.578 1 94.38 231 VAL B N 1
ATOM 6062 C CA . VAL B 1 231 ? -0.339 -26.703 -26.641 1 94.38 231 VAL B CA 1
ATOM 6063 C C . VAL B 1 231 ? -1.6 -25.906 -26.312 1 94.38 231 VAL B C 1
ATOM 6065 O O . VAL B 1 231 ? -2.656 -26.125 -26.906 1 94.38 231 VAL B O 1
ATOM 6068 N N . PRO B 1 232 ? -1.463 -24.859 -25.5 1 94 232 PRO B N 1
ATOM 6069 C CA . PRO B 1 232 ? -2.639 -24.094 -25.094 1 94 232 PRO B CA 1
ATOM 6070 C C . PRO B 1 232 ? -3.033 -23.031 -26.109 1 94 232 PRO B C 1
ATOM 6072 O O . PRO B 1 232 ? -2.711 -21.859 -25.938 1 94 232 PRO B O 1
ATOM 6075 N N . ARG B 1 233 ? -3.609 -23.359 -27.203 1 93.5 233 ARG B N 1
ATOM 6076 C CA . ARG B 1 233 ? -4.176 -22.453 -28.203 1 93.5 233 ARG B CA 1
ATOM 6077 C C . ARG B 1 233 ? -5.668 -22.719 -28.391 1 93.5 233 ARG B C 1
ATOM 6079 O O . ARG B 1 233 ? -6.082 -23.875 -28.547 1 93.5 233 ARG B O 1
ATOM 6086 N N . GLY B 1 234 ? -6.355 -21.609 -28.391 1 95.5 234 GLY B N 1
ATOM 6087 C CA . GLY B 1 234 ? -7.781 -21.734 -28.641 1 95.5 234 GLY B CA 1
ATOM 6088 C C . GLY B 1 234 ? -8.648 -21.156 -27.531 1 95.5 234 GLY B C 1
ATOM 6089 O O . GLY B 1 234 ? -8.188 -20.312 -26.766 1 95.5 234 GLY B O 1
ATOM 6090 N N . VAL B 1 235 ? -9.977 -21.516 -27.656 1 95.12 235 VAL B N 1
ATOM 6091 C CA . VAL B 1 235 ? -10.922 -21.016 -26.656 1 95.12 235 VAL B CA 1
ATOM 6092 C C . VAL B 1 235 ? -11.492 -22.188 -25.859 1 95.12 235 VAL B C 1
ATOM 6094 O O . VAL B 1 235 ? -11.977 -23.172 -26.422 1 95.12 235 VAL B O 1
ATOM 6097 N N . SER B 1 236 ? -11.445 -22.062 -24.625 1 95.81 236 SER B N 1
ATOM 6098 C CA . SER B 1 236 ? -12.008 -23.109 -23.781 1 95.81 236 SER B CA 1
ATOM 6099 C C . SER B 1 236 ? -12.258 -22.594 -22.375 1 95.81 236 SER B C 1
ATOM 6101 O O . SER B 1 236 ? -11.672 -21.594 -21.953 1 95.81 236 SER B O 1
ATOM 6103 N N . MET B 1 237 ? -13.203 -23.234 -21.703 1 95.06 237 MET B N 1
ATOM 6104 C CA . MET B 1 237 ? -13.266 -23.078 -20.25 1 95.06 237 MET B CA 1
ATOM 6105 C C . MET B 1 237 ? -12.117 -23.812 -19.578 1 95.06 237 MET B C 1
ATOM 6107 O O . MET B 1 237 ? -11.586 -24.781 -20.141 1 95.06 237 MET B O 1
ATOM 6111 N N . ILE B 1 238 ? -11.688 -23.344 -18.422 1 94.69 238 ILE B N 1
ATOM 6112 C CA . ILE B 1 238 ? -10.477 -23.906 -17.828 1 94.69 238 ILE B CA 1
ATOM 6113 C C . ILE B 1 238 ? -10.758 -24.344 -16.391 1 94.69 238 ILE B C 1
ATOM 6115 O O . ILE B 1 238 ? -11.672 -23.812 -15.742 1 94.69 238 ILE B O 1
ATOM 6119 N N . PRO B 1 239 ? -9.977 -25.344 -15.906 1 96.38 239 PRO B N 1
ATOM 6120 C CA . PRO B 1 239 ? -9.992 -25.578 -14.461 1 96.38 239 PRO B CA 1
ATOM 6121 C C . PRO B 1 239 ? -9.359 -24.438 -13.672 1 96.38 239 PRO B C 1
ATOM 6123 O O . PRO B 1 239 ? -8.672 -23.594 -14.242 1 96.38 239 PRO B O 1
ATOM 6126 N N . ASN B 1 240 ? -9.68 -24.453 -12.414 1 97.5 240 ASN B N 1
ATOM 6127 C CA . ASN B 1 240 ? -9.141 -23.5 -11.453 1 97.5 240 ASN B CA 1
ATOM 6128 C C . ASN B 1 240 ? -8.555 -24.188 -10.234 1 97.5 240 ASN B C 1
ATOM 6130 O O . ASN B 1 240 ? -8.789 -25.391 -10.031 1 97.5 240 ASN B O 1
ATOM 6134 N N . SER B 1 241 ? -7.734 -23.484 -9.484 1 97.62 241 SER B N 1
ATOM 6135 C CA . SER B 1 241 ? -7.195 -23.984 -8.219 1 97.62 241 SER B CA 1
ATOM 6136 C C . SER B 1 241 ? -8.258 -23.969 -7.125 1 97.62 241 SER B C 1
ATOM 6138 O O . SER B 1 241 ? -8.297 -23.062 -6.305 1 97.62 241 SER B O 1
ATOM 6140 N N . LEU B 1 242 ? -9.016 -24.969 -7.145 1 95.75 242 LEU B N 1
ATOM 6141 C CA . LEU B 1 242 ? -10.086 -25 -6.152 1 95.75 242 LEU B CA 1
ATOM 6142 C C . LEU B 1 242 ? -10.422 -26.438 -5.77 1 95.75 242 LEU B C 1
ATOM 6144 O O . LEU B 1 242 ? -10.188 -27.359 -6.547 1 95.75 242 LEU B O 1
ATOM 6148 N N . HIS B 1 243 ? -10.969 -26.625 -4.676 1 96.62 243 HIS B N 1
ATOM 6149 C CA . HIS B 1 243 ? -11.484 -27.875 -4.141 1 96.62 243 HIS B CA 1
ATOM 6150 C C . HIS B 1 243 ? -12.875 -28.172 -4.688 1 96.62 243 HIS B C 1
ATOM 6152 O O . HIS B 1 243 ? -13.484 -27.328 -5.34 1 96.62 243 HIS B O 1
ATOM 6158 N N . LYS B 1 244 ? -13.289 -29.391 -4.41 1 95.31 244 LYS B N 1
ATOM 6159 C CA . LYS B 1 244 ? -14.609 -29.812 -4.859 1 95.31 244 LYS B CA 1
ATOM 6160 C C . LYS B 1 244 ? -15.703 -28.906 -4.297 1 95.31 244 LYS B C 1
ATOM 6162 O O . LYS B 1 244 ? -16.703 -28.641 -4.969 1 95.31 244 LYS B O 1
ATOM 6167 N N . ASP B 1 245 ? -15.508 -28.438 -3.059 1 95.44 245 ASP B N 1
ATOM 6168 C CA . ASP B 1 245 ? -16.5 -27.578 -2.424 1 95.44 245 ASP B CA 1
ATOM 6169 C C . ASP B 1 245 ? -16.344 -26.125 -2.861 1 95.44 245 ASP B C 1
ATOM 6171 O O . ASP B 1 245 ? -16.922 -25.219 -2.266 1 95.44 245 ASP B O 1
ATOM 6175 N N . GLN B 1 246 ? -15.461 -25.906 -3.803 1 96.19 246 GLN B N 1
ATOM 6176 C CA . GLN B 1 246 ? -15.266 -24.609 -4.469 1 96.19 246 GLN B CA 1
ATOM 6177 C C . GLN B 1 246 ? -14.398 -23.688 -3.623 1 96.19 246 GLN B C 1
ATOM 6179 O O . GLN B 1 246 ? -14.297 -22.484 -3.916 1 96.19 246 GLN B O 1
ATOM 6184 N N . THR B 1 247 ? -13.797 -24.234 -2.578 1 97.19 247 THR B N 1
ATOM 6185 C CA . THR B 1 247 ? -12.852 -23.453 -1.79 1 97.19 247 THR B CA 1
ATOM 6186 C C . THR B 1 247 ? -11.523 -23.312 -2.527 1 97.19 247 THR B C 1
ATOM 6188 O O . THR B 1 247 ? -11 -24.281 -3.072 1 97.19 247 THR B O 1
ATOM 6191 N N . ARG B 1 248 ? -11 -22.094 -2.541 1 97.81 248 ARG B N 1
ATOM 6192 C CA . ARG B 1 248 ? -9.727 -21.828 -3.191 1 97.81 248 ARG B CA 1
ATOM 6193 C C . ARG B 1 248 ? -8.641 -22.766 -2.684 1 97.81 248 ARG B C 1
ATOM 6195 O O . ARG B 1 248 ? -8.539 -23.016 -1.48 1 97.81 248 ARG B O 1
ATOM 6202 N N . SER B 1 249 ? -7.898 -23.266 -3.602 1 97.88 249 SER B N 1
ATOM 6203 C CA . SER B 1 249 ? -6.699 -24.031 -3.303 1 97.88 249 SER B CA 1
ATOM 6204 C C . SER B 1 249 ? -5.461 -23.141 -3.27 1 97.88 249 SER B C 1
ATOM 6206 O O . SER B 1 249 ? -4.672 -23.141 -4.219 1 97.88 249 SER B O 1
ATOM 6208 N N . ASP B 1 250 ? -5.266 -22.406 -2.164 1 97.94 250 ASP B N 1
ATOM 6209 C CA . ASP B 1 250 ? -4.062 -21.594 -2.033 1 97.94 250 ASP B CA 1
ATOM 6210 C C . ASP B 1 250 ? -2.92 -22.391 -1.419 1 97.94 250 ASP B C 1
ATOM 6212 O O . ASP B 1 250 ? -3.139 -23.469 -0.87 1 97.94 250 ASP B O 1
ATOM 6216 N N . ALA B 1 251 ? -1.729 -21.875 -1.507 1 98.38 251 ALA B N 1
ATOM 6217 C CA . ALA B 1 251 ? -0.528 -22.625 -1.154 1 98.38 251 ALA B CA 1
ATOM 6218 C C . ALA B 1 251 ? -0.49 -22.922 0.34 1 98.38 251 ALA B C 1
ATOM 6220 O O . ALA B 1 251 ? 0.043 -23.953 0.757 1 98.38 251 ALA B O 1
ATOM 6221 N N . ALA B 1 252 ? -0.979 -22.031 1.174 1 98.31 252 ALA B N 1
ATOM 6222 C CA . ALA B 1 252 ? -0.99 -22.328 2.605 1 98.31 252 ALA B CA 1
ATOM 6223 C C . ALA B 1 252 ? -1.927 -23.484 2.92 1 98.31 252 ALA B C 1
ATOM 6225 O O . ALA B 1 252 ? -1.601 -24.359 3.738 1 98.31 252 ALA B O 1
ATOM 6226 N N . ARG B 1 253 ? -3.041 -23.562 2.27 1 96.56 253 ARG B N 1
ATOM 6227 C CA . ARG B 1 253 ? -3.992 -24.656 2.449 1 96.56 253 ARG B CA 1
ATOM 6228 C C . ARG B 1 253 ? -3.408 -25.969 1.957 1 96.56 253 ARG B C 1
ATOM 6230 O O . ARG B 1 253 ? -3.607 -27.016 2.58 1 96.56 253 ARG B O 1
ATOM 6237 N N . GLU B 1 254 ? -2.713 -25.906 0.891 1 97.5 254 GLU B N 1
ATOM 6238 C CA . GLU B 1 254 ? -2.287 -27.141 0.228 1 97.5 254 GLU B CA 1
ATOM 6239 C C . GLU B 1 254 ? -0.982 -27.656 0.822 1 97.5 254 GLU B C 1
ATOM 6241 O O . GLU B 1 254 ? -0.771 -28.875 0.9 1 97.5 254 GLU B O 1
ATOM 6246 N N . TRP B 1 255 ? -0.12 -26.766 1.218 1 97.75 255 TRP B N 1
ATOM 6247 C CA . TRP B 1 255 ? 1.226 -27.203 1.563 1 97.75 255 TRP B CA 1
ATOM 6248 C C . TRP B 1 255 ? 1.486 -27.047 3.057 1 97.75 255 TRP B C 1
ATOM 6250 O O . TRP B 1 255 ? 2.25 -27.812 3.648 1 97.75 255 TRP B O 1
ATOM 6260 N N . LEU B 1 256 ? 0.931 -26.047 3.678 1 97.88 256 LEU B N 1
ATOM 6261 C CA . LEU B 1 256 ? 1.203 -25.812 5.09 1 97.88 256 LEU B CA 1
ATOM 6262 C C . LEU B 1 256 ? 0.211 -26.562 5.973 1 97.88 256 LEU B C 1
ATOM 6264 O O . LEU B 1 256 ? 0.611 -27.312 6.867 1 97.88 256 LEU B O 1
ATOM 6268 N N . LEU B 1 257 ? -1.03 -26.422 5.691 1 95.88 257 LEU B N 1
ATOM 6269 C CA . LEU B 1 257 ? -2.1 -26.953 6.523 1 95.88 257 LEU B CA 1
ATOM 6270 C C . LEU B 1 257 ? -1.927 -28.453 6.727 1 95.88 257 LEU B C 1
ATOM 6272 O O . LEU B 1 257 ? -2.018 -28.953 7.852 1 95.88 257 LEU B O 1
ATOM 6276 N N . PRO B 1 258 ? -1.568 -29.234 5.68 1 94.75 258 PRO B N 1
ATOM 6277 C CA . PRO B 1 258 ? -1.408 -30.672 5.902 1 94.75 258 PRO B CA 1
ATOM 6278 C C . PRO B 1 258 ? -0.133 -31.016 6.668 1 94.75 258 PRO B C 1
ATOM 6280 O O . PRO B 1 258 ? 0.026 -32.125 7.145 1 94.75 258 PRO B O 1
ATOM 6283 N N . ASN B 1 259 ? 0.774 -30.078 6.848 1 95.81 259 ASN B N 1
ATOM 6284 C CA . ASN B 1 259 ? 2.105 -30.438 7.324 1 95.81 259 ASN B CA 1
ATOM 6285 C C . ASN B 1 259 ? 2.506 -29.594 8.539 1 95.81 259 ASN B C 1
ATOM 6287 O O . ASN B 1 259 ? 3.615 -29.734 9.055 1 95.81 259 ASN B O 1
ATOM 6291 N N . TYR B 1 260 ? 1.647 -28.719 9.016 1 95 260 TYR B N 1
ATOM 6292 C CA . TYR B 1 260 ? 1.992 -27.719 10.016 1 95 260 TYR B CA 1
ATOM 6293 C C . TYR B 1 260 ? 2.365 -28.391 11.344 1 95 260 TYR B C 1
ATOM 6295 O O . TYR B 1 260 ? 3.006 -27.766 12.195 1 95 260 TYR B O 1
ATOM 6303 N N . LYS B 1 261 ? 2.096 -29.625 11.555 1 95.19 261 LYS B N 1
ATOM 6304 C CA . LYS B 1 261 ? 2.322 -30.297 12.836 1 95.19 261 LYS B CA 1
ATOM 6305 C C . LYS B 1 261 ? 3.727 -30.891 12.898 1 95.19 261 LYS B C 1
ATOM 6307 O O . LYS B 1 261 ? 4.148 -31.391 13.953 1 95.19 261 LYS B O 1
ATOM 6312 N N . ARG B 1 262 ? 4.422 -30.906 11.812 1 97.25 262 ARG B N 1
ATOM 6313 C CA . ARG B 1 262 ? 5.789 -31.422 11.836 1 97.25 262 ARG B CA 1
ATOM 6314 C C . ARG B 1 262 ? 6.66 -30.609 12.781 1 97.25 262 ARG B C 1
ATOM 6316 O O . ARG B 1 262 ? 6.766 -29.391 12.648 1 97.25 262 ARG B O 1
ATOM 6323 N N . PRO B 1 263 ? 7.336 -31.25 13.719 1 97.12 263 PRO B N 1
ATOM 6324 C CA . PRO B 1 263 ? 8.109 -30.516 14.719 1 97.12 263 PRO B CA 1
ATOM 6325 C C . PRO B 1 263 ? 9.344 -29.828 14.125 1 97.12 263 PRO B C 1
ATOM 6327 O O . PRO B 1 263 ? 9.914 -28.922 14.75 1 97.12 263 PRO B O 1
ATOM 6330 N N . ASN B 1 264 ? 9.758 -30.344 12.977 1 98.5 264 ASN B N 1
ATOM 6331 C CA . ASN B 1 264 ? 10.961 -29.781 12.367 1 98.5 264 ASN B CA 1
ATOM 6332 C C . ASN B 1 264 ? 10.625 -28.625 11.422 1 98.5 264 ASN B C 1
ATOM 6334 O O . ASN B 1 264 ? 11.484 -28.172 10.664 1 98.5 264 ASN B O 1
ATOM 6338 N N . LEU B 1 265 ? 9.383 -28.141 11.43 1 98.62 265 LEU B N 1
ATOM 6339 C CA . LEU B 1 265 ? 8.953 -26.984 10.648 1 98.62 265 LEU B CA 1
ATOM 6340 C C . LEU B 1 265 ? 8.508 -25.859 11.57 1 98.62 265 LEU B C 1
ATOM 6342 O O . LEU B 1 265 ? 7.605 -26.031 12.391 1 98.62 265 LEU B O 1
ATOM 6346 N N . GLN B 1 266 ? 9.148 -24.75 11.469 1 98.5 266 GLN B N 1
ATOM 6347 C CA . GLN B 1 266 ? 8.734 -23.547 12.156 1 98.5 266 GLN B CA 1
ATOM 6348 C C . GLN B 1 266 ? 8.383 -22.438 11.164 1 98.5 266 GLN B C 1
ATOM 6350 O O . GLN B 1 266 ? 9.078 -22.25 10.164 1 98.5 266 GLN B O 1
ATOM 6355 N N . VAL B 1 267 ? 7.273 -21.766 11.43 1 98.75 267 VAL B N 1
ATOM 6356 C CA . VAL B 1 267 ? 6.824 -20.656 10.586 1 98.75 267 VAL B CA 1
ATOM 6357 C C . VAL B 1 267 ? 6.629 -19.406 11.438 1 98.75 267 VAL B C 1
ATOM 6359 O O . VAL B 1 267 ? 5.793 -19.391 12.344 1 98.75 267 VAL B O 1
ATOM 6362 N N . LEU B 1 268 ? 7.414 -18.391 11.195 1 98.75 268 LEU B N 1
ATOM 6363 C CA . LEU B 1 268 ? 7.32 -17.094 11.859 1 98.75 268 LEU B CA 1
ATOM 6364 C C . LEU B 1 268 ? 6.57 -16.094 10.984 1 98.75 268 LEU B C 1
ATOM 6366 O O . LEU B 1 268 ? 6.969 -15.852 9.844 1 98.75 268 LEU B O 1
ATOM 6370 N N . THR B 1 269 ? 5.484 -15.539 11.492 1 98.5 269 THR B N 1
ATOM 6371 C CA . THR B 1 269 ? 4.656 -14.594 10.742 1 98.5 269 THR B CA 1
ATOM 6372 C C . THR B 1 269 ? 4.84 -13.172 11.266 1 98.5 269 THR B C 1
ATOM 6374 O O . THR B 1 269 ? 5.395 -12.977 12.352 1 98.5 269 THR B O 1
ATOM 6377 N N . GLY B 1 270 ? 4.473 -12.18 10.414 1 97.75 270 GLY B N 1
ATOM 6378 C CA . GLY B 1 270 ? 4.504 -10.773 10.789 1 97.75 270 GLY B CA 1
ATOM 6379 C C . GLY B 1 270 ? 5.902 -10.195 10.812 1 97.75 270 GLY B C 1
ATOM 6380 O O . GLY B 1 270 ? 6.156 -9.195 11.492 1 97.75 270 GLY B O 1
ATOM 6381 N N . GLN B 1 271 ? 6.84 -10.891 10.188 1 97.88 271 GLN B N 1
ATOM 6382 C CA . GLN B 1 271 ? 8.242 -10.477 10.109 1 97.88 271 GLN B CA 1
ATOM 6383 C C . GLN B 1 271 ? 8.742 -10.5 8.672 1 97.88 271 GLN B C 1
ATOM 6385 O O . GLN B 1 271 ? 8.383 -11.398 7.898 1 97.88 271 GLN B O 1
ATOM 6390 N N . PHE B 1 272 ? 9.562 -9.586 8.297 1 96.44 272 PHE B N 1
ATOM 6391 C CA . PHE B 1 272 ? 10.125 -9.672 6.957 1 96.44 272 PHE B CA 1
ATOM 6392 C C . PHE B 1 272 ? 11.641 -9.797 7.012 1 96.44 272 PHE B C 1
ATOM 6394 O O . PHE B 1 272 ? 12.273 -9.352 7.973 1 96.44 272 PHE B O 1
ATOM 6401 N N . VAL B 1 273 ? 12.227 -10.406 6.051 1 98.75 273 VAL B N 1
ATOM 6402 C CA . VAL B 1 273 ? 13.672 -10.547 5.906 1 98.75 273 VAL B CA 1
ATOM 6403 C C . VAL B 1 273 ? 14.25 -9.336 5.172 1 98.75 273 VAL B C 1
ATOM 6405 O O . VAL B 1 273 ? 13.781 -8.984 4.09 1 98.75 273 VAL B O 1
ATOM 6408 N N . GLY B 1 274 ? 15.219 -8.773 5.789 1 97.88 274 GLY B N 1
ATOM 6409 C CA . GLY B 1 274 ? 15.812 -7.59 5.195 1 97.88 274 GLY B CA 1
ATOM 6410 C C . GLY B 1 274 ? 17.109 -7.879 4.457 1 97.88 274 GLY B C 1
ATOM 6411 O O . GLY B 1 274 ? 17.406 -7.254 3.438 1 97.88 274 GLY B O 1
ATOM 6412 N N . LYS B 1 275 ? 17.891 -8.781 4.938 1 97.69 275 LYS B N 1
ATOM 6413 C CA . LYS B 1 275 ? 19.141 -9.102 4.25 1 97.69 275 LYS B CA 1
ATOM 6414 C C . LYS B 1 275 ? 19.641 -10.484 4.652 1 97.69 275 LYS B C 1
ATOM 6416 O O . LYS B 1 275 ? 19.266 -11.016 5.699 1 97.69 275 LYS B O 1
ATOM 6421 N N . VAL B 1 276 ? 20.453 -11.031 3.822 1 98.62 276 VAL B N 1
ATOM 6422 C CA . VAL B 1 276 ? 21.188 -12.273 4.086 1 98.62 276 VAL B CA 1
ATOM 6423 C C . VAL B 1 276 ? 22.5 -11.953 4.781 1 98.62 276 VAL B C 1
ATOM 6425 O O . VAL B 1 276 ? 23.203 -11.016 4.398 1 98.62 276 VAL B O 1
ATOM 6428 N N . LEU B 1 277 ? 22.734 -12.672 5.832 1 98.25 277 LEU B N 1
ATOM 6429 C CA . LEU B 1 277 ? 24.047 -12.57 6.484 1 98.25 277 LEU B CA 1
ATOM 6430 C C . LEU B 1 277 ? 25.094 -13.375 5.723 1 98.25 277 LEU B C 1
ATOM 6432 O O . LEU B 1 277 ? 24.922 -14.578 5.516 1 98.25 277 LEU B O 1
ATOM 6436 N N . ILE B 1 278 ? 26.203 -12.75 5.328 1 96.12 278 ILE B N 1
ATOM 6437 C CA . ILE B 1 278 ? 27.203 -13.383 4.465 1 96.12 278 ILE B CA 1
ATOM 6438 C C . ILE B 1 278 ? 28.578 -13.32 5.125 1 96.12 278 ILE B C 1
ATOM 6440 O O . ILE B 1 278 ? 29 -12.258 5.578 1 96.12 278 ILE B O 1
ATOM 6444 N N . ASN B 1 279 ? 29.172 -14.406 5.203 1 92.94 279 ASN B N 1
ATOM 6445 C CA . ASN B 1 279 ? 30.562 -14.484 5.664 1 92.94 279 ASN B CA 1
ATOM 6446 C C . ASN B 1 279 ? 31.531 -14.703 4.5 1 92.94 279 ASN B C 1
ATOM 6448 O O . ASN B 1 279 ? 31.203 -15.398 3.541 1 92.94 279 ASN B O 1
ATOM 6452 N N . GLN B 1 280 ? 32.625 -14.086 4.676 1 89.06 280 GLN B N 1
ATOM 6453 C CA . GLN B 1 280 ? 33.719 -14.383 3.742 1 89.06 280 GLN B CA 1
ATOM 6454 C C . GLN B 1 280 ? 34.344 -15.742 4.043 1 89.06 280 GLN B C 1
ATOM 6456 O O . GLN B 1 280 ? 34.531 -16.094 5.207 1 89.06 280 GLN B O 1
ATOM 6461 N N . THR B 1 281 ? 34.406 -16.5 2.984 1 83.75 281 THR B N 1
ATOM 6462 C CA . THR B 1 281 ? 35 -17.812 3.188 1 83.75 281 THR B CA 1
ATOM 6463 C C . THR B 1 281 ? 36.344 -17.922 2.443 1 83.75 281 THR B C 1
ATOM 6465 O O . THR B 1 281 ? 36.562 -17.203 1.461 1 83.75 281 THR B O 1
ATOM 6468 N N . THR B 1 282 ? 37.375 -18.406 3.154 1 74.12 282 THR B N 1
ATOM 6469 C CA . THR B 1 282 ? 38.656 -18.672 2.508 1 74.12 282 THR B CA 1
ATOM 6470 C C . THR B 1 282 ? 38.625 -20.016 1.794 1 74.12 282 THR B C 1
ATOM 6472 O O . THR B 1 282 ? 38.344 -21.047 2.404 1 74.12 282 THR B O 1
ATOM 6475 N N . ILE B 1 283 ? 38.219 -20 0.612 1 61.38 283 ILE B N 1
ATOM 6476 C CA . ILE B 1 283 ? 38.375 -21.25 -0.11 1 61.38 283 ILE B CA 1
ATOM 6477 C C . ILE B 1 283 ? 39.844 -21.5 -0.42 1 61.38 283 ILE B C 1
ATOM 6479 O O . ILE B 1 283 ? 40.625 -20.562 -0.556 1 61.38 283 ILE B O 1
ATOM 6483 N N . SER B 1 284 ? 40.188 -22.875 -0.247 1 54.62 284 SER B N 1
ATOM 6484 C CA . SER B 1 284 ? 41.562 -23.266 -0.627 1 54.62 284 SER B CA 1
ATOM 6485 C C . SER B 1 284 ? 41.938 -22.656 -1.969 1 54.62 284 SER B C 1
ATOM 6487 O O . SER B 1 284 ? 41.156 -22.672 -2.92 1 54.62 284 SER B O 1
ATOM 6489 N N . GLY B 1 285 ? 43.062 -21.938 -1.969 1 50.94 285 GLY B N 1
ATOM 6490 C CA . GLY B 1 285 ? 43.656 -21.281 -3.115 1 50.94 285 GLY B CA 1
ATOM 6491 C C . GLY B 1 285 ? 43.125 -19.875 -3.342 1 50.94 285 GLY B C 1
ATOM 6492 O O . GLY B 1 285 ? 41.938 -19.609 -3.102 1 50.94 285 GLY B O 1
ATOM 6493 N N . HIS B 1 286 ? 43.469 -18.688 -2.965 1 54.38 286 HIS B N 1
ATOM 6494 C CA . HIS B 1 286 ? 43.5 -17.234 -2.938 1 54.38 286 HIS B CA 1
ATOM 6495 C C . HIS B 1 286 ? 42.094 -16.656 -3.174 1 54.38 286 HIS B C 1
ATOM 6497 O O . HIS B 1 286 ? 41.938 -15.438 -3.215 1 54.38 286 HIS B O 1
ATOM 6503 N N . LYS B 1 287 ? 41.125 -17.453 -3.553 1 57.28 287 LYS B N 1
ATOM 6504 C CA . LYS B 1 287 ? 39.906 -16.703 -3.855 1 57.28 287 LYS B CA 1
ATOM 6505 C C . LYS B 1 287 ? 38.969 -16.688 -2.658 1 57.28 287 LYS B C 1
ATOM 6507 O O . LYS B 1 287 ? 38.75 -17.719 -2.016 1 57.28 287 LYS B O 1
ATOM 6512 N N . THR B 1 288 ? 38.688 -15.547 -2.088 1 70.75 288 THR B N 1
ATOM 6513 C CA . THR B 1 288 ? 37.75 -15.297 -1.021 1 70.75 288 THR B CA 1
ATOM 6514 C C . THR B 1 288 ? 36.312 -15.5 -1.521 1 70.75 288 THR B C 1
ATOM 6516 O O . THR B 1 288 ? 35.938 -15.031 -2.602 1 70.75 288 THR B O 1
ATOM 6519 N N . GLY B 1 289 ? 35.656 -16.734 -1.061 1 85.12 289 GLY B N 1
ATOM 6520 C CA . GLY B 1 289 ? 34.25 -16.938 -1.38 1 85.12 289 GLY B CA 1
ATOM 6521 C C . GLY B 1 289 ? 33.312 -16.328 -0.351 1 85.12 289 GLY B C 1
ATOM 6522 O O . GLY B 1 289 ? 33.75 -15.633 0.564 1 85.12 289 GLY B O 1
ATOM 6523 N N . HIS B 1 290 ? 32.094 -16.25 -0.694 1 91.31 290 HIS B N 1
ATOM 6524 C CA . HIS B 1 290 ? 31.047 -15.766 0.2 1 91.31 290 HIS B CA 1
ATOM 6525 C C . HIS B 1 290 ? 30.016 -16.844 0.48 1 91.31 290 HIS B C 1
ATOM 6527 O O . HIS B 1 290 ? 29.641 -17.609 -0.42 1 91.31 290 HIS B O 1
ATOM 6533 N N . LYS B 1 291 ? 29.719 -16.969 1.752 1 94.19 291 LYS B N 1
ATOM 6534 C CA . LYS B 1 291 ? 28.734 -17.953 2.158 1 94.19 291 LYS B CA 1
ATOM 6535 C C . LYS B 1 291 ? 27.609 -17.328 2.967 1 94.19 291 LYS B C 1
ATOM 6537 O O . LYS B 1 291 ? 27.859 -16.562 3.902 1 94.19 291 LYS B O 1
ATOM 6542 N N . ALA B 1 292 ? 26.406 -17.625 2.6 1 97.12 292 ALA B N 1
ATOM 6543 C CA . ALA B 1 292 ? 25.25 -17.219 3.396 1 97.12 292 ALA B CA 1
ATOM 6544 C C . ALA B 1 292 ? 25.172 -18.031 4.691 1 97.12 292 ALA B C 1
ATOM 6546 O O . ALA B 1 292 ? 25.234 -19.25 4.672 1 97.12 292 ALA B O 1
ATOM 6547 N N . VAL B 1 293 ? 24.953 -17.375 5.867 1 98.06 293 VAL B N 1
ATOM 6548 C CA . VAL B 1 293 ? 25 -18.094 7.137 1 98.06 293 VAL B CA 1
ATOM 6549 C C . VAL B 1 293 ? 23.719 -17.812 7.93 1 98.06 293 VAL B C 1
ATOM 6551 O O . VAL B 1 293 ? 23.547 -18.328 9.031 1 98.06 293 VAL B O 1
ATOM 6554 N N . GLY B 1 294 ? 22.906 -17 7.434 1 98.75 294 GLY B N 1
ATOM 6555 C CA . GLY B 1 294 ? 21.656 -16.641 8.094 1 98.75 294 GLY B CA 1
ATOM 6556 C C . GLY B 1 294 ? 20.969 -15.453 7.461 1 98.75 294 GLY B C 1
ATOM 6557 O O . GLY B 1 294 ? 21.281 -15.078 6.328 1 98.75 294 GLY B O 1
ATOM 6558 N N . VAL B 1 295 ? 19.953 -14.93 8.195 1 98.94 295 VAL B N 1
ATOM 6559 C CA . VAL B 1 295 ? 19.281 -13.727 7.719 1 98.94 295 VAL B CA 1
ATOM 6560 C C . VAL B 1 295 ? 19.062 -12.758 8.875 1 98.94 295 VAL B C 1
ATOM 6562 O O . VAL B 1 295 ? 19.062 -13.164 10.039 1 98.94 295 VAL B O 1
ATOM 6565 N N . ASN B 1 296 ? 19.062 -11.508 8.555 1 98.88 296 ASN B N 1
ATOM 6566 C CA . ASN B 1 296 ? 18.5 -10.461 9.406 1 98.88 296 ASN B CA 1
ATOM 6567 C C . ASN B 1 296 ? 17.031 -10.188 9.07 1 98.88 296 ASN B C 1
ATOM 6569 O O . ASN B 1 296 ? 16.688 -10.031 7.902 1 98.88 296 ASN B O 1
ATOM 6573 N N . PHE B 1 297 ? 16.188 -10.25 10.078 1 98.75 297 PHE B N 1
ATOM 6574 C CA . PHE B 1 297 ? 14.75 -10.055 9.883 1 98.75 297 PHE B CA 1
ATOM 6575 C C . PHE B 1 297 ? 14.172 -9.156 10.961 1 98.75 297 PHE B C 1
ATOM 6577 O O . PHE B 1 297 ? 14.828 -8.875 11.961 1 98.75 297 PHE B O 1
ATOM 6584 N N . GLY B 1 298 ? 12.977 -8.586 10.719 1 98.19 298 GLY B N 1
ATOM 6585 C CA . GLY B 1 298 ? 12.305 -7.754 11.703 1 98.19 298 GLY B CA 1
ATOM 6586 C C . GLY B 1 298 ? 11.141 -6.969 11.125 1 98.19 298 GLY B C 1
ATOM 6587 O O . GLY B 1 298 ? 10.633 -7.301 10.055 1 98.19 298 GLY B O 1
ATOM 6588 N N . THR B 1 299 ? 10.664 -5.988 11.875 1 97 299 THR B N 1
ATOM 6589 C CA . THR B 1 299 ? 9.547 -5.152 11.453 1 97 299 THR B CA 1
ATOM 6590 C C . THR B 1 299 ? 10.039 -3.758 11.062 1 97 299 THR B C 1
ATOM 6592 O O . THR B 1 299 ? 9.297 -2.984 10.453 1 97 299 THR B O 1
ATOM 6595 N N . ASN B 1 300 ? 11.234 -3.445 11.391 1 95.62 300 ASN B N 1
ATOM 6596 C CA . ASN B 1 300 ? 11.875 -2.162 11.125 1 95.62 300 ASN B CA 1
ATOM 6597 C C . ASN B 1 300 ? 13.391 -2.258 11.242 1 95.62 300 ASN B C 1
ATOM 6599 O O . ASN B 1 300 ? 13.906 -3.148 11.922 1 95.62 300 ASN B O 1
ATOM 6603 N N . LYS B 1 301 ? 14.086 -1.368 10.586 1 92.25 301 LYS B N 1
ATOM 6604 C CA . LYS B 1 301 ? 15.547 -1.392 10.617 1 92.25 301 LYS B CA 1
ATOM 6605 C C . LYS B 1 301 ? 16.062 -1.301 12.047 1 92.25 301 LYS B C 1
ATOM 6607 O O . LYS B 1 301 ? 17.156 -1.794 12.352 1 92.25 301 LYS B O 1
ATOM 6612 N N . HIS B 1 302 ? 15.219 -0.735 12.984 1 92.31 302 HIS B N 1
ATOM 6613 C CA . HIS B 1 302 ? 15.664 -0.583 14.367 1 92.31 302 HIS B CA 1
ATOM 6614 C C . HIS B 1 302 ? 15.047 -1.651 15.266 1 92.31 302 HIS B C 1
ATOM 6616 O O . HIS B 1 302 ? 15.336 -1.703 16.469 1 92.31 302 HIS B O 1
ATOM 6622 N N . VAL B 1 303 ? 14.188 -2.389 14.773 1 95.31 303 VAL B N 1
ATOM 6623 C CA . VAL B 1 303 ? 13.594 -3.537 15.445 1 95.31 303 VAL B CA 1
ATOM 6624 C C . VAL B 1 303 ? 13.828 -4.801 14.625 1 95.31 303 VAL B C 1
ATOM 6626 O O . VAL B 1 303 ? 12.961 -5.227 13.867 1 95.31 303 VAL B O 1
ATOM 6629 N N . ASN B 1 304 ? 14.992 -5.387 14.828 1 96.88 304 ASN B N 1
ATOM 6630 C CA . ASN B 1 304 ? 15.398 -6.496 13.969 1 96.88 304 ASN B CA 1
ATOM 6631 C C . ASN B 1 304 ? 16.219 -7.523 14.742 1 96.88 304 ASN B C 1
ATOM 6633 O O . ASN B 1 304 ? 16.656 -7.262 15.859 1 96.88 304 ASN B O 1
ATOM 6637 N N . PHE B 1 305 ? 16.391 -8.695 14.164 1 98.38 305 PHE B N 1
ATOM 6638 C CA . PHE B 1 305 ? 17 -9.883 14.766 1 98.38 305 PHE B CA 1
ATOM 6639 C C . PHE B 1 305 ? 17.781 -10.68 13.734 1 98.38 305 PHE B C 1
ATOM 6641 O O . PHE B 1 305 ? 17.562 -10.523 12.531 1 98.38 305 PHE B O 1
ATOM 6648 N N . ASN B 1 306 ? 18.688 -11.477 14.227 1 98.81 306 ASN B N 1
ATOM 6649 C CA . ASN B 1 306 ? 19.406 -12.414 13.375 1 98.81 306 ASN B CA 1
ATOM 6650 C C . ASN B 1 306 ? 19.016 -13.859 13.68 1 98.81 306 ASN B C 1
ATOM 6652 O O . ASN B 1 306 ? 18.703 -14.195 14.828 1 98.81 306 ASN B O 1
ATOM 6656 N N . VAL B 1 307 ? 18.953 -14.664 12.695 1 98.88 307 VAL B N 1
ATOM 6657 C CA . VAL B 1 307 ? 18.812 -16.109 12.805 1 98.88 307 VAL B CA 1
ATOM 6658 C C . VAL B 1 307 ? 19.75 -16.797 11.812 1 98.88 307 VAL B C 1
ATOM 6660 O O . VAL B 1 307 ? 20.078 -16.234 10.766 1 98.88 307 VAL B O 1
ATOM 6663 N N . TYR B 1 308 ? 20.141 -18.031 12.086 1 98.81 308 TYR B N 1
ATOM 6664 C CA . TYR B 1 308 ? 21.25 -18.625 11.344 1 98.81 308 TYR B CA 1
ATOM 6665 C C . TYR B 1 308 ? 20.828 -19.922 10.688 1 98.81 308 TYR B C 1
ATOM 6667 O O . TYR B 1 308 ? 19.922 -20.609 11.156 1 98.81 308 TYR B O 1
ATOM 6675 N N . ALA B 1 309 ? 21.5 -20.25 9.562 1 98.69 309 ALA B N 1
ATOM 6676 C CA . ALA B 1 309 ? 21.266 -21.469 8.789 1 98.69 309 ALA B CA 1
ATOM 6677 C C . ALA B 1 309 ? 22.531 -22.312 8.695 1 98.69 309 ALA B C 1
ATOM 6679 O O . ALA B 1 309 ? 23.609 -21.781 8.383 1 98.69 309 ALA B O 1
ATOM 6680 N N . LYS B 1 310 ? 22.375 -23.578 8.867 1 98 310 LYS B N 1
ATOM 6681 C CA . LYS B 1 310 ? 23.5 -24.5 8.734 1 98 310 LYS B CA 1
ATOM 6682 C C . LYS B 1 310 ? 23.828 -24.766 7.273 1 98 310 LYS B C 1
ATOM 6684 O O . LYS B 1 310 ? 25 -24.875 6.902 1 98 310 LYS B O 1
ATOM 6689 N N . HIS B 1 311 ? 22.812 -24.906 6.453 1 97.25 311 HIS B N 1
ATOM 6690 C CA . HIS B 1 311 ? 23.031 -25.328 5.074 1 97.25 311 HIS B CA 1
ATOM 6691 C C . HIS B 1 311 ? 22.766 -24.188 4.098 1 97.25 311 HIS B C 1
ATOM 6693 O O . HIS B 1 311 ? 23.703 -23.656 3.49 1 97.25 311 HIS B O 1
ATOM 6699 N N . GLU B 1 312 ? 21.453 -23.766 3.932 1 97.56 312 GLU B N 1
ATOM 6700 C CA . GLU B 1 312 ? 21.172 -22.781 2.896 1 97.56 312 GLU B CA 1
ATOM 6701 C C . GLU B 1 312 ? 20.125 -21.766 3.367 1 97.56 312 GLU B C 1
ATOM 6703 O O . GLU B 1 312 ? 19.297 -22.078 4.238 1 97.56 312 GLU B O 1
ATOM 6708 N N . VAL B 1 313 ? 20.219 -20.641 2.832 1 98.62 313 VAL B N 1
ATOM 6709 C CA . VAL B 1 313 ? 19.156 -19.625 2.854 1 98.62 313 VAL B CA 1
ATOM 6710 C C . VAL B 1 313 ? 18.469 -19.578 1.498 1 98.62 313 VAL B C 1
ATOM 6712 O O . VAL B 1 313 ? 19.109 -19.438 0.46 1 98.62 313 VAL B O 1
ATOM 6715 N N . LEU B 1 314 ? 17.172 -19.766 1.521 1 98.62 314 LEU B N 1
ATOM 6716 C CA . LEU B 1 314 ? 16.391 -19.734 0.293 1 98.62 314 LEU B CA 1
ATOM 6717 C C . LEU B 1 314 ? 15.547 -18.453 0.221 1 98.62 314 LEU B C 1
ATOM 6719 O O . LEU B 1 314 ? 14.781 -18.156 1.14 1 98.62 314 LEU B O 1
ATOM 6723 N N . LEU B 1 315 ? 15.695 -17.719 -0.833 1 98.5 315 LEU B N 1
ATOM 6724 C CA . LEU B 1 315 ? 14.883 -16.531 -1.044 1 98.5 315 LEU B CA 1
ATOM 6725 C C . LEU B 1 315 ? 13.648 -16.844 -1.874 1 98.5 315 LEU B C 1
ATOM 6727 O O . LEU B 1 315 ? 13.758 -17.234 -3.037 1 98.5 315 LEU B O 1
ATOM 6731 N N . ALA B 1 316 ? 12.516 -16.703 -1.287 1 98.56 316 ALA B N 1
ATOM 6732 C CA . ALA B 1 316 ? 11.211 -16.922 -1.909 1 98.56 316 ALA B CA 1
ATOM 6733 C C . ALA B 1 316 ? 10.242 -15.781 -1.577 1 98.56 316 ALA B C 1
ATOM 6735 O O . ALA B 1 316 ? 9.07 -16.031 -1.292 1 98.56 316 ALA B O 1
ATOM 6736 N N . ALA B 1 317 ? 10.758 -14.586 -1.574 1 97.81 317 ALA B N 1
ATOM 6737 C CA . ALA B 1 317 ? 9.992 -13.422 -1.14 1 97.81 317 ALA B CA 1
ATOM 6738 C C . ALA B 1 317 ? 9.32 -12.727 -2.326 1 97.81 317 ALA B C 1
ATOM 6740 O O . ALA B 1 317 ? 8.797 -11.625 -2.191 1 97.81 317 ALA B O 1
ATOM 6741 N N . GLY B 1 318 ? 9.336 -13.352 -3.479 1 95.19 318 GLY B N 1
ATOM 6742 C CA . GLY B 1 318 ? 8.719 -12.773 -4.66 1 95.19 318 GLY B CA 1
ATOM 6743 C C . GLY B 1 318 ? 9.703 -12.023 -5.539 1 95.19 318 GLY B C 1
ATOM 6744 O O . GLY B 1 318 ? 10.797 -11.664 -5.098 1 95.19 318 GLY B O 1
ATOM 6745 N N . SER B 1 319 ? 9.344 -11.727 -6.727 1 92 319 SER B N 1
ATOM 6746 C CA . SER B 1 319 ? 10.203 -11.156 -7.758 1 92 319 SER B CA 1
ATOM 6747 C C . SER B 1 319 ? 10.617 -9.734 -7.402 1 92 319 SER B C 1
ATOM 6749 O O . SER B 1 319 ? 11.68 -9.273 -7.824 1 92 319 SER B O 1
ATOM 6751 N N . ALA B 1 320 ? 9.828 -9.086 -6.637 1 91.25 320 ALA B N 1
ATOM 6752 C CA . ALA B 1 320 ? 10.133 -7.703 -6.289 1 91.25 320 ALA B CA 1
ATOM 6753 C C . ALA B 1 320 ? 11.016 -7.633 -5.043 1 91.25 320 ALA B C 1
ATOM 6755 O O . ALA B 1 320 ? 11.898 -6.781 -4.945 1 91.25 320 ALA B O 1
ATOM 6756 N N . VAL B 1 321 ? 10.836 -8.531 -4.145 1 96.5 321 VAL B N 1
ATOM 6757 C CA . VAL B 1 321 ? 11.43 -8.375 -2.82 1 96.5 321 VAL B CA 1
ATOM 6758 C C . VAL B 1 321 ? 12.711 -9.195 -2.727 1 96.5 321 VAL B C 1
ATOM 6760 O O . VAL B 1 321 ? 13.68 -8.781 -2.086 1 96.5 321 VAL B O 1
ATOM 6763 N N . SER B 1 322 ? 12.781 -10.352 -3.367 1 97.81 322 SER B N 1
ATOM 6764 C CA . SER B 1 322 ? 13.977 -11.188 -3.311 1 97.81 322 SER B CA 1
ATOM 6765 C C . SER B 1 322 ? 15.203 -10.422 -3.795 1 97.81 322 SER B C 1
ATOM 6767 O O . SER B 1 322 ? 16.25 -10.445 -3.145 1 97.81 322 SER B O 1
ATOM 6769 N N . PRO B 1 323 ? 15.102 -9.688 -4.984 1 96.75 323 PRO B N 1
ATOM 6770 C CA . PRO B 1 323 ? 16.266 -8.898 -5.398 1 96.75 323 PRO B CA 1
ATOM 6771 C C . PRO B 1 323 ? 16.625 -7.805 -4.391 1 96.75 323 PRO B C 1
ATOM 6773 O O . PRO B 1 323 ? 17.797 -7.516 -4.188 1 96.75 323 PRO B O 1
ATOM 6776 N N . ARG B 1 324 ? 15.617 -7.23 -3.789 1 95.75 324 ARG B N 1
ATOM 6777 C CA . ARG B 1 324 ? 15.883 -6.195 -2.795 1 95.75 324 ARG B CA 1
ATOM 6778 C C . ARG B 1 324 ? 16.672 -6.754 -1.616 1 95.75 324 ARG B C 1
ATOM 6780 O O . ARG B 1 324 ? 17.594 -6.105 -1.12 1 95.75 324 ARG B O 1
ATOM 6787 N N . ILE B 1 325 ? 16.297 -7.945 -1.168 1 98.12 325 ILE B N 1
ATOM 6788 C CA . ILE B 1 325 ? 17.016 -8.602 -0.088 1 98.12 325 ILE B CA 1
ATOM 6789 C C . ILE B 1 325 ? 18.469 -8.82 -0.497 1 98.12 325 ILE B C 1
ATOM 6791 O O . ILE B 1 325 ? 19.391 -8.547 0.284 1 98.12 325 ILE B O 1
ATOM 6795 N N . LEU B 1 326 ? 18.703 -9.25 -1.713 1 98.19 326 LEU B N 1
ATOM 6796 C CA . LEU B 1 326 ? 20.047 -9.461 -2.209 1 98.19 326 LEU B CA 1
ATOM 6797 C C . LEU B 1 326 ? 20.828 -8.148 -2.23 1 98.19 326 LEU B C 1
ATOM 6799 O O . LEU B 1 326 ? 21.984 -8.102 -1.812 1 98.19 326 LEU B O 1
ATOM 6803 N N . GLU B 1 327 ? 20.188 -7.125 -2.701 1 97.56 327 GLU B N 1
ATOM 6804 C CA . GLU B 1 327 ? 20.828 -5.82 -2.779 1 97.56 327 GLU B CA 1
ATOM 6805 C C . GLU B 1 327 ? 21.25 -5.328 -1.395 1 97.56 327 GLU B C 1
ATOM 6807 O O . GLU B 1 327 ? 22.375 -4.891 -1.196 1 97.56 327 GLU B O 1
ATOM 6812 N N . TYR B 1 328 ? 20.406 -5.465 -0.468 1 97.25 328 TYR B N 1
ATOM 6813 C CA . TYR B 1 328 ? 20.734 -5.043 0.889 1 97.25 328 TYR B CA 1
ATOM 6814 C C . TYR B 1 328 ? 21.781 -5.961 1.502 1 97.25 328 TYR B C 1
ATOM 6816 O O . TYR B 1 328 ? 22.375 -5.637 2.535 1 97.25 328 TYR B O 1
ATOM 6824 N N . SER B 1 329 ? 22.047 -7.109 0.914 1 98.06 329 SER B N 1
ATOM 6825 C CA . SER B 1 329 ? 23.062 -8.055 1.367 1 98.06 329 SER B CA 1
ATOM 6826 C C . SER B 1 329 ? 24.422 -7.766 0.726 1 98.06 329 SER B C 1
ATOM 6828 O O . SER B 1 329 ? 25.375 -8.5 0.944 1 98.06 329 SER B O 1
ATOM 6830 N N . GLY B 1 330 ? 24.469 -6.742 -0.163 1 97.31 330 GLY B N 1
ATOM 6831 C CA . GLY B 1 330 ? 25.703 -6.383 -0.845 1 97.31 330 GLY B CA 1
ATOM 6832 C C . GLY B 1 330 ? 25.875 -7.078 -2.182 1 97.31 330 GLY B C 1
ATOM 6833 O O . GLY B 1 330 ? 26.969 -7.113 -2.736 1 97.31 330 GLY B O 1
ATOM 6834 N N . ILE B 1 331 ? 24.844 -7.68 -2.689 1 97.38 331 ILE B N 1
ATOM 6835 C CA . ILE B 1 331 ? 24.875 -8.383 -3.969 1 97.38 331 ILE B CA 1
ATOM 6836 C C . ILE B 1 331 ? 24.078 -7.594 -5.008 1 97.38 331 ILE B C 1
ATOM 6838 O O . ILE B 1 331 ? 22.844 -7.523 -4.93 1 97.38 331 ILE B O 1
ATOM 6842 N N . GLY B 1 332 ? 24.672 -6.957 -5.93 1 96.56 332 GLY B N 1
ATOM 6843 C CA . GLY B 1 332 ? 24 -6.148 -6.93 1 96.56 332 GLY B CA 1
ATOM 6844 C C . GLY B 1 332 ? 24.922 -5.184 -7.648 1 96.56 332 GLY B C 1
ATOM 6845 O O . GLY B 1 332 ? 26.141 -5.273 -7.508 1 96.56 332 GLY B O 1
ATOM 6846 N N . LEU B 1 333 ? 24.375 -4.324 -8.383 1 94.94 333 LEU B N 1
ATOM 6847 C CA . LEU B 1 333 ? 25.109 -3.332 -9.148 1 94.94 333 LEU B CA 1
ATOM 6848 C C . LEU B 1 333 ? 25.703 -2.26 -8.234 1 94.94 333 LEU B C 1
ATOM 6850 O O . LEU B 1 333 ? 25 -1.757 -7.348 1 94.94 333 LEU B O 1
ATOM 6854 N N . LYS B 1 334 ? 26.859 -1.863 -8.445 1 95.5 334 LYS B N 1
ATOM 6855 C CA . LYS B 1 334 ? 27.578 -0.932 -7.582 1 95.5 334 LYS B CA 1
ATOM 6856 C C . LYS B 1 334 ? 26.844 0.397 -7.465 1 95.5 334 LYS B C 1
ATOM 6858 O O . LYS B 1 334 ? 26.641 0.914 -6.363 1 95.5 334 LYS B O 1
ATOM 6863 N N . PRO B 1 335 ? 26.375 0.949 -8.656 1 91.94 335 PRO B N 1
ATOM 6864 C CA . PRO B 1 335 ? 25.703 2.242 -8.516 1 91.94 335 PRO B CA 1
ATOM 6865 C C . PRO B 1 335 ? 24.469 2.17 -7.637 1 91.94 335 PRO B C 1
ATOM 6867 O O . PRO B 1 335 ? 24.188 3.102 -6.879 1 91.94 335 PRO B O 1
ATOM 6870 N N . VAL B 1 336 ? 23.75 1.088 -7.746 1 92.06 336 VAL B N 1
ATOM 6871 C CA . VAL B 1 336 ? 22.547 0.897 -6.957 1 92.06 336 VAL B CA 1
ATOM 6872 C C . VAL B 1 336 ? 22.906 0.76 -5.48 1 92.06 336 VAL B C 1
ATOM 6874 O O . VAL B 1 336 ? 22.297 1.412 -4.625 1 92.06 336 VAL B O 1
ATOM 6877 N N . LEU B 1 337 ? 23.859 -0.024 -5.18 1 96 337 LEU B N 1
ATOM 6878 C CA . LEU B 1 337 ? 24.266 -0.294 -3.803 1 96 337 LEU B CA 1
ATOM 6879 C C . LEU B 1 337 ? 24.875 0.945 -3.162 1 96 337 LEU B C 1
ATOM 6881 O O . LEU B 1 337 ? 24.578 1.26 -2.004 1 96 337 LEU B O 1
ATOM 6885 N N . ASP B 1 338 ? 25.672 1.696 -3.924 1 94.88 338 ASP B N 1
ATOM 6886 C CA . ASP B 1 338 ? 26.281 2.93 -3.422 1 94.88 338 ASP B CA 1
ATOM 6887 C C . ASP B 1 338 ? 25.203 3.945 -3.037 1 94.88 338 ASP B C 1
ATOM 6889 O O . ASP B 1 338 ? 25.297 4.598 -1.995 1 94.88 338 ASP B O 1
ATOM 6893 N N . ALA B 1 339 ? 24.281 4.035 -3.848 1 88.06 339 ALA B N 1
ATOM 6894 C CA . ALA B 1 339 ? 23.188 4.98 -3.602 1 88.06 339 ALA B CA 1
ATOM 6895 C C . ALA B 1 339 ? 22.453 4.645 -2.309 1 88.06 339 ALA B C 1
ATOM 6897 O O . ALA B 1 339 ? 21.906 5.535 -1.646 1 88.06 339 ALA B O 1
ATOM 6898 N N . ALA B 1 340 ? 22.453 3.395 -1.915 1 90.75 340 ALA B N 1
ATOM 6899 C CA . ALA B 1 340 ? 21.766 2.945 -0.705 1 90.75 340 ALA B CA 1
ATOM 6900 C C . ALA B 1 340 ? 22.734 2.869 0.475 1 90.75 340 ALA B C 1
ATOM 6902 O O . ALA B 1 340 ? 22.344 2.5 1.584 1 90.75 340 ALA B O 1
ATOM 6903 N N . GLY B 1 341 ? 23.969 3.096 0.22 1 92.44 341 GLY B N 1
ATOM 6904 C CA . GLY B 1 341 ? 24.969 3.02 1.272 1 92.44 341 GLY B CA 1
ATOM 6905 C C . GLY B 1 341 ? 25.328 1.596 1.651 1 92.44 341 GLY B C 1
ATOM 6906 O O . GLY B 1 341 ? 25.656 1.318 2.809 1 92.44 341 GLY B O 1
ATOM 6907 N N . VAL B 1 342 ? 25.219 0.667 0.726 1 95.75 342 VAL B N 1
ATOM 6908 C CA . VAL B 1 342 ? 25.5 -0.743 0.97 1 95.75 342 VAL B CA 1
ATOM 6909 C C . VAL B 1 342 ? 26.812 -1.127 0.297 1 95.75 342 VAL B C 1
ATOM 6911 O O . VAL B 1 342 ? 27.016 -0.853 -0.888 1 95.75 342 VAL B O 1
ATOM 6914 N N . GLN B 1 343 ? 27.734 -1.747 1.006 1 95.94 343 GLN B N 1
ATOM 6915 C CA . GLN B 1 343 ? 28.984 -2.223 0.43 1 95.94 343 GLN B CA 1
ATOM 6916 C C . GLN B 1 343 ? 28.75 -3.408 -0.502 1 95.94 343 GLN B C 1
ATOM 6918 O O . GLN B 1 343 ? 28.109 -4.391 -0.117 1 95.94 343 GLN B O 1
ATOM 6923 N N . GLN B 1 344 ? 29.344 -3.293 -1.689 1 96.56 344 GLN B N 1
ATOM 6924 C CA . GLN B 1 344 ? 29.203 -4.391 -2.641 1 96.56 344 GLN B CA 1
ATOM 6925 C C . GLN B 1 344 ? 30.125 -5.551 -2.281 1 96.56 344 GLN B C 1
ATOM 6927 O O . GLN B 1 344 ? 31.328 -5.363 -2.096 1 96.56 344 GLN B O 1
ATOM 6932 N N . ILE B 1 345 ? 29.609 -6.68 -2.229 1 94.19 345 ILE B N 1
ATOM 6933 C CA . ILE B 1 345 ? 30.391 -7.887 -1.957 1 94.19 345 ILE B CA 1
ATOM 6934 C C . ILE B 1 345 ? 30.453 -8.75 -3.215 1 94.19 345 ILE B C 1
ATOM 6936 O O . ILE B 1 345 ? 31.469 -9.414 -3.465 1 94.19 345 ILE B O 1
ATOM 6940 N N . VAL B 1 346 ? 29.359 -8.828 -3.959 1 94.25 346 VAL B N 1
ATOM 6941 C CA . VAL B 1 346 ? 29.297 -9.57 -5.211 1 94.25 346 VAL B CA 1
ATOM 6942 C C . VAL B 1 346 ? 28.672 -8.703 -6.297 1 94.25 346 VAL B C 1
ATOM 6944 O O . VAL B 1 346 ? 27.609 -8.109 -6.09 1 94.25 346 VAL B O 1
ATOM 6947 N N . ASP B 1 347 ? 29.328 -8.641 -7.387 1 94.81 347 ASP B N 1
ATOM 6948 C CA . ASP B 1 347 ? 28.797 -7.906 -8.531 1 94.81 347 ASP B CA 1
ATOM 6949 C C . ASP B 1 347 ? 27.938 -8.812 -9.422 1 94.81 347 ASP B C 1
ATOM 6951 O O . ASP B 1 347 ? 28.469 -9.617 -10.188 1 94.81 347 ASP B O 1
ATOM 6955 N N . LEU B 1 348 ? 26.688 -8.711 -9.289 1 94.81 348 LEU B N 1
ATOM 6956 C CA . LEU B 1 348 ? 25.719 -9.43 -10.102 1 94.81 348 LEU B CA 1
ATOM 6957 C C . LEU B 1 348 ? 24.594 -8.5 -10.547 1 94.81 348 LEU B C 1
ATOM 6959 O O . LEU B 1 348 ? 24.25 -7.543 -9.844 1 94.81 348 LEU B O 1
ATOM 6963 N N . PRO B 1 349 ? 23.953 -8.742 -11.703 1 94.56 349 PRO B N 1
ATOM 6964 C CA . PRO B 1 349 ? 22.891 -7.871 -12.195 1 94.56 349 PRO B CA 1
ATOM 6965 C C . PRO B 1 349 ? 21.547 -8.117 -11.508 1 94.56 349 PRO B C 1
ATOM 6967 O O . PRO B 1 349 ? 20.562 -8.469 -12.156 1 94.56 349 PRO B O 1
ATOM 6970 N N . VAL B 1 350 ? 21.547 -7.836 -10.281 1 94.94 350 VAL B N 1
ATOM 6971 C CA . VAL B 1 350 ? 20.344 -7.992 -9.461 1 94.94 350 VAL B CA 1
ATOM 6972 C C . VAL B 1 350 ? 19.438 -6.77 -9.617 1 94.94 350 VAL B C 1
ATOM 6974 O O . VAL B 1 350 ? 19.938 -5.645 -9.734 1 94.94 350 VAL B O 1
ATOM 6977 N N . GLY B 1 351 ? 18.141 -7.043 -9.625 1 92.25 351 GLY B N 1
ATOM 6978 C CA . GLY B 1 351 ? 17.172 -5.949 -9.617 1 92.25 351 GLY B CA 1
ATOM 6979 C C . GLY B 1 351 ? 16.797 -5.473 -11.008 1 92.25 351 GLY B C 1
ATOM 6980 O O . GLY B 1 351 ? 16.156 -4.434 -11.164 1 92.25 351 GLY B O 1
ATOM 6981 N N . LEU B 1 352 ? 17.203 -6.23 -12.023 1 90.94 352 LEU B N 1
ATOM 6982 C CA . LEU B 1 352 ? 16.875 -5.941 -13.414 1 90.94 352 LEU B CA 1
ATOM 6983 C C . LEU B 1 352 ? 15.938 -7.004 -13.984 1 90.94 352 LEU B C 1
ATOM 6985 O O . LEU B 1 352 ? 15.656 -8.008 -13.32 1 90.94 352 LEU B O 1
ATOM 6989 N N . ASN B 1 353 ? 15.352 -6.715 -15.094 1 90 353 ASN B N 1
ATOM 6990 C CA . ASN B 1 353 ? 14.602 -7.676 -15.891 1 90 353 ASN B CA 1
ATOM 6991 C C . ASN B 1 353 ? 13.242 -7.98 -15.273 1 90 353 ASN B C 1
ATOM 6993 O O . ASN B 1 353 ? 12.75 -9.102 -15.367 1 90 353 ASN B O 1
ATOM 6997 N N . MET B 1 354 ? 12.695 -7.059 -14.508 1 88.12 354 MET B N 1
ATOM 6998 C CA . MET B 1 354 ? 11.344 -7.25 -14 1 88.12 354 MET B CA 1
ATOM 6999 C C . MET B 1 354 ? 10.328 -7.184 -15.141 1 88.12 354 MET B C 1
ATOM 7001 O O . MET B 1 354 ? 10.352 -6.262 -15.953 1 88.12 354 MET B O 1
ATOM 7005 N N . GLN B 1 355 ? 9.508 -8.195 -15.211 1 84.94 355 GLN B N 1
ATOM 7006 C CA . GLN B 1 355 ? 8.445 -8.281 -16.203 1 84.94 355 GLN B CA 1
ATOM 7007 C C . GLN B 1 355 ? 7.09 -8.5 -15.547 1 84.94 355 GLN B C 1
ATOM 7009 O O . GLN B 1 355 ? 6.977 -9.273 -14.594 1 84.94 355 GLN B O 1
ATOM 7014 N N . ASP B 1 356 ? 6.188 -7.707 -15.969 1 81.31 356 ASP B N 1
ATOM 7015 C CA . ASP B 1 356 ? 4.82 -7.902 -15.5 1 81.31 356 ASP B CA 1
ATOM 7016 C C . ASP B 1 356 ? 3.822 -7.809 -16.656 1 81.31 356 ASP B C 1
ATOM 7018 O O . ASP B 1 356 ? 4.02 -7.027 -17.594 1 81.31 356 ASP B O 1
ATOM 7022 N N . GLN B 1 357 ? 2.846 -8.625 -16.484 1 77 357 GLN B N 1
ATOM 7023 C CA . GLN B 1 357 ? 1.783 -8.594 -17.484 1 77 357 GLN B CA 1
ATOM 7024 C C . GLN B 1 357 ? 0.818 -7.441 -17.234 1 77 357 GLN B C 1
ATOM 7026 O O . GLN B 1 357 ? 0.374 -7.238 -16.094 1 77 357 GLN B O 1
ATOM 7031 N N . THR B 1 358 ? 0.629 -6.711 -18.297 1 75.06 358 THR B N 1
ATOM 7032 C CA . THR B 1 358 ? -0.357 -5.641 -18.188 1 75.06 358 THR B CA 1
ATOM 7033 C C . THR B 1 358 ? -1.749 -6.148 -18.547 1 75.06 358 THR B C 1
ATOM 7035 O O . THR B 1 358 ? -1.898 -6.949 -19.469 1 75.06 358 THR B O 1
ATOM 7038 N N . THR B 1 359 ? -2.66 -5.723 -17.797 1 76.75 359 THR B N 1
ATOM 7039 C CA . THR B 1 359 ? -4.039 -6.137 -18.031 1 76.75 359 THR B CA 1
ATOM 7040 C C . THR B 1 359 ? -4.949 -4.922 -18.188 1 76.75 359 THR B C 1
ATOM 7042 O O . THR B 1 359 ? -4.777 -3.918 -17.484 1 76.75 359 THR B O 1
ATOM 7045 N N . THR B 1 360 ? -5.758 -5.027 -19.203 1 73.75 360 THR B N 1
ATOM 7046 C CA . THR B 1 360 ? -6.844 -4.066 -19.344 1 73.75 360 THR B CA 1
ATOM 7047 C C . THR B 1 360 ? -8.195 -4.777 -19.391 1 73.75 360 THR B C 1
ATOM 7049 O O . THR B 1 360 ? -8.258 -5.984 -19.641 1 73.75 360 THR B O 1
ATOM 7052 N N . THR B 1 361 ? -9.227 -4.035 -19 1 74.25 361 THR B N 1
ATOM 7053 C CA . THR B 1 361 ? -10.57 -4.617 -18.953 1 74.25 361 THR B CA 1
ATOM 7054 C C . THR B 1 361 ? -11.523 -3.836 -19.844 1 74.25 361 THR B C 1
ATOM 7056 O O . THR B 1 361 ? -11.516 -2.604 -19.844 1 74.25 361 THR B O 1
ATOM 7059 N N . VAL B 1 362 ? -12.188 -4.602 -20.625 1 69.69 362 VAL B N 1
ATOM 7060 C CA . VAL B 1 362 ? -13.32 -4.051 -21.375 1 69.69 362 VAL B CA 1
ATOM 7061 C C . VAL B 1 362 ? -14.625 -4.539 -20.75 1 69.69 362 VAL B C 1
ATOM 7063 O O . VAL B 1 362 ? -14.875 -5.746 -20.672 1 69.69 362 VAL B O 1
ATOM 7066 N N . ALA B 1 363 ? -15.414 -3.576 -20.312 1 73.56 363 ALA B N 1
ATOM 7067 C CA . ALA B 1 363 ? -16.656 -3.928 -19.641 1 73.56 363 ALA B CA 1
ATOM 7068 C C . ALA B 1 363 ? -17.859 -3.58 -20.516 1 73.56 363 ALA B C 1
ATOM 7070 O O . ALA B 1 363 ? -17.859 -2.574 -21.234 1 73.56 363 ALA B O 1
ATOM 7071 N N . SER B 1 364 ? -18.781 -4.535 -20.531 1 71.88 364 SER B N 1
ATOM 7072 C CA . SER B 1 364 ? -20.047 -4.297 -21.234 1 71.88 364 SER B CA 1
ATOM 7073 C C . SER B 1 364 ? -21.234 -4.605 -20.328 1 71.88 364 SER B C 1
ATOM 7075 O O . SER B 1 364 ? -21.141 -5.438 -19.422 1 71.88 364 SER B O 1
ATOM 7077 N N . ARG B 1 365 ? -22.297 -3.926 -20.578 1 76.31 365 ARG B N 1
ATOM 7078 C CA . ARG B 1 365 ? -23.531 -4.227 -19.875 1 76.31 365 ARG B CA 1
ATOM 7079 C C . ARG B 1 365 ? -24.281 -5.379 -20.547 1 76.31 365 ARG B C 1
ATOM 7081 O O . ARG B 1 365 ? -24.312 -5.473 -21.766 1 76.31 365 ARG B O 1
ATOM 7088 N N . THR B 1 366 ? -24.719 -6.285 -19.703 1 79.75 366 THR B N 1
ATOM 7089 C CA . THR B 1 366 ? -25.453 -7.426 -20.234 1 79.75 366 THR B CA 1
ATOM 7090 C C . THR B 1 366 ? -26.891 -7.418 -19.75 1 79.75 366 THR B C 1
ATOM 7092 O O . THR B 1 366 ? -27.203 -6.879 -18.688 1 79.75 366 THR B O 1
ATOM 7095 N N . LYS B 1 367 ? -27.797 -7.922 -20.578 1 83.75 367 LYS B N 1
ATOM 7096 C CA . LYS B 1 367 ? -29.172 -8.203 -20.141 1 83.75 367 LYS B CA 1
ATOM 7097 C C . LYS B 1 367 ? -29.203 -9.367 -19.156 1 83.75 367 LYS B C 1
ATOM 7099 O O . LYS B 1 367 ? -28.297 -10.203 -19.156 1 83.75 367 LYS B O 1
ATOM 7104 N N . PRO B 1 368 ? -30.234 -9.367 -18.391 1 85.19 368 PRO B N 1
ATOM 7105 C CA . PRO B 1 368 ? -30.344 -10.445 -17.406 1 85.19 368 PRO B CA 1
ATOM 7106 C C . PRO B 1 368 ? -30.312 -11.828 -18.047 1 85.19 368 PRO B C 1
ATOM 7108 O O . PRO B 1 368 ? -29.859 -12.797 -17.406 1 85.19 368 PRO B O 1
ATOM 7111 N N . SER B 1 369 ? -30.703 -11.938 -19.25 1 87.5 369 SER B N 1
ATOM 7112 C CA . SER B 1 369 ? -30.703 -13.219 -19.953 1 87.5 369 SER B CA 1
ATOM 7113 C C . SER B 1 369 ? -29.281 -13.719 -20.188 1 87.5 369 SER B C 1
ATOM 7115 O O . SER B 1 369 ? -29.062 -14.898 -20.5 1 87.5 369 SER B O 1
ATOM 7117 N N . GLY B 1 370 ? -28.391 -12.844 -20.047 1 87.06 370 GLY B N 1
ATOM 7118 C CA . GLY B 1 370 ? -27 -13.211 -20.234 1 87.06 370 GLY B CA 1
ATOM 7119 C C . GLY B 1 370 ? -26.297 -13.594 -18.953 1 87.06 370 GLY B C 1
ATOM 7120 O O . GLY B 1 370 ? -25.141 -14.016 -18.953 1 87.06 370 GLY B O 1
ATOM 7121 N N . ASN B 1 371 ? -27.047 -13.539 -17.859 1 86.56 371 ASN B N 1
ATOM 7122 C CA . ASN B 1 371 ? -26.438 -13.812 -16.562 1 86.56 371 ASN B CA 1
ATOM 7123 C C . ASN B 1 371 ? -26.141 -15.297 -16.375 1 86.56 371 ASN B C 1
ATOM 7125 O O . ASN B 1 371 ? -26.734 -16.141 -17.047 1 86.56 371 ASN B O 1
ATOM 7129 N N . GLY B 1 372 ? -25.172 -15.625 -15.469 1 89.69 372 GLY B N 1
ATOM 7130 C CA . GLY B 1 372 ? -24.797 -16.984 -15.141 1 89.69 372 GLY B CA 1
ATOM 7131 C C . GLY B 1 372 ? -23.328 -17.141 -14.789 1 89.69 372 GLY B C 1
ATOM 7132 O O . GLY B 1 372 ? -22.578 -16.156 -14.797 1 89.69 372 GLY B O 1
ATOM 7133 N N . GLN B 1 373 ? -23 -18.406 -14.508 1 91.5 373 GLN B N 1
ATOM 7134 C CA . GLN B 1 373 ? -21.609 -18.672 -14.164 1 91.5 373 GLN B CA 1
ATOM 7135 C C . GLN B 1 373 ? -20.797 -19.016 -15.406 1 91.5 373 GLN B C 1
ATOM 7137 O O . GLN B 1 373 ? -21.328 -19.078 -16.516 1 91.5 373 GLN B O 1
ATOM 7142 N N . GLY B 1 374 ? -19.5 -19.203 -15.18 1 90.19 374 GLY B N 1
ATOM 7143 C CA . GLY B 1 374 ? -18.609 -19.641 -16.25 1 90.19 374 GLY B CA 1
ATOM 7144 C C . GLY B 1 374 ? -17.469 -18.672 -16.531 1 90.19 374 GLY B C 1
ATOM 7145 O O . GLY B 1 374 ? -17.594 -17.484 -16.281 1 90.19 374 GLY B O 1
ATOM 7146 N N . GLN B 1 375 ? -16.406 -19.25 -17.031 1 90.31 375 GLN B N 1
ATOM 7147 C CA . GLN B 1 375 ? -15.227 -18.5 -17.469 1 90.31 375 GLN B CA 1
ATOM 7148 C C . GLN B 1 375 ? -14.508 -19.234 -18.609 1 90.31 375 GLN B C 1
ATOM 7150 O O . GLN B 1 375 ? -14.281 -20.438 -18.531 1 90.31 375 GLN B O 1
ATOM 7155 N N . ALA B 1 376 ? -14.281 -18.484 -19.641 1 92.62 376 ALA B N 1
ATOM 7156 C CA . ALA B 1 376 ? -13.539 -19.047 -20.766 1 92.62 376 ALA B CA 1
ATOM 7157 C C . ALA B 1 376 ? -12.367 -18.141 -21.156 1 92.62 376 ALA B C 1
ATOM 7159 O O . ALA B 1 376 ? -12.445 -16.922 -21 1 92.62 376 ALA B O 1
ATOM 7160 N N . ILE B 1 377 ? -11.336 -18.75 -21.625 1 93.44 377 ILE B N 1
ATOM 7161 C CA . ILE B 1 377 ? -10.148 -18.016 -22.047 1 93.44 377 ILE B CA 1
ATOM 7162 C C . ILE B 1 377 ? -9.914 -18.25 -23.547 1 93.44 377 ILE B C 1
ATOM 7164 O O . ILE B 1 377 ? -10.086 -19.359 -24.047 1 93.44 377 ILE B O 1
ATOM 7168 N N . TYR B 1 378 ? -9.602 -17.188 -24.219 1 93.19 378 TYR B N 1
ATOM 7169 C CA . TYR B 1 378 ? -9.039 -17.266 -25.562 1 93.19 378 TYR B CA 1
ATOM 7170 C C . TYR B 1 378 ? -7.531 -17.062 -25.547 1 93.19 378 TYR B C 1
ATOM 7172 O O . TYR B 1 378 ? -7.055 -15.945 -25.344 1 93.19 378 TYR B O 1
ATOM 7180 N N . TYR B 1 379 ? -6.828 -18.156 -25.688 1 93.75 379 TYR B N 1
ATOM 7181 C CA . TYR B 1 379 ? -5.395 -18.047 -25.938 1 93.75 379 TYR B CA 1
ATOM 7182 C C . TYR B 1 379 ? -5.117 -17.844 -27.422 1 93.75 379 TYR B C 1
ATOM 7184 O O . TYR B 1 379 ? -5.082 -18.797 -28.203 1 93.75 379 TYR B O 1
ATOM 7192 N N . ALA B 1 380 ? -4.797 -16.594 -27.75 1 92.06 380 ALA B N 1
ATOM 7193 C CA . ALA B 1 380 ? -4.672 -16.219 -29.156 1 92.06 380 ALA B CA 1
ATOM 7194 C C . ALA B 1 380 ? -3.209 -16.141 -29.578 1 92.06 380 ALA B C 1
ATOM 7196 O O . ALA B 1 380 ? -2.361 -15.664 -28.812 1 92.06 380 ALA B O 1
ATOM 7197 N N . THR B 1 381 ? -3.006 -16.672 -30.75 1 92.06 381 THR B N 1
ATOM 7198 C CA . THR B 1 381 ? -1.664 -16.609 -31.328 1 92.06 381 THR B CA 1
ATOM 7199 C C . THR B 1 381 ? -1.355 -15.195 -31.812 1 92.06 381 THR B C 1
ATOM 7201 O O . THR B 1 381 ? -2.232 -14.328 -31.812 1 92.06 381 THR B O 1
ATOM 7204 N N . PHE B 1 382 ? -0.066 -15.055 -32.219 1 90.81 382 PHE B N 1
ATOM 7205 C CA . PHE B 1 382 ? 0.397 -13.781 -32.75 1 90.81 382 PHE B CA 1
ATOM 7206 C C . PHE B 1 382 ? -0.444 -13.375 -33.969 1 90.81 382 PHE B C 1
ATOM 7208 O O . PHE B 1 382 ? -0.899 -12.234 -34.062 1 90.81 382 PHE B O 1
ATOM 7215 N N . ASN B 1 383 ? -0.674 -14.273 -34.844 1 90.5 383 ASN B N 1
ATOM 7216 C CA . ASN B 1 383 ? -1.442 -13.992 -36.062 1 90.5 383 ASN B CA 1
ATOM 7217 C C . ASN B 1 383 ? -2.902 -13.695 -35.719 1 90.5 383 ASN B C 1
ATOM 7219 O O . ASN B 1 383 ? -3.514 -12.828 -36.344 1 90.5 383 ASN B O 1
ATOM 7223 N N . GLU B 1 384 ? -3.4 -14.398 -34.844 1 88.06 384 GLU B N 1
ATOM 7224 C CA . GLU B 1 384 ? -4.785 -14.172 -34.438 1 88.06 384 GLU B CA 1
ATOM 7225 C C . GLU B 1 384 ? -4.949 -12.836 -33.719 1 88.06 384 GLU B C 1
ATOM 7227 O O . GLU B 1 384 ? -5.996 -12.195 -33.812 1 88.06 384 GLU B O 1
ATOM 7232 N N . THR B 1 385 ? -3.971 -12.43 -33 1 87.5 385 THR B N 1
ATOM 7233 C CA . THR B 1 385 ? -3.996 -11.172 -32.25 1 87.5 385 THR B CA 1
ATOM 7234 C C . THR B 1 385 ? -3.963 -9.984 -33.219 1 87.5 385 THR B C 1
ATOM 7236 O O . THR B 1 385 ? -4.738 -9.039 -33.062 1 87.5 385 THR B O 1
ATOM 7239 N N . PHE B 1 386 ? -3.166 -10.125 -34.25 1 88.62 386 PHE B N 1
ATOM 7240 C CA . PHE B 1 386 ? -2.941 -8.961 -35.094 1 88.62 386 PHE B CA 1
ATOM 7241 C C . PHE B 1 386 ? -3.836 -9.016 -36.312 1 88.62 386 PHE B C 1
ATOM 7243 O O . PHE B 1 386 ? -4.016 -8 -37 1 88.62 386 PHE B O 1
ATOM 7250 N N . GLY B 1 387 ? -4.383 -10.164 -36.656 1 89.5 387 GLY B N 1
ATOM 7251 C CA . GLY B 1 387 ? -5.277 -10.289 -37.781 1 89.5 387 GLY B CA 1
ATOM 7252 C C . GLY B 1 387 ? -4.68 -9.766 -39.094 1 89.5 387 GLY B C 1
ATOM 7253 O O . GLY B 1 387 ? -3.576 -10.164 -39.469 1 89.5 387 GLY B O 1
ATOM 7254 N N . ASP B 1 388 ? -5.297 -8.711 -39.562 1 86.94 388 ASP B N 1
ATOM 7255 C CA . ASP B 1 388 ? -4.902 -8.125 -40.812 1 86.94 388 ASP B CA 1
ATOM 7256 C C . ASP B 1 388 ? -3.557 -7.414 -40.719 1 86.94 388 ASP B C 1
ATOM 7258 O O . ASP B 1 388 ? -2.896 -7.156 -41.719 1 86.94 388 ASP B O 1
ATOM 7262 N N . PHE B 1 389 ? -3.178 -7.203 -39.531 1 88.81 389 PHE B N 1
ATOM 7263 C CA . PHE B 1 389 ? -1.93 -6.48 -39.312 1 88.81 389 PHE B CA 1
ATOM 7264 C C . PHE B 1 389 ? -0.783 -7.445 -39.062 1 88.81 389 PHE B C 1
ATOM 7266 O O . PHE B 1 389 ? 0.342 -7.02 -38.781 1 88.81 389 PHE B O 1
ATOM 7273 N N . ALA B 1 390 ? -0.982 -8.75 -39.156 1 89.94 390 ALA B N 1
ATOM 7274 C CA . ALA B 1 390 ? 0.012 -9.773 -38.812 1 89.94 390 ALA B CA 1
ATOM 7275 C C . ALA B 1 390 ? 1.264 -9.609 -39.688 1 89.94 390 ALA B C 1
ATOM 7277 O O . ALA B 1 390 ? 2.385 -9.688 -39.188 1 89.94 390 ALA B O 1
ATOM 7278 N N . PRO B 1 391 ? 1.139 -9.305 -41 1 91.88 391 PRO B N 1
ATOM 7279 C CA . PRO B 1 391 ? 2.352 -9.148 -41.812 1 91.88 391 PRO B CA 1
ATOM 7280 C C . PRO B 1 391 ? 3.223 -7.984 -41.344 1 91.88 391 PRO B C 1
ATOM 7282 O O . PRO B 1 391 ? 4.445 -8.117 -41.25 1 91.88 391 PRO B O 1
ATOM 7285 N N . GLN B 1 392 ? 2.574 -6.898 -41.031 1 89.75 392 GLN B N 1
ATOM 7286 C CA . GLN B 1 392 ? 3.314 -5.746 -40.531 1 89.75 392 GLN B CA 1
ATOM 7287 C C . GLN B 1 392 ? 3.98 -6.062 -39.188 1 89.75 392 GLN B C 1
ATOM 7289 O O . GLN B 1 392 ? 5.125 -5.672 -38.969 1 89.75 392 GLN B O 1
ATOM 7294 N N . ALA B 1 393 ? 3.246 -6.758 -38.375 1 89.38 393 ALA B N 1
ATOM 7295 C CA . ALA B 1 393 ? 3.779 -7.113 -37.062 1 89.38 393 ALA B CA 1
ATOM 7296 C C . ALA B 1 393 ? 4.98 -8.047 -37.188 1 89.38 393 ALA B C 1
ATOM 7298 O O . ALA B 1 393 ? 5.969 -7.906 -36.469 1 89.38 393 ALA B O 1
ATOM 7299 N N . HIS B 1 394 ? 4.922 -8.977 -38.094 1 91.25 394 HIS B N 1
ATOM 7300 C CA . HIS B 1 394 ? 6.039 -9.883 -38.344 1 91.25 394 HIS B CA 1
ATOM 7301 C C . HIS B 1 394 ? 7.262 -9.125 -38.844 1 91.25 394 HIS B C 1
ATOM 7303 O O . HIS B 1 394 ? 8.391 -9.461 -38.5 1 91.25 394 HIS B O 1
ATOM 7309 N N . HIS B 1 395 ? 6.984 -8.172 -39.688 1 91.56 395 HIS B N 1
ATOM 7310 C CA . HIS B 1 395 ? 8.086 -7.352 -40.188 1 91.56 395 HIS B CA 1
ATOM 7311 C C . HIS B 1 395 ? 8.828 -6.664 -39.062 1 91.56 395 HIS B C 1
ATOM 7313 O O . HIS B 1 395 ? 10.055 -6.645 -39.031 1 91.56 395 HIS B O 1
ATOM 7319 N N . LEU B 1 396 ? 8.047 -6.141 -38.156 1 88 396 LEU B N 1
ATOM 7320 C CA . LEU B 1 396 ? 8.656 -5.496 -37 1 88 396 LEU B CA 1
ATOM 7321 C C . LEU B 1 396 ? 9.453 -6.5 -36.156 1 88 396 LEU B C 1
ATOM 7323 O O . LEU B 1 396 ? 10.578 -6.211 -35.75 1 88 396 LEU B O 1
ATOM 7327 N N . LEU B 1 397 ? 8.906 -7.68 -35.938 1 88.75 397 LEU B N 1
ATOM 7328 C CA . LEU B 1 397 ? 9.555 -8.727 -35.156 1 88.75 397 LEU B CA 1
ATOM 7329 C C . LEU B 1 397 ? 10.883 -9.133 -35.812 1 88.75 397 LEU B C 1
ATOM 7331 O O . LEU B 1 397 ? 11.828 -9.492 -35.094 1 88.75 397 LEU B O 1
ATOM 7335 N N . ASN B 1 398 ? 10.953 -9.031 -37.062 1 91.75 398 ASN B N 1
ATOM 7336 C CA . ASN B 1 398 ? 12.125 -9.539 -37.781 1 91.75 398 ASN B CA 1
ATOM 7337 C C . ASN B 1 398 ? 13.18 -8.453 -37.969 1 91.75 398 ASN B C 1
ATOM 7339 O O . ASN B 1 398 ? 14.336 -8.75 -38.281 1 91.75 398 ASN B O 1
ATOM 7343 N N . THR B 1 399 ? 12.82 -7.195 -37.688 1 91.88 399 THR B N 1
ATOM 7344 C CA . THR B 1 399 ? 13.766 -6.148 -38.031 1 91.88 399 THR B CA 1
ATOM 7345 C C . THR B 1 399 ? 14.156 -5.332 -36.812 1 91.88 399 THR B C 1
ATOM 7347 O O . THR B 1 399 ? 15.164 -4.617 -36.844 1 91.88 399 THR B O 1
ATOM 7350 N N . LYS B 1 400 ? 13.336 -5.406 -35.781 1 91.75 400 LYS B N 1
ATOM 7351 C CA . LYS B 1 400 ? 13.508 -4.406 -34.719 1 91.75 400 LYS B CA 1
ATOM 7352 C C . LYS B 1 400 ? 14.078 -5.039 -33.438 1 91.75 400 LYS B C 1
ATOM 7354 O O . LYS B 1 400 ? 14.336 -4.344 -32.469 1 91.75 400 LYS B O 1
ATOM 7359 N N . LEU B 1 401 ? 14.359 -6.277 -33.375 1 92.38 401 LEU B N 1
ATOM 7360 C CA . LEU B 1 401 ? 14.734 -6.957 -32.156 1 92.38 401 LEU B CA 1
ATOM 7361 C C . LEU B 1 401 ? 16 -6.352 -31.547 1 92.38 401 LEU B C 1
ATOM 7363 O O . LEU B 1 401 ? 16.078 -6.125 -30.344 1 92.38 401 LEU B O 1
ATOM 7367 N N . HIS B 1 402 ? 17.016 -6.113 -32.406 1 93.69 402 HIS B N 1
ATOM 7368 C CA . HIS B 1 402 ? 18.266 -5.531 -31.922 1 93.69 402 HIS B CA 1
ATOM 7369 C C . HIS B 1 402 ? 18.031 -4.145 -31.344 1 93.69 402 HIS B C 1
ATOM 7371 O O . HIS B 1 402 ? 18.594 -3.809 -30.297 1 93.69 402 HIS B O 1
ATOM 7377 N N . GLN B 1 403 ? 17.25 -3.41 -32.031 1 91.88 403 GLN B N 1
ATOM 7378 C CA . GLN B 1 403 ? 16.938 -2.068 -31.547 1 91.88 403 GLN B CA 1
ATOM 7379 C C . GLN B 1 403 ? 16.234 -2.115 -30.203 1 91.88 403 GLN B C 1
ATOM 7381 O O . GLN B 1 403 ? 16.594 -1.377 -29.281 1 91.88 403 GLN B O 1
ATOM 7386 N N . TRP B 1 404 ? 15.266 -2.959 -30.078 1 90.81 404 TRP B N 1
AT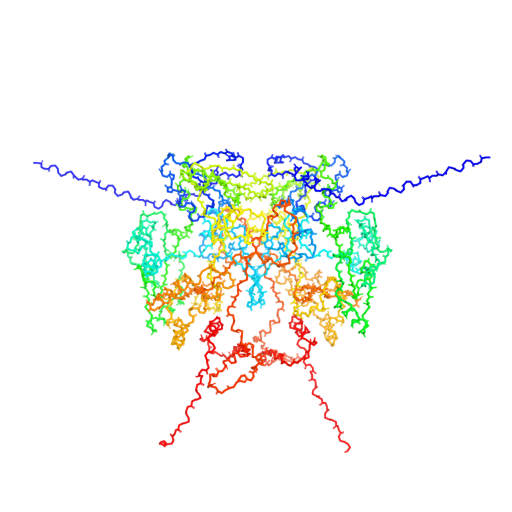OM 7387 C CA . TRP B 1 404 ? 14.5 -3.061 -28.844 1 90.81 404 TRP B CA 1
ATOM 7388 C C . TRP B 1 404 ? 15.383 -3.535 -27.703 1 90.81 404 TRP B C 1
ATOM 7390 O O . TRP B 1 404 ? 15.281 -3.031 -26.578 1 90.81 404 TRP B O 1
ATOM 7400 N N . ALA B 1 405 ? 16.188 -4.488 -27.922 1 92.56 405 ALA B N 1
ATOM 7401 C CA . ALA B 1 405 ? 17.109 -4.977 -26.906 1 92.56 405 ALA B CA 1
ATOM 7402 C C . ALA B 1 405 ? 18.062 -3.875 -26.438 1 92.56 405 ALA B C 1
ATOM 7404 O O . ALA B 1 405 ? 18.297 -3.699 -25.25 1 92.56 405 ALA B O 1
ATOM 7405 N N . SER B 1 406 ? 18.562 -3.131 -27.406 1 92.94 406 SER B N 1
ATOM 7406 C CA . SER B 1 406 ? 19.5 -2.047 -27.109 1 92.94 406 SER B CA 1
ATOM 7407 C C . SER B 1 406 ? 18.828 -0.959 -26.281 1 92.94 406 SER B C 1
ATOM 7409 O O . SER B 1 406 ? 19.422 -0.455 -25.312 1 92.94 406 SER B O 1
ATOM 7411 N N . GLU B 1 407 ? 17.641 -0.653 -26.625 1 87.69 407 GLU B N 1
ATOM 7412 C CA . GLU B 1 407 ? 16.891 0.372 -25.906 1 87.69 407 GLU B CA 1
ATOM 7413 C C . GLU B 1 407 ? 16.578 -0.077 -24.484 1 87.69 407 GLU B C 1
ATOM 7415 O O . GLU B 1 407 ? 16.688 0.711 -23.531 1 87.69 407 GLU B O 1
ATOM 7420 N N . THR B 1 408 ? 16.219 -1.31 -24.328 1 88.75 408 THR B N 1
ATOM 7421 C CA . THR B 1 408 ? 15.898 -1.854 -23 1 88.75 408 THR B CA 1
ATOM 7422 C C . THR B 1 408 ? 17.109 -1.799 -22.078 1 88.75 408 THR B C 1
ATOM 7424 O O . THR B 1 408 ? 17 -1.396 -20.922 1 88.75 408 THR B O 1
ATOM 7427 N N . VAL B 1 409 ? 18.234 -2.15 -22.609 1 91.12 409 VAL B N 1
ATOM 7428 C CA . VAL B 1 409 ? 19.453 -2.135 -21.828 1 91.12 409 VAL B CA 1
ATOM 7429 C C . VAL B 1 409 ? 19.844 -0.692 -21.5 1 91.12 409 VAL B C 1
ATOM 7431 O O . VAL B 1 409 ? 20.219 -0.377 -20.375 1 91.12 409 VAL B O 1
ATOM 7434 N N . ALA B 1 410 ? 19.703 0.187 -22.484 1 89.31 410 ALA B N 1
ATOM 7435 C CA . ALA B 1 410 ? 20.047 1.595 -22.297 1 89.31 410 ALA B CA 1
ATOM 7436 C C . ALA B 1 410 ? 19.188 2.232 -21.203 1 89.31 410 ALA B C 1
ATOM 7438 O O . ALA B 1 410 ? 19.656 3.105 -20.469 1 89.31 410 ALA B O 1
ATOM 7439 N N . ARG B 1 411 ? 18.031 1.709 -21.094 1 83.44 411 ARG B N 1
ATOM 7440 C CA . ARG B 1 411 ? 17.094 2.285 -20.125 1 83.44 411 ARG B CA 1
ATOM 7441 C C . ARG B 1 411 ? 17.172 1.559 -18.781 1 83.44 411 ARG B C 1
ATOM 7443 O O . ARG B 1 411 ? 16.422 1.872 -17.859 1 83.44 411 ARG B O 1
ATOM 7450 N N . GLY B 1 412 ? 17.984 0.6 -18.703 1 86.5 412 GLY B N 1
ATOM 7451 C CA . GLY B 1 412 ? 18.266 -0.035 -17.422 1 86.5 412 GLY B CA 1
ATOM 7452 C C . GLY B 1 412 ? 17.422 -1.265 -17.172 1 86.5 412 GLY B C 1
ATOM 7453 O O . GLY B 1 412 ? 17.375 -1.782 -16.062 1 86.5 412 GLY B O 1
ATOM 7454 N N . GLY B 1 413 ? 16.719 -1.732 -18.188 1 88.5 413 GLY B N 1
ATOM 7455 C CA . GLY B 1 413 ? 15.82 -2.867 -18.016 1 88.5 413 GLY B CA 1
ATOM 7456 C C . GLY B 1 413 ? 16.547 -4.199 -17.984 1 88.5 413 GLY B C 1
ATOM 7457 O O . GLY B 1 413 ? 16 -5.199 -17.516 1 88.5 413 GLY B O 1
ATOM 7458 N N . PHE B 1 414 ? 17.75 -4.246 -18.562 1 91.31 414 PHE B N 1
ATOM 7459 C CA . PHE B 1 414 ? 18.594 -5.438 -18.609 1 91.31 414 PHE B CA 1
ATOM 7460 C C . PHE B 1 414 ? 20.062 -5.059 -18.672 1 91.31 414 PHE B C 1
ATOM 7462 O O . PHE B 1 414 ? 20.406 -3.883 -18.828 1 91.31 414 PHE B O 1
ATOM 7469 N N . HIS B 1 415 ? 20.969 -6.031 -18.547 1 91.94 415 HIS B N 1
ATOM 7470 C CA . HIS B 1 415 ? 22.359 -5.656 -18.359 1 91.94 415 HIS B CA 1
ATOM 7471 C C . HIS B 1 415 ? 23.188 -5.941 -19.609 1 91.94 415 HIS B C 1
ATOM 7473 O O . HIS B 1 415 ? 24.31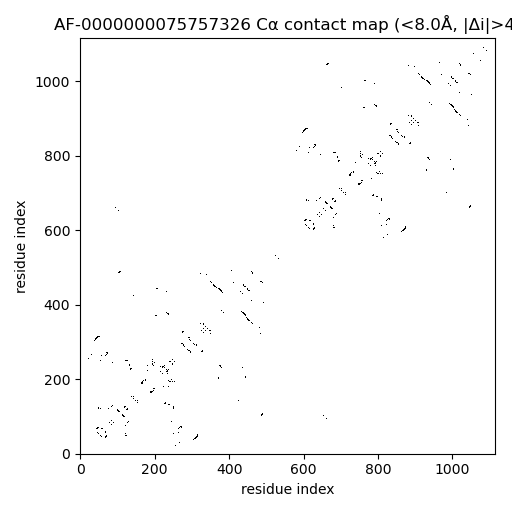2 -5.441 -19.734 1 91.94 415 HIS B O 1
ATOM 7479 N N . ASN B 1 416 ? 22.641 -6.781 -20.531 1 94.56 416 ASN B N 1
ATOM 7480 C CA . ASN B 1 416 ? 23.422 -7.293 -21.641 1 94.56 416 ASN B CA 1
ATOM 7481 C C . ASN B 1 416 ? 22.609 -7.367 -22.922 1 94.56 416 ASN B C 1
ATOM 7483 O O . ASN B 1 416 ? 21.703 -8.195 -23.047 1 94.56 416 ASN B O 1
ATOM 7487 N N . VAL B 1 417 ? 23.016 -6.629 -23.969 1 95 417 VAL B N 1
ATOM 7488 C CA . VAL B 1 417 ? 22.25 -6.512 -25.203 1 95 417 VAL B CA 1
ATOM 7489 C C . VAL B 1 417 ? 22.234 -7.852 -25.938 1 95 417 VAL B C 1
ATOM 7491 O O . VAL B 1 417 ? 21.188 -8.305 -26.391 1 95 417 VAL B O 1
ATOM 7494 N N . THR B 1 418 ? 23.375 -8.516 -26.016 1 96.75 418 THR B N 1
ATOM 7495 C CA . THR B 1 418 ? 23.484 -9.781 -26.734 1 96.75 418 THR B CA 1
ATOM 7496 C C . THR B 1 418 ? 22.609 -10.844 -26.078 1 96.75 418 THR B C 1
ATOM 7498 O O . THR B 1 418 ? 21.875 -11.555 -26.766 1 96.75 418 THR B O 1
ATOM 7501 N N . ALA B 1 419 ? 22.688 -10.93 -24.797 1 94.81 419 ALA B N 1
ATOM 7502 C CA . ALA B 1 419 ? 21.891 -11.914 -24.078 1 94.81 419 ALA B CA 1
ATOM 7503 C C . ALA B 1 419 ? 20.391 -11.641 -24.25 1 94.81 419 ALA B C 1
ATOM 7505 O O . ALA B 1 419 ? 19.609 -12.57 -24.422 1 94.81 419 ALA B O 1
ATOM 7506 N N . LEU B 1 420 ? 20.031 -10.359 -24.219 1 93.94 420 LEU B N 1
ATOM 7507 C CA . LEU B 1 420 ? 18.609 -10 -24.344 1 93.94 420 LEU B CA 1
ATOM 7508 C C . LEU B 1 420 ? 18.125 -10.281 -25.766 1 93.94 420 LEU B C 1
ATOM 7510 O O . LEU B 1 420 ? 16.984 -10.703 -25.953 1 93.94 420 LEU B O 1
ATOM 7514 N N . GLU B 1 421 ? 18.984 -10.023 -26.688 1 93.69 421 GLU B N 1
ATOM 7515 C CA . GLU B 1 421 ? 18.625 -10.305 -28.078 1 93.69 421 GLU B CA 1
ATOM 7516 C C . GLU B 1 421 ? 18.359 -11.789 -28.281 1 93.69 421 GLU B C 1
ATOM 7518 O O . GLU B 1 421 ? 17.453 -12.172 -29.031 1 93.69 421 GLU B O 1
ATOM 7523 N N . ILE B 1 422 ? 19.156 -12.633 -27.688 1 95.06 422 ILE B N 1
ATOM 7524 C CA . ILE B 1 422 ? 18.938 -14.07 -27.766 1 95.06 422 ILE B CA 1
ATOM 7525 C C . ILE B 1 422 ? 17.547 -14.406 -27.203 1 95.06 422 ILE B C 1
ATOM 7527 O O . ILE B 1 422 ? 16.812 -15.211 -27.781 1 95.06 422 ILE B O 1
ATOM 7531 N N . GLN B 1 423 ? 17.172 -13.812 -26.125 1 93.75 423 GLN B N 1
ATOM 7532 C CA . GLN B 1 423 ? 15.852 -14.031 -25.547 1 93.75 423 GLN B CA 1
ATOM 7533 C C . GLN B 1 423 ? 14.75 -13.57 -26.5 1 93.75 423 GLN B C 1
ATOM 7535 O O . GLN B 1 423 ? 13.758 -14.273 -26.688 1 93.75 423 GLN B O 1
ATOM 7540 N N . TYR B 1 424 ? 14.977 -12.398 -27.078 1 93.44 424 TYR B N 1
ATOM 7541 C CA . TYR B 1 424 ? 13.977 -11.859 -27.984 1 93.44 424 TYR B CA 1
ATOM 7542 C C . TYR B 1 424 ? 13.828 -12.734 -29.219 1 93.44 424 TYR B C 1
ATOM 7544 O O . TYR B 1 424 ? 12.719 -12.914 -29.734 1 93.44 424 TYR B O 1
ATOM 7552 N N . GLN B 1 425 ? 14.922 -13.219 -29.672 1 95.06 425 GLN B N 1
ATOM 7553 C CA . GLN B 1 425 ? 14.867 -14.141 -30.797 1 95.06 425 GLN B CA 1
ATOM 7554 C C . GLN B 1 425 ? 14.094 -15.406 -30.422 1 95.06 425 GLN B C 1
ATOM 7556 O O . GLN B 1 425 ? 13.312 -15.922 -31.234 1 95.06 425 GLN B O 1
ATOM 7561 N N . ASN B 1 426 ? 14.352 -15.883 -29.297 1 94.56 426 ASN B N 1
ATOM 7562 C CA . ASN B 1 426 ? 13.594 -17.031 -28.812 1 94.56 426 ASN B CA 1
ATOM 7563 C C . ASN B 1 426 ? 12.094 -16.734 -28.766 1 94.56 426 ASN B C 1
ATOM 7565 O O . ASN B 1 426 ? 11.281 -17.578 -29.141 1 94.56 426 ASN B O 1
ATOM 7569 N N . TYR B 1 427 ? 11.734 -15.531 -28.312 1 92.44 427 TYR B N 1
ATOM 7570 C CA . TYR B 1 427 ? 10.328 -15.125 -28.281 1 92.44 427 TYR B CA 1
ATOM 7571 C C . TYR B 1 427 ? 9.742 -15.086 -29.688 1 92.44 427 TYR B C 1
ATOM 7573 O O . TYR B 1 427 ? 8.617 -15.531 -29.906 1 92.44 427 TYR B O 1
ATOM 7581 N N . ARG B 1 428 ? 10.516 -14.508 -30.547 1 91.75 428 ARG B N 1
ATOM 7582 C CA . ARG B 1 428 ? 10.062 -14.492 -31.938 1 91.75 428 ARG B CA 1
ATOM 7583 C C . ARG B 1 428 ? 9.805 -15.898 -32.438 1 91.75 428 ARG B C 1
ATOM 7585 O O . ARG B 1 428 ? 8.812 -16.156 -33.125 1 91.75 428 ARG B O 1
ATOM 7592 N N . ASP B 1 429 ? 10.68 -16.781 -32.156 1 93.5 429 ASP B N 1
ATOM 7593 C CA . ASP B 1 429 ? 10.523 -18.172 -32.594 1 93.5 429 ASP B CA 1
ATOM 7594 C C . ASP B 1 429 ? 9.266 -18.797 -32 1 93.5 429 ASP B C 1
ATOM 7596 O O . ASP B 1 429 ? 8.555 -19.531 -32.688 1 93.5 429 ASP B O 1
ATOM 7600 N N . TRP B 1 430 ? 8.984 -18.516 -30.703 1 93.62 430 TRP B N 1
ATOM 7601 C CA . TRP B 1 430 ? 7.738 -18.953 -30.094 1 93.62 430 TRP B CA 1
ATOM 7602 C C . TRP B 1 430 ? 6.535 -18.469 -30.891 1 93.62 430 TRP B C 1
ATOM 7604 O O . TRP B 1 430 ? 5.613 -19.234 -31.172 1 93.62 430 TRP B O 1
ATOM 7614 N N . LEU B 1 431 ? 6.602 -17.203 -31.188 1 91 431 LEU B N 1
ATOM 7615 C CA . LEU B 1 431 ? 5.473 -16.578 -31.875 1 91 431 LEU B CA 1
ATOM 7616 C C . LEU B 1 431 ? 5.293 -17.141 -33.281 1 91 431 LEU B C 1
ATOM 7618 O O . LEU B 1 431 ? 4.164 -17.312 -33.75 1 91 431 LEU B O 1
ATOM 7622 N N . ASN B 1 432 ? 6.395 -17.469 -33.875 1 89.19 432 ASN B N 1
ATOM 7623 C CA . ASN B 1 432 ? 6.348 -18.109 -35.188 1 89.19 432 ASN B CA 1
ATOM 7624 C C . ASN B 1 432 ? 5.773 -19.531 -35.094 1 89.19 432 ASN B C 1
ATOM 7626 O O . ASN B 1 432 ? 5.156 -20.016 -36.031 1 89.19 432 ASN B O 1
ATOM 7630 N N . ASP B 1 433 ? 5.965 -20.125 -33.969 1 87.19 433 ASP B N 1
ATOM 7631 C CA . ASP B 1 433 ? 5.477 -21.484 -33.75 1 87.19 433 ASP B CA 1
ATOM 7632 C C . ASP B 1 433 ? 4.059 -21.484 -33.188 1 87.19 433 ASP B C 1
ATOM 7634 O O . ASP B 1 433 ? 3.607 -22.469 -32.625 1 87.19 433 ASP B O 1
ATOM 7638 N N . GLU B 1 434 ? 3.443 -20.375 -33.219 1 88 434 GLU B N 1
ATOM 7639 C CA . GLU B 1 434 ? 2.045 -20.172 -32.844 1 88 434 GLU B CA 1
ATOM 7640 C C . GLU B 1 434 ? 1.83 -20.375 -31.344 1 88 434 GLU B C 1
ATOM 7642 O O . GLU B 1 434 ? 0.793 -20.891 -30.938 1 88 434 GLU B O 1
ATOM 7647 N N . VAL B 1 435 ? 2.881 -20.078 -30.656 1 90.56 435 VAL B N 1
ATOM 7648 C CA . VAL B 1 435 ? 2.703 -19.969 -29.203 1 90.56 435 VAL B CA 1
ATOM 7649 C C . VAL B 1 435 ? 1.805 -18.766 -28.891 1 90.56 435 VAL B C 1
ATOM 7651 O O . VAL B 1 435 ? 1.851 -17.75 -29.578 1 90.56 435 VAL B O 1
ATOM 7654 N N . VAL B 1 436 ? 1.077 -18.859 -27.812 1 89.12 436 VAL B N 1
ATOM 7655 C CA . VAL B 1 436 ? 0.076 -17.875 -27.422 1 89.12 436 VAL B CA 1
ATOM 7656 C C . VAL B 1 436 ? 0.751 -16.531 -27.141 1 89.12 436 VAL B C 1
ATOM 7658 O O . VAL B 1 436 ? 1.822 -16.484 -26.531 1 89.12 436 VAL B O 1
ATOM 7661 N N . MET B 1 437 ? 0.064 -15.5 -27.594 1 85.69 437 MET B N 1
ATOM 7662 C CA . MET B 1 437 ? 0.551 -14.148 -27.359 1 85.69 437 MET B CA 1
ATOM 7663 C C . MET B 1 437 ? -0.379 -13.398 -26.406 1 85.69 437 MET B C 1
ATOM 7665 O O . MET B 1 437 ? 0.081 -12.727 -25.484 1 85.69 437 MET B O 1
ATOM 7669 N N . THR B 1 438 ? -1.63 -13.539 -26.672 1 85.06 438 THR B N 1
ATOM 7670 C CA . THR B 1 438 ? -2.609 -12.766 -25.922 1 85.06 438 THR B CA 1
ATOM 7671 C C . THR B 1 438 ? -3.635 -13.695 -25.266 1 85.06 438 THR B C 1
ATOM 7673 O O . THR B 1 438 ? -4.004 -14.719 -25.844 1 85.06 438 THR B O 1
ATOM 7676 N N . ASP B 1 439 ? -3.998 -13.281 -24.094 1 86.81 439 ASP B N 1
ATOM 7677 C CA . ASP B 1 439 ? -5.062 -13.969 -23.375 1 86.81 439 ASP B CA 1
ATOM 7678 C C . ASP B 1 439 ? -6.285 -13.07 -23.203 1 86.81 439 ASP B C 1
ATOM 7680 O O . ASP B 1 439 ? -6.168 -11.938 -22.734 1 86.81 439 ASP B O 1
ATOM 7684 N N . LEU B 1 440 ? -7.383 -13.523 -23.641 1 82.69 440 LEU B N 1
ATOM 7685 C CA . LEU B 1 440 ? -8.672 -12.883 -23.406 1 82.69 440 LEU B CA 1
ATOM 7686 C C . LEU B 1 440 ? -9.547 -13.727 -22.5 1 82.69 440 LEU B C 1
ATOM 7688 O O . LEU B 1 440 ? -9.906 -14.852 -22.844 1 82.69 440 LEU B O 1
ATOM 7692 N N . MET B 1 441 ? -9.789 -13.195 -21.391 1 82.06 441 MET B N 1
ATOM 7693 C CA . MET B 1 441 ? -10.625 -13.93 -20.438 1 82.06 441 MET B CA 1
ATOM 7694 C C . MET B 1 441 ? -12.023 -13.328 -20.375 1 82.06 441 MET B C 1
ATOM 7696 O O . MET B 1 441 ? -12.188 -12.148 -20.062 1 82.06 441 MET B O 1
ATOM 7700 N N . GLU B 1 442 ? -12.977 -14.117 -20.672 1 78.5 442 GLU B N 1
ATOM 7701 C CA . GLU B 1 442 ? -14.383 -13.727 -20.578 1 78.5 442 GLU B CA 1
ATOM 7702 C C . GLU B 1 442 ? -15.039 -14.312 -19.344 1 78.5 442 GLU B C 1
ATOM 7704 O O . GLU B 1 442 ? -15.055 -15.531 -19.156 1 78.5 442 GLU B O 1
ATOM 7709 N N . ALA B 1 443 ? -15.461 -13.406 -18.5 1 75.75 443 ALA B N 1
ATOM 7710 C CA . ALA B 1 443 ? -16.188 -13.82 -17.297 1 75.75 443 ALA B CA 1
ATOM 7711 C C . ALA B 1 443 ? -17.391 -12.922 -17.047 1 75.75 443 ALA B C 1
ATOM 7713 O O . ALA B 1 443 ? -17.25 -11.703 -16.891 1 75.75 443 ALA B O 1
ATOM 7714 N N . PRO B 1 444 ? -18.547 -13.484 -17.031 1 67.12 444 PRO B N 1
ATOM 7715 C CA . PRO B 1 444 ? -19.719 -12.672 -16.688 1 67.12 444 PRO B CA 1
ATOM 7716 C C . PRO B 1 444 ? -19.719 -12.195 -15.242 1 67.12 444 PRO B C 1
ATOM 7718 O O . PRO B 1 444 ? -19.281 -12.93 -14.352 1 67.12 444 PRO B O 1
ATOM 7721 N N . SER B 1 445 ? -19.875 -10.914 -15.031 1 63.5 445 SER B N 1
ATOM 7722 C CA . SER B 1 445 ? -20.047 -10.305 -13.719 1 63.5 445 SER B CA 1
ATOM 7723 C C . SER B 1 445 ? -21.281 -9.414 -13.68 1 63.5 445 SER B C 1
ATOM 7725 O O . SER B 1 445 ? -21.203 -8.227 -13.984 1 63.5 445 SER B O 1
ATOM 7727 N N . PRO B 1 446 ? -22.406 -9.953 -13.422 1 56.72 446 PRO B N 1
ATOM 7728 C CA . PRO B 1 446 ? -23.594 -9.086 -13.398 1 56.72 446 PRO B CA 1
ATOM 7729 C C . PRO B 1 446 ? -23.391 -7.832 -12.555 1 56.72 446 PRO B C 1
ATOM 7731 O O . PRO B 1 446 ? -22.75 -7.887 -11.5 1 56.72 446 PRO B O 1
ATOM 7734 N N . PRO B 1 447 ? -24.016 -6.766 -13.117 1 53 447 PRO B N 1
ATOM 7735 C CA . PRO B 1 447 ? -24.859 -6.66 -14.305 1 53 447 PRO B CA 1
ATOM 7736 C C . PRO B 1 447 ? -24.062 -6.512 -15.594 1 53 447 PRO B C 1
ATOM 7738 O O . PRO B 1 447 ? -24.609 -6.082 -16.609 1 53 447 PRO B O 1
ATOM 7741 N N . GLY B 1 448 ? -22.875 -6.859 -15.453 1 57.75 448 GLY B N 1
ATOM 7742 C CA . GLY B 1 448 ? -22.078 -6.711 -16.656 1 57.75 448 GLY B CA 1
ATOM 7743 C C . GLY B 1 448 ? -21.172 -7.898 -16.938 1 57.75 448 GLY B C 1
ATOM 7744 O O . GLY B 1 448 ? -21.391 -8.977 -16.391 1 57.75 448 GLY B O 1
ATOM 7745 N N . THR B 1 449 ? -20.578 -7.891 -18.156 1 54.78 449 THR B N 1
ATOM 7746 C CA . THR B 1 449 ? -19.5 -8.82 -18.484 1 54.78 449 THR B CA 1
ATOM 7747 C C . THR B 1 449 ? -18.203 -8.07 -18.797 1 54.78 449 THR B C 1
ATOM 7749 O O . THR B 1 449 ? -18.234 -6.883 -19.125 1 54.78 449 THR B O 1
ATOM 7752 N N . GLY B 1 450 ? -17.125 -8.742 -18.359 1 55.75 450 GLY B N 1
ATOM 7753 C CA . GLY B 1 450 ? -15.828 -8.148 -18.656 1 55.75 450 GLY B CA 1
ATOM 7754 C C . GLY B 1 450 ? -14.883 -9.094 -19.375 1 55.75 450 GLY B C 1
ATOM 7755 O O . GLY B 1 450 ? -14.984 -10.312 -19.219 1 55.75 450 GLY B O 1
ATOM 7756 N N . ILE B 1 451 ? -14.148 -8.539 -20.375 1 55.75 451 ILE B N 1
ATOM 7757 C CA . ILE B 1 451 ? -13.039 -9.25 -21 1 55.75 451 ILE B CA 1
ATOM 7758 C C . ILE B 1 451 ? -11.711 -8.648 -20.547 1 55.75 451 ILE B C 1
ATOM 7760 O O . ILE B 1 451 ? -11.453 -7.465 -20.781 1 55.75 451 ILE B O 1
ATOM 7764 N N . ASP B 1 452 ? -11 -9.461 -19.844 1 60.38 452 ASP B N 1
ATOM 7765 C CA . ASP B 1 452 ? -9.633 -9.07 -19.5 1 60.38 452 ASP B CA 1
ATOM 7766 C C . ASP B 1 452 ? -8.648 -9.469 -20.594 1 60.38 452 ASP B C 1
ATOM 7768 O O . ASP B 1 452 ? -8.68 -10.602 -21.078 1 60.38 452 ASP B O 1
ATOM 7772 N N . VAL B 1 453 ? -7.859 -8.523 -21 1 56.47 453 VAL B N 1
ATOM 7773 C CA . VAL B 1 453 ? -6.848 -8.766 -22.031 1 56.47 453 VAL B CA 1
ATOM 7774 C C . VAL B 1 453 ? -5.453 -8.617 -21.422 1 56.47 453 VAL B C 1
ATOM 7776 O O . VAL B 1 453 ? -5.141 -7.602 -20.797 1 56.47 453 VAL B O 1
ATOM 7779 N N . SER B 1 454 ? -4.75 -9.648 -21.516 1 60.62 454 SER B N 1
ATOM 7780 C CA . SER B 1 454 ? -3.375 -9.617 -21.031 1 60.62 454 SER B CA 1
ATOM 7781 C C . SER B 1 454 ? -2.389 -9.977 -22.125 1 60.62 454 SER B C 1
ATOM 7783 O O . SER B 1 454 ? -2.668 -10.836 -22.969 1 60.62 454 SER B O 1
ATOM 7785 N N . ALA B 1 455 ? -1.321 -9.172 -22.234 1 53.09 455 ALA B N 1
ATOM 7786 C CA . ALA B 1 455 ? -0.284 -9.43 -23.234 1 53.09 455 ALA B CA 1
ATOM 7787 C C . ALA B 1 455 ? 1.104 -9.391 -22.609 1 53.09 455 ALA B C 1
ATOM 7789 O O . ALA B 1 455 ? 1.335 -8.656 -21.641 1 53.09 455 ALA B O 1
ATOM 7790 N N . PRO B 1 456 ? 1.865 -10.398 -23.062 1 49.72 456 PRO B N 1
ATOM 7791 C CA . PRO B 1 456 ? 3.24 -10.32 -22.562 1 49.72 456 PRO B CA 1
ATOM 7792 C C . PRO B 1 456 ? 3.926 -9 -22.922 1 49.72 456 PRO B C 1
ATOM 7794 O O . PRO B 1 456 ? 3.643 -8.414 -23.969 1 49.72 456 PRO B O 1
ATOM 7797 N N . THR B 1 457 ? 4.551 -8.477 -21.844 1 47.59 457 THR B N 1
ATOM 7798 C CA . THR B 1 457 ? 5.273 -7.238 -22.125 1 47.59 457 THR B CA 1
ATOM 7799 C C . THR B 1 457 ? 6.719 -7.531 -22.516 1 47.59 457 THR B C 1
ATOM 7801 O O . THR B 1 457 ? 7.395 -8.328 -21.875 1 47.59 457 THR B O 1
ATOM 7804 N N . ILE B 1 458 ? 7.094 -7.117 -23.641 1 41.53 458 ILE B N 1
ATOM 7805 C CA . ILE B 1 458 ? 8.492 -7.156 -24.062 1 41.53 458 ILE B CA 1
ATOM 7806 C C . ILE B 1 458 ? 9.312 -6.176 -23.234 1 41.53 458 ILE B C 1
ATOM 7808 O O . ILE B 1 458 ? 10.531 -6.34 -23.094 1 41.53 458 ILE B O 1
ATOM 7812 N N . GLU B 1 459 ? 8.609 -5.309 -22.562 1 41.31 459 GLU B N 1
ATOM 7813 C CA . GLU B 1 459 ? 9.32 -4.277 -21.812 1 41.31 459 GLU B CA 1
ATOM 7814 C C . GLU B 1 459 ? 9.859 -4.82 -20.5 1 41.31 459 GLU B C 1
ATOM 7816 O O . GLU B 1 459 ? 9.25 -5.699 -19.891 1 41.31 459 GLU B O 1
ATOM 7821 N N . ARG B 1 460 ? 11.156 -4.555 -20.328 1 59.03 460 ARG B N 1
ATOM 7822 C CA . ARG B 1 460 ? 11.852 -4.906 -19.094 1 59.03 460 ARG B CA 1
ATOM 7823 C C . ARG B 1 460 ? 12.133 -3.668 -18.25 1 59.03 460 ARG B C 1
ATOM 7825 O O . ARG B 1 460 ? 12.445 -2.604 -18.797 1 59.03 460 ARG B O 1
ATOM 7832 N N . GLU B 1 461 ? 11.766 -3.74 -17 1 50.62 461 GLU B N 1
ATOM 7833 C CA . GLU B 1 461 ? 11.953 -2.58 -16.141 1 50.62 461 GLU B CA 1
ATOM 7834 C C . GLU B 1 461 ? 13.008 -2.857 -15.062 1 50.62 461 GLU B C 1
ATOM 7836 O O . GLU B 1 461 ? 13.32 -4.016 -14.789 1 50.62 461 GLU B O 1
ATOM 7841 N N . SER B 1 462 ? 13.836 -1.805 -14.805 1 49.56 462 SER B N 1
ATOM 7842 C CA . SER B 1 462 ? 14.727 -1.86 -13.656 1 49.56 462 SER B CA 1
ATOM 7843 C C . SER B 1 462 ? 14.016 -1.44 -12.375 1 49.56 462 SER B C 1
ATOM 7845 O O . SER B 1 462 ? 13.094 -0.616 -12.414 1 49.56 462 SER B O 1
ATOM 7847 N N . ARG B 1 463 ? 14.297 -2.139 -11.398 1 44.78 463 ARG B N 1
ATOM 7848 C CA . ARG B 1 463 ? 13.828 -1.71 -10.086 1 44.78 463 ARG B CA 1
ATOM 7849 C C . ARG B 1 463 ? 14.602 -0.493 -9.594 1 44.78 463 ARG B C 1
ATOM 7851 O O . ARG B 1 463 ? 15.422 -0.603 -8.68 1 44.78 463 ARG B O 1
ATOM 7858 N N . LYS B 1 464 ? 15.062 0.467 -10.531 1 46.03 464 LYS B N 1
ATOM 7859 C CA . LYS B 1 464 ? 15.969 1.506 -10.047 1 46.03 464 LYS B CA 1
ATOM 7860 C C . LYS B 1 464 ? 15.211 2.566 -9.258 1 46.03 464 LYS B C 1
ATOM 7862 O O . LYS B 1 464 ? 14.055 2.859 -9.547 1 46.03 464 LYS B O 1
ATOM 7867 N N . ARG B 1 465 ? 15.719 2.893 -8.047 1 39.34 465 ARG B N 1
ATOM 7868 C CA . ARG B 1 465 ? 15.422 4.113 -7.305 1 39.34 465 ARG B CA 1
ATOM 7869 C C . ARG B 1 465 ? 15.82 5.352 -8.102 1 39.34 465 ARG B C 1
ATOM 7871 O O . ARG B 1 465 ? 16.906 5.391 -8.703 1 39.34 465 ARG B O 1
ATOM 7878 N N . SER B 1 466 ? 15 6.188 -8.438 1 31.33 466 SER B N 1
ATOM 7879 C CA . SER B 1 466 ? 15.281 7.402 -9.195 1 31.33 466 SER B CA 1
ATOM 7880 C C . SER B 1 466 ? 16.25 8.305 -8.445 1 31.33 466 SER B C 1
ATOM 7882 O O . SER B 1 466 ? 15.93 8.836 -7.383 1 31.33 466 SER B O 1
ATOM 7884 N N . ARG B 1 467 ? 17.516 8.055 -8.203 1 32 467 ARG B N 1
ATOM 7885 C CA . ARG B 1 467 ? 18.328 9.141 -7.676 1 32 467 ARG B CA 1
ATOM 7886 C C . ARG B 1 467 ? 18.531 10.234 -8.719 1 32 467 ARG B C 1
ATOM 7888 O O . ARG B 1 467 ? 18.859 9.953 -9.867 1 32 467 ARG B O 1
ATOM 7895 N N . ASP B 1 468 ? 17.906 11.312 -8.484 1 29.25 468 ASP B N 1
ATOM 7896 C CA . ASP B 1 468 ? 18.5 12.461 -9.172 1 29.25 468 ASP B CA 1
ATOM 7897 C C . ASP B 1 468 ? 20 12.57 -8.883 1 29.25 468 ASP B C 1
ATOM 7899 O O . ASP B 1 468 ? 20.422 12.414 -7.738 1 29.25 468 ASP B O 1
ATOM 7903 N N . ASP B 1 469 ? 20.844 12.359 -9.781 1 27.77 469 ASP B N 1
ATOM 7904 C CA . ASP B 1 469 ? 22.297 12.352 -9.898 1 27.77 469 ASP B CA 1
ATOM 7905 C C . ASP B 1 469 ? 22.906 13.609 -9.281 1 27.77 469 ASP B C 1
ATOM 7907 O O . ASP B 1 469 ? 23.719 14.281 -9.914 1 27.77 469 ASP B O 1
ATOM 7911 N N . ASP B 1 470 ? 22.266 14.422 -8.383 1 28.27 470 ASP B N 1
ATOM 7912 C CA . ASP B 1 470 ? 23.234 15.477 -8.109 1 28.27 470 ASP B CA 1
ATOM 7913 C C . ASP B 1 470 ? 24.438 14.938 -7.336 1 28.27 470 ASP B C 1
ATOM 7915 O O . ASP B 1 470 ? 24.281 14.078 -6.465 1 28.27 470 ASP B O 1
ATOM 7919 N N . GLY B 1 471 ? 25.703 15.062 -7.773 1 26.34 471 GLY B N 1
ATOM 7920 C CA . GLY B 1 471 ? 27.094 14.734 -7.469 1 26.34 471 GLY B CA 1
ATOM 7921 C C . GLY B 1 471 ? 27.469 15.023 -6.027 1 26.34 471 GLY B C 1
ATOM 7922 O O . GLY B 1 471 ? 28.656 15.148 -5.707 1 26.34 471 GLY B O 1
ATOM 7923 N N . GLU B 1 472 ? 26.641 15.672 -5.125 1 28.34 472 GLU B N 1
ATOM 7924 C CA . GLU B 1 472 ? 27.484 16.062 -4 1 28.34 472 GLU B CA 1
ATOM 7925 C C . GLU B 1 472 ? 27.953 14.836 -3.217 1 28.34 472 GLU B C 1
ATOM 7927 O O . GLU B 1 472 ? 27.188 13.898 -3.006 1 28.34 472 GLU B O 1
ATOM 7932 N N . GLN B 1 473 ? 29.297 14.68 -3.104 1 26.2 473 GLN B N 1
ATOM 7933 C CA . GLN B 1 473 ? 30.125 13.734 -2.365 1 26.2 473 GLN B CA 1
ATOM 7934 C C . GLN B 1 473 ? 29.672 13.617 -0.915 1 26.2 473 GLN B C 1
ATOM 7936 O O . GLN B 1 473 ? 29.766 14.57 -0.144 1 26.2 473 GLN B O 1
ATOM 7941 N N . ASP B 1 474 ? 28.641 12.906 -0.619 1 27.72 474 ASP B N 1
ATOM 7942 C CA . ASP B 1 474 ? 28.219 12.688 0.764 1 27.72 474 ASP B CA 1
ATOM 7943 C C . ASP B 1 474 ? 29.312 11.977 1.56 1 27.72 474 ASP B C 1
ATOM 7945 O O . ASP B 1 474 ? 30.109 11.219 0.999 1 27.72 474 ASP B O 1
ATOM 7949 N N . ASP B 1 475 ? 29.688 12.578 2.688 1 27.58 475 ASP B N 1
ATOM 7950 C CA . ASP B 1 475 ? 30.578 12.023 3.709 1 27.58 475 ASP B CA 1
ATOM 7951 C C . ASP B 1 475 ? 30.172 10.594 4.066 1 27.58 475 ASP B C 1
ATOM 7953 O O . ASP B 1 475 ? 29 10.32 4.316 1 27.58 475 ASP B O 1
ATOM 7957 N N . PRO B 1 476 ? 31.062 9.562 3.863 1 29.7 476 PRO B N 1
ATOM 7958 C CA . PRO B 1 476 ? 30.969 8.109 4.016 1 29.7 476 PRO B CA 1
ATOM 7959 C C . PRO B 1 476 ? 30.422 7.691 5.375 1 29.7 476 PRO B C 1
ATOM 7961 O O . PRO B 1 476 ? 30.188 6.504 5.613 1 29.7 476 PRO B O 1
ATOM 7964 N N . SER B 1 477 ? 30.656 8.43 6.387 1 26.77 477 SER B N 1
ATOM 7965 C CA . SER B 1 477 ? 30.469 7.82 7.703 1 26.77 477 SER B CA 1
ATOM 7966 C C . SER B 1 477 ? 29 7.609 8.023 1 26.77 477 SER B C 1
ATOM 7968 O O . SER B 1 477 ? 28.656 7.176 9.125 1 26.77 477 SER B O 1
ATOM 7970 N N . SER B 1 478 ? 28.094 8.32 7.285 1 25.09 478 SER B N 1
ATOM 7971 C CA . SER B 1 478 ? 26.75 8.297 7.828 1 25.09 478 SER B CA 1
ATOM 7972 C C . SER B 1 478 ? 26.047 6.988 7.48 1 25.09 478 SER B C 1
ATOM 7974 O O . SER B 1 478 ? 26.188 6.469 6.371 1 25.09 478 SER B O 1
ATOM 7976 N N . PRO B 1 479 ? 25.609 6.234 8.555 1 27.25 479 PRO B N 1
ATOM 7977 C CA . PRO B 1 479 ? 24.984 4.922 8.375 1 27.25 479 PRO B CA 1
ATOM 7978 C C . PRO B 1 479 ? 23.938 4.914 7.262 1 27.25 479 PRO B C 1
ATOM 7980 O O . PRO B 1 479 ? 23.328 5.949 6.969 1 27.25 479 PRO B O 1
ATOM 7983 N N . PRO B 1 480 ? 24.078 3.896 6.387 1 27.84 480 PRO B N 1
ATOM 7984 C CA . PRO B 1 480 ? 23.312 3.766 5.141 1 27.84 480 PRO B CA 1
ATOM 7985 C C . PRO B 1 480 ? 21.812 3.877 5.348 1 27.84 480 PRO B C 1
ATOM 7987 O O . PRO B 1 480 ? 21.25 3.227 6.238 1 27.84 480 PRO B O 1
ATOM 7990 N N . GLN B 1 481 ? 21.188 5.074 5.172 1 26.06 481 GLN B N 1
ATOM 7991 C CA . GLN B 1 481 ? 19.75 5.301 5.191 1 26.06 481 GLN B CA 1
ATOM 7992 C C . GLN B 1 481 ? 19.031 4.332 4.254 1 26.06 481 GLN B C 1
ATOM 7994 O O . GLN B 1 481 ? 19.484 4.102 3.129 1 26.06 481 GLN B O 1
ATOM 7999 N N . LYS B 1 482 ? 18.172 3.52 4.883 1 27.69 482 LYS B N 1
ATOM 8000 C CA . LYS B 1 482 ? 17.344 2.564 4.148 1 27.69 482 LYS B CA 1
ATOM 8001 C C . LYS B 1 482 ? 16.609 3.244 2.998 1 27.69 482 LYS B C 1
ATOM 8003 O O . LYS B 1 482 ? 15.648 3.984 3.223 1 27.69 482 LYS B O 1
ATOM 8008 N N . LYS B 1 483 ? 17.203 3.342 1.857 1 29.52 483 LYS B N 1
ATOM 8009 C CA . LYS B 1 483 ? 16.672 3.955 0.646 1 29.52 483 LYS B CA 1
ATOM 8010 C C . LYS B 1 483 ? 15.625 3.055 -0.01 1 29.52 483 LYS B C 1
ATOM 8012 O O . LYS B 1 483 ? 15.852 1.852 -0.168 1 29.52 483 LYS B O 1
ATOM 8017 N N . GLN B 1 484 ? 14.375 3.469 0.024 1 25.41 484 GLN B N 1
ATOM 8018 C CA . GLN B 1 484 ? 13.148 2.881 -0.496 1 25.41 484 GLN B CA 1
ATOM 8019 C C . GLN B 1 484 ? 13.281 2.537 -1.976 1 25.41 484 GLN B C 1
ATOM 8021 O O . GLN B 1 484 ? 13.867 3.301 -2.744 1 25.41 484 GLN B O 1
ATOM 8026 N N . SER B 1 485 ? 13.156 1.334 -2.309 1 26.19 485 SER B N 1
ATOM 8027 C CA . SER B 1 485 ? 13.188 0.784 -3.66 1 26.19 485 SER B CA 1
ATOM 8028 C C . SER B 1 485 ? 12.117 1.416 -4.539 1 26.19 485 SER B C 1
ATOM 8030 O O . SER B 1 485 ? 10.922 1.318 -4.242 1 26.19 485 SER B O 1
ATOM 8032 N N . GLU B 1 486 ? 12.406 2.555 -4.98 1 28.14 486 GLU B N 1
ATOM 8033 C CA . GLU B 1 486 ? 11.477 3.125 -5.945 1 28.14 486 GLU B CA 1
ATOM 8034 C C . GLU B 1 486 ? 11.484 2.332 -7.25 1 28.14 486 GLU B C 1
ATOM 8036 O O . GLU B 1 486 ? 12.539 1.902 -7.719 1 28.14 486 GLU B O 1
ATOM 8041 N N . TRP B 1 487 ? 10.445 1.738 -7.539 1 26.59 487 TRP B N 1
ATOM 8042 C CA . TRP B 1 487 ? 10.195 1.038 -8.797 1 26.59 487 TRP B CA 1
ATOM 8043 C C . TRP B 1 487 ? 10.336 1.986 -9.984 1 26.59 487 TRP B C 1
ATOM 8045 O O . TRP B 1 487 ? 9.734 3.062 -9.992 1 26.59 487 TRP B O 1
ATOM 8055 N N . ALA B 1 488 ? 11.406 1.989 -10.625 1 26.86 488 ALA B N 1
ATOM 8056 C CA . ALA B 1 488 ? 11.797 2.84 -11.75 1 26.86 488 ALA B CA 1
ATOM 8057 C C . ALA B 1 488 ? 10.773 2.771 -12.875 1 26.86 488 ALA B C 1
ATOM 8059 O O . ALA B 1 488 ? 9.977 1.836 -12.945 1 26.86 488 ALA B O 1
ATOM 8060 N N . ASN B 1 489 ? 11 3.766 -13.859 1 25.31 489 ASN B N 1
ATOM 8061 C CA . ASN B 1 489 ? 10.273 4.258 -15.023 1 25.31 489 ASN B CA 1
ATOM 8062 C C . ASN B 1 489 ? 10.094 3.162 -16.078 1 25.31 489 ASN B C 1
ATOM 8064 O O . ASN B 1 489 ? 11.047 2.467 -16.422 1 25.31 489 ASN B O 1
ATOM 8068 N N . PHE B 1 490 ? 8.906 2.799 -16.125 1 24.78 490 PHE B N 1
ATOM 8069 C CA . PHE B 1 490 ? 8.516 2.051 -17.312 1 24.78 490 PHE B CA 1
ATOM 8070 C C . PHE B 1 490 ? 8.633 2.914 -18.562 1 24.78 490 PHE B C 1
ATOM 8072 O O . PHE B 1 490 ? 8.008 3.973 -18.656 1 24.78 490 PHE B O 1
ATOM 8079 N N . THR B 1 491 ? 9.781 3.102 -19.125 1 24.61 491 THR B N 1
ATOM 8080 C CA . THR B 1 491 ? 9.852 3.822 -20.391 1 24.61 491 THR B CA 1
ATOM 8081 C C . THR B 1 491 ? 9.094 3.076 -21.484 1 24.61 491 THR B C 1
ATOM 8083 O O . THR B 1 491 ? 9.406 1.922 -21.781 1 24.61 491 THR B O 1
ATOM 8086 N N . THR B 1 492 ? 7.902 3.52 -21.672 1 23.89 492 THR B N 1
ATOM 8087 C CA . THR B 1 492 ? 7.293 3.051 -22.906 1 23.89 492 THR B CA 1
ATOM 8088 C C . THR B 1 492 ? 8.125 3.479 -24.125 1 23.89 492 THR B C 1
ATOM 8090 O O . THR B 1 492 ? 8.648 4.594 -24.156 1 23.89 492 THR B O 1
ATOM 8093 N N . LEU B 1 493 ? 8.711 2.662 -24.844 1 23.8 493 LEU B N 1
ATOM 8094 C CA . LEU B 1 493 ? 9.461 2.896 -26.078 1 23.8 493 LEU B CA 1
ATOM 8095 C C . LEU B 1 493 ? 8.656 3.754 -27.047 1 23.8 493 LEU B C 1
ATOM 8097 O O . LEU B 1 493 ? 7.734 3.26 -27.703 1 23.8 493 LEU B O 1
ATOM 8101 N N . SER B 1 494 ? 8.188 4.984 -26.641 1 22 494 SER B N 1
ATOM 8102 C CA . SER B 1 494 ? 7.59 5.797 -27.703 1 22 494 SER B CA 1
ATOM 8103 C C . SER B 1 494 ? 8.641 6.262 -28.703 1 22 494 SER B C 1
ATOM 8105 O O . SER B 1 494 ? 9.82 6.406 -28.344 1 22 494 SER B O 1
ATOM 8107 N N . ASP B 1 495 ? 8.328 6.234 -30 1 22.09 495 ASP B N 1
ATOM 8108 C CA . ASP B 1 495 ? 9.07 6.676 -31.188 1 22.09 495 ASP B CA 1
ATOM 8109 C C . ASP B 1 495 ? 9.383 8.172 -31.109 1 22.09 495 ASP B C 1
ATOM 8111 O O . ASP B 1 495 ? 8.477 8.992 -30.938 1 22.09 495 ASP B O 1
ATOM 8115 N N . SER B 1 496 ? 10.547 8.664 -30.641 1 21.75 496 SER B N 1
ATOM 8116 C CA . SER B 1 496 ? 11.078 10.023 -30.609 1 21.75 496 SER B CA 1
ATOM 8117 C C . SER B 1 496 ? 11.141 10.625 -32 1 21.75 496 SER B C 1
ATOM 8119 O O . SER B 1 496 ? 12.133 10.453 -32.719 1 21.75 496 SER B O 1
ATOM 8121 N N . SER B 1 497 ? 10.086 10.836 -32.812 1 22.05 497 SER B N 1
ATOM 8122 C CA . SER B 1 497 ? 10.281 11.453 -34.125 1 22.05 497 SER B CA 1
ATOM 8123 C C . SER B 1 497 ? 10.523 12.953 -34 1 22.05 497 SER B C 1
ATOM 8125 O O . SER B 1 497 ? 10.445 13.688 -34.969 1 22.05 497 SER B O 1
ATOM 8127 N N . SER B 1 498 ? 11.086 13.648 -33.031 1 19.59 498 SER B N 1
ATOM 8128 C CA . SER B 1 498 ? 11.18 15.086 -33.25 1 19.59 498 SER B CA 1
ATOM 8129 C C . SER B 1 498 ? 12.203 15.414 -34.312 1 19.59 498 SER B C 1
ATOM 8131 O O . SER B 1 498 ? 13.32 14.891 -34.312 1 19.59 498 SER B O 1
ATOM 8133 N N . GLY B 1 499 ? 11.859 15.992 -35.562 1 20.97 499 GLY B N 1
ATOM 8134 C CA . GLY B 1 499 ? 12.43 16.484 -36.812 1 20.97 499 GLY B CA 1
ATOM 8135 C C . GLY B 1 499 ? 13.398 17.641 -36.594 1 20.97 499 GLY B C 1
ATOM 8136 O O . GLY B 1 499 ? 13.734 18.344 -37.562 1 20.97 499 GLY B O 1
ATOM 8137 N N . GLY B 1 500 ? 14.102 18.016 -35.625 1 20.84 500 GLY B N 1
ATOM 8138 C CA . GLY B 1 500 ? 14.789 19.266 -35.938 1 20.84 500 GLY B CA 1
ATOM 8139 C C . GLY B 1 500 ? 15.695 19.156 -37.156 1 20.84 500 GLY B C 1
ATOM 8140 O O . GLY B 1 500 ? 15.914 18.062 -37.656 1 20.84 500 GLY B O 1
ATOM 8141 N N . ASP B 1 501 ? 16.625 20.203 -37.469 1 20.14 501 ASP B N 1
ATOM 8142 C CA . ASP B 1 501 ? 17.406 20.734 -38.594 1 20.14 501 ASP B CA 1
ATOM 8143 C C . ASP B 1 501 ? 18.438 19.734 -39.062 1 20.14 501 ASP B C 1
ATOM 8145 O O . ASP B 1 501 ? 19.172 19.141 -38.281 1 20.14 501 ASP B O 1
ATOM 8149 N N . GLN B 1 502 ? 18.156 19.156 -40.312 1 20.62 502 GLN B N 1
ATOM 8150 C CA . GLN B 1 502 ? 19.078 18.453 -41.188 1 20.62 502 GLN B CA 1
ATOM 8151 C C . GLN B 1 502 ? 20.266 19.344 -41.562 1 20.62 502 GLN B C 1
ATOM 8153 O O . GLN B 1 502 ? 20.062 20.422 -42.125 1 20.62 502 GLN B O 1
ATOM 8158 N N . PRO B 1 503 ? 21.328 19.609 -40.844 1 24.12 503 PRO B N 1
ATOM 8159 C CA . PRO B 1 503 ? 22.203 20.422 -41.688 1 24.12 503 PRO B CA 1
ATOM 8160 C C . PRO B 1 503 ? 22.5 19.766 -43.031 1 24.12 503 PRO B C 1
ATOM 8162 O O . PRO B 1 503 ? 22.312 18.562 -43.188 1 24.12 503 PRO B O 1
ATOM 8165 N N . GLU B 1 504 ? 23 20.5 -44.125 1 23 504 GLU B N 1
ATOM 8166 C CA . GLU B 1 504 ? 23.219 20.312 -45.562 1 23 504 GLU B CA 1
ATOM 8167 C C . GLU B 1 504 ? 24.25 19.219 -45.844 1 23 504 GLU B C 1
ATOM 8169 O O . GLU B 1 504 ? 24.641 18.984 -47 1 23 504 GLU B O 1
ATOM 8174 N N . PRO B 1 505 ? 24.531 18.125 -45.156 1 22.22 505 PRO B N 1
ATOM 8175 C CA . PRO B 1 505 ? 25.484 17.391 -46 1 22.22 505 PRO B CA 1
ATOM 8176 C C . PRO B 1 505 ? 24.984 17.172 -47.406 1 22.22 505 PRO B C 1
ATOM 8178 O O . PRO B 1 505 ? 23.766 17.219 -47.656 1 22.22 505 PRO B O 1
ATOM 8181 N N . ASP B 1 506 ? 25.906 16.984 -48.656 1 23.61 506 ASP B N 1
ATOM 8182 C CA . ASP B 1 506 ? 26.438 16.938 -50 1 23.61 506 ASP B CA 1
ATOM 8183 C C . ASP B 1 506 ? 25.812 15.797 -50.812 1 23.61 506 ASP B C 1
ATOM 8185 O O . ASP B 1 506 ? 25.094 14.961 -50.25 1 23.61 506 ASP B O 1
ATOM 8189 N N . ALA B 1 507 ? 26.797 15.219 -51.875 1 23.19 507 ALA B N 1
ATOM 8190 C CA . ALA B 1 507 ? 26.594 14.555 -53.156 1 23.19 507 ALA B CA 1
ATOM 8191 C C . ALA B 1 507 ? 25.766 13.281 -52.969 1 23.19 507 ALA B C 1
ATOM 8193 O O . ALA B 1 507 ? 24.906 12.984 -53.812 1 23.19 507 ALA B O 1
ATOM 8194 N N . ASP B 1 508 ? 26.453 12.188 -52.375 1 21.5 508 ASP B N 1
ATOM 8195 C CA . ASP B 1 508 ? 25.984 10.828 -52.594 1 21.5 508 ASP B CA 1
ATOM 8196 C C . ASP B 1 508 ? 24.641 10.594 -51.906 1 21.5 508 ASP B C 1
ATOM 8198 O O . ASP B 1 508 ? 24.312 11.273 -50.938 1 21.5 508 ASP B O 1
ATOM 8202 N N . GLY B 1 509 ? 23.594 9.812 -52.469 1 21.84 509 GLY B N 1
ATOM 8203 C CA . GLY B 1 509 ? 22.141 9.617 -52.531 1 21.84 509 GLY B CA 1
ATOM 8204 C C . GLY B 1 509 ? 21.531 9.367 -51.156 1 21.84 509 GLY B C 1
ATOM 8205 O O . GLY B 1 509 ? 20.391 8.922 -51.062 1 21.84 509 GLY B O 1
ATOM 8206 N N . ASP B 1 510 ? 22.297 9.188 -50.094 1 19.62 510 ASP B N 1
ATOM 8207 C CA . ASP B 1 510 ? 21.875 8.484 -48.875 1 19.62 510 ASP B CA 1
ATOM 8208 C C . ASP B 1 510 ? 20.906 9.336 -48.062 1 19.62 510 ASP B C 1
ATOM 8210 O O . ASP B 1 510 ? 21.234 10.453 -47.688 1 19.62 510 ASP B O 1
ATOM 8214 N N . ILE B 1 511 ? 19.531 9.164 -48.438 1 22.8 511 ILE B N 1
ATOM 8215 C CA . ILE B 1 511 ? 18.453 9.945 -47.875 1 22.8 511 ILE B CA 1
ATOM 8216 C C . ILE B 1 511 ? 18.531 9.898 -46.344 1 22.8 511 ILE B C 1
ATOM 8218 O O . ILE B 1 511 ? 18.594 8.82 -45.75 1 22.8 511 ILE B O 1
ATOM 8222 N N . PRO B 1 512 ? 18.906 10.969 -45.719 1 22.75 512 PRO B N 1
ATOM 8223 C CA . PRO B 1 512 ? 18.891 11.156 -44.25 1 22.75 512 PRO B CA 1
ATOM 8224 C C . PRO B 1 512 ? 17.5 11.07 -43.656 1 22.75 512 PRO B C 1
ATOM 8226 O O . PRO B 1 512 ? 16.578 11.766 -44.125 1 22.75 512 PRO B O 1
ATOM 8229 N N . MET B 1 513 ? 17.016 9.906 -43.062 1 22 513 MET B N 1
ATOM 8230 C CA . MET B 1 513 ? 15.766 9.578 -42.375 1 22 513 MET B CA 1
ATOM 8231 C C . MET B 1 513 ? 15.438 10.641 -41.312 1 22 513 MET B C 1
ATOM 8233 O O . MET B 1 513 ? 16.156 10.781 -40.344 1 22 513 MET B O 1
ATOM 8237 N N . ASP B 1 514 ? 15.016 11.859 -41.719 1 21.81 514 ASP B N 1
ATOM 8238 C CA . ASP B 1 514 ? 14.469 12.883 -40.844 1 21.81 514 ASP B CA 1
ATOM 8239 C C . ASP B 1 514 ? 13.188 12.398 -40.156 1 21.81 514 ASP B C 1
ATOM 8241 O O . ASP B 1 514 ? 12.164 12.219 -40.812 1 21.81 514 ASP B O 1
ATOM 8245 N N . ASP B 1 515 ? 13.18 11.531 -39.125 1 22.09 515 ASP B N 1
ATOM 8246 C CA . ASP B 1 515 ? 12.289 10.852 -38.188 1 22.09 515 ASP B CA 1
ATOM 8247 C C . ASP B 1 515 ? 11.438 11.852 -37.406 1 22.09 515 ASP B C 1
ATOM 8249 O O . ASP B 1 515 ? 11.742 12.172 -36.281 1 22.09 515 ASP B O 1
ATOM 8253 N N . GLU B 1 516 ? 10.906 12.945 -38 1 22.14 516 GLU B N 1
ATOM 8254 C CA . GLU B 1 516 ? 10.258 14 -37.219 1 22.14 516 GLU B CA 1
ATOM 8255 C C . GLU B 1 516 ? 9.023 13.469 -36.5 1 22.14 516 GLU B C 1
ATOM 8257 O O . GLU B 1 516 ? 8.531 12.375 -36.812 1 22.14 516 GLU B O 1
ATOM 8262 N N . THR B 1 517 ? 7.703 14.375 -36.312 1 22.38 517 THR B N 1
ATOM 8263 C CA . THR B 1 517 ? 6.891 14.773 -35.156 1 22.38 517 THR B CA 1
ATOM 8264 C C . THR B 1 517 ? 5.613 13.945 -35.094 1 22.38 517 THR B C 1
ATOM 8266 O O . THR B 1 517 ? 4.691 14.148 -35.875 1 22.38 517 THR B O 1
ATOM 8269 N N . TYR B 1 518 ? 5.59 12.703 -34.906 1 22.38 518 TYR B N 1
ATOM 8270 C CA . TYR B 1 518 ? 4.43 11.82 -34.812 1 22.38 518 TYR B CA 1
ATOM 8271 C C . TYR B 1 518 ? 3.496 12.25 -33.688 1 22.38 518 TYR B C 1
ATOM 8273 O O . TYR B 1 518 ? 3.848 12.156 -32.531 1 22.38 518 TYR B O 1
ATOM 8281 N N . LYS B 1 519 ? 2.561 13.289 -33.906 1 22.78 519 LYS B N 1
ATOM 8282 C CA . LYS B 1 519 ? 1.577 13.555 -32.875 1 22.78 519 LYS B CA 1
ATOM 8283 C C . LYS B 1 519 ? 0.466 12.508 -32.875 1 22.78 519 LYS B C 1
ATOM 8285 O O . LYS B 1 519 ? -0.237 12.352 -33.875 1 22.78 519 LYS B O 1
ATOM 8290 N N . PRO B 1 520 ? 0.299 11.469 -32.156 1 22.3 520 PRO B N 1
ATOM 8291 C CA . PRO B 1 520 ? -0.639 10.352 -32.25 1 22.3 520 PRO B CA 1
ATOM 8292 C C . PRO B 1 520 ? -2.061 10.727 -31.859 1 22.3 520 PRO B C 1
ATOM 8294 O O . PRO B 1 520 ? -2.295 11.125 -30.703 1 22.3 520 PRO B O 1
ATOM 8297 N N . TYR B 1 521 ? -2.908 11.586 -32.5 1 22.45 521 TYR B N 1
ATOM 8298 C CA . TYR B 1 521 ? -4.164 11.898 -31.828 1 22.45 521 TYR B CA 1
ATOM 8299 C C . TYR B 1 521 ? -5.191 10.797 -32.031 1 22.45 521 TYR B C 1
ATOM 8301 O O . TYR B 1 521 ? -5.598 10.531 -33.188 1 22.45 521 TYR B O 1
ATOM 8309 N N . LYS B 1 522 ? -5.305 9.664 -31.266 1 23.2 522 LYS B N 1
ATOM 8310 C CA . LYS B 1 522 ? -6.141 8.484 -31.406 1 23.2 522 LYS B CA 1
ATOM 8311 C C . LYS B 1 522 ? -7.613 8.812 -31.172 1 23.2 522 LYS B C 1
ATOM 8313 O O . LYS B 1 522 ? -8.484 8.312 -31.891 1 23.2 522 LYS B O 1
ATOM 8318 N N . ILE B 1 523 ? -8.383 9.406 -30.234 1 22.44 523 ILE B N 1
ATOM 8319 C CA . ILE B 1 523 ? -9.492 8.602 -29.734 1 22.44 523 ILE B CA 1
ATOM 8320 C C . ILE B 1 523 ? -10.727 8.82 -30.609 1 22.44 523 ILE B C 1
ATOM 8322 O O . ILE B 1 523 ? -11.398 9.852 -30.5 1 22.44 523 ILE B O 1
ATOM 8326 N N . ALA B 1 524 ? -10.711 8.766 -31.766 1 22.52 524 ALA B N 1
ATOM 8327 C CA . ALA B 1 524 ? -11.969 9.109 -32.406 1 22.52 524 ALA B CA 1
ATOM 8328 C C . ALA B 1 524 ? -13.016 8.016 -32.219 1 22.52 524 ALA B C 1
ATOM 8330 O O . ALA B 1 524 ? -12.898 6.926 -32.781 1 22.52 524 ALA B O 1
ATOM 8331 N N . ASN B 1 525 ? -13.578 7.637 -31 1 23.88 525 ASN B N 1
ATOM 8332 C CA . ASN B 1 525 ? -14.648 6.645 -30.938 1 23.88 525 ASN B CA 1
ATOM 8333 C C . ASN B 1 525 ? -15.875 7.094 -31.734 1 23.88 525 ASN B C 1
ATOM 8335 O O . ASN B 1 525 ? -16.594 7.992 -31.297 1 23.88 525 ASN B O 1
ATOM 8339 N N . THR B 1 526 ? -15.828 7.082 -32.969 1 23.55 526 THR B N 1
ATOM 8340 C CA . THR B 1 526 ? -17.078 7.348 -33.688 1 23.55 526 THR B CA 1
ATOM 8341 C C . THR B 1 526 ? -18.172 6.395 -33.219 1 23.55 526 THR B C 1
ATOM 8343 O O . THR B 1 526 ? -17.906 5.418 -32.531 1 23.55 526 THR B O 1
ATOM 8346 N N . SER B 1 527 ? -19.219 6.027 -34.219 1 22.77 527 SER B N 1
ATOM 8347 C CA . SER B 1 527 ? -20.594 5.527 -34.219 1 22.77 527 SER B CA 1
ATOM 8348 C C . SER B 1 527 ? -20.672 4.113 -33.656 1 22.77 527 SER B C 1
ATOM 8350 O O . SER B 1 527 ? -19.641 3.484 -33.406 1 22.77 527 SER B O 1
ATOM 8352 N N . GLY B 1 528 ? -21.875 3.225 -34.062 1 24.08 528 GLY B N 1
ATOM 8353 C CA . GLY B 1 528 ? -22.641 2.057 -33.688 1 24.08 528 GLY B CA 1
ATOM 8354 C C . GLY B 1 528 ? -21.828 0.78 -33.656 1 24.08 528 GLY B C 1
ATOM 8355 O O . GLY B 1 528 ? -22.344 -0.29 -33.344 1 24.08 528 GLY B O 1
ATOM 8356 N N . GLU B 1 529 ? -20.938 0.661 -34.625 1 24.02 529 GLU B N 1
ATOM 8357 C CA . GLU B 1 529 ? -20.438 -0.695 -34.812 1 24.02 529 GLU B CA 1
ATOM 8358 C C . GLU B 1 529 ? -19.547 -1.124 -33.656 1 24.02 529 GLU B C 1
ATOM 8360 O O . GLU B 1 529 ? -18.578 -0.429 -33.312 1 24.02 529 GLU B O 1
ATOM 8365 N N . THR B 1 530 ? -20.062 -1.969 -32.75 1 27.28 530 THR B N 1
ATOM 8366 C CA . THR B 1 530 ? -19.609 -2.602 -31.516 1 27.28 530 THR B CA 1
ATOM 8367 C C . THR B 1 530 ? -18.188 -3.143 -31.688 1 27.28 530 THR B C 1
ATOM 8369 O O . THR B 1 530 ? -17.516 -3.439 -30.703 1 27.28 530 THR B O 1
ATOM 8372 N N . ASP B 1 531 ? -17.859 -3.645 -32.875 1 27.12 531 ASP B N 1
ATOM 8373 C CA . ASP B 1 531 ? -16.828 -4.668 -32.875 1 27.12 531 ASP B CA 1
ATOM 8374 C C . ASP B 1 531 ? -15.461 -4.062 -32.531 1 27.12 531 ASP B C 1
ATOM 8376 O O . ASP B 1 531 ? -14.664 -4.684 -31.828 1 27.12 531 ASP B O 1
ATOM 8380 N N . SER B 1 532 ? -15.078 -3.039 -33.312 1 29.91 532 SER B N 1
ATOM 8381 C CA . SER B 1 532 ? -13.664 -2.801 -33.562 1 29.91 532 SER B CA 1
ATOM 8382 C C . SER B 1 532 ? -13.008 -2.037 -32.438 1 29.91 532 SER B C 1
ATOM 8384 O O . SER B 1 532 ? -11.891 -1.538 -32.562 1 29.91 532 SER B O 1
ATOM 8386 N N . SER B 1 533 ? -13.789 -1.781 -31.422 1 31.72 533 SER B N 1
ATOM 8387 C CA . SER B 1 533 ? -13.242 -0.822 -30.469 1 31.72 533 SER B CA 1
ATOM 8388 C C . SER B 1 533 ? -12.117 -1.446 -29.656 1 31.72 533 SER B C 1
ATOM 8390 O O . SER B 1 533 ? -11.156 -0.765 -29.281 1 31.72 533 SER B O 1
ATOM 8392 N N . VAL B 1 534 ? -12.312 -2.645 -29.484 1 29.22 534 VAL B N 1
ATOM 8393 C CA . VAL B 1 534 ? -11.273 -3.256 -28.672 1 29.22 534 VAL B CA 1
ATOM 8394 C C . VAL B 1 534 ? -9.938 -3.201 -29.406 1 29.22 534 VAL B C 1
ATOM 8396 O O . VAL B 1 534 ? -8.898 -2.941 -28.797 1 29.22 534 VAL B O 1
ATOM 8399 N N . TRP B 1 535 ? -10.125 -3.33 -30.75 1 27.92 535 TRP B N 1
ATOM 8400 C CA . TRP B 1 535 ? -8.922 -3.357 -31.578 1 27.92 535 TRP B CA 1
ATOM 8401 C C . TRP B 1 535 ? -8.219 -2.002 -31.562 1 27.92 535 TRP B C 1
ATOM 8403 O O . TRP B 1 535 ? -6.988 -1.933 -31.531 1 27.92 535 TRP B O 1
ATOM 8413 N N . SER B 1 536 ? -9.039 -1.036 -31.547 1 32.25 536 SER B N 1
ATOM 8414 C CA . SER B 1 536 ? -8.43 0.287 -31.625 1 32.25 536 SER B CA 1
ATOM 8415 C C . SER B 1 536 ? -7.598 0.589 -30.375 1 32.25 536 SER B C 1
ATOM 8417 O O . SER B 1 536 ? -6.508 1.163 -30.484 1 32.25 536 SER B O 1
ATOM 8419 N N . THR B 1 537 ? -8.125 0.032 -29.375 1 32 537 THR B N 1
ATOM 8420 C CA . THR B 1 537 ? -7.402 0.288 -28.125 1 32 537 THR B CA 1
ATOM 8421 C C . THR B 1 537 ? -6.117 -0.533 -28.062 1 32 537 THR B C 1
ATOM 8423 O O . THR B 1 537 ? -5.066 -0.023 -27.672 1 32 537 THR B O 1
ATOM 8426 N N . MET B 1 538 ? -6.277 -1.711 -28.641 1 30.05 538 MET B N 1
ATOM 8427 C CA . MET B 1 538 ? -5.07 -2.531 -28.672 1 30.05 538 MET B CA 1
ATOM 8428 C C . MET B 1 538 ? -4.047 -1.959 -29.641 1 30.05 538 MET B C 1
ATOM 8430 O O . MET B 1 538 ? -2.842 -2.059 -29.422 1 30.05 538 MET B O 1
ATOM 8434 N N . ARG B 1 539 ? -4.602 -1.377 -30.734 1 33.28 539 ARG B N 1
ATOM 8435 C CA . ARG B 1 539 ? -3.713 -0.75 -31.703 1 33.28 539 ARG B CA 1
ATOM 8436 C C . ARG B 1 539 ? -2.902 0.371 -31.062 1 33.28 539 ARG B C 1
ATOM 8438 O O . ARG B 1 539 ? -1.717 0.536 -31.359 1 33.28 539 ARG B O 1
ATOM 8445 N N . GLY B 1 540 ? -3.641 1.112 -30.312 1 32.88 540 GLY B N 1
ATOM 8446 C CA . GLY B 1 540 ? -2.963 2.186 -29.594 1 32.88 540 GLY B CA 1
ATOM 8447 C C . GLY B 1 540 ? -1.852 1.691 -28.688 1 32.88 540 GLY B C 1
ATOM 8448 O O . GLY B 1 540 ? -0.757 2.258 -28.688 1 32.88 540 GLY B O 1
ATOM 8449 N N . TYR B 1 541 ? -2.312 0.635 -28.047 1 30.72 541 TYR B N 1
ATOM 8450 C CA . TYR B 1 541 ? -1.314 0.09 -27.125 1 30.72 541 TYR B CA 1
ATOM 8451 C C . TYR B 1 541 ? -0.138 -0.5 -27.891 1 30.72 541 TYR B C 1
ATOM 8453 O O . TYR B 1 541 ? 1.006 -0.434 -27.438 1 30.72 541 TYR B O 1
ATOM 8461 N N . LEU B 1 542 ? -0.636 -1.137 -29.109 1 29.36 542 LEU B N 1
ATOM 8462 C CA . LEU B 1 542 ? 0.424 -1.81 -29.859 1 29.36 542 LEU B CA 1
ATOM 8463 C C . LEU B 1 542 ? 1.052 -0.87 -30.875 1 29.36 542 LEU B C 1
ATOM 8465 O O . LEU B 1 542 ? 1.838 -1.303 -31.719 1 29.36 542 LEU B O 1
ATOM 8469 N N . GLY B 1 543 ? 1.118 0.366 -30.75 1 29.52 543 GLY B N 1
ATOM 8470 C CA . GLY B 1 543 ? 1.757 1.378 -31.562 1 29.52 543 GLY B CA 1
ATOM 8471 C C . GLY B 1 543 ? 1.576 1.138 -33.062 1 29.52 543 GLY B C 1
ATOM 8472 O O . GLY B 1 543 ? 2.385 1.596 -33.875 1 29.52 543 GLY B O 1
ATOM 8473 N N . LEU B 1 544 ? 0.639 0.248 -33.469 1 26.12 544 LEU B N 1
ATOM 8474 C CA . LEU B 1 544 ? 0.56 -0.092 -34.875 1 26.12 544 LEU B CA 1
ATOM 8475 C C . LEU B 1 544 ? -0.181 0.991 -35.656 1 26.12 544 LEU B C 1
ATOM 8477 O O . LEU B 1 544 ? -1.389 1.17 -35.5 1 26.12 544 LEU B O 1
ATOM 8481 N N . THR B 1 545 ? 0.343 2.166 -35.938 1 28.16 545 THR B N 1
ATOM 8482 C CA . THR B 1 545 ? -0.234 3.244 -36.719 1 28.16 545 THR B CA 1
ATOM 8483 C C . THR B 1 545 ? -0.208 2.893 -38.219 1 28.16 545 THR B C 1
ATOM 8485 O O . THR B 1 545 ? 0.841 2.969 -38.844 1 28.16 545 THR B O 1
ATOM 8488 N N . GLY B 1 546 ? -0.688 1.714 -38.719 1 22.05 546 GLY B N 1
ATOM 8489 C CA . GLY B 1 546 ? -0.503 1.493 -40.125 1 22.05 546 GLY B CA 1
ATOM 8490 C C . GLY B 1 546 ? -1.277 2.475 -41 1 22.05 546 GLY B C 1
ATOM 8491 O O . GLY B 1 546 ? -2.346 2.947 -40.594 1 22.05 546 GLY B O 1
ATOM 8492 N N . ARG B 1 547 ? -0.608 3.123 -42.031 1 24.31 547 ARG B N 1
ATOM 8493 C CA . ARG B 1 547 ? -0.893 4.113 -43.062 1 24.31 547 ARG B CA 1
ATOM 8494 C C . ARG B 1 547 ? -2.021 3.641 -43.969 1 24.31 547 ARG B C 1
ATOM 8496 O O . ARG B 1 547 ? -2.559 4.422 -44.75 1 24.31 547 ARG B O 1
ATOM 8503 N N . GLY B 1 548 ? -2.23 2.367 -44.25 1 22.28 548 GLY B N 1
ATOM 8504 C CA . GLY B 1 548 ? -2.391 2.018 -45.656 1 22.28 548 GLY B CA 1
ATOM 8505 C C . GLY B 1 548 ? -3.814 2.189 -46.156 1 22.28 548 GLY B C 1
ATOM 8506 O O . GLY B 1 548 ? -4.367 1.287 -46.781 1 22.28 548 GLY B O 1
ATOM 8507 N N . SER B 1 549 ? -4.719 2.916 -45.594 1 23.14 549 SER B N 1
ATOM 8508 C CA . SER B 1 549 ? -5.945 2.723 -46.375 1 23.14 549 SER B CA 1
ATOM 8509 C C . SER B 1 549 ? -5.824 3.328 -47.75 1 23.14 549 SER B C 1
ATOM 8511 O O . SER B 1 549 ? -5.629 4.535 -47.906 1 23.14 549 SER B O 1
ATOM 8513 N N . THR B 1 550 ? -5.281 2.615 -48.75 1 23.22 550 THR B N 1
ATOM 8514 C CA . THR B 1 550 ? -5.324 2.967 -50.156 1 23.22 550 THR B CA 1
ATOM 8515 C C . THR B 1 550 ? -6.746 3.309 -50.594 1 23.22 550 THR B C 1
ATOM 8517 O O . THR B 1 550 ? -7.695 2.615 -50.219 1 23.22 550 THR B O 1
ATOM 8520 N N . PRO B 1 551 ? -6.988 4.477 -51.094 1 25.03 551 PRO B N 1
ATOM 8521 C CA . PRO B 1 551 ? -8.281 4.977 -51.594 1 25.03 551 PRO B CA 1
ATOM 8522 C C . PRO B 1 551 ? -8.953 4.02 -52.562 1 25.03 551 PRO B C 1
ATOM 8524 O O . PRO B 1 551 ? -8.281 3.234 -53.25 1 25.03 551 PRO B O 1
ATOM 8527 N N . PRO B 1 552 ? -10.195 3.598 -52.375 1 23.69 552 PRO B N 1
ATOM 8528 C CA . PRO B 1 552 ? -10.891 2.723 -53.312 1 23.69 552 PRO B CA 1
ATOM 8529 C C . PRO B 1 552 ? -10.695 3.16 -54.781 1 23.69 552 PRO B C 1
ATOM 8531 O O . PRO B 1 552 ? -10.523 4.352 -55.062 1 23.69 552 PRO B O 1
ATOM 8534 N N . GLU B 1 553 ? -9.961 2.381 -55.625 1 23.06 553 GLU B N 1
ATOM 8535 C CA . GLU B 1 553 ? -9.789 2.549 -57.094 1 23.06 553 GLU B CA 1
ATOM 8536 C C . GLU B 1 553 ? -11.125 2.826 -57.75 1 23.06 553 GLU B C 1
ATOM 8538 O O . GLU B 1 553 ? -12.156 2.277 -57.375 1 23.06 553 GLU B O 1
ATOM 8543 N N . GLN B 1 554 ? -11.242 3.949 -58.469 1 23.64 554 GLN B N 1
ATOM 8544 C CA . GLN B 1 554 ? -12.297 4.43 -59.375 1 23.64 554 GLN B CA 1
ATOM 8545 C C . GLN B 1 554 ? -12.703 3.35 -60.375 1 23.64 554 GLN B C 1
ATOM 8547 O O . GLN B 1 554 ? -11.852 2.639 -60.906 1 23.64 554 GLN B O 1
ATOM 8552 N N . PRO B 1 555 ? -14 2.82 -60.438 1 25.88 555 PRO B N 1
ATOM 8553 C CA . PRO B 1 555 ? -14.5 1.863 -61.406 1 25.88 555 PRO B CA 1
ATOM 8554 C C . PRO B 1 555 ? -14.125 2.252 -62.844 1 25.88 555 PRO B C 1
ATOM 8556 O O . PRO B 1 555 ? -14.25 3.42 -63.219 1 25.88 555 PRO B O 1
ATOM 8559 N N . GLU B 1 556 ? -13 1.814 -63.406 1 21.41 556 GLU B N 1
ATOM 8560 C CA . GLU B 1 556 ? -12.836 2.031 -64.812 1 21.41 556 GLU B CA 1
ATOM 8561 C C . GLU B 1 556 ? -14.062 1.554 -65.625 1 21.41 556 GLU B C 1
ATOM 8563 O O . GLU B 1 556 ? -14.719 0.587 -65.188 1 21.41 556 GLU B O 1
ATOM 8568 N N . GLU B 1 557 ? -14.664 2.35 -66.562 1 24.72 557 GLU B N 1
ATOM 8569 C CA . GLU B 1 557 ? -15.672 2.158 -67.562 1 24.72 557 GLU B CA 1
ATOM 8570 C C . GLU B 1 557 ? -15.367 0.924 -68.438 1 24.72 557 GLU B C 1
ATOM 8572 O O . GLU B 1 557 ? -16.219 0.455 -69.188 1 24.72 557 GLU B O 1
ATOM 8577 N N . LEU B 1 558 ? -15.055 -0.287 -67.938 1 21.47 558 LEU B N 1
ATOM 8578 C CA . LEU B 1 558 ? -15.375 -1.228 -69 1 21.47 558 LEU B CA 1
ATOM 8579 C C . LEU B 1 558 ? -16.891 -1.41 -69.125 1 21.47 558 LEU B C 1
ATOM 8581 O O . LEU B 1 558 ? -17.594 -1.521 -68.125 1 21.47 558 LEU B O 1
#

pLDDT: mean 77.81, std 27.72, range [19.22, 98.94]

InterPro domains:
  IPR000172 Glucose-methanol-choline oxidoreductase, N-terminal [PF00732] (43-358)
  IPR000172 Glucose-methanol-choline oxidoreductase, N-terminal [PS00623] (120-143)
  IPR000172 Glucose-methanol-choline oxidoreductase, N-terminal [PS00624] (318-332)
  IPR012132 Glucose-methanol-choline oxidoreductase [PTHR11552] (32-382)
  IPR027424 Glucose Oxidase, domain 2 [G3DSA:4.10.450.10] (76-258)
  IPR036188 FAD/NAD(P)-binding domain superfamily [G3DSA:3.50.50.60] (43-352)
  IPR036188 FAD/NAD(P)-binding domain superfamily [SSF51905] (23-351)

Nearest PDB structures (foldseek):
  3qvp-assembly1_A  TM=9.807E-01  e=3.154E-67  Aspergillus niger
  8jpz-assembly1_A  TM=9.825E-01  e=3.154E-67  Aspergillus niger
  5niw-assembly1_A  TM=9.802E-01  e=3.166E-66  Aspergillus niger
  1gpe-assembly1_B  TM=9.735E-01  e=1.468E-66  Penicillium amagasakiense
  5nit-assembly1_A  TM=9.802E-01  e=1.563E-65  Aspergillus niger

Secondary structure (DSSP, 8-state):
--------------------HHHHHHHHHHSB--GGGTTT-EEEEEEE--SHHHHHHHHHHTTSTT--EEEE-SS---TTSTHHHHBGGGTTTTTTSTTB--EEPPPPTTTS---EE--B-STTGGGGTS--B-----HHHHHHHHHTT--TT-SHHHHHHHHHHHEEEPPP-HHHHHHT----GGG--BSSSEEEB----SSPBPHHHHHHHHHHHHTT--BS--TTSS---EEEE--BSB-TT-BB--HIIIIITTTTT-TTEEEE-S-EEEEEEEEEEE-SSS-EEEEEEEEEEEEETTEEEEEEEEEEEEE-S-TTHHHHHHHHTTBS-HHHHHHTT---SB---TT--B---EEEEEEEE--GGG--B--EEEEEEHHHHHGGGHHHHHHHHHHSHHHHHHHHHHTTS-S-HHHHHHHHHHHHHHHHTT-EEEEEEEEEETTEEEEEEEE-----B--------------TTS----------------------------SSS-----------------SS--STHHHHHHHHHTT---------------/--------------------HHHHHHHHHHSB--GGGTTT-EEEEEEE--SHHHHHHHHHHTTSTT--EEEE-SS---TTSTHHHHBGGGTTTTTTSTTB--EEPPPPTTTS---EE--B-STTGGGGTS--B-----HHHHHHHHHTT--TT-SHHHHHHHHHHHEEEPPP-HHHHHHT----GGG--BSSSEEEB----SSPBPHHHHHHHHHHHHTT--BS--TTSS---EEEE--BSB-TTSBB--HIIIIITTTTT-TTEEEE-S-EEEEEEEEEEE-SSS-EEEEEEEEEEEEETTEEEEEEEEEEEEE-S-TTHHHHHHHHTTBS-HHHHHHTT---SB---TT--B---EEEEEEEE--GGG--B--EEEEEEHHHHHGGGHHHHHHHHHHSHHHHHHHHHHTTS-S-HHHHHHHHHHHHHHHHTT-EEEEEEEEEETTEEEEEEEE-----B--------------TTS----------------------------SS------------------SS--TTHHHHHHHHHTT---------------

Organism: Penicillium rubens (strain ATCC 28089 / DSM 1075 / NRRL 1951 / Wisconsin 54-1255) (NCBI:txid500485)

Foldseek 3Di:
DPPPPPPPPPPPPPPPPPDPPVLLVVLQVLAAADPVVFFPAEFAEEEFAQAQVRLQVLLVQCVPVVHFYEYEFQAEDCLVVPCCQFALVNAPSCPPDPQWPQDWAQQAPVVRDIGTDTWGGYRLIRLRHDNFFDFDFAQLVQQCCCVQVNPPQRGCVNCQVVQQQAEQEDDDDPLCVVLQAADDPVLHHRHHQFYKYADDPPKHAFVVLVVVQVVQVVVVFDENDHRSNRANAGKYFGMGRHDPVNTHRGSCVRRCSVCVPSPSYHYHYSKGWQAFDWDFDDDPDDDTDIDTFWTWMANDPVGIGIHGHDHDYHYDRDLQVSLRRCLQHQEADPVQNVLQLHHHDHYDHGQAFDWDKDKDKDKDFDDPSRDRWTKMKHQFALCRLQPVCSVVVLVCLVPCLLVLLVVLCVQPRDPDSVVLSSVSVSVSVCRVVRGGFKMWMWTADPSMIMIMIIGTDSHGFGLGDPPPPPPDPDDSPDPRHRDDSHNDYRHPPDDPPPDDDPDWPDDPPTDDPDDDDPPPPDPDPDDDDPDCVVVVVVCVVVVVPDPDPDPPPDPDDD/DPPPPPPPPPPPPPPPPPDPPVLLVVLQVLAAADPVVFFPAEFAEEEFAQAQVRLQVLLVQCVPVVHFYEYEFQAEDCLVVPCCQFALVNAPSCPPDPQWPQDWAQQAPVVRDIGTDTWGGYRLIRLRHDNFFDFDFAQLVQQCCCVQVNPPQRGCVNCQVVQQQAEQEDDDDPLVVVLQAADDPVLHHRPHQFYKYADDPPKHAFVVLVVVQVVQVVVVFDENDHRSNRANAGKYFGMGRHDPVNTHRGSCVRRCSVCVPSPSYHYHYSKGWQAFDWDWDDDPDPDTDIDTFWTWMANDPVGIGIHGHDHDYHYDRDLQVSLRRCLQHQEADPVQNVLQLHHHDHYDHGQAFDWDKDKDKDKDFDDPSRDRWTKMKHQFALCRLQPVCSVVVLVCLVPCLLVLLVVLCVQPRDPDSVVLSSVSVSVSVCRVVRGGFKMWMWTADPSMIMIMIIGTDSHGFGLGDPPPPPPDPPDSPDPRPRRDRHNDYRHDPDQALDQDDDPDDDDDDPPDPSSHDPPPPDDCPDDDDPPCNVVSVVCVVVVVPDDDPDDPDDPPPD

Sequence (1116 aa):
MNSLILSLFFISAAASQSYLPSEQIDVQSSLLSDPNQVAGKTVDYIIAGGGLTGLTVAAKLTENPNITVLVIENGFYESADGAIIEDLNAYGDIFRTTVDHAYETVPHAINNRTENIRSGNGLGGSTLINGGSWTRPHKAQIDSWERVFGNKGWNWDYLFPYMQKVETSRPPNDVEIAAGHYYDSACHGTNGTVHSGFRNTGEVYSPIIKAFMNSSEERGVPTKLDFHCGVPRGVSMIPNSLHKDQTRSDAAREWLLPNYKRPNLQVLTGQFVGKVLINQTTISGHKTGHKAVGVNFGTNKHVNFNVYAKHEVLLAAGSAVSPRILEYSGIGLKPVLDAAGVQQIVDLPVGLNMQDQTTTTVASRTKPSGNGQGQAIYYATFNETFGDFAPQAHHLLNTKLHQWASETVARGGFHNVTALEIQYQNYRDWLNDEVVMTDLMEAPSPPGTGIDVSAPTIERESRKRSRDDDGEQDDPSSPPQKKQSEWANFTTLSDSSSGGDQPEPDADGDIPMDDETYKPYKIANTSGETDSSVWSTMRGYLGLTGRGSTPPEQPEELMNSLILSLFFISAAASQSYLPSEQIDVQSSLLSDPNQVAGKTVDYIIAGGGLTGLTVAAKLTENPNITVLVIENGFYESADGAIIEDLNAYGDIFRTTVDHAYETVPHAINNRTENIRSGNGLGGSTLINGGSWTRPHKAQIDSWERVFGNKGWNWDYLFPYMQKVETSRPPNDVEIAAGHYYDSACHGTNGTVHSGFRNTGEVYSPIIKAFMNSSEERGVPTKLDFHCGVPRGVSMIPNSLHKDQTRSDAAREWLLPNYKRPNLQVLTGQFVGKVLINQTTISGHKTGHKAVGVNFGTNKHVNFNVYAKHEVLLAAGSAVSPRILEYSGIGLKPVLDAAGVQQIVDLPVGLNMQDQTTTTVASRTKPSGNGQGQAIYYATFNETFGDFAPQAHHLLNTKLHQWASETVARGGFHNVTALEIQYQNYRDWLNDEVVMTDLMEAPSPPGTGIDVSAPTIERESRKRSRDDDGEQDDPSSPPQKKQSEWANFTTLSDSSSGGDQPEPDADGDIPMDDETYKPYKIANTSGETDSSVWSTMRGYLGLTGRGSTPPEQPEEL